Protein AF-A0A5A9EAB2-F1 (afdb_monomer)

pLDDT: mean 81.34, std 17.51, range [22.44, 98.88]

Sequence (1280 aa):
MKGSLKRRLSVVIMFVLLISSFVTPAGAQFYQSKQEPVQFKGKDKDQLFSDLTAGEDNHPLYGQDSTTINPNEKVRLIVEVEVNEKAKSAPEQLVEQVKNTFMKKRGGDTKVLHTYSTGFYGFSMEMKREEAMNLKEAEGVKDIRLAKTYEHMDVKSNELVEAMNVWTKYNYSGDGMVVAIVDSGIDYRHEALKLSEKGKKKAKFNEENVQAELDDTEVNDVWYTDKVPTGYDWADKDNNVIPASDSHGTHVAGIVGAYEETQQKAVGVSPDVQLLAEKVFSDTRGFAYDDDIVAGIYHAVELGADVINLSLGSDAGMVDPNDPVQRAIEYATEQGVLVVAAAGNASYSTKQNLLERSLLPLAKNPDIGLVGDPGVTPSALQVASSENDMMRIDTIELNDGSLLGYQLQPSSKKLIDSLEADKEYELVFVGDTSKGALEGLDLQGKIAVAQYDQAYDIYSSAQFNVNREGAIALILIPANEHGPYATVRFSPYTIPAVTTDINKSVQVAERLQSGEKITAKLSTEVLWVQNPANEPMSNFSSYGSPTDLSFKPEITAPGGKISSTVLNNQYETWNGTSMATPHVAGGAALLLQKYYQELGLPKNEETVLKAKMALMNTSEILKDPNGENVPYSPRRQGSGLMKIEQAVETPYLLKQTGAQLEQAASVALKEVENNFKFSLTVDPLEGNVFSVFQDETANPDDSEITFQVSDKSMGNLNFETKFLEGSNIREHASLKILNSSSEDKNFTSSIEYSELSNDAEKNGVQFSVSNKVKVKAGKSKKTNVFLSVPKTAGEGIYEGYITFVNEEDDTEKYQVPFAVNVAKPTEYDVYVDVLKDGTVTKEFDFNEDGNVDESNEYLTLSSERVENASVKVNGKKISDQNGTTISMKDKDVELNVSVELPEEFRDNQFVEGFVRLVPKNEETPSLTMPYMGFYGNWDSIDNIDESPVNGDPYLGYTVLWNDMLQYPLGFDLYTNSFDQEKVGYSHKSLPTGMYPSFTAFRNLKEMSLKVEDEQGNEVAHITNFTEYTEDGSPFSFRKNIMSYGDYYYGFDGLFWSGKDDEGNNLPDGKYYYVYESTLNYEGAESQQTKIPFKIDSVSPDVENIKVTDQPDGTYKITWDVKEESDYLGSILWINDHDSIYDLMESGEKEYITSVKPETVMVLAVDNFYNTGFGYAGNEELLHAGPFIQWWHVSGTNVNENKPASITVFGYNRMDWHIEISDAEGHVVEYVDIENEHSLYGLEWNPSTEYPDGEYYVTVTGTDDKGFSLTSEPETITVKH

Radius of gyration: 42.3 Å; Cα contacts (8 Å, |Δi|>4): 3134; chains: 1; bounding box: 108×74×135 Å

Mean predicted aligned error: 16.04 Å

Structure (mmCIF, N/CA/C/O backbone):
data_AF-A0A5A9EAB2-F1
#
_entry.id   AF-A0A5A9EAB2-F1
#
loop_
_atom_site.group_PDB
_atom_site.id
_atom_site.type_symbol
_atom_site.label_atom_id
_atom_site.label_alt_id
_atom_site.label_comp_id
_atom_site.label_asym_id
_atom_site.label_entity_id
_atom_site.label_seq_id
_atom_site.pdbx_PDB_ins_code
_atom_site.Cartn_x
_atom_site.Cartn_y
_atom_site.Cartn_z
_atom_site.occupancy
_atom_site.B_iso_or_equiv
_atom_site.auth_seq_id
_atom_site.auth_comp_id
_atom_site.auth_asym_id
_atom_site.auth_atom_id
_atom_site.pdbx_PDB_model_num
ATOM 1 N N . MET A 1 1 ? 34.561 25.528 -41.834 1.00 31.67 1 MET A N 1
ATOM 2 C CA . MET A 1 1 ? 34.792 24.277 -41.079 1.00 31.67 1 MET A CA 1
ATOM 3 C C . MET A 1 1 ? 33.603 24.045 -40.155 1.00 31.67 1 MET A C 1
ATOM 5 O O . MET A 1 1 ? 33.533 24.698 -39.126 1.00 31.67 1 MET A O 1
ATOM 9 N N . LYS A 1 2 ? 32.638 23.208 -40.562 1.00 27.62 2 LYS A N 1
ATOM 10 C CA . LYS A 1 2 ? 31.491 22.791 -39.722 1.00 27.62 2 LYS A CA 1
ATOM 11 C C . LYS A 1 2 ? 30.910 21.404 -40.090 1.00 27.62 2 LYS A C 1
ATOM 13 O O . LYS A 1 2 ? 29.898 21.021 -39.527 1.00 27.62 2 LYS A O 1
ATOM 18 N N . GLY A 1 3 ? 31.532 20.666 -41.022 1.00 27.38 3 GLY A N 1
ATOM 19 C CA . GLY A 1 3 ? 30.950 19.464 -41.650 1.00 27.38 3 GLY A CA 1
ATOM 20 C C . GLY A 1 3 ? 31.742 18.160 -41.488 1.00 27.38 3 GLY A C 1
ATOM 21 O O . GLY A 1 3 ? 31.445 17.201 -42.178 1.00 27.38 3 GLY A O 1
ATOM 22 N N . SER A 1 4 ? 32.757 18.104 -40.617 1.00 30.62 4 SER A N 1
ATOM 23 C CA . SER A 1 4 ? 33.627 16.919 -40.454 1.00 30.62 4 SER A CA 1
ATOM 24 C C . SER A 1 4 ? 33.409 16.151 -39.142 1.00 30.62 4 SER A C 1
ATOM 26 O O . SER A 1 4 ? 34.296 15.410 -38.725 1.00 30.62 4 SER A O 1
ATOM 28 N N . LEU A 1 5 ? 32.275 16.372 -38.464 1.00 28.52 5 LEU A N 1
ATOM 29 C CA . LEU A 1 5 ? 31.884 15.623 -37.259 1.00 28.52 5 LEU A CA 1
ATOM 30 C C . LEU A 1 5 ? 30.736 14.637 -37.529 1.00 28.52 5 LEU A C 1
ATOM 32 O O . LEU A 1 5 ? 30.855 13.492 -37.113 1.00 28.52 5 LEU A O 1
ATOM 36 N N . LYS A 1 6 ? 29.687 15.031 -38.277 1.00 32.09 6 LYS A N 1
ATOM 37 C CA . LYS A 1 6 ? 28.559 14.134 -38.619 1.00 32.09 6 LYS A CA 1
ATOM 38 C C . LYS A 1 6 ? 29.028 12.841 -39.310 1.00 32.09 6 LYS A C 1
ATOM 40 O O . LYS A 1 6 ? 28.807 11.765 -38.766 1.00 32.09 6 LYS A O 1
ATOM 45 N N . ARG A 1 7 ? 29.809 12.954 -40.396 1.00 32.44 7 ARG A N 1
ATOM 46 C CA . ARG A 1 7 ? 30.409 11.824 -41.149 1.00 32.44 7 ARG A CA 1
ATOM 47 C C . ARG A 1 7 ? 31.315 10.864 -40.349 1.00 32.44 7 ARG A C 1
ATOM 49 O O . ARG A 1 7 ? 31.844 9.924 -40.922 1.00 32.44 7 ARG A O 1
ATOM 56 N N . ARG A 1 8 ? 31.552 11.093 -39.052 1.00 29.86 8 ARG A N 1
ATOM 57 C CA . ARG A 1 8 ? 32.339 10.193 -38.186 1.00 29.86 8 ARG A CA 1
ATOM 58 C C . ARG A 1 8 ? 31.531 9.497 -37.091 1.00 29.86 8 ARG A C 1
ATOM 60 O O . ARG A 1 8 ? 32.128 8.736 -36.341 1.00 29.86 8 ARG A O 1
ATOM 67 N N . LEU A 1 9 ? 30.221 9.743 -36.991 1.00 30.64 9 LEU A N 1
ATOM 68 C CA . LEU A 1 9 ? 29.356 9.065 -36.017 1.00 30.64 9 LEU A CA 1
ATOM 69 C C . LEU A 1 9 ? 28.504 7.958 -36.648 1.00 30.64 9 LEU A C 1
ATOM 71 O O . LEU A 1 9 ? 28.407 6.890 -36.059 1.00 30.64 9 LEU A O 1
ATOM 75 N N . SER A 1 10 ? 27.974 8.150 -37.860 1.00 34.03 10 SER A N 1
ATOM 76 C CA . SER A 1 10 ? 27.176 7.122 -38.557 1.00 34.03 10 SER A CA 1
ATOM 77 C C . SER A 1 10 ? 27.958 5.815 -38.766 1.00 34.03 10 SER A C 1
ATOM 79 O O . SER A 1 10 ? 27.426 4.730 -38.566 1.00 34.03 10 SER A O 1
ATOM 81 N N . VAL A 1 11 ? 29.262 5.928 -39.054 1.00 33.59 11 VAL A N 1
ATOM 82 C CA . VAL A 1 11 ? 30.204 4.800 -39.206 1.00 33.59 11 VAL A CA 1
ATOM 83 C C . VAL A 1 11 ? 30.389 3.995 -37.908 1.00 33.59 11 VAL A C 1
ATOM 85 O O . VAL A 1 11 ? 30.797 2.841 -37.955 1.00 33.59 11 VAL A O 1
ATOM 88 N N . VAL A 1 12 ? 30.090 4.577 -36.741 1.00 33.69 12 VAL A N 1
ATOM 89 C CA . VAL A 1 12 ? 30.239 3.902 -35.441 1.00 33.69 12 VAL A CA 1
ATOM 90 C C . VAL A 1 12 ? 29.021 3.037 -35.114 1.00 33.69 12 VAL A C 1
ATOM 92 O O . VAL A 1 12 ? 29.192 1.988 -34.506 1.00 33.69 12 VAL A O 1
ATOM 95 N N . ILE A 1 13 ? 27.812 3.426 -35.535 1.00 37.69 13 ILE A N 1
ATOM 96 C CA . ILE A 1 13 ? 26.572 2.717 -35.168 1.00 37.69 13 ILE A CA 1
ATOM 97 C C . ILE A 1 13 ? 26.579 1.291 -35.736 1.00 37.69 13 ILE A C 1
ATOM 99 O O . ILE A 1 13 ? 26.472 0.335 -34.975 1.00 37.69 13 ILE A O 1
ATOM 103 N N . MET A 1 14 ? 26.836 1.132 -37.038 1.00 39.47 14 MET A N 1
ATOM 104 C CA . MET A 1 14 ? 26.893 -0.188 -37.690 1.00 39.47 14 MET A CA 1
ATOM 105 C C . MET A 1 14 ? 28.048 -1.080 -37.178 1.00 39.47 14 MET A C 1
ATOM 107 O O . MET A 1 14 ? 27.991 -2.294 -37.328 1.00 39.47 14 MET A O 1
ATOM 111 N N . PHE A 1 15 ? 29.075 -0.501 -36.542 1.00 37.94 15 PHE A N 1
ATOM 112 C CA . PHE A 1 15 ? 30.234 -1.231 -36.001 1.00 37.94 15 PHE A CA 1
ATOM 113 C C . PHE A 1 15 ? 30.130 -1.553 -34.497 1.00 37.94 15 PHE A C 1
ATOM 115 O O . PHE A 1 15 ? 30.851 -2.417 -34.007 1.00 37.94 15 PHE A O 1
ATOM 122 N N . VAL A 1 16 ? 29.263 -0.861 -33.746 1.00 38.69 16 VAL A N 1
ATOM 123 C CA . VAL A 1 16 ? 29.063 -1.081 -32.298 1.00 38.69 16 VAL A CA 1
ATOM 124 C C . VAL A 1 16 ? 28.058 -2.200 -32.014 1.00 38.69 16 VAL A C 1
ATOM 126 O O . VAL A 1 16 ? 28.177 -2.870 -30.992 1.00 38.69 16 VAL A O 1
ATOM 129 N N . LEU A 1 17 ? 27.119 -2.456 -32.929 1.00 40.06 17 LEU A N 1
ATOM 130 C CA . LEU A 1 17 ? 26.097 -3.504 -32.780 1.00 40.06 17 LEU A CA 1
ATOM 131 C C . LEU A 1 17 ? 26.675 -4.937 -32.783 1.00 40.06 17 LEU A C 1
ATOM 133 O O . LEU A 1 17 ? 26.032 -5.853 -32.285 1.00 40.06 17 LEU A O 1
ATOM 137 N N . LEU A 1 18 ? 27.899 -5.126 -33.291 1.00 41.06 18 LEU A N 1
ATOM 138 C CA . LEU A 1 18 ? 28.528 -6.438 -33.512 1.00 41.06 18 LEU A CA 1
ATOM 139 C C . LEU A 1 18 ? 29.636 -6.797 -32.497 1.00 41.06 18 LEU A C 1
ATOM 141 O O . LEU A 1 18 ? 30.332 -7.795 -32.666 1.00 41.06 18 LEU A O 1
ATOM 145 N N . ILE A 1 19 ? 29.810 -6.008 -31.428 1.00 34.38 19 ILE A N 1
ATOM 146 C CA . ILE A 1 19 ? 30.727 -6.321 -30.311 1.00 34.38 19 ILE A CA 1
ATOM 147 C C . ILE A 1 19 ? 29.971 -6.168 -28.980 1.00 34.38 19 ILE A C 1
ATOM 149 O O . ILE A 1 19 ? 30.274 -5.311 -28.151 1.00 34.38 19 ILE A O 1
ATOM 153 N N . SER A 1 20 ? 28.935 -6.989 -28.809 1.00 27.95 20 SER A N 1
ATOM 154 C CA . SER A 1 20 ? 27.885 -6.854 -27.788 1.00 27.95 20 SER A CA 1
ATOM 155 C C . SER A 1 20 ? 27.862 -7.985 -26.745 1.00 27.95 20 SER A C 1
ATOM 157 O O . SER A 1 20 ? 26.872 -8.161 -26.041 1.00 27.95 20 SER A O 1
ATOM 159 N N . SER A 1 21 ? 28.966 -8.722 -26.563 1.00 26.48 21 SER A N 1
ATOM 160 C CA . SER A 1 21 ? 29.083 -9.816 -25.577 1.00 26.48 21 SER A CA 1
ATOM 161 C C . SER A 1 21 ? 29.225 -9.347 -24.110 1.00 26.48 21 SER A C 1
ATOM 163 O O . SER A 1 21 ? 30.034 -9.897 -23.365 1.00 26.48 21 SER A O 1
ATOM 165 N N . PHE A 1 22 ? 28.470 -8.319 -23.714 1.00 28.17 22 PHE A N 1
ATOM 166 C CA . PHE A 1 22 ? 28.184 -7.903 -22.335 1.00 28.17 22 PHE A CA 1
ATOM 167 C C . PHE A 1 22 ? 26.895 -7.069 -22.343 1.00 28.17 22 PHE A C 1
ATOM 169 O O . PHE A 1 22 ? 26.914 -5.897 -22.716 1.00 28.17 22 PHE A O 1
ATOM 176 N N . VAL A 1 23 ? 25.777 -7.673 -21.936 1.00 26.91 23 VAL A N 1
ATOM 177 C CA . VAL A 1 23 ? 24.475 -6.995 -21.862 1.00 26.91 23 VAL A CA 1
ATOM 178 C C . VAL A 1 23 ? 24.272 -6.405 -20.468 1.00 26.91 23 VAL A C 1
ATOM 180 O O . VAL A 1 23 ? 24.299 -7.121 -19.470 1.00 26.91 23 VAL A O 1
ATOM 183 N N . THR A 1 24 ? 24.000 -5.103 -20.412 1.00 27.08 24 THR A N 1
ATOM 184 C CA . THR A 1 24 ? 23.243 -4.468 -19.326 1.00 27.08 24 THR A CA 1
ATOM 185 C C . THR A 1 24 ? 22.099 -3.668 -19.962 1.00 27.08 24 THR A C 1
ATOM 187 O O . THR A 1 24 ? 22.333 -2.981 -20.961 1.00 27.08 24 THR A O 1
ATOM 190 N N . PRO A 1 25 ? 20.853 -3.757 -19.459 1.00 31.19 25 PRO A N 1
ATOM 191 C CA . PRO A 1 25 ? 19.694 -3.165 -20.127 1.00 31.19 25 PRO A CA 1
ATOM 192 C C . PRO A 1 25 ? 19.680 -1.634 -19.994 1.00 31.19 25 PRO A C 1
ATOM 194 O O . PRO A 1 25 ? 19.126 -1.063 -19.056 1.00 31.19 25 PRO A O 1
ATOM 197 N N . ALA A 1 26 ? 20.268 -0.943 -20.971 1.00 28.09 26 ALA A N 1
ATOM 198 C CA . ALA A 1 26 ? 20.342 0.519 -21.044 1.00 28.09 26 ALA A CA 1
ATOM 199 C C . ALA A 1 26 ? 19.020 1.187 -21.502 1.00 28.09 26 ALA A C 1
ATOM 201 O O . ALA A 1 26 ? 19.033 2.164 -22.248 1.00 28.09 26 ALA A O 1
ATOM 202 N N . GLY A 1 27 ? 17.865 0.679 -21.057 1.00 35.38 27 GLY A N 1
ATOM 203 C CA . GLY A 1 27 ? 16.535 1.064 -21.558 1.00 35.38 27 GLY A CA 1
ATOM 204 C C . GLY A 1 27 ? 16.046 2.475 -21.196 1.00 35.38 27 GLY A C 1
ATOM 205 O O . GLY A 1 27 ? 14.933 2.842 -21.547 1.00 35.38 27 GLY A O 1
ATOM 206 N N . ALA A 1 28 ? 16.845 3.280 -20.493 1.00 31.62 28 ALA A N 1
ATOM 207 C CA . ALA A 1 28 ? 16.403 4.516 -19.843 1.00 31.62 28 ALA A CA 1
ATOM 208 C C . ALA A 1 28 ? 16.394 5.783 -20.732 1.00 31.62 28 ALA A C 1
ATOM 210 O O . ALA A 1 28 ? 16.219 6.878 -20.199 1.00 31.62 28 ALA A O 1
ATOM 211 N N . GLN A 1 29 ? 16.641 5.686 -22.049 1.00 37.34 29 GLN A N 1
ATOM 212 C CA . GLN A 1 29 ? 17.045 6.860 -22.848 1.00 37.34 29 GLN A CA 1
ATOM 213 C C . GLN A 1 29 ? 16.230 7.205 -24.108 1.00 37.34 29 GLN A C 1
ATOM 215 O O . GLN A 1 29 ? 16.477 8.262 -24.682 1.00 37.34 29 GLN A O 1
ATOM 220 N N . PHE A 1 30 ? 15.230 6.415 -24.517 1.00 42.50 30 PHE A N 1
ATOM 221 C CA . PHE A 1 30 ? 14.541 6.610 -25.813 1.00 42.50 30 PHE A CA 1
ATOM 222 C C . PHE A 1 30 ? 13.633 7.860 -25.914 1.00 42.50 30 PHE A C 1
ATOM 224 O O . PHE A 1 30 ? 13.249 8.252 -27.015 1.00 42.50 30 PHE A O 1
ATOM 231 N N . TYR A 1 31 ? 13.333 8.522 -24.790 1.00 35.78 31 TYR A N 1
ATOM 232 C CA . TYR A 1 31 ? 12.607 9.805 -24.745 1.00 35.78 31 TYR A CA 1
ATOM 233 C C . TYR A 1 31 ? 13.356 10.932 -23.991 1.00 35.78 31 TYR A C 1
ATOM 235 O O . TYR A 1 31 ? 12.854 12.050 -23.899 1.00 35.78 31 TYR A O 1
ATOM 243 N N . GLN A 1 32 ? 14.571 10.694 -23.470 1.00 33.97 32 GLN A N 1
ATOM 244 C CA . GLN A 1 32 ? 15.349 11.699 -22.720 1.00 33.97 32 GLN A CA 1
ATOM 245 C C . GLN A 1 32 ? 16.535 12.275 -23.522 1.00 33.97 32 GLN A C 1
ATOM 247 O O . GLN A 1 32 ? 17.693 12.150 -23.117 1.00 33.97 32 GLN A O 1
ATOM 252 N N . SER A 1 33 ? 16.277 12.978 -24.636 1.00 30.92 33 SER A N 1
ATOM 253 C CA . SER A 1 33 ? 17.337 13.765 -25.300 1.00 30.92 33 SER A CA 1
ATOM 254 C C . SER A 1 33 ? 16.886 15.022 -26.066 1.00 30.92 33 SER A C 1
ATOM 256 O O . SER A 1 33 ? 16.959 15.078 -27.293 1.00 30.92 33 SER A O 1
ATOM 258 N N . LYS A 1 34 ? 16.563 16.100 -25.333 1.00 31.84 34 LYS A N 1
ATOM 259 C CA . LYS A 1 34 ? 16.660 17.489 -25.845 1.00 31.84 34 LYS A CA 1
ATOM 260 C C . LYS A 1 34 ? 17.555 18.441 -25.034 1.00 31.84 34 LYS A C 1
ATOM 262 O O . LYS A 1 34 ? 17.686 19.605 -25.398 1.00 31.84 34 LYS A O 1
ATOM 267 N N . GLN A 1 35 ? 18.256 17.965 -24.003 1.00 28.14 35 GLN A N 1
ATOM 268 C CA . GLN A 1 35 ? 19.288 18.768 -23.328 1.00 28.14 35 GLN A CA 1
ATOM 269 C C . GLN A 1 35 ? 20.662 18.591 -24.000 1.00 28.14 35 GLN A C 1
ATOM 271 O O . GLN A 1 35 ? 21.093 17.467 -24.262 1.00 28.14 35 GLN A O 1
ATOM 276 N N . GLU A 1 36 ? 21.366 19.696 -24.288 1.00 24.30 36 GLU A N 1
ATOM 277 C CA . GLU A 1 36 ? 22.704 19.640 -24.898 1.00 24.30 36 GLU A CA 1
ATOM 278 C C . GLU A 1 36 ? 23.724 18.936 -23.972 1.00 24.30 36 GLU A C 1
ATOM 280 O O . GLU A 1 36 ? 23.781 19.227 -22.773 1.00 24.30 36 GLU A O 1
ATOM 285 N N . PRO A 1 37 ? 24.597 18.055 -24.500 1.00 26.36 37 PRO A N 1
ATOM 286 C CA . PRO A 1 37 ? 25.528 17.289 -23.677 1.00 26.36 37 PRO A CA 1
ATOM 287 C C . PRO A 1 37 ? 26.632 18.168 -23.070 1.00 26.36 37 PRO A C 1
ATOM 289 O O . PRO A 1 37 ? 27.528 18.665 -23.763 1.00 26.36 37 PRO A O 1
ATOM 292 N N . VAL A 1 38 ? 26.623 18.288 -21.739 1.00 25.44 38 VAL A N 1
ATOM 293 C CA . VAL A 1 38 ? 27.689 18.935 -20.960 1.00 25.44 38 VAL A CA 1
ATOM 294 C C . VAL A 1 38 ? 29.018 18.199 -21.186 1.00 25.44 38 VAL A C 1
ATOM 296 O O . VAL A 1 38 ? 29.187 17.045 -20.795 1.00 25.44 38 VAL A O 1
ATOM 299 N N . GLN A 1 39 ? 29.992 18.864 -21.818 1.00 22.44 39 GLN A N 1
ATOM 300 C CA . GLN A 1 39 ? 31.273 18.240 -22.175 1.00 22.44 39 GLN A CA 1
ATOM 301 C C . GLN A 1 39 ? 32.191 17.987 -20.968 1.00 22.44 39 GLN A C 1
ATOM 303 O O . GLN A 1 39 ? 33.091 18.780 -20.672 1.00 22.44 39 GLN A O 1
ATOM 308 N N . PHE A 1 40 ? 32.057 16.821 -20.339 1.00 24.50 40 PHE A N 1
ATOM 309 C CA . PHE A 1 40 ? 33.059 16.311 -19.405 1.00 24.50 40 PHE A CA 1
ATOM 310 C C . PHE A 1 40 ? 34.284 15.762 -20.149 1.00 24.50 40 PHE A C 1
ATOM 312 O O . PHE A 1 40 ? 34.199 14.843 -20.962 1.00 24.50 40 PHE A O 1
ATOM 319 N N . LYS A 1 41 ? 35.463 16.330 -19.866 1.00 28.16 41 LYS A N 1
ATOM 320 C CA . LYS A 1 41 ? 36.735 15.913 -20.475 1.00 28.16 41 LYS A CA 1
ATOM 321 C C . LYS A 1 41 ? 37.528 14.957 -19.589 1.00 28.16 41 LYS A C 1
ATOM 323 O O . LYS A 1 41 ? 38.439 15.377 -18.883 1.00 28.16 41 LYS A O 1
ATOM 328 N N . GLY A 1 42 ? 37.245 13.671 -19.778 1.00 30.45 42 GLY A N 1
ATOM 329 C CA . GLY A 1 42 ? 38.225 12.592 -19.672 1.00 30.45 42 GLY A CA 1
ATOM 330 C C . GLY A 1 42 ? 38.487 12.021 -18.280 1.00 30.45 42 GLY A C 1
ATOM 331 O O . GLY A 1 42 ? 39.226 12.604 -17.486 1.00 30.45 42 GLY A O 1
ATOM 332 N N . LYS A 1 43 ? 38.034 10.780 -18.093 1.00 30.39 43 LYS A N 1
ATOM 333 C CA . LYS A 1 43 ? 38.923 9.620 -17.909 1.00 30.39 43 LYS A CA 1
ATOM 334 C C . LYS A 1 43 ? 38.226 8.343 -18.402 1.00 30.39 43 LYS A C 1
ATOM 336 O O . LYS A 1 43 ? 37.186 8.461 -19.045 1.00 30.39 43 LYS A O 1
ATOM 341 N N . ASP A 1 44 ? 38.887 7.199 -18.260 1.00 36.22 44 ASP A N 1
ATOM 342 C CA . ASP A 1 44 ? 38.670 5.983 -19.053 1.00 36.22 44 ASP A CA 1
ATOM 343 C C . ASP A 1 44 ? 37.236 5.427 -19.042 1.00 36.22 44 ASP A C 1
ATOM 345 O O . ASP A 1 44 ? 36.574 5.384 -18.008 1.00 36.22 44 ASP A O 1
ATOM 349 N N . LYS A 1 45 ? 36.781 4.957 -20.215 1.00 32.44 45 LYS A N 1
ATOM 350 C CA . LYS A 1 45 ? 35.493 4.258 -20.383 1.00 32.44 45 LYS A CA 1
ATOM 351 C C . LYS A 1 45 ? 35.478 2.893 -19.696 1.00 32.44 45 LYS A C 1
ATOM 353 O O . LYS A 1 45 ? 34.440 2.474 -19.199 1.00 32.44 45 LYS A O 1
ATOM 358 N N . ASP A 1 46 ? 36.621 2.220 -19.660 1.00 33.09 46 ASP A N 1
ATOM 359 C CA . ASP A 1 46 ? 36.719 0.820 -19.236 1.00 33.09 46 ASP A CA 1
ATOM 360 C C . ASP A 1 46 ? 36.516 0.664 -17.718 1.00 33.09 46 ASP A C 1
ATOM 362 O O . ASP A 1 46 ? 36.151 -0.405 -17.242 1.00 33.09 46 ASP A O 1
ATOM 366 N N . GLN A 1 47 ? 36.679 1.758 -16.963 1.00 36.59 47 GLN A N 1
ATOM 367 C CA . GLN A 1 47 ? 36.353 1.839 -15.538 1.00 36.59 47 GLN A CA 1
ATOM 368 C C . GLN A 1 47 ? 34.876 2.191 -15.272 1.00 36.59 47 GLN A C 1
ATOM 370 O O . GLN A 1 47 ? 34.442 2.195 -14.128 1.00 36.59 47 GLN A O 1
ATOM 375 N N . LEU A 1 48 ? 34.098 2.510 -16.313 1.00 31.23 48 LEU A N 1
ATOM 376 C CA . LEU A 1 48 ? 32.676 2.846 -16.196 1.00 31.23 48 LEU A CA 1
ATOM 377 C C . LEU A 1 48 ? 31.778 1.600 -16.245 1.00 31.23 48 LEU A C 1
ATOM 379 O O . LEU A 1 48 ? 30.669 1.632 -15.726 1.00 31.23 48 LEU A O 1
ATOM 383 N N . PHE A 1 49 ? 32.255 0.509 -16.855 1.00 27.67 49 PHE A N 1
ATOM 384 C CA . PHE A 1 49 ? 31.525 -0.761 -16.939 1.00 27.67 49 PHE A CA 1
ATOM 385 C C . PHE A 1 49 ? 31.762 -1.674 -15.728 1.00 27.67 49 PHE A C 1
ATOM 387 O O . PHE A 1 49 ? 30.824 -2.341 -15.302 1.00 27.67 49 PHE A O 1
ATOM 394 N N . SER A 1 50 ? 32.956 -1.662 -15.115 1.00 30.62 50 SER A N 1
ATOM 395 C CA . SER A 1 50 ? 33.228 -2.434 -13.885 1.00 30.62 50 SER A CA 1
ATOM 396 C C . SER A 1 50 ? 32.313 -2.047 -12.724 1.00 30.62 50 SER A C 1
ATOM 398 O O . SER A 1 50 ? 31.921 -2.892 -11.926 1.00 30.62 50 SER A O 1
ATOM 400 N N . ASP A 1 51 ? 31.966 -0.765 -12.656 1.00 31.00 51 ASP A N 1
ATOM 401 C CA . ASP A 1 51 ? 31.225 -0.171 -11.546 1.00 31.00 51 ASP A CA 1
ATOM 402 C C . ASP A 1 51 ? 29.696 -0.257 -11.770 1.00 31.00 51 ASP A C 1
ATOM 404 O O . ASP A 1 51 ? 28.923 0.070 -10.873 1.00 31.00 51 ASP A O 1
ATOM 408 N N . LEU A 1 52 ? 29.258 -0.738 -12.947 1.00 27.30 52 LEU A N 1
ATOM 409 C CA . LEU A 1 52 ? 27.857 -1.033 -13.286 1.00 27.30 52 LEU A CA 1
ATOM 410 C C . LEU A 1 52 ? 27.476 -2.510 -13.082 1.00 27.30 52 LEU A C 1
ATOM 412 O O . LEU A 1 52 ? 26.294 -2.808 -12.957 1.00 27.30 52 LEU A O 1
ATOM 416 N N . THR A 1 53 ? 28.446 -3.431 -13.035 1.00 27.17 53 THR A N 1
ATOM 417 C CA . THR A 1 53 ? 28.208 -4.887 -12.909 1.00 27.17 53 THR A CA 1
ATOM 418 C C . THR A 1 53 ? 28.732 -5.471 -11.591 1.00 27.17 53 THR A C 1
ATOM 420 O O . THR A 1 53 ? 29.048 -6.655 -11.515 1.00 27.17 53 THR A O 1
ATOM 423 N N . ALA A 1 54 ? 28.875 -4.634 -10.562 1.00 28.31 54 ALA A N 1
ATOM 424 C CA . ALA A 1 54 ? 29.276 -5.019 -9.204 1.00 28.31 54 ALA A CA 1
ATOM 425 C C . ALA A 1 54 ? 28.208 -4.637 -8.156 1.00 28.31 54 ALA A C 1
ATOM 427 O O . ALA A 1 54 ? 28.519 -4.459 -6.978 1.00 28.31 54 ALA A O 1
ATOM 428 N N . GLY A 1 55 ? 26.962 -4.456 -8.604 1.00 32.78 55 GLY A N 1
ATOM 429 C CA . GLY A 1 55 ? 25.803 -4.128 -7.778 1.00 32.78 55 GLY A CA 1
ATOM 430 C C . GLY A 1 55 ? 24.953 -5.357 -7.470 1.00 32.78 55 GLY A C 1
ATOM 431 O O . GLY A 1 55 ? 23.876 -5.497 -8.033 1.00 32.78 55 GLY A O 1
ATOM 432 N N . GLU A 1 56 ? 25.426 -6.200 -6.557 1.00 29.84 56 GLU A N 1
ATOM 433 C CA . GLU A 1 56 ? 24.627 -7.222 -5.869 1.00 29.84 56 GLU A CA 1
ATOM 434 C C . GLU A 1 56 ? 24.860 -7.098 -4.355 1.00 29.84 56 GLU A C 1
ATOM 436 O O . GLU A 1 56 ? 25.872 -6.545 -3.919 1.00 29.84 56 GLU A O 1
ATOM 441 N N . ASP A 1 57 ? 23.891 -7.572 -3.571 1.00 29.08 57 ASP A N 1
ATOM 442 C CA . ASP A 1 57 ? 23.875 -7.623 -2.106 1.00 29.08 57 ASP A CA 1
ATOM 443 C C . ASP A 1 57 ? 24.142 -6.297 -1.358 1.00 29.08 57 ASP A C 1
ATOM 445 O O . ASP A 1 57 ? 25.272 -5.970 -0.989 1.00 29.08 57 ASP A O 1
ATOM 449 N N . ASN A 1 58 ? 23.069 -5.579 -0.995 1.00 27.75 58 ASN A N 1
ATOM 450 C CA . ASN A 1 58 ? 22.655 -5.429 0.418 1.00 27.75 58 ASN A CA 1
ATOM 451 C C . ASN A 1 58 ? 21.350 -4.610 0.564 1.00 27.75 58 ASN A C 1
ATOM 453 O O . ASN A 1 58 ? 21.221 -3.508 0.031 1.00 27.75 58 ASN A O 1
ATOM 457 N N . HIS A 1 59 ? 20.402 -5.143 1.340 1.00 28.44 59 HIS A N 1
ATOM 458 C CA . HIS A 1 59 ? 19.077 -4.564 1.607 1.00 28.44 59 HIS A CA 1
ATOM 459 C C . HIS A 1 59 ? 19.151 -3.443 2.685 1.00 28.44 59 HIS A C 1
ATOM 461 O O . HIS A 1 59 ? 19.997 -3.523 3.578 1.00 28.44 59 HIS A O 1
ATOM 467 N N . PRO A 1 60 ? 18.315 -2.382 2.653 1.00 26.45 60 PRO A N 1
ATOM 468 C CA . PRO A 1 60 ? 18.632 -1.100 3.314 1.00 26.45 60 PRO A CA 1
ATOM 469 C C . PRO A 1 60 ? 18.331 -0.974 4.830 1.00 26.45 60 PRO A C 1
ATOM 471 O O . PRO A 1 60 ? 18.245 0.145 5.328 1.00 26.45 60 PRO A O 1
ATOM 474 N N . LEU A 1 61 ? 18.143 -2.059 5.589 1.00 26.11 61 LEU A N 1
ATOM 475 C CA . LEU A 1 61 ? 17.256 -2.027 6.771 1.00 26.11 61 LEU A CA 1
ATOM 476 C C . LEU A 1 61 ? 17.878 -2.042 8.211 1.00 26.11 61 LEU A C 1
ATOM 478 O O . LEU A 1 61 ? 17.118 -2.169 9.175 1.00 26.11 61 LEU A O 1
ATOM 482 N N . TYR A 1 62 ? 19.211 -1.969 8.434 1.00 29.48 62 TYR A N 1
ATOM 483 C CA . TYR A 1 62 ? 19.791 -2.685 9.611 1.00 29.48 62 TYR A CA 1
ATOM 484 C C . TYR A 1 62 ? 21.262 -2.423 10.106 1.00 29.48 62 TYR A C 1
ATOM 486 O O . TYR A 1 62 ? 22.059 -1.800 9.406 1.00 29.48 62 TYR A O 1
ATOM 494 N N . GLY A 1 63 ? 21.647 -3.009 11.277 1.00 31.80 63 GLY A N 1
ATOM 495 C CA . GLY A 1 63 ? 23.037 -3.429 11.659 1.00 31.80 63 GLY A CA 1
ATOM 496 C C . GLY A 1 63 ? 23.768 -2.902 12.953 1.00 31.80 63 GLY A C 1
ATOM 497 O O . GLY A 1 63 ? 23.890 -1.696 13.130 1.00 31.80 63 GLY A O 1
ATOM 498 N N . GLN A 1 64 ? 24.431 -3.811 13.727 1.00 40.47 64 GLN A N 1
ATOM 499 C CA . GLN A 1 64 ? 25.614 -3.670 14.680 1.00 40.47 64 GLN A CA 1
ATOM 500 C C . GLN A 1 64 ? 25.447 -3.441 16.246 1.00 40.47 64 GLN A C 1
ATOM 502 O O . GLN A 1 64 ? 24.318 -3.389 16.709 1.00 40.47 64 GLN A O 1
ATOM 507 N N . ASP A 1 65 ? 26.542 -3.456 17.080 1.00 42.06 65 ASP A N 1
ATOM 508 C CA . ASP A 1 65 ? 26.627 -3.887 18.547 1.00 42.06 65 ASP A CA 1
ATOM 509 C C . ASP A 1 65 ? 27.534 -3.011 19.556 1.00 42.06 65 ASP A C 1
ATOM 511 O O . ASP A 1 65 ? 27.938 -1.913 19.182 1.00 42.06 65 ASP A O 1
ATOM 515 N N . SER A 1 66 ? 27.852 -3.405 20.838 1.00 52.66 66 SER A N 1
ATOM 516 C CA . SER A 1 66 ? 27.799 -2.565 22.117 1.00 52.66 66 SER A CA 1
ATOM 517 C C . SER A 1 66 ? 28.886 -2.626 23.309 1.00 52.66 66 SER A C 1
ATOM 519 O O . SER A 1 66 ? 29.820 -3.426 23.241 1.00 52.66 66 SER A O 1
ATOM 521 N N . THR A 1 67 ? 28.769 -1.806 24.435 1.00 46.78 67 THR A N 1
ATOM 522 C CA . THR A 1 67 ? 29.070 -2.027 25.956 1.00 46.78 67 THR A CA 1
ATOM 523 C C . THR A 1 67 ? 29.873 -1.021 26.948 1.00 46.78 67 THR A C 1
ATOM 525 O O . THR A 1 67 ? 30.929 -0.509 26.589 1.00 46.78 67 THR A O 1
ATOM 528 N N . THR A 1 68 ? 29.484 -0.887 28.282 1.00 42.69 68 THR A N 1
ATOM 529 C CA . THR A 1 68 ? 30.237 -0.548 29.617 1.00 42.69 68 THR A CA 1
ATOM 530 C C . THR A 1 68 ? 30.097 0.791 30.510 1.00 42.69 68 THR A C 1
ATOM 532 O O . THR A 1 68 ? 29.731 1.825 29.970 1.00 42.69 68 THR A O 1
ATOM 535 N N . ILE A 1 69 ? 30.339 0.802 31.891 1.00 46.06 69 ILE A N 1
ATOM 536 C CA . ILE A 1 69 ? 30.071 1.902 32.964 1.00 46.06 69 ILE A CA 1
ATOM 537 C C . ILE A 1 69 ? 31.017 1.966 34.281 1.00 46.06 69 ILE A C 1
ATOM 539 O O . ILE A 1 69 ? 31.763 1.022 34.527 1.00 46.06 69 ILE A O 1
ATOM 543 N N . ASN A 1 70 ? 30.998 3.029 35.170 1.00 51.09 70 ASN A N 1
ATOM 544 C CA . ASN A 1 70 ? 31.882 3.379 36.374 1.00 51.09 70 ASN A CA 1
ATOM 545 C C . ASN A 1 70 ? 31.177 3.727 37.770 1.00 51.09 70 ASN A C 1
ATOM 547 O O . ASN A 1 70 ? 30.076 4.273 37.737 1.00 51.09 70 ASN A O 1
ATOM 551 N N . PRO A 1 71 ? 31.762 3.513 39.002 1.00 46.84 71 PRO A N 1
ATOM 552 C CA . PRO A 1 71 ? 31.082 3.697 40.326 1.00 46.84 71 PRO A CA 1
ATOM 553 C C . PRO A 1 71 ? 31.277 4.967 41.226 1.00 46.84 71 PRO A C 1
ATOM 555 O O . PRO A 1 71 ? 30.515 5.113 42.185 1.00 46.84 71 PRO A O 1
ATOM 558 N N . ASN A 1 72 ? 32.282 5.846 41.061 1.00 61.94 72 ASN A N 1
ATOM 559 C CA . ASN A 1 72 ? 32.775 6.752 42.153 1.00 61.94 72 ASN A CA 1
ATOM 560 C C . ASN A 1 72 ? 31.964 8.055 42.459 1.00 61.94 72 ASN A C 1
ATOM 562 O O . ASN A 1 72 ? 32.476 9.010 43.047 1.00 61.94 72 ASN A O 1
ATOM 566 N N . GLU A 1 73 ? 30.707 8.124 42.035 1.00 54.03 73 GLU A N 1
ATOM 567 C CA . GLU A 1 73 ? 29.896 9.350 41.914 1.00 54.03 73 GLU A CA 1
ATOM 568 C C . GLU A 1 73 ? 29.420 9.982 43.251 1.00 54.03 73 GLU A C 1
ATOM 570 O O . GLU A 1 73 ? 29.276 9.299 44.273 1.00 54.03 73 GLU A O 1
ATOM 575 N N . LYS A 1 74 ? 29.079 11.283 43.242 1.00 56.19 74 LYS A N 1
ATOM 576 C CA . LYS A 1 74 ? 28.257 11.931 44.287 1.00 56.19 74 LYS A CA 1
ATOM 577 C C . LYS A 1 74 ? 26.772 11.862 43.932 1.00 56.19 74 LYS A C 1
ATOM 579 O O . LYS A 1 74 ? 26.393 12.147 42.809 1.00 56.19 74 LYS A O 1
ATOM 584 N N . VAL A 1 75 ? 25.936 11.534 44.915 1.00 53.06 75 VAL A N 1
ATOM 585 C CA . VAL A 1 75 ? 24.513 11.223 44.732 1.00 53.06 75 VAL A CA 1
ATOM 586 C C . VAL A 1 75 ? 23.642 11.927 45.772 1.00 53.06 75 VAL A C 1
ATOM 588 O O . VAL A 1 75 ? 23.976 11.988 46.960 1.00 53.06 75 VAL A O 1
ATOM 591 N N . ARG A 1 76 ? 22.484 12.425 45.334 1.00 56.66 76 ARG A N 1
ATOM 592 C CA . ARG A 1 76 ? 21.405 12.889 46.214 1.00 56.66 76 ARG A CA 1
ATOM 593 C C . ARG A 1 76 ? 20.438 11.738 46.472 1.00 56.66 76 ARG A C 1
ATOM 595 O O . ARG A 1 76 ? 20.161 10.959 45.568 1.00 56.66 76 ARG A O 1
ATOM 602 N N . LEU A 1 77 ? 19.944 11.615 47.699 1.00 62.84 77 LEU A N 1
ATOM 603 C CA . LEU A 1 77 ? 19.156 10.480 48.176 1.00 62.84 77 LEU A CA 1
ATOM 604 C C . LEU A 1 77 ? 17.849 10.933 48.838 1.00 62.84 77 LEU A C 1
ATOM 606 O O . LEU A 1 77 ? 17.813 11.950 49.532 1.00 62.84 77 LEU A O 1
ATOM 610 N N . ILE A 1 78 ? 16.797 10.136 48.690 1.00 57.88 78 ILE A N 1
ATOM 611 C CA . ILE A 1 78 ? 15.556 10.200 49.468 1.00 57.88 78 ILE A CA 1
ATOM 612 C C . ILE A 1 78 ? 15.513 8.942 50.334 1.00 57.88 78 ILE A C 1
ATOM 614 O O . ILE A 1 78 ? 15.584 7.837 49.805 1.00 57.88 78 ILE A O 1
ATOM 618 N N . VAL A 1 79 ? 15.435 9.116 51.652 1.00 71.31 79 VAL A N 1
ATOM 619 C CA . VAL A 1 79 ? 15.399 8.055 52.665 1.00 71.31 79 VAL A CA 1
ATOM 620 C C . VAL A 1 79 ? 13.975 7.931 53.191 1.00 71.31 79 VAL A C 1
ATOM 622 O O . VAL A 1 79 ? 13.483 8.824 53.883 1.00 71.31 79 VAL A O 1
ATOM 625 N N . GLU A 1 80 ? 13.311 6.825 52.876 1.00 71.19 80 GLU A N 1
ATOM 626 C CA . GLU A 1 80 ? 12.047 6.443 53.498 1.00 71.19 80 GLU A CA 1
ATOM 627 C C . GLU A 1 80 ? 12.321 5.726 54.829 1.00 71.19 80 GLU A C 1
ATOM 629 O O . GLU A 1 80 ? 13.253 4.929 54.953 1.00 71.19 80 GLU A O 1
ATOM 634 N N . VAL A 1 81 ? 11.515 6.031 55.842 1.00 75.25 81 VAL A N 1
ATOM 635 C CA . VAL A 1 81 ? 11.614 5.525 57.214 1.00 75.25 81 VAL A CA 1
ATOM 636 C C . VAL A 1 81 ? 10.515 4.496 57.451 1.00 75.25 81 VAL A C 1
ATOM 638 O O . VAL A 1 81 ? 9.362 4.703 57.074 1.00 75.25 81 VAL A O 1
ATOM 641 N N . GLU A 1 82 ? 10.863 3.386 58.095 1.00 72.88 82 GLU A N 1
ATOM 642 C CA . GLU A 1 82 ? 9.901 2.330 58.398 1.00 72.88 82 GLU A CA 1
ATOM 643 C C . GLU A 1 82 ? 8.974 2.740 59.556 1.00 72.88 82 GLU A C 1
ATOM 645 O O . GLU A 1 82 ? 9.422 3.166 60.624 1.00 72.88 82 GLU A O 1
ATOM 650 N N . VAL A 1 83 ? 7.662 2.601 59.350 1.00 65.31 83 VAL A N 1
ATOM 651 C CA . VAL A 1 83 ? 6.629 2.924 60.343 1.00 65.31 83 VAL A CA 1
ATOM 652 C C . VAL A 1 83 ? 5.672 1.741 60.462 1.00 65.31 83 VAL A C 1
ATOM 654 O O . VAL A 1 83 ? 4.962 1.401 59.522 1.00 65.31 83 VAL A O 1
ATOM 657 N N . ASN A 1 84 ? 5.652 1.105 61.634 1.00 64.06 84 ASN A N 1
ATOM 658 C CA . ASN A 1 84 ? 4.818 -0.065 61.901 1.00 64.06 84 ASN A CA 1
ATOM 659 C C . ASN A 1 84 ? 3.479 0.354 62.530 1.00 64.06 84 ASN A C 1
ATOM 661 O O . ASN A 1 84 ? 3.432 0.745 63.697 1.00 64.06 84 ASN A O 1
ATOM 665 N N . GLU A 1 85 ? 2.386 0.224 61.779 1.00 52.56 85 GLU A N 1
ATOM 666 C CA . GLU A 1 85 ? 1.041 0.692 62.160 1.00 52.56 85 GLU A CA 1
ATOM 667 C C . GLU A 1 85 ? 0.452 0.031 63.422 1.00 52.56 85 GLU A C 1
ATOM 669 O O . GLU A 1 85 ? -0.515 0.530 63.995 1.00 52.56 85 GLU A O 1
ATOM 674 N N . LYS A 1 86 ? 1.034 -1.076 63.907 1.00 53.00 86 LYS A N 1
ATOM 675 C CA . LYS A 1 86 ? 0.622 -1.727 65.167 1.00 53.00 86 LYS A CA 1
ATOM 676 C C . LYS A 1 86 ? 1.321 -1.143 66.408 1.00 53.00 86 LYS A C 1
ATOM 678 O O . LYS A 1 86 ? 1.016 -1.560 67.530 1.00 53.00 86 LYS A O 1
ATOM 683 N N . ALA A 1 87 ? 2.248 -0.195 66.246 1.00 56.44 87 ALA A N 1
ATOM 684 C CA . ALA A 1 87 ? 2.961 0.461 67.342 1.00 56.44 87 ALA A CA 1
ATOM 685 C C . ALA A 1 87 ? 2.200 1.680 67.905 1.00 56.44 87 ALA A C 1
ATOM 687 O O . ALA A 1 87 ? 1.513 2.402 67.194 1.00 56.44 87 ALA A O 1
ATOM 688 N N . LYS A 1 88 ? 2.356 1.960 69.208 1.00 51.53 88 LYS A N 1
ATOM 689 C CA . LYS A 1 88 ? 1.646 3.051 69.917 1.00 51.53 88 LYS A CA 1
ATOM 690 C C . LYS A 1 88 ? 2.284 4.449 69.766 1.00 51.53 88 LYS A C 1
ATOM 692 O O . LYS A 1 88 ? 2.063 5.305 70.621 1.00 51.53 88 LYS A O 1
ATOM 697 N N . SER A 1 89 ? 3.090 4.670 68.732 1.00 59.38 89 SER A N 1
ATOM 698 C CA . SER A 1 89 ? 3.900 5.885 68.550 1.00 59.38 89 SER A CA 1
ATOM 699 C C . SER A 1 89 ? 3.461 6.655 67.307 1.00 59.38 89 SER A C 1
ATOM 701 O O . SER A 1 89 ? 3.167 6.042 66.286 1.00 59.38 89 SER A O 1
ATOM 703 N N . ALA A 1 90 ? 3.441 7.988 67.375 1.00 63.19 90 ALA A N 1
ATOM 704 C CA . ALA A 1 90 ? 3.085 8.823 66.228 1.00 63.19 90 ALA A CA 1
ATOM 705 C C . ALA A 1 90 ? 4.189 8.774 65.141 1.00 63.19 90 ALA A C 1
ATOM 707 O O . ALA A 1 90 ? 5.367 8.916 65.497 1.00 63.19 90 ALA A O 1
ATOM 708 N N . PRO A 1 91 ? 3.853 8.587 63.846 1.00 62.41 91 PRO A N 1
ATOM 709 C CA . PRO A 1 91 ? 4.834 8.402 62.772 1.00 62.41 91 PRO A CA 1
ATOM 710 C C . PRO A 1 91 ? 5.911 9.489 62.667 1.00 62.41 91 PRO A C 1
ATOM 712 O O . PRO A 1 91 ? 7.077 9.181 62.420 1.00 62.41 91 PRO A O 1
ATOM 715 N N . GLU A 1 92 ? 5.569 10.758 62.912 1.00 66.00 92 GLU A N 1
ATOM 716 C CA . GLU A 1 92 ? 6.506 11.880 62.772 1.00 66.00 92 GLU A CA 1
ATOM 717 C C . GLU A 1 92 ? 7.668 11.791 63.776 1.00 66.00 92 GLU A C 1
ATOM 719 O O . GLU A 1 92 ? 8.776 12.258 63.502 1.00 66.00 92 GLU A O 1
ATOM 724 N N . GLN A 1 93 ? 7.446 11.143 64.926 1.00 72.38 93 GLN A N 1
ATOM 725 C CA . GLN A 1 93 ? 8.481 10.934 65.939 1.00 72.38 93 GLN A CA 1
ATOM 726 C C . GLN A 1 93 ? 9.513 9.882 65.509 1.00 72.38 93 GLN A C 1
ATOM 728 O O . GLN A 1 93 ? 10.692 10.039 65.834 1.00 72.38 93 GLN A O 1
ATOM 733 N N . LEU A 1 94 ? 9.115 8.857 64.741 1.00 68.94 94 LEU A N 1
ATOM 734 C CA . LEU A 1 94 ? 10.058 7.878 64.186 1.00 68.94 94 LEU A CA 1
ATOM 735 C C . LEU A 1 94 ? 10.957 8.516 63.121 1.00 68.94 94 LEU A C 1
ATOM 737 O O . LEU A 1 94 ? 12.176 8.347 63.182 1.00 68.94 94 LEU A O 1
ATOM 741 N N . VAL A 1 95 ? 10.387 9.311 62.207 1.00 70.25 95 VAL A N 1
ATOM 742 C CA . VAL A 1 95 ? 11.160 10.031 61.176 1.00 70.25 95 VAL A CA 1
ATOM 743 C C . VAL A 1 95 ? 12.227 10.920 61.813 1.00 70.25 95 VAL A C 1
ATOM 745 O O . VAL A 1 95 ? 13.390 10.895 61.403 1.00 70.25 95 VAL A O 1
ATOM 748 N N . GLU A 1 96 ? 11.868 11.669 62.857 1.00 74.56 96 GLU A N 1
ATOM 749 C CA . GLU A 1 96 ? 12.811 12.528 63.571 1.00 74.56 96 GLU A CA 1
ATOM 750 C C . GLU A 1 96 ? 13.896 11.714 64.303 1.00 74.56 96 GLU A C 1
ATOM 752 O O . GLU A 1 96 ? 15.071 12.090 64.286 1.00 74.56 96 GLU A O 1
ATOM 757 N N . GLN A 1 97 ? 13.552 10.567 64.896 1.00 75.00 97 GLN A N 1
ATOM 758 C CA . GLN A 1 97 ? 14.499 9.701 65.605 1.00 75.00 97 GLN A CA 1
ATOM 759 C C . GLN A 1 97 ? 15.515 9.028 64.660 1.00 75.00 97 GLN A C 1
ATOM 761 O O . GLN A 1 97 ? 16.715 8.998 64.961 1.00 75.00 97 GLN A O 1
ATOM 766 N N . VAL A 1 98 ? 15.068 8.552 63.494 1.00 72.62 98 VAL A N 1
ATOM 767 C CA . VAL A 1 98 ? 15.934 7.946 62.470 1.00 72.62 98 VAL A CA 1
ATOM 768 C C . VAL A 1 98 ? 16.826 9.012 61.817 1.00 72.62 98 VAL A C 1
ATOM 770 O O . VAL A 1 98 ? 18.051 8.861 61.798 1.00 72.62 98 VAL A O 1
ATOM 773 N N . LYS A 1 99 ? 16.265 10.162 61.414 1.00 72.81 99 LYS A N 1
ATOM 774 C CA . LYS A 1 99 ? 17.019 11.313 60.871 1.00 72.81 99 LYS A CA 1
ATOM 775 C C . LYS A 1 99 ? 18.144 11.781 61.805 1.00 72.81 99 LYS A C 1
ATOM 777 O O . LYS A 1 99 ? 19.288 11.942 61.372 1.00 72.81 99 LYS A O 1
ATOM 782 N N . ASN A 1 100 ? 17.861 11.948 63.101 1.00 72.44 100 ASN A N 1
ATOM 783 C CA . ASN A 1 100 ? 18.878 12.343 64.086 1.00 72.44 100 ASN A CA 1
ATOM 784 C C . ASN A 1 100 ? 19.967 11.276 64.296 1.00 72.44 100 ASN A C 1
ATOM 786 O O . ASN A 1 100 ? 21.087 11.613 64.689 1.00 72.44 100 ASN A O 1
ATOM 790 N N . THR A 1 101 ? 19.676 10.003 64.020 1.00 71.19 101 THR A N 1
ATOM 791 C CA . THR A 1 101 ? 20.649 8.906 64.130 1.00 71.19 101 THR A CA 1
ATOM 792 C C . THR A 1 101 ? 21.668 8.936 62.988 1.00 71.19 101 THR A C 1
ATOM 794 O O . THR A 1 101 ? 22.863 8.758 63.239 1.00 71.19 101 THR A O 1
ATOM 797 N N . PHE A 1 102 ? 21.245 9.264 61.763 1.00 66.94 102 PHE A N 1
ATOM 798 C CA . PHE A 1 102 ? 22.168 9.481 60.642 1.00 66.94 102 PHE A CA 1
ATOM 799 C C . PHE A 1 102 ? 23.032 10.731 60.829 1.00 66.94 102 PHE A C 1
ATOM 801 O O . PHE A 1 102 ? 24.256 10.650 60.706 1.00 66.94 102 PHE A O 1
ATOM 808 N N . MET A 1 103 ? 22.428 11.854 61.234 1.00 67.44 103 MET A N 1
ATOM 809 C CA . MET A 1 103 ? 23.150 13.115 61.463 1.00 67.44 103 MET A CA 1
ATOM 810 C C . MET A 1 103 ? 24.178 13.051 62.608 1.00 67.44 103 MET A C 1
ATOM 812 O O . MET A 1 103 ? 25.105 13.856 62.639 1.00 67.44 103 MET A O 1
ATOM 816 N N . LYS A 1 104 ? 24.063 12.094 63.541 1.00 61.59 104 LYS A N 1
ATOM 817 C CA . LYS A 1 104 ? 25.051 11.880 64.618 1.00 61.59 104 LYS A CA 1
ATOM 818 C C . LYS A 1 104 ? 26.256 11.020 64.229 1.00 61.59 104 LYS A C 1
ATOM 820 O O . LYS A 1 104 ? 27.248 11.041 64.956 1.00 61.59 104 LYS A O 1
ATOM 825 N N . LYS A 1 105 ? 26.164 10.220 63.160 1.00 56.75 105 LYS A N 1
ATOM 826 C CA . LYS A 1 105 ? 27.175 9.204 62.801 1.00 56.75 105 LYS A CA 1
ATOM 827 C C . LYS A 1 105 ? 28.215 9.676 61.778 1.00 56.75 105 LYS A C 1
ATOM 829 O O . LYS A 1 105 ? 29.226 8.995 61.621 1.00 56.75 105 LYS A O 1
ATOM 834 N N . ARG A 1 106 ? 27.983 10.783 61.063 1.00 59.25 106 ARG A N 1
ATOM 835 C CA . ARG A 1 106 ? 28.819 11.237 59.934 1.00 59.25 106 ARG A CA 1
ATOM 836 C C . ARG A 1 106 ? 29.243 12.704 60.079 1.00 59.25 106 ARG A C 1
ATOM 838 O O . ARG A 1 106 ? 28.607 13.478 60.786 1.00 59.25 106 ARG A O 1
ATOM 845 N N . GLY A 1 107 ? 30.372 13.048 59.454 1.00 50.88 107 GLY A N 1
ATOM 846 C CA . GLY A 1 107 ? 30.959 14.393 59.478 1.00 50.88 107 GLY A CA 1
ATOM 847 C C . GLY A 1 107 ? 30.230 15.405 58.584 1.00 50.88 107 GLY A C 1
ATOM 848 O O . GLY A 1 107 ? 29.276 15.068 57.887 1.00 50.88 107 GLY A O 1
ATOM 849 N N . GLY A 1 108 ? 30.711 16.652 58.596 1.00 52.94 108 GLY A N 1
ATOM 850 C CA . GLY A 1 108 ? 30.003 17.837 58.081 1.00 52.94 108 GLY A CA 1
ATOM 851 C C . GLY A 1 108 ? 29.678 17.910 56.580 1.00 52.94 108 GLY A C 1
ATOM 852 O O . GLY A 1 108 ? 29.048 18.882 56.180 1.00 52.94 108 GLY A O 1
ATOM 853 N N . ASP A 1 109 ? 30.055 16.917 55.771 1.00 54.28 109 ASP A N 1
ATOM 854 C CA . ASP A 1 109 ? 29.682 16.837 54.347 1.00 54.28 109 ASP A CA 1
ATOM 855 C C . ASP A 1 109 ? 28.249 16.314 54.130 1.00 54.28 109 ASP A C 1
ATOM 857 O O . ASP A 1 109 ? 27.697 16.453 53.041 1.00 54.28 109 ASP A O 1
ATOM 861 N N . THR A 1 110 ? 27.624 15.704 55.146 1.00 58.22 110 THR A N 1
ATOM 862 C CA . THR A 1 110 ? 26.252 15.177 55.046 1.00 58.22 110 THR A CA 1
ATOM 863 C C . THR A 1 110 ? 25.217 16.257 55.373 1.00 58.22 110 THR A C 1
ATOM 865 O O . THR A 1 110 ? 25.144 16.734 56.507 1.00 58.22 110 THR A O 1
ATOM 868 N N . LYS A 1 111 ? 24.366 16.608 54.402 1.00 59.38 111 LYS A N 1
ATOM 869 C CA . LYS A 1 111 ? 23.293 17.606 54.553 1.00 59.38 111 LYS A CA 1
ATOM 870 C C . LYS A 1 111 ? 21.920 16.979 54.308 1.00 59.38 111 LYS A C 1
ATOM 872 O O . LYS A 1 111 ? 21.694 16.418 53.243 1.00 59.38 111 LYS A O 1
ATOM 877 N N . VAL A 1 112 ? 20.995 17.130 55.260 1.00 65.25 112 VAL A N 1
ATOM 878 C CA . VAL A 1 112 ? 19.557 16.860 55.056 1.00 65.25 112 VAL A CA 1
ATOM 879 C C . VAL A 1 112 ? 18.904 18.060 54.363 1.00 65.25 112 VAL A C 1
ATOM 881 O O . VAL A 1 112 ? 19.238 19.210 54.656 1.00 65.25 112 VAL A O 1
ATOM 884 N N . LEU A 1 113 ? 17.996 17.782 53.430 1.00 55.94 113 LEU A N 1
ATOM 885 C CA . LEU A 1 113 ? 17.376 18.748 52.523 1.00 55.94 113 LEU A CA 1
ATOM 886 C C . LEU A 1 113 ? 15.902 18.984 52.884 1.00 55.94 113 LEU A C 1
ATOM 888 O O . LEU A 1 113 ? 15.523 20.116 53.174 1.00 55.94 113 LEU A O 1
ATOM 892 N N . HIS A 1 114 ? 15.095 17.919 52.948 1.00 53.66 114 HIS A N 1
ATOM 893 C CA . HIS A 1 114 ? 13.673 17.973 53.315 1.00 53.66 114 HIS A CA 1
ATOM 894 C C . HIS A 1 114 ? 13.297 16.842 54.287 1.00 53.66 114 HIS A C 1
ATOM 896 O O . HIS A 1 114 ? 14.065 15.905 54.494 1.00 53.66 114 HIS A O 1
ATOM 902 N N . THR A 1 115 ? 12.121 16.922 54.912 1.00 63.38 115 THR A N 1
ATOM 903 C CA . THR A 1 115 ? 11.530 15.865 55.755 1.00 63.38 115 THR A CA 1
ATOM 904 C C . THR A 1 115 ? 10.055 15.721 55.385 1.00 63.38 115 THR A C 1
ATOM 906 O O . THR A 1 115 ? 9.377 16.728 55.198 1.00 63.38 115 THR A O 1
ATOM 909 N N . TYR A 1 116 ? 9.586 14.481 55.275 1.00 56.81 116 TYR A N 1
ATOM 910 C CA . TYR A 1 116 ? 8.259 14.079 54.818 1.00 56.81 116 TYR A CA 1
ATOM 911 C C . TYR A 1 116 ? 7.552 13.330 55.956 1.00 56.81 116 TYR A C 1
ATOM 913 O O . TYR A 1 116 ? 8.152 12.468 56.604 1.00 56.81 116 TYR A O 1
ATOM 921 N N . SER A 1 117 ? 6.303 13.697 56.243 1.00 52.22 117 SER A N 1
ATOM 922 C CA . SER A 1 117 ? 5.550 13.211 57.410 1.00 52.22 117 SER A CA 1
ATOM 923 C C . SER A 1 117 ? 4.084 12.877 57.104 1.00 52.22 117 SER A C 1
ATOM 925 O O . SER A 1 117 ? 3.278 12.752 58.021 1.00 52.22 117 SER A O 1
ATOM 927 N N . THR A 1 118 ? 3.736 12.770 55.823 1.00 44.91 118 THR A N 1
ATOM 928 C CA . THR A 1 118 ? 2.393 12.473 55.303 1.00 44.91 118 THR A CA 1
ATOM 929 C C . THR A 1 118 ? 2.535 11.982 53.861 1.00 44.91 118 THR A C 1
ATOM 931 O O . THR A 1 118 ? 3.412 12.449 53.135 1.00 44.91 118 THR A O 1
ATOM 934 N N . GLY A 1 119 ? 1.700 11.029 53.439 1.00 50.00 119 GLY A N 1
ATOM 935 C CA . GLY A 1 119 ? 1.885 10.295 52.180 1.00 50.00 119 GLY A CA 1
ATOM 936 C C . GLY A 1 119 ? 2.935 9.193 52.340 1.00 50.00 119 GLY A C 1
ATOM 937 O O . GLY A 1 119 ? 2.580 8.023 52.405 1.00 50.00 119 GLY A O 1
ATOM 938 N N . PHE A 1 120 ? 4.202 9.574 52.522 1.00 53.94 120 PHE A N 1
ATOM 939 C CA . PHE A 1 120 ? 5.237 8.690 53.068 1.00 53.94 120 PHE A CA 1
ATOM 940 C C . PHE A 1 120 ? 6.027 9.388 54.183 1.00 53.94 120 PHE A C 1
ATOM 942 O O . PHE A 1 120 ? 6.013 10.615 54.326 1.00 53.94 120 PHE A O 1
ATOM 949 N N . TYR A 1 121 ? 6.709 8.587 54.997 1.00 68.25 121 TYR A N 1
ATOM 950 C CA . TYR A 1 121 ? 7.451 9.029 56.174 1.00 68.25 121 TYR A CA 1
ATOM 951 C C . TYR A 1 121 ? 8.951 8.953 55.868 1.00 68.25 121 TYR A C 1
ATOM 953 O O . TYR A 1 121 ? 9.449 7.880 55.549 1.00 68.25 121 TYR A O 1
ATOM 961 N N . GLY A 1 122 ? 9.695 10.064 55.908 1.00 70.06 122 GLY A N 1
ATOM 962 C CA . GLY A 1 122 ? 11.092 10.055 55.451 1.00 70.06 122 GLY A CA 1
ATOM 963 C C . GLY A 1 122 ? 11.805 11.407 55.437 1.00 70.06 122 GLY A C 1
ATOM 964 O O . GLY A 1 122 ? 11.305 12.403 55.952 1.00 70.06 122 GLY A O 1
ATOM 965 N N . PHE A 1 123 ? 12.994 11.467 54.840 1.00 73.44 123 PHE A N 1
ATOM 966 C CA . PHE A 1 123 ? 13.774 12.696 54.643 1.00 73.44 123 PHE A CA 1
ATOM 967 C C . PHE A 1 123 ? 14.770 12.550 53.481 1.00 73.44 123 PHE A C 1
ATOM 969 O O . PHE A 1 123 ? 15.161 11.444 53.134 1.00 73.44 123 PHE A O 1
ATOM 976 N N . SER A 1 124 ? 15.207 13.650 52.866 1.00 67.06 124 SER A N 1
ATOM 977 C CA . SER A 1 124 ? 16.184 13.632 51.758 1.00 67.06 124 SER A CA 1
ATOM 978 C C . SER A 1 124 ? 17.545 14.208 52.163 1.00 67.06 124 SER A C 1
ATOM 980 O O . SER A 1 124 ? 17.624 15.039 53.067 1.00 67.06 124 SER A O 1
ATOM 982 N N . MET A 1 125 ? 18.631 13.741 51.539 1.00 64.12 125 MET A N 1
ATOM 983 C CA . MET A 1 125 ? 20.029 14.035 51.899 1.00 64.12 125 MET A CA 1
ATOM 984 C C . MET A 1 125 ? 20.999 13.877 50.707 1.00 64.12 125 MET A C 1
ATOM 986 O O . MET A 1 125 ? 20.571 13.527 49.615 1.00 64.12 125 MET A O 1
ATOM 990 N N . GLU A 1 126 ? 22.302 14.123 50.883 1.00 66.31 126 GLU A N 1
ATOM 991 C CA . GLU A 1 126 ? 23.308 14.080 49.798 1.00 66.31 126 GLU A CA 1
ATOM 992 C C . GLU A 1 126 ? 24.661 13.507 50.274 1.00 66.31 126 GLU A C 1
ATOM 994 O O . GLU A 1 126 ? 25.078 13.808 51.396 1.00 66.31 126 GLU A O 1
ATOM 999 N N . MET A 1 127 ? 25.310 12.650 49.462 1.00 65.88 127 MET A N 1
ATOM 1000 C CA . MET A 1 127 ? 26.566 11.925 49.779 1.00 65.88 127 MET A CA 1
ATOM 1001 C C . MET A 1 127 ? 27.199 11.225 48.538 1.00 65.88 127 MET A C 1
ATOM 1003 O O . MET A 1 127 ? 27.126 11.781 47.447 1.00 65.88 127 MET A O 1
ATOM 1007 N N . LYS A 1 128 ? 27.878 10.064 48.665 1.00 72.38 128 LYS A N 1
ATOM 1008 C CA . LYS A 1 128 ? 28.516 9.302 47.553 1.00 72.38 128 LYS A CA 1
ATOM 1009 C C . LYS A 1 128 ? 27.794 7.992 47.213 1.00 72.38 128 LYS A C 1
ATOM 1011 O O . LYS A 1 128 ? 27.205 7.395 48.110 1.00 72.38 128 LYS A O 1
ATOM 1016 N N . ARG A 1 129 ? 27.900 7.508 45.965 1.00 60.91 129 ARG A N 1
ATOM 1017 C CA . ARG A 1 129 ? 27.214 6.297 45.459 1.00 60.91 129 ARG A CA 1
ATOM 1018 C C . ARG A 1 129 ? 27.613 5.022 46.218 1.00 60.91 129 ARG A C 1
ATOM 1020 O O . ARG A 1 129 ? 26.735 4.306 46.685 1.00 60.91 129 ARG A O 1
ATOM 1027 N N . GLU A 1 130 ? 28.907 4.789 46.441 1.00 64.69 130 GLU A N 1
ATOM 1028 C CA . GLU A 1 130 ? 29.413 3.673 47.269 1.00 64.69 130 GLU A CA 1
ATOM 1029 C C . GLU A 1 130 ? 28.856 3.718 48.709 1.00 64.69 130 GLU A C 1
ATOM 1031 O O . GLU A 1 130 ? 28.368 2.725 49.253 1.00 64.69 130 GLU A O 1
ATOM 1036 N N . GLU A 1 131 ? 28.863 4.900 49.328 1.00 61.81 131 GLU A N 1
ATOM 1037 C CA . GLU A 1 131 ? 28.352 5.098 50.689 1.00 61.81 131 GLU A CA 1
ATOM 1038 C C . GLU A 1 131 ? 26.809 5.015 50.767 1.00 61.81 131 GLU A C 1
ATOM 1040 O O . GLU A 1 131 ? 26.262 4.815 51.857 1.00 61.81 131 GLU A O 1
ATOM 1045 N N . ALA A 1 132 ? 26.116 5.174 49.631 1.00 60.84 132 ALA A N 1
ATOM 1046 C CA . ALA A 1 132 ? 24.665 5.067 49.483 1.00 60.84 132 ALA A CA 1
ATOM 1047 C C . ALA A 1 132 ? 24.186 3.615 49.328 1.00 60.84 132 ALA A C 1
ATOM 1049 O O . ALA A 1 132 ? 23.144 3.264 49.878 1.00 60.84 132 ALA A O 1
ATOM 1050 N N . MET A 1 133 ? 24.953 2.756 48.644 1.00 55.94 133 MET A N 1
ATOM 1051 C CA . MET A 1 133 ? 24.643 1.321 48.532 1.00 55.94 133 MET A CA 1
ATOM 1052 C C . MET A 1 133 ? 24.582 0.656 49.916 1.00 55.94 133 MET A C 1
ATOM 1054 O O . MET A 1 133 ? 23.614 -0.021 50.247 1.00 55.94 133 MET A O 1
ATOM 1058 N N . ASN A 1 134 ? 25.559 0.960 50.776 1.00 60.16 134 ASN A N 1
ATOM 1059 C CA . ASN A 1 134 ? 25.668 0.457 52.154 1.00 60.16 134 ASN A CA 1
ATOM 1060 C C . ASN A 1 134 ? 24.623 1.033 53.139 1.00 60.16 134 ASN A C 1
ATOM 1062 O O . ASN A 1 134 ? 24.739 0.854 54.352 1.00 60.16 134 ASN A O 1
ATOM 1066 N N . LEU A 1 135 ? 23.655 1.815 52.658 1.00 61.97 135 LEU A N 1
ATOM 1067 C CA . LEU A 1 135 ? 22.763 2.617 53.499 1.00 61.97 135 LEU A CA 1
ATOM 1068 C C . LEU A 1 135 ? 21.360 1.998 53.636 1.00 61.97 135 LEU A C 1
ATOM 1070 O O . LEU A 1 135 ? 20.660 2.292 54.604 1.00 61.97 135 LEU A O 1
ATOM 1074 N N . LYS A 1 136 ? 20.972 1.111 52.708 1.00 57.59 136 LYS A N 1
ATOM 1075 C CA . LYS A 1 136 ? 19.654 0.450 52.671 1.00 57.59 136 LYS A CA 1
ATOM 1076 C C . LYS A 1 136 ? 19.449 -0.592 53.785 1.00 57.59 136 LYS A C 1
ATOM 1078 O O . LYS A 1 136 ? 18.316 -0.908 54.111 1.00 57.59 136 LYS A O 1
ATOM 1083 N N . GLU A 1 137 ? 20.527 -1.070 54.411 1.00 61.38 137 GLU A N 1
ATOM 1084 C CA . GLU A 1 137 ? 20.497 -2.024 55.539 1.00 61.38 137 GLU A CA 1
ATOM 1085 C C . GLU A 1 137 ? 20.390 -1.356 56.930 1.00 61.38 137 GLU A C 1
ATOM 1087 O O . GLU A 1 137 ? 20.498 -2.018 57.964 1.00 61.38 137 GLU A O 1
ATOM 1092 N N . ALA A 1 138 ? 20.253 -0.030 57.000 1.00 64.81 138 ALA A N 1
ATOM 1093 C CA . ALA A 1 138 ? 20.329 0.694 58.265 1.00 64.81 138 ALA A CA 1
ATOM 1094 C C . ALA A 1 138 ? 19.001 0.670 59.053 1.00 64.81 138 ALA A C 1
ATOM 1096 O O . ALA A 1 138 ? 17.955 1.059 58.549 1.00 64.81 138 ALA A O 1
ATOM 1097 N N . GLU A 1 139 ? 19.061 0.275 60.329 1.00 66.25 139 GLU A N 1
ATOM 1098 C CA . GLU A 1 139 ? 17.898 0.117 61.220 1.00 66.25 139 GLU A CA 1
ATOM 1099 C C . GLU A 1 139 ? 16.939 1.332 61.212 1.00 66.25 139 GLU A C 1
ATOM 1101 O O . GLU A 1 139 ? 17.334 2.460 61.525 1.00 66.25 139 GLU A O 1
ATOM 1106 N N . GLY A 1 140 ? 15.670 1.086 60.862 1.00 65.31 140 GLY A N 1
ATOM 1107 C CA . GLY A 1 140 ? 14.616 2.102 60.738 1.00 65.31 140 GLY A CA 1
ATOM 1108 C C . GLY A 1 140 ? 14.486 2.753 59.353 1.00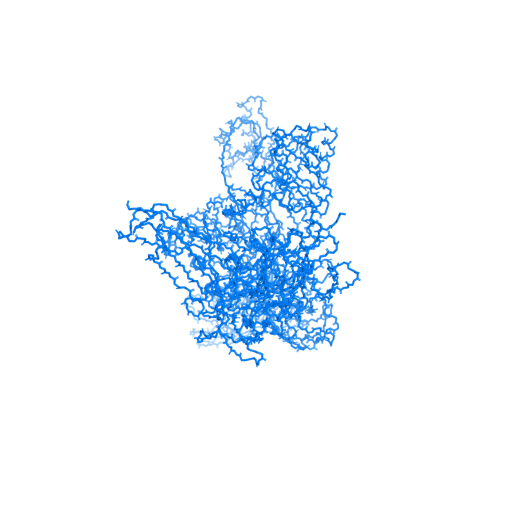 65.31 140 GLY A C 1
ATOM 1109 O O . GLY A 1 140 ? 13.604 3.589 59.164 1.00 65.31 140 GLY A O 1
ATOM 1110 N N . VAL A 1 141 ? 15.324 2.388 58.381 1.00 66.75 141 VAL A N 1
ATOM 1111 C CA . VAL A 1 141 ? 15.154 2.737 56.961 1.00 66.75 141 VAL A CA 1
ATOM 1112 C C . VAL A 1 141 ? 14.289 1.687 56.269 1.00 66.75 141 VAL A C 1
ATOM 1114 O O . VAL A 1 141 ? 14.515 0.493 56.437 1.00 66.75 141 VAL A O 1
ATOM 1117 N N . LYS A 1 142 ? 13.332 2.141 55.456 1.00 70.38 142 LYS A N 1
ATOM 1118 C CA . LYS A 1 142 ? 12.485 1.299 54.600 1.00 70.38 142 LYS A CA 1
ATOM 1119 C C . LYS A 1 142 ? 13.008 1.230 53.161 1.00 70.38 142 LYS A C 1
ATOM 1121 O O . LYS A 1 142 ? 13.036 0.156 52.571 1.00 70.38 142 LYS A O 1
ATOM 1126 N N . ASP A 1 143 ? 13.437 2.359 52.595 1.00 60.22 143 ASP A N 1
ATOM 1127 C CA . ASP A 1 143 ? 14.041 2.419 51.258 1.00 60.22 143 ASP A CA 1
ATOM 1128 C C . ASP A 1 143 ? 14.949 3.650 51.111 1.00 60.22 143 ASP A C 1
ATOM 1130 O O . ASP A 1 143 ? 14.787 4.641 51.826 1.00 60.22 143 ASP A O 1
ATOM 1134 N N . ILE A 1 144 ? 15.906 3.601 50.178 1.00 55.53 144 ILE A N 1
ATOM 1135 C CA . ILE A 1 144 ? 16.784 4.730 49.837 1.00 55.53 144 ILE A CA 1
ATOM 1136 C C . ILE A 1 144 ? 16.913 4.838 48.323 1.00 55.53 144 ILE A C 1
ATOM 1138 O O . ILE A 1 144 ? 17.440 3.940 47.668 1.00 55.53 144 ILE A O 1
ATOM 1142 N N . ARG A 1 145 ? 16.454 5.967 47.777 1.00 55.03 145 ARG A N 1
ATOM 1143 C CA . ARG A 1 145 ? 16.356 6.216 46.333 1.00 55.03 145 ARG A CA 1
ATOM 1144 C C . ARG A 1 145 ? 17.252 7.360 45.903 1.00 55.03 145 ARG A C 1
ATOM 1146 O O . ARG A 1 145 ? 17.271 8.404 46.546 1.00 55.03 145 ARG A O 1
ATOM 1153 N N . LEU A 1 146 ? 17.953 7.175 44.791 1.00 42.78 146 LEU A N 1
ATOM 1154 C CA . LEU A 1 146 ? 18.729 8.225 44.137 1.00 42.78 146 LEU A CA 1
ATOM 1155 C C . LEU A 1 146 ? 17.756 9.260 43.541 1.00 42.78 146 LEU A C 1
ATOM 1157 O O . LEU A 1 146 ? 16.867 8.901 42.773 1.00 42.78 146 LEU A O 1
ATOM 1161 N N . ALA A 1 147 ? 17.880 10.528 43.933 1.00 39.06 147 ALA A N 1
ATOM 1162 C CA . ALA A 1 147 ? 16.988 11.596 43.488 1.00 39.06 147 ALA A CA 1
ATOM 1163 C C . ALA A 1 147 ? 17.345 12.021 42.053 1.00 39.06 147 ALA A C 1
ATOM 1165 O O . ALA A 1 147 ? 18.310 12.759 41.855 1.00 39.06 147 ALA A O 1
ATOM 1166 N N . LYS A 1 148 ? 16.577 11.526 41.075 1.00 38.88 148 LYS A N 1
ATOM 1167 C CA . LYS A 1 148 ? 16.716 11.829 39.642 1.00 38.88 148 LYS A CA 1
ATOM 1168 C C . LYS A 1 148 ? 16.054 13.159 39.236 1.00 38.88 148 LYS A C 1
ATOM 1170 O O . LYS A 1 148 ? 15.196 13.686 39.945 1.00 38.88 148 LYS A O 1
ATOM 1175 N N . THR A 1 149 ? 16.445 13.638 38.059 1.00 29.81 149 THR A N 1
ATOM 1176 C CA . THR A 1 149 ? 15.764 14.632 37.207 1.00 29.81 149 THR A CA 1
ATOM 1177 C C . THR A 1 149 ? 15.342 13.959 35.881 1.00 29.81 149 THR A C 1
ATOM 1179 O O . THR A 1 149 ? 15.680 12.792 35.682 1.00 29.81 149 THR A O 1
ATOM 1182 N N . TYR A 1 150 ? 14.569 14.638 35.023 1.00 30.19 150 TYR A N 1
ATOM 1183 C CA . TYR A 1 150 ? 13.781 14.043 33.919 1.00 30.19 150 TYR A CA 1
ATOM 1184 C C . TYR A 1 150 ? 13.979 14.779 32.582 1.00 30.19 150 TYR A C 1
ATOM 1186 O O . TYR A 1 150 ? 14.278 15.964 32.660 1.00 30.19 150 TYR A O 1
ATOM 1194 N N . GLU A 1 151 ? 13.675 14.112 31.452 1.00 24.77 151 GLU A N 1
ATOM 1195 C CA . GLU A 1 151 ? 13.059 14.609 30.184 1.00 24.77 151 GLU A CA 1
ATOM 1196 C C . GLU A 1 151 ? 12.270 13.434 29.512 1.00 24.77 151 GLU A C 1
ATOM 1198 O O . GLU A 1 151 ? 12.272 12.346 30.088 1.00 24.77 151 GLU A O 1
ATOM 1203 N N . HIS A 1 152 ? 11.507 13.629 28.413 1.00 35.47 152 HIS A N 1
ATOM 1204 C CA . HIS A 1 152 ? 10.397 12.734 27.962 1.00 35.47 152 HIS A CA 1
ATOM 1205 C C . HIS A 1 152 ? 10.242 12.555 26.425 1.00 35.47 152 HIS A C 1
ATOM 1207 O O . HIS A 1 152 ? 10.604 13.462 25.682 1.00 35.47 152 HIS A O 1
ATOM 1213 N N . MET A 1 153 ? 9.590 11.468 25.958 1.00 35.84 153 MET A N 1
ATOM 1214 C CA . MET A 1 153 ? 8.225 11.385 25.339 1.00 35.84 153 MET A CA 1
ATOM 1215 C C . MET A 1 153 ? 7.989 10.021 24.630 1.00 35.84 153 MET A C 1
ATOM 1217 O O . MET A 1 153 ? 8.899 9.544 23.961 1.00 35.84 153 MET A O 1
ATOM 1221 N N . ASP A 1 154 ? 6.753 9.503 24.602 1.00 45.94 154 ASP A N 1
ATOM 1222 C CA . ASP A 1 154 ? 6.010 9.241 23.341 1.00 45.94 154 ASP A CA 1
ATOM 1223 C C . ASP A 1 154 ? 4.497 9.078 23.610 1.00 45.94 154 ASP A C 1
ATOM 1225 O O . ASP A 1 154 ? 4.113 8.405 24.567 1.00 45.94 154 ASP A O 1
ATOM 1229 N N . VAL A 1 155 ? 3.650 9.743 22.810 1.00 42.59 155 VAL A N 1
ATOM 1230 C CA . VAL A 1 155 ? 2.187 9.863 23.037 1.00 42.59 155 VAL A CA 1
ATOM 1231 C C . VAL A 1 155 ? 1.370 10.137 21.753 1.00 42.59 155 VAL A C 1
ATOM 1233 O O . VAL A 1 155 ? 0.182 9.841 21.721 1.00 42.59 155 VAL A O 1
ATOM 1236 N N . LYS A 1 156 ? 1.930 10.737 20.692 1.00 53.91 156 LYS A N 1
ATOM 1237 C CA . LYS A 1 156 ? 1.108 11.588 19.800 1.00 53.91 156 LYS A CA 1
ATOM 1238 C C . LYS A 1 156 ? 0.384 10.931 18.625 1.00 53.91 156 LYS A C 1
ATOM 1240 O O . LYS A 1 156 ? -0.707 11.388 18.295 1.00 53.91 156 LYS A O 1
ATOM 1245 N N . SER A 1 157 ? 0.884 9.850 18.031 1.00 52.16 157 SER A N 1
ATOM 1246 C CA . SER A 1 157 ? 0.060 9.106 17.062 1.00 52.16 157 SER A CA 1
ATOM 1247 C C . SER A 1 157 ? -1.148 8.452 17.755 1.00 52.16 157 SER A C 1
ATOM 1249 O O . SER A 1 157 ? -2.240 8.420 17.191 1.00 52.16 157 SER A O 1
ATOM 1251 N N . ASN A 1 158 ? -0.997 8.068 19.031 1.00 52.62 158 ASN A N 1
ATOM 1252 C CA . ASN A 1 158 ? -2.088 7.615 19.903 1.00 52.62 158 ASN A CA 1
ATOM 1253 C C . ASN A 1 158 ? -3.123 8.716 20.224 1.00 52.62 158 ASN A C 1
ATOM 1255 O O . ASN A 1 158 ? -4.253 8.382 20.579 1.00 52.62 158 ASN A O 1
ATOM 1259 N N . GLU A 1 159 ? -2.778 10.007 20.102 1.00 57.38 159 GLU A N 1
ATOM 1260 C CA . GLU A 1 159 ? -3.750 11.113 20.179 1.00 57.38 159 GLU A CA 1
ATOM 1261 C C . GLU A 1 159 ? -4.609 11.166 18.899 1.00 57.38 159 GLU A C 1
ATOM 1263 O O . GLU A 1 159 ? -5.830 11.276 18.994 1.00 57.38 159 GLU A O 1
ATOM 1268 N N . LEU A 1 160 ? -4.005 11.002 17.710 1.00 60.94 160 LEU A N 1
ATOM 1269 C CA . LEU A 1 160 ? -4.710 11.041 16.414 1.00 60.94 160 LEU A CA 1
ATOM 1270 C C . LEU A 1 160 ? -5.775 9.943 16.255 1.00 60.94 160 LEU A C 1
ATOM 1272 O O . LEU A 1 160 ? -6.810 10.196 15.631 1.00 60.94 160 LEU A O 1
ATOM 1276 N N . VAL A 1 161 ? -5.531 8.757 16.828 1.00 73.31 161 VAL A N 1
ATOM 1277 C CA . VAL A 1 161 ? -6.459 7.604 16.825 1.00 73.31 161 VAL A CA 1
ATOM 1278 C C . VAL A 1 161 ? -7.259 7.437 18.128 1.00 73.31 161 VAL A C 1
ATOM 1280 O O . VAL A 1 161 ? -7.958 6.441 18.295 1.00 73.31 161 VAL A O 1
ATOM 1283 N N . GLU A 1 162 ? -7.183 8.403 19.052 1.00 74.75 162 GLU A N 1
ATOM 1284 C CA . GLU A 1 162 ? -7.922 8.443 20.333 1.00 74.75 162 GLU A CA 1
ATOM 1285 C C . GLU A 1 162 ? -7.547 7.353 21.371 1.00 74.75 162 GLU A C 1
ATOM 1287 O O . GLU A 1 162 ? -8.186 7.246 22.421 1.00 74.75 162 GLU A O 1
ATOM 1292 N N . ALA A 1 163 ? -6.491 6.562 21.151 1.00 51.47 163 ALA A N 1
ATOM 1293 C CA . ALA A 1 163 ? -6.112 5.441 22.023 1.00 51.47 163 ALA A CA 1
ATOM 1294 C C . ALA A 1 163 ? -5.860 5.858 23.487 1.00 51.47 163 ALA A C 1
ATOM 1296 O O . ALA A 1 163 ? -6.282 5.165 24.414 1.00 51.47 163 ALA A O 1
ATOM 1297 N N . MET A 1 164 ? -5.262 7.033 23.719 1.00 62.16 164 MET A N 1
ATOM 1298 C CA . MET A 1 164 ? -5.053 7.567 25.075 1.00 62.16 164 MET A CA 1
ATOM 1299 C C . MET A 1 164 ? -6.378 7.837 25.816 1.00 62.16 164 MET A C 1
ATOM 1301 O O . MET A 1 164 ? -6.456 7.662 27.038 1.00 62.16 164 MET A O 1
ATOM 1305 N N . ASN A 1 165 ? -7.448 8.201 25.100 1.00 61.72 165 ASN A N 1
ATOM 1306 C CA . ASN A 1 165 ? -8.783 8.336 25.686 1.00 61.72 165 ASN A CA 1
ATOM 1307 C C . ASN A 1 165 ? -9.348 6.952 26.027 1.00 61.72 165 ASN A C 1
ATOM 1309 O O . ASN A 1 165 ? -9.857 6.761 27.131 1.00 61.72 165 ASN A O 1
ATOM 1313 N N . VAL A 1 166 ? -9.166 5.956 25.152 1.00 64.75 166 VAL A N 1
ATOM 1314 C CA . VAL A 1 166 ? -9.583 4.567 25.410 1.00 64.75 166 VAL A CA 1
ATOM 1315 C C . VAL A 1 166 ? -8.939 4.015 26.694 1.00 64.75 166 VAL A C 1
ATOM 1317 O O . VAL A 1 166 ? -9.644 3.520 27.582 1.00 64.75 166 VAL A O 1
ATOM 1320 N N . TRP A 1 167 ? -7.623 4.195 26.860 1.00 71.88 167 TRP A N 1
ATOM 1321 C CA . TRP A 1 167 ? -6.900 3.763 28.063 1.00 71.88 167 TRP A CA 1
ATOM 1322 C C . TRP A 1 167 ? -7.378 4.474 29.337 1.00 71.88 167 TRP A C 1
ATOM 1324 O O . TRP A 1 167 ? -7.504 3.845 30.388 1.00 71.88 167 TRP A O 1
ATOM 1334 N N . THR A 1 168 ? -7.632 5.785 29.276 1.00 64.12 168 THR A N 1
ATOM 1335 C CA . THR A 1 168 ? -7.884 6.609 30.475 1.00 64.12 168 THR A CA 1
ATOM 1336 C C . THR A 1 168 ? -9.356 6.703 30.885 1.00 64.12 168 THR A C 1
ATOM 1338 O O . THR A 1 168 ? -9.640 6.801 32.080 1.00 64.12 168 THR A O 1
ATOM 1341 N N . LYS A 1 169 ? -10.291 6.648 29.928 1.00 68.00 169 LYS A N 1
ATOM 1342 C CA . LYS A 1 169 ? -11.747 6.758 30.143 1.00 68.00 169 LYS A CA 1
ATOM 1343 C C . LYS A 1 169 ? -12.416 5.393 30.348 1.00 68.00 169 LYS A C 1
ATOM 1345 O O . LYS A 1 169 ? -13.329 5.303 31.164 1.00 68.00 169 LYS A O 1
ATOM 1350 N N . TYR A 1 170 ? -11.932 4.337 29.681 1.00 73.44 170 TYR A N 1
ATOM 1351 C CA . TYR A 1 170 ? -12.535 2.989 29.715 1.00 73.44 170 TYR A CA 1
ATOM 1352 C C . TYR A 1 170 ? -11.644 1.929 30.370 1.00 73.44 170 TYR A C 1
ATOM 1354 O O . TYR A 1 170 ? -12.139 0.866 30.734 1.00 73.44 170 TYR A O 1
ATOM 1362 N N . ASN A 1 171 ? -10.349 2.209 30.575 1.00 78.75 171 ASN A N 1
ATOM 1363 C CA . ASN A 1 171 ? -9.391 1.257 31.152 1.00 78.75 171 ASN A CA 1
ATOM 1364 C C . ASN A 1 171 ? -9.248 -0.042 30.321 1.00 78.75 171 ASN A C 1
ATOM 1366 O O . ASN A 1 171 ? -8.965 -1.109 30.869 1.00 78.75 171 ASN A O 1
ATOM 1370 N N . TYR A 1 172 ? -9.367 0.057 28.996 1.00 84.19 172 TYR A N 1
ATOM 1371 C CA . TYR A 1 172 ? -8.906 -0.969 28.055 1.00 84.19 172 TYR A CA 1
ATOM 1372 C C . TYR A 1 172 ? -7.473 -0.643 27.629 1.00 84.19 172 TYR A C 1
ATOM 1374 O O . TYR A 1 172 ? -7.190 0.499 27.281 1.00 84.19 172 TYR A O 1
ATOM 1382 N N . SER A 1 173 ? -6.555 -1.608 27.698 1.00 86.44 173 SER A N 1
ATOM 1383 C CA . SER A 1 173 ? -5.155 -1.430 27.263 1.00 86.44 173 SER A CA 1
ATOM 1384 C C . SER A 1 173 ? -4.608 -2.628 26.472 1.00 86.44 173 SER A C 1
ATOM 1386 O O . SER A 1 173 ? -3.400 -2.731 26.271 1.00 86.44 173 SER A O 1
ATOM 1388 N N . GLY A 1 174 ? -5.485 -3.536 26.029 1.00 91.94 174 GLY A N 1
ATOM 1389 C CA . GLY A 1 174 ? -5.135 -4.818 25.408 1.00 91.94 174 GLY A CA 1
ATOM 1390 C C . GLY A 1 174 ? -4.971 -5.954 26.425 1.00 91.94 174 GLY A C 1
ATOM 1391 O O . GLY A 1 174 ? -4.591 -7.061 26.059 1.00 91.94 174 GLY A O 1
ATOM 1392 N N . ASP A 1 175 ? -5.257 -5.706 27.708 1.00 91.44 175 ASP A N 1
ATOM 1393 C CA . ASP A 1 175 ? -5.001 -6.642 28.801 1.00 91.44 175 ASP A CA 1
ATOM 1394 C C . ASP A 1 175 ? -5.835 -7.934 28.694 1.00 91.44 175 ASP A C 1
ATOM 1396 O O . ASP A 1 175 ? -7.045 -7.963 28.954 1.00 91.44 175 ASP A O 1
ATOM 1400 N N . GLY A 1 176 ? -5.134 -9.019 28.348 1.00 92.88 176 GLY A N 1
ATOM 1401 C CA . GLY A 1 176 ? -5.684 -10.356 28.104 1.00 92.88 176 GLY A CA 1
ATOM 1402 C C . GLY A 1 176 ? -6.024 -10.660 26.642 1.00 92.88 176 GLY A C 1
ATOM 1403 O O . GLY A 1 176 ? -6.603 -11.712 26.381 1.00 92.88 176 GLY A O 1
ATOM 1404 N N . MET A 1 177 ? -5.681 -9.763 25.712 1.00 97.81 177 MET A N 1
ATOM 1405 C CA . MET A 1 177 ? -5.747 -9.993 24.266 1.00 97.81 177 MET A CA 1
ATOM 1406 C C . MET A 1 177 ? -4.361 -10.381 23.717 1.00 97.81 177 MET A C 1
ATOM 1408 O O . MET A 1 177 ? -3.332 -10.129 24.358 1.00 97.81 177 MET A O 1
ATOM 1412 N N . VAL A 1 178 ? -4.330 -10.974 22.524 1.00 98.56 178 VAL A N 1
ATOM 1413 C CA . VAL A 1 178 ? -3.103 -11.380 21.815 1.00 98.56 178 VAL A CA 1
ATOM 1414 C C . VAL A 1 178 ? -3.123 -10.851 20.377 1.00 98.56 178 VAL A C 1
ATOM 1416 O O . VAL A 1 178 ? -4.131 -10.983 19.690 1.00 98.56 178 VAL A O 1
ATOM 1419 N N . VAL A 1 179 ? -2.015 -10.284 19.898 1.00 98.81 179 VAL A N 1
ATOM 1420 C CA . VAL A 1 179 ? -1.831 -9.877 18.493 1.00 98.81 179 VAL A CA 1
ATOM 1421 C C . VAL A 1 179 ? -0.642 -10.636 17.916 1.00 98.81 179 VAL A C 1
ATOM 1423 O O . VAL A 1 179 ? 0.422 -10.637 18.527 1.00 98.81 179 VAL A O 1
ATOM 1426 N N . ALA A 1 180 ? -0.778 -11.260 16.751 1.00 98.81 180 ALA A N 1
ATOM 1427 C CA . ALA A 1 180 ? 0.373 -11.816 16.042 1.00 98.81 180 ALA A CA 1
ATOM 1428 C C . ALA A 1 180 ? 0.996 -10.781 15.104 1.00 98.81 180 ALA A C 1
ATOM 1430 O O . ALA A 1 180 ? 0.281 -10.047 14.418 1.00 98.81 180 ALA A O 1
ATOM 1431 N N . ILE A 1 181 ? 2.324 -10.737 15.071 1.00 98.62 181 ILE A N 1
ATOM 1432 C CA . ILE A 1 181 ? 3.115 -9.927 14.147 1.00 98.62 181 ILE A CA 1
ATOM 1433 C C . ILE A 1 181 ? 3.755 -10.902 13.156 1.00 98.62 181 ILE A C 1
ATOM 1435 O O . ILE A 1 181 ? 4.696 -11.602 13.525 1.00 98.62 181 ILE A O 1
ATOM 1439 N N . VAL A 1 182 ? 3.214 -10.975 11.936 1.00 97.75 182 VAL A N 1
ATOM 1440 C CA . VAL A 1 182 ? 3.745 -11.821 10.853 1.00 97.75 182 VAL A CA 1
ATOM 1441 C C . VAL A 1 182 ? 4.610 -10.930 9.966 1.00 97.75 182 VAL A C 1
ATOM 1443 O O . VAL A 1 182 ? 4.095 -10.120 9.192 1.00 97.75 182 VAL A O 1
ATOM 1446 N N . ASP A 1 183 ? 5.923 -10.977 10.187 1.00 95.12 183 ASP A N 1
ATOM 1447 C CA . ASP A 1 183 ? 6.858 -9.928 9.752 1.00 95.12 183 ASP A CA 1
ATOM 1448 C C . ASP A 1 183 ? 8.319 -10.447 9.749 1.00 95.12 183 ASP A C 1
ATOM 1450 O O . ASP A 1 183 ? 8.559 -11.655 9.774 1.00 95.12 183 ASP A O 1
ATOM 1454 N N . SER A 1 184 ? 9.325 -9.569 9.732 1.00 90.94 184 SER A N 1
ATOM 1455 C CA . SER A 1 184 ? 10.750 -9.935 9.789 1.00 90.94 184 SER A CA 1
ATOM 1456 C C . SER A 1 184 ? 11.264 -10.355 11.174 1.00 90.94 184 SER A C 1
ATOM 1458 O O . SER A 1 184 ? 12.426 -10.730 11.302 1.00 90.94 184 SER A O 1
ATOM 1460 N N . GLY A 1 185 ? 10.412 -10.360 12.204 1.00 94.25 185 GLY A N 1
ATOM 1461 C CA . GLY A 1 185 ? 10.733 -10.832 13.558 1.00 94.25 185 GLY A CA 1
ATOM 1462 C C . GLY A 1 185 ? 10.849 -9.726 14.616 1.00 94.25 185 GLY A C 1
ATOM 1463 O O . GLY A 1 185 ? 10.834 -8.529 14.322 1.00 94.25 185 GLY A O 1
ATOM 1464 N N . ILE A 1 186 ? 10.940 -10.128 15.887 1.00 97.50 186 ILE A N 1
ATOM 1465 C CA . ILE A 1 186 ? 10.867 -9.231 17.050 1.00 97.50 186 ILE A CA 1
ATOM 1466 C C . ILE A 1 186 ? 12.082 -9.427 17.964 1.00 97.50 186 ILE A C 1
ATOM 1468 O O . ILE A 1 186 ? 12.262 -10.494 18.552 1.00 97.50 186 ILE A O 1
ATOM 1472 N N . ASP A 1 187 ? 12.852 -8.361 18.213 1.00 97.19 187 ASP A N 1
ATOM 1473 C CA . ASP A 1 187 ? 13.781 -8.323 19.351 1.00 97.19 187 ASP A CA 1
ATOM 1474 C C . ASP A 1 187 ? 13.012 -8.188 20.674 1.00 97.19 187 ASP A C 1
ATOM 1476 O O . ASP A 1 187 ? 12.900 -7.113 21.268 1.00 97.19 187 ASP A O 1
ATOM 1480 N N . TYR A 1 188 ? 12.494 -9.314 21.165 1.00 96.44 188 TYR A N 1
ATOM 1481 C CA . TYR A 1 188 ? 11.751 -9.416 22.424 1.00 96.44 188 TYR A CA 1
ATOM 1482 C C . TYR A 1 188 ? 12.543 -8.965 23.667 1.00 96.44 188 TYR A C 1
ATOM 1484 O O . TYR A 1 188 ? 11.980 -8.868 24.757 1.00 96.44 188 TYR A O 1
ATOM 1492 N N . ARG A 1 189 ? 13.852 -8.703 23.541 1.00 95.94 189 ARG A N 1
ATOM 1493 C CA . ARG A 1 189 ? 14.722 -8.216 24.625 1.00 95.94 189 ARG A CA 1
ATOM 1494 C C . ARG A 1 189 ? 14.636 -6.692 24.790 1.00 95.94 189 ARG A C 1
ATOM 1496 O O . ARG A 1 189 ? 15.185 -6.157 25.755 1.00 95.94 189 ARG A O 1
ATOM 1503 N N . HIS A 1 190 ? 13.995 -5.995 23.850 1.00 93.94 190 HIS A N 1
ATOM 1504 C CA . HIS A 1 190 ? 13.842 -4.543 23.831 1.00 93.94 190 HIS A CA 1
ATOM 1505 C C . HIS A 1 190 ? 13.096 -4.030 25.082 1.00 93.94 190 HIS A C 1
ATOM 1507 O O . HIS A 1 190 ? 12.026 -4.526 25.424 1.00 93.94 190 HIS A O 1
ATOM 1513 N N . GLU A 1 191 ? 13.607 -3.000 25.770 1.00 91.38 191 GLU A N 1
ATOM 1514 C CA . GLU A 1 191 ? 13.167 -2.632 27.136 1.00 91.38 191 GLU A CA 1
ATOM 1515 C C . GLU A 1 191 ? 11.703 -2.163 27.242 1.00 91.38 191 GLU A C 1
ATOM 1517 O O . GLU A 1 191 ? 11.108 -2.196 28.323 1.00 91.38 191 GLU A O 1
ATOM 1522 N N . ALA A 1 192 ? 11.147 -1.699 26.120 1.00 89.44 192 ALA A N 1
ATOM 1523 C CA . ALA A 1 192 ? 9.754 -1.285 25.979 1.00 89.44 192 ALA A CA 1
ATOM 1524 C C . ALA A 1 192 ? 8.809 -2.439 25.590 1.00 89.44 192 ALA A C 1
ATOM 1526 O O . ALA A 1 192 ? 7.597 -2.299 25.731 1.00 89.44 192 ALA A O 1
ATOM 1527 N N . LEU A 1 193 ? 9.317 -3.595 25.147 1.00 94.75 193 LEU A N 1
ATOM 1528 C CA . LEU A 1 193 ? 8.502 -4.786 24.885 1.00 94.75 193 LEU A CA 1
ATOM 1529 C C . LEU A 1 193 ? 8.310 -5.574 26.190 1.00 94.75 193 LEU A C 1
ATOM 1531 O O . LEU A 1 193 ? 8.813 -6.674 26.392 1.00 94.75 193 LEU A O 1
ATOM 1535 N N . LYS A 1 194 ? 7.537 -4.972 27.096 1.00 93.25 194 LYS A N 1
ATOM 1536 C CA . LYS A 1 194 ? 7.144 -5.508 28.407 1.00 93.25 194 LYS A CA 1
ATOM 1537 C C . LYS A 1 194 ? 5.638 -5.321 28.633 1.00 93.25 194 LYS A C 1
ATOM 1539 O O . LYS A 1 194 ? 5.014 -4.492 27.983 1.00 93.25 194 LYS A O 1
ATOM 1544 N N . LEU A 1 195 ? 5.053 -6.065 29.570 1.00 92.50 195 LEU A N 1
ATOM 1545 C CA . LEU A 1 195 ? 3.692 -5.814 30.069 1.00 92.50 195 LEU A CA 1
ATOM 1546 C C . LEU A 1 195 ? 3.717 -4.943 31.328 1.00 92.50 195 LEU A C 1
ATOM 1548 O O . LEU A 1 195 ? 4.666 -5.015 32.120 1.00 92.50 195 LEU A O 1
ATOM 1552 N N . SER A 1 196 ? 2.645 -4.185 31.572 1.00 90.06 196 SER A N 1
ATOM 1553 C CA . SER A 1 196 ? 2.454 -3.538 32.870 1.00 90.06 196 SER A CA 1
ATOM 1554 C C . SER A 1 196 ? 2.027 -4.547 33.940 1.00 90.06 196 SER A C 1
ATOM 1556 O O . SER A 1 196 ? 1.622 -5.680 33.673 1.00 90.06 196 SER A O 1
ATOM 1558 N N . GLU A 1 197 ? 2.032 -4.103 35.194 1.00 88.56 197 GLU A N 1
ATOM 1559 C CA . GLU A 1 197 ? 1.484 -4.869 36.314 1.00 88.56 197 GLU A CA 1
ATOM 1560 C C . GLU A 1 197 ? -0.039 -5.105 36.219 1.00 88.56 197 GLU A C 1
ATOM 1562 O O . GLU A 1 197 ? -0.578 -5.874 37.017 1.00 88.56 197 GLU A O 1
ATOM 1567 N N . LYS A 1 198 ? -0.745 -4.479 35.270 1.00 87.62 198 LYS A N 1
ATOM 1568 C CA . LYS A 1 198 ? -2.118 -4.833 34.887 1.00 87.62 198 LYS A CA 1
ATOM 1569 C C . LYS A 1 198 ? -2.096 -5.977 33.867 1.00 87.62 198 LYS A C 1
ATOM 1571 O O . LYS A 1 198 ? -2.655 -7.033 34.161 1.00 87.62 198 LYS A O 1
ATOM 1576 N N . GLY A 1 199 ? -1.386 -5.800 32.748 1.00 91.06 199 GLY A N 1
ATOM 1577 C CA . GLY A 1 199 ? -1.252 -6.786 31.672 1.00 91.06 199 GLY A CA 1
ATOM 1578 C C . GLY A 1 199 ? -0.813 -8.159 32.169 1.00 91.06 199 GLY A C 1
ATOM 1579 O O . GLY A 1 199 ? -1.539 -9.127 31.974 1.00 91.06 199 GLY A O 1
ATOM 1580 N N . LYS A 1 200 ? 0.287 -8.252 32.931 1.00 92.69 200 LYS A N 1
ATOM 1581 C CA . LYS A 1 200 ? 0.799 -9.538 33.462 1.00 92.69 200 LYS A CA 1
ATOM 1582 C C . LYS A 1 200 ? -0.230 -10.352 34.251 1.00 92.69 200 LYS A C 1
ATOM 1584 O O . LYS A 1 200 ? -0.190 -11.573 34.239 1.00 92.69 200 LYS A O 1
ATOM 1589 N N . LYS A 1 201 ? -1.158 -9.691 34.956 1.00 91.94 201 LYS A N 1
ATOM 1590 C CA . LYS A 1 201 ? -2.192 -10.359 35.775 1.00 91.94 201 LYS A CA 1
ATOM 1591 C C . LYS A 1 201 ? -3.365 -10.900 34.951 1.00 91.94 201 LYS A C 1
ATOM 1593 O O . LYS A 1 201 ? -4.201 -11.613 35.500 1.00 91.94 201 LYS A O 1
ATOM 1598 N N . LYS A 1 202 ? -3.443 -10.520 33.675 1.00 92.50 202 LYS A N 1
ATOM 1599 C CA . LYS A 1 202 ? -4.448 -10.939 32.692 1.00 92.50 202 LYS A CA 1
ATOM 1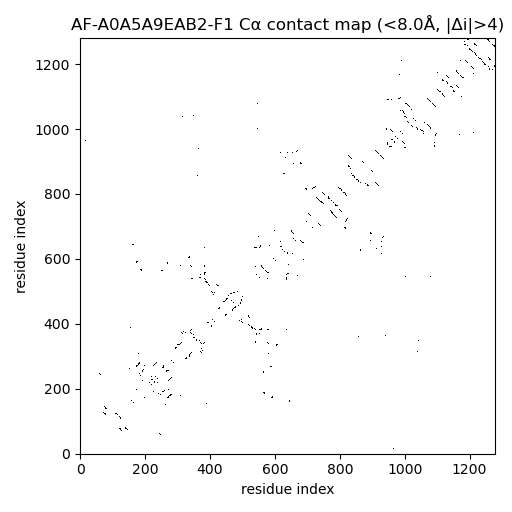600 C C . LYS A 1 202 ? -3.839 -11.631 31.467 1.00 92.50 202 LYS A C 1
ATOM 1602 O O . LYS A 1 202 ? -4.597 -12.049 30.601 1.00 92.50 202 LYS A O 1
ATOM 1607 N N . ALA A 1 203 ? -2.512 -11.735 31.386 1.00 94.50 203 ALA A N 1
ATOM 1608 C CA . ALA A 1 203 ? -1.800 -12.379 30.294 1.00 94.50 203 ALA A CA 1
ATOM 1609 C C . ALA A 1 203 ? -2.339 -13.801 30.068 1.00 94.50 203 ALA A C 1
ATOM 1611 O O . ALA A 1 203 ? -2.460 -14.581 31.016 1.00 94.50 203 ALA A O 1
ATOM 1612 N N . LYS A 1 204 ? -2.669 -14.118 28.811 1.00 94.50 204 LYS A N 1
ATOM 1613 C CA . LYS A 1 204 ? -3.111 -15.449 28.380 1.00 94.50 204 LYS A CA 1
ATOM 1614 C C . LYS A 1 204 ? -1.992 -16.467 28.612 1.00 94.50 204 LYS A C 1
ATOM 1616 O O . LYS A 1 204 ? -2.241 -17.545 29.147 1.00 94.50 204 LYS A O 1
ATOM 1621 N N . PHE A 1 205 ? -0.763 -16.078 28.281 1.00 95.25 205 PHE A N 1
ATOM 1622 C CA . PHE A 1 205 ? 0.443 -16.894 28.380 1.00 95.25 205 PHE A CA 1
ATOM 1623 C C . PHE A 1 205 ? 1.453 -16.298 29.370 1.00 95.25 205 PHE A C 1
ATOM 1625 O O . PHE A 1 205 ? 1.632 -15.083 29.433 1.00 95.25 205 PHE A O 1
ATOM 1632 N N . ASN A 1 206 ? 2.133 -17.149 30.130 1.00 93.19 206 ASN A N 1
ATOM 1633 C CA . ASN A 1 206 ? 3.223 -16.828 31.054 1.00 93.19 206 ASN A CA 1
ATOM 1634 C C . ASN A 1 206 ? 4.094 -18.082 31.282 1.00 93.19 206 ASN A C 1
ATOM 1636 O O . ASN A 1 206 ? 3.691 -19.185 30.915 1.00 93.19 206 ASN A O 1
ATOM 1640 N N . GLU A 1 207 ? 5.258 -17.926 31.923 1.00 91.81 207 GLU A N 1
ATOM 1641 C CA . GLU A 1 207 ? 6.232 -19.011 32.165 1.00 91.81 207 GLU A CA 1
ATOM 1642 C C . GLU A 1 207 ? 5.628 -20.262 32.854 1.00 91.81 207 GLU A C 1
ATOM 1644 O O . GLU A 1 207 ? 6.115 -21.370 32.637 1.00 91.81 207 GLU A O 1
ATOM 1649 N N . GLU A 1 208 ? 4.555 -20.131 33.652 1.00 89.56 208 GLU A N 1
ATOM 1650 C CA . GLU A 1 208 ? 3.931 -21.269 34.352 1.00 89.56 208 GLU A CA 1
ATOM 1651 C C . GLU A 1 208 ? 2.907 -22.052 33.509 1.00 89.56 208 GLU A C 1
ATOM 1653 O O . GLU A 1 208 ? 2.678 -23.227 33.807 1.00 89.56 208 GLU A O 1
ATOM 1658 N N . ASN A 1 209 ? 2.268 -21.442 32.497 1.00 91.06 209 ASN A N 1
ATOM 1659 C CA . ASN A 1 209 ? 1.204 -22.096 31.714 1.00 91.06 209 ASN A CA 1
ATOM 1660 C C . ASN A 1 209 ? 1.531 -22.329 30.232 1.00 91.06 209 ASN A C 1
ATOM 1662 O O . ASN A 1 209 ? 1.009 -23.282 29.662 1.00 91.06 209 ASN A O 1
ATOM 1666 N N . VAL A 1 210 ? 2.397 -21.513 29.625 1.00 91.81 210 VAL A N 1
ATOM 1667 C CA . VAL A 1 210 ? 2.637 -21.517 28.172 1.00 91.81 210 VAL A CA 1
ATOM 1668 C C . VAL A 1 210 ? 3.128 -22.871 27.652 1.00 91.81 210 VAL A C 1
ATOM 1670 O O . VAL A 1 210 ? 2.664 -23.322 26.615 1.00 91.81 210 VAL A O 1
ATOM 1673 N N . GLN A 1 211 ? 3.988 -23.572 28.403 1.00 89.00 211 GLN A N 1
ATOM 1674 C CA . GLN A 1 211 ? 4.588 -24.842 27.974 1.00 89.00 211 GLN A CA 1
ATOM 1675 C C . GLN A 1 211 ? 3.549 -25.924 27.644 1.00 89.00 211 GLN A C 1
ATOM 1677 O O . GLN A 1 211 ? 3.799 -26.741 26.771 1.00 89.00 211 GLN A O 1
ATOM 1682 N N . ALA A 1 212 ? 2.388 -25.928 28.307 1.00 86.50 212 ALA A N 1
ATOM 1683 C CA . ALA A 1 212 ? 1.334 -26.905 28.027 1.00 86.50 212 ALA A CA 1
ATOM 1684 C C . ALA A 1 212 ? 0.636 -26.671 26.676 1.00 86.50 212 ALA A C 1
ATOM 1686 O O . ALA A 1 212 ? 0.033 -27.594 26.149 1.00 86.50 212 ALA A O 1
ATOM 1687 N N . GLU A 1 213 ? 0.719 -25.450 26.147 1.00 88.81 213 GLU A N 1
ATOM 1688 C CA . GLU A 1 213 ? 0.190 -25.067 24.838 1.00 88.81 213 GLU A CA 1
ATOM 1689 C C . GLU A 1 213 ? 1.274 -25.312 23.766 1.00 88.81 213 GLU A C 1
ATOM 1691 O O . GLU A 1 213 ? 0.974 -25.846 22.706 1.00 88.81 213 GLU A O 1
ATOM 1696 N N . LEU A 1 214 ? 2.553 -25.024 24.073 1.00 89.50 214 LEU A N 1
ATOM 1697 C CA . LEU A 1 214 ? 3.688 -25.308 23.172 1.00 89.50 214 LEU A CA 1
ATOM 1698 C C . LEU A 1 214 ? 3.925 -26.816 22.969 1.00 89.50 214 LEU A C 1
ATOM 1700 O O . LEU A 1 214 ? 4.285 -27.231 21.872 1.00 89.50 214 LEU A O 1
ATOM 1704 N N . ASP A 1 215 ? 3.707 -27.637 24.005 1.00 86.38 215 ASP A N 1
ATOM 1705 C CA . ASP A 1 215 ? 3.861 -29.103 23.964 1.00 86.38 215 ASP A CA 1
ATOM 1706 C C . ASP A 1 215 ? 2.911 -29.796 22.953 1.00 86.38 215 ASP A C 1
ATOM 1708 O O . ASP A 1 215 ? 3.165 -30.951 22.599 1.00 86.38 215 ASP A O 1
ATOM 1712 N N . ASP A 1 216 ? 1.842 -29.120 22.504 1.00 85.06 216 ASP A N 1
ATOM 1713 C CA . ASP A 1 216 ? 0.855 -29.627 21.533 1.00 85.06 216 ASP A CA 1
ATOM 1714 C C . ASP A 1 216 ? 1.079 -29.104 20.083 1.00 85.06 216 ASP A C 1
ATOM 1716 O O . ASP A 1 216 ? 0.420 -29.599 19.167 1.00 85.06 216 ASP A O 1
ATOM 1720 N N . THR A 1 217 ? 2.014 -28.167 19.848 1.00 87.44 217 THR A N 1
ATOM 1721 C CA . THR A 1 217 ? 2.337 -27.604 18.508 1.00 87.44 217 THR A CA 1
ATOM 1722 C C . THR A 1 217 ? 3.154 -28.562 17.617 1.00 87.44 217 THR A C 1
ATOM 1724 O O . THR A 1 217 ? 3.780 -29.511 18.097 1.00 87.44 217 THR A O 1
ATOM 1727 N N . GLU A 1 218 ? 3.197 -28.321 16.295 1.00 86.88 218 GLU A N 1
ATOM 1728 C CA . GLU A 1 218 ? 4.027 -29.121 15.368 1.00 86.88 218 GLU A CA 1
ATOM 1729 C C . GLU A 1 218 ? 5.521 -28.716 15.327 1.00 86.88 218 GLU A C 1
ATOM 1731 O O . GLU A 1 218 ? 6.345 -29.477 14.802 1.00 86.88 218 GLU A O 1
ATOM 1736 N N . VAL A 1 219 ? 5.900 -27.553 15.874 1.00 89.25 219 VAL A N 1
ATOM 1737 C CA . VAL A 1 219 ? 7.278 -27.022 15.837 1.00 89.25 219 VAL A CA 1
ATOM 1738 C C . VAL A 1 219 ? 7.937 -27.007 17.228 1.00 89.25 219 VAL A C 1
ATOM 1740 O O . VAL A 1 219 ? 7.431 -27.584 18.183 1.00 89.25 219 VAL A O 1
ATOM 1743 N N . ASN A 1 220 ? 9.161 -26.474 17.345 1.00 86.75 220 ASN A N 1
ATOM 1744 C CA . ASN A 1 220 ? 9.910 -26.456 18.617 1.00 86.75 220 ASN A CA 1
ATOM 1745 C C . ASN A 1 220 ? 9.870 -25.057 19.247 1.00 86.75 220 ASN A C 1
ATOM 1747 O O . ASN A 1 220 ? 10.919 -24.436 19.471 1.00 86.75 220 ASN A O 1
ATOM 1751 N N . ASP A 1 221 ? 8.656 -24.569 19.496 1.00 86.75 221 ASP A N 1
ATOM 1752 C CA . ASP A 1 221 ? 8.425 -23.289 20.153 1.00 86.75 221 ASP A CA 1
ATOM 1753 C C . ASP A 1 221 ? 9.049 -23.219 21.544 1.00 86.75 221 ASP A C 1
ATOM 1755 O O . ASP A 1 221 ? 9.245 -24.212 22.252 1.00 86.75 221 ASP A O 1
ATOM 1759 N N . VAL A 1 222 ? 9.353 -21.991 21.952 1.00 93.25 222 VAL A N 1
ATOM 1760 C CA . VAL A 1 222 ? 9.892 -21.684 23.275 1.00 93.25 222 VAL A CA 1
ATOM 1761 C C . VAL A 1 222 ? 9.211 -20.455 23.857 1.00 93.25 222 VAL A C 1
ATOM 1763 O O . VAL A 1 222 ? 8.639 -19.630 23.141 1.00 93.25 222 VAL A O 1
ATOM 1766 N N . TRP A 1 223 ? 9.292 -20.323 25.179 1.00 96.00 223 TRP A N 1
ATOM 1767 C CA . TRP A 1 223 ? 8.884 -19.101 25.855 1.00 96.00 223 TRP A CA 1
ATOM 1768 C C . TRP A 1 223 ? 9.999 -18.051 25.830 1.00 96.00 223 TRP A C 1
ATOM 1770 O O . TRP A 1 223 ? 11.130 -18.351 26.224 1.00 96.00 223 TRP A O 1
ATOM 1780 N N . TYR A 1 224 ? 9.673 -16.814 25.439 1.00 96.25 224 TYR A N 1
ATOM 1781 C CA . TYR A 1 224 ? 10.627 -15.697 25.446 1.00 96.25 224 TYR A CA 1
ATOM 1782 C C . TYR A 1 224 ? 10.415 -14.729 26.625 1.00 96.25 224 TYR A C 1
ATOM 1784 O O . TYR A 1 224 ? 11.356 -14.468 27.378 1.00 96.25 224 TYR A O 1
ATOM 1792 N N . THR A 1 225 ? 9.213 -14.153 26.786 1.00 96.94 225 THR A N 1
ATOM 1793 C CA . THR A 1 225 ? 8.893 -13.133 27.815 1.00 96.94 225 THR A CA 1
ATOM 1794 C C . THR A 1 225 ? 7.394 -13.075 28.161 1.00 96.94 225 THR A C 1
ATOM 1796 O O . THR A 1 225 ? 6.562 -13.658 27.477 1.00 96.94 225 THR A O 1
ATOM 1799 N N . ASP A 1 226 ? 6.993 -12.294 29.173 1.00 96.38 226 ASP A N 1
ATOM 1800 C CA . ASP A 1 226 ? 5.569 -11.980 29.411 1.00 96.38 226 ASP A CA 1
ATOM 1801 C C . ASP A 1 226 ? 4.904 -11.244 28.224 1.00 96.38 226 ASP A C 1
ATOM 1803 O O . ASP A 1 226 ? 3.697 -11.364 28.019 1.00 96.38 226 ASP A O 1
ATOM 1807 N N . LYS A 1 227 ? 5.658 -10.428 27.469 1.00 97.00 227 LYS A N 1
ATOM 1808 C CA . LYS A 1 227 ? 5.112 -9.565 26.405 1.00 97.00 227 LYS A CA 1
ATOM 1809 C C . LYS A 1 227 ? 5.049 -10.272 25.064 1.00 97.00 227 LYS A C 1
ATOM 1811 O O . LYS A 1 227 ? 4.009 -10.249 24.416 1.00 97.00 227 LYS A O 1
ATOM 1816 N N . VAL A 1 228 ? 6.170 -10.865 24.680 1.00 98.06 228 VAL A N 1
ATOM 1817 C CA . VAL A 1 228 ? 6.315 -11.760 23.539 1.00 98.06 228 VAL A CA 1
ATOM 1818 C C . VAL A 1 228 ? 6.389 -13.174 24.118 1.00 98.06 228 VAL A C 1
ATOM 1820 O O . VAL A 1 228 ? 7.486 -13.598 24.489 1.00 98.06 228 VAL A O 1
ATOM 1823 N N . PRO A 1 229 ? 5.255 -13.868 24.342 1.00 97.38 229 PRO A N 1
ATOM 1824 C CA . PRO A 1 229 ? 5.273 -15.194 24.945 1.00 97.38 229 PRO A CA 1
ATOM 1825 C C . PRO A 1 229 ? 5.968 -16.222 24.064 1.00 97.38 229 PRO A C 1
ATOM 1827 O O . PRO A 1 229 ? 6.787 -16.961 24.593 1.00 97.38 229 PRO A O 1
ATOM 1830 N N . THR A 1 230 ? 5.679 -16.265 22.763 1.00 97.56 230 THR A N 1
ATOM 1831 C CA . THR A 1 230 ? 6.209 -17.284 21.845 1.00 97.56 230 THR A CA 1
ATOM 1832 C C . THR A 1 230 ? 6.096 -16.835 20.374 1.00 97.56 230 THR A C 1
ATOM 1834 O O . THR A 1 230 ? 5.781 -15.668 20.116 1.00 97.56 230 THR A O 1
ATOM 1837 N N . GLY A 1 231 ? 6.397 -17.733 19.436 1.00 96.19 231 GLY A N 1
ATOM 1838 C CA . GLY A 1 231 ? 6.446 -17.515 17.989 1.00 96.19 231 GLY A CA 1
ATOM 1839 C C . GLY A 1 231 ? 7.666 -18.202 17.368 1.00 96.19 231 GLY A C 1
ATOM 1840 O O . GLY A 1 231 ? 8.655 -18.461 18.069 1.00 96.19 231 GLY A O 1
ATOM 1841 N N . TYR A 1 232 ? 7.610 -18.459 16.062 1.00 97.62 232 TYR A N 1
ATOM 1842 C CA . TYR A 1 232 ? 8.573 -19.294 15.339 1.00 97.62 232 TYR A CA 1
ATOM 1843 C C . TYR A 1 232 ? 9.237 -18.557 14.158 1.00 97.62 232 TYR A C 1
ATOM 1845 O O . TYR A 1 232 ? 8.663 -17.620 13.595 1.00 97.62 232 TYR A O 1
ATOM 1853 N N . ASP A 1 233 ? 10.455 -18.965 13.775 1.00 96.69 233 ASP A N 1
ATOM 1854 C CA . ASP A 1 233 ? 11.097 -18.533 12.526 1.00 96.69 233 ASP A CA 1
ATOM 1855 C C . ASP A 1 233 ? 10.756 -19.526 11.418 1.00 96.69 233 ASP A C 1
ATOM 1857 O O . ASP A 1 233 ? 11.424 -20.543 11.225 1.00 96.69 233 ASP A O 1
ATOM 1861 N N . TRP A 1 234 ? 9.686 -19.221 10.689 1.00 95.00 234 TRP A N 1
ATOM 1862 C CA . TRP A 1 234 ? 9.231 -20.013 9.557 1.00 95.00 234 TRP A CA 1
ATOM 1863 C C . TRP A 1 234 ? 10.213 -19.948 8.398 1.00 95.00 234 TRP A C 1
ATOM 1865 O O . TRP A 1 234 ? 10.418 -20.958 7.746 1.00 95.00 234 TRP A O 1
ATOM 1875 N N . ALA A 1 235 ? 10.871 -18.817 8.158 1.00 86.50 235 ALA A N 1
ATOM 1876 C CA . ALA A 1 235 ? 11.715 -18.657 6.980 1.00 86.50 235 ALA A CA 1
ATOM 1877 C C . ALA A 1 235 ? 13.000 -19.495 7.054 1.00 86.50 235 ALA A C 1
ATOM 1879 O O . ALA A 1 235 ? 13.354 -20.181 6.087 1.00 86.50 235 ALA A O 1
ATOM 1880 N N . ASP A 1 236 ? 13.698 -19.454 8.192 1.00 92.44 236 ASP A N 1
ATOM 1881 C CA . ASP A 1 236 ? 14.974 -20.154 8.407 1.00 92.44 236 ASP A CA 1
ATOM 1882 C C . ASP A 1 236 ? 14.842 -21.427 9.280 1.00 92.44 236 ASP A C 1
ATOM 1884 O O . ASP A 1 236 ? 15.785 -22.220 9.372 1.00 92.44 236 ASP A O 1
ATOM 1888 N N . LYS A 1 237 ? 13.627 -21.706 9.778 1.00 93.50 237 LYS A N 1
ATOM 1889 C CA . LYS A 1 237 ? 13.149 -22.985 10.353 1.00 93.50 237 LYS A CA 1
ATOM 1890 C C . LYS A 1 237 ? 13.828 -23.352 11.680 1.00 93.50 237 LYS A C 1
ATOM 1892 O O . LYS A 1 237 ? 14.192 -24.507 11.931 1.00 93.50 237 LYS A O 1
ATOM 1897 N N . ASP A 1 238 ? 13.943 -22.350 12.557 1.00 94.38 238 ASP A N 1
ATOM 1898 C CA . ASP A 1 238 ? 14.341 -22.476 13.965 1.00 94.38 238 ASP A CA 1
ATOM 1899 C C . ASP A 1 238 ? 13.522 -21.555 14.910 1.00 94.38 238 ASP A C 1
ATOM 1901 O O . ASP A 1 238 ? 12.424 -21.124 14.572 1.00 94.38 238 ASP A O 1
ATOM 1905 N N . ASN A 1 239 ? 13.988 -21.332 16.144 1.00 93.25 239 ASN A N 1
ATOM 1906 C CA . ASN A 1 239 ? 13.309 -20.508 17.155 1.00 93.25 239 ASN A CA 1
ATOM 1907 C C . ASN A 1 239 ? 14.027 -19.175 17.455 1.00 93.25 239 ASN A C 1
ATOM 1909 O O . ASN A 1 239 ? 13.894 -18.607 18.542 1.00 93.25 239 ASN A O 1
ATOM 1913 N N . ASN A 1 240 ? 14.796 -18.652 16.498 1.00 95.19 240 ASN A N 1
ATOM 1914 C CA . ASN A 1 240 ? 15.445 -17.350 16.577 1.00 95.19 240 ASN A CA 1
ATOM 1915 C C . ASN A 1 240 ? 14.591 -16.245 15.926 1.00 95.19 240 ASN A C 1
ATOM 1917 O O . ASN A 1 240 ? 14.975 -15.600 14.949 1.00 95.19 240 ASN A O 1
ATOM 1921 N N . VAL A 1 241 ? 13.447 -15.948 16.547 1.00 95.69 241 VAL A N 1
ATOM 1922 C CA . VAL A 1 241 ? 12.566 -14.830 16.146 1.00 95.69 241 VAL A CA 1
ATOM 1923 C C . VAL A 1 241 ? 13.209 -13.441 16.284 1.00 95.69 241 VAL A C 1
ATOM 1925 O O . VAL A 1 241 ? 12.611 -12.456 15.856 1.00 95.69 241 VAL A O 1
ATOM 1928 N N . ILE A 1 242 ? 14.412 -13.340 16.872 1.00 96.38 242 ILE A N 1
ATOM 1929 C CA . ILE A 1 242 ? 15.243 -12.130 16.830 1.00 96.38 242 ILE A CA 1
ATOM 1930 C C . ILE A 1 242 ? 16.086 -12.177 15.555 1.00 96.38 242 ILE A C 1
ATOM 1932 O O . ILE A 1 242 ? 17.031 -12.965 15.479 1.00 96.38 242 ILE A O 1
ATOM 1936 N N . PRO A 1 243 ? 15.817 -11.325 14.567 1.00 89.19 243 PRO A N 1
ATOM 1937 C CA . PRO A 1 243 ? 16.424 -11.508 13.266 1.00 89.19 243 PRO A CA 1
ATOM 1938 C C . PRO A 1 243 ? 17.827 -10.885 13.181 1.00 89.19 243 PRO A C 1
ATOM 1940 O O . PRO A 1 243 ? 18.173 -9.954 13.916 1.00 89.19 243 PRO A O 1
ATOM 1943 N N . ALA A 1 244 ? 18.674 -11.455 12.324 1.00 87.00 244 ALA A N 1
ATOM 1944 C CA . ALA A 1 244 ? 20.128 -11.407 12.493 1.00 87.00 244 ALA A CA 1
ATOM 1945 C C . ALA A 1 244 ? 20.783 -10.057 12.187 1.00 87.00 244 ALA A C 1
ATOM 1947 O O . ALA A 1 244 ? 21.807 -9.724 12.790 1.00 87.00 244 ALA A O 1
ATOM 1948 N N . SER A 1 245 ? 20.252 -9.313 11.216 1.00 80.50 245 SER A N 1
ATOM 1949 C CA . SER A 1 245 ? 20.845 -8.047 10.777 1.00 80.50 245 SER A CA 1
ATOM 1950 C C . SER A 1 245 ? 19.880 -6.888 10.917 1.00 80.50 245 SER A C 1
ATOM 1952 O O . SER A 1 245 ? 20.273 -5.952 11.633 1.00 80.50 245 SER A O 1
ATOM 1954 N N . ASP A 1 246 ? 18.703 -7.013 10.219 1.00 82.12 246 ASP A N 1
ATOM 1955 C CA . ASP A 1 246 ? 16.240 -5.642 9.598 1.00 82.12 246 ASP A CA 1
ATOM 1956 C C . ASP A 1 246 ? 15.083 -5.262 10.677 1.00 82.12 246 ASP A C 1
ATOM 1958 O O . ASP A 1 246 ? 14.342 -6.119 11.177 1.00 82.12 246 ASP A O 1
ATOM 1962 N N . SER A 1 247 ? 14.963 -3.995 11.086 1.00 90.19 247 SER A N 1
ATOM 1963 C CA . SER A 1 247 ? 14.176 -3.656 12.283 1.00 90.19 247 SER A CA 1
ATOM 1964 C C . SER A 1 247 ? 12.648 -3.608 12.115 1.00 90.19 247 SER A C 1
ATOM 1966 O O . SER A 1 247 ? 11.969 -3.291 13.093 1.00 90.19 247 SER A O 1
ATOM 1968 N N . HIS A 1 248 ? 12.094 -3.915 10.940 1.00 87.94 248 HIS A N 1
ATOM 1969 C CA . HIS A 1 248 ? 10.678 -3.741 10.607 1.00 87.94 248 HIS A CA 1
ATOM 1970 C C . HIS A 1 248 ? 9.707 -4.458 11.552 1.00 87.94 248 HIS A C 1
ATOM 1972 O O . HIS A 1 248 ? 8.919 -3.777 12.212 1.00 87.94 248 HIS A O 1
ATOM 1978 N N . GLY A 1 249 ? 9.810 -5.777 11.741 1.00 92.25 249 GLY A N 1
ATOM 1979 C CA . GLY A 1 249 ? 8.921 -6.503 12.660 1.00 92.25 249 GLY A CA 1
ATOM 1980 C C . GLY A 1 249 ? 9.008 -6.014 14.112 1.00 92.25 249 GLY A C 1
ATOM 1981 O O . GLY A 1 249 ? 8.011 -5.992 14.836 1.00 92.25 249 GLY A O 1
ATOM 1982 N N . THR A 1 250 ? 10.172 -5.501 14.524 1.00 96.00 250 THR A N 1
ATOM 1983 C CA . THR A 1 250 ? 10.372 -4.876 15.843 1.00 96.00 250 THR A CA 1
ATOM 1984 C C . THR A 1 250 ? 9.759 -3.468 15.916 1.00 96.00 250 THR A C 1
ATOM 1986 O O . THR A 1 250 ? 9.221 -3.092 16.959 1.00 96.00 250 THR A O 1
ATOM 1989 N N . HIS A 1 251 ? 9.765 -2.707 14.816 1.00 93.31 251 HIS A N 1
ATOM 1990 C CA . HIS A 1 251 ? 9.120 -1.390 14.685 1.00 93.31 251 HIS A CA 1
ATOM 1991 C C . HIS A 1 251 ? 7.597 -1.520 14.748 1.00 93.31 251 HIS A C 1
ATOM 1993 O O . HIS A 1 251 ? 6.940 -0.858 15.557 1.00 93.31 251 HIS A O 1
ATOM 1999 N N . VAL A 1 252 ? 7.058 -2.472 13.988 1.00 95.06 252 VAL A N 1
ATOM 2000 C CA . VAL A 1 252 ? 5.645 -2.863 13.957 1.00 95.06 252 VAL A CA 1
ATOM 2001 C C . VAL A 1 252 ? 5.173 -3.338 15.338 1.00 95.06 252 VAL A C 1
ATOM 2003 O O . VAL A 1 252 ? 4.196 -2.804 15.869 1.00 95.06 252 VAL A O 1
ATOM 2006 N N . ALA A 1 253 ? 5.908 -4.252 15.984 1.00 97.62 253 ALA A N 1
ATOM 2007 C CA . ALA A 1 253 ? 5.622 -4.723 17.344 1.00 97.62 253 ALA A CA 1
ATOM 2008 C C . ALA A 1 253 ? 5.572 -3.585 18.384 1.00 97.62 253 ALA A C 1
ATOM 2010 O O . ALA A 1 253 ? 4.714 -3.584 19.275 1.00 97.62 253 ALA A O 1
ATOM 2011 N N . GLY A 1 254 ? 6.455 -2.589 18.259 1.00 95.00 254 GLY A N 1
ATOM 2012 C CA . GLY A 1 254 ? 6.452 -1.401 19.111 1.00 95.00 254 GLY A CA 1
ATOM 2013 C C . GLY A 1 254 ? 5.200 -0.535 18.946 1.00 95.00 254 GLY A C 1
ATOM 2014 O O . GLY A 1 254 ? 4.634 -0.104 19.952 1.00 95.00 254 GLY A O 1
ATOM 2015 N N . ILE A 1 255 ? 4.708 -0.351 17.715 1.00 94.94 255 ILE A N 1
ATOM 2016 C CA . ILE A 1 255 ? 3.487 0.428 17.433 1.00 94.94 255 ILE A CA 1
ATOM 2017 C C . ILE A 1 255 ? 2.242 -0.287 17.972 1.00 94.94 255 ILE A C 1
ATOM 2019 O O . ILE A 1 255 ? 1.356 0.362 18.531 1.00 94.94 255 ILE A O 1
ATOM 2023 N N . VAL A 1 256 ? 2.174 -1.620 17.871 1.00 97.00 256 VAL A N 1
ATOM 2024 C CA . VAL A 1 256 ? 1.075 -2.381 18.488 1.00 97.00 256 VAL A CA 1
ATOM 2025 C C . VAL A 1 256 ? 1.136 -2.276 20.012 1.00 97.00 256 VAL A C 1
ATOM 2027 O O . VAL A 1 256 ? 0.108 -2.044 20.648 1.00 97.00 256 VAL A O 1
ATOM 2030 N N . GLY A 1 257 ? 2.318 -2.463 20.616 1.00 94.75 257 GLY A N 1
ATOM 2031 C CA . GLY A 1 257 ? 2.386 -2.875 22.017 1.00 94.75 257 GLY A CA 1
ATOM 2032 C C . GLY A 1 257 ? 3.526 -2.358 22.893 1.00 94.75 257 GLY A C 1
ATOM 2033 O O . GLY A 1 257 ? 3.647 -2.879 23.998 1.00 94.75 257 GLY A O 1
ATOM 2034 N N . ALA A 1 258 ? 4.352 -1.384 22.509 1.00 92.19 258 ALA A N 1
ATOM 2035 C CA . ALA A 1 258 ? 5.364 -0.856 23.435 1.00 92.19 258 ALA A CA 1
ATOM 2036 C C . ALA A 1 258 ? 4.726 -0.347 24.750 1.00 92.19 258 ALA A C 1
ATOM 2038 O O . ALA A 1 258 ? 3.707 0.341 24.732 1.00 92.19 258 ALA A O 1
ATOM 2039 N N . TYR A 1 259 ? 5.332 -0.658 25.897 1.00 84.56 259 TYR A N 1
ATOM 2040 C CA . TYR A 1 259 ? 4.931 -0.143 27.205 1.00 84.56 259 TYR A CA 1
ATOM 2041 C C . TYR A 1 259 ? 6.114 0.487 27.938 1.00 84.56 259 TYR A C 1
ATOM 2043 O O . TYR A 1 259 ? 7.110 -0.164 28.264 1.00 84.56 259 TYR A O 1
ATOM 2051 N N . GLU A 1 260 ? 5.953 1.758 28.289 1.00 68.81 260 GLU A N 1
ATOM 2052 C CA . GLU A 1 260 ? 6.882 2.514 29.115 1.00 68.81 260 GLU A CA 1
ATOM 2053 C C . GLU A 1 260 ? 6.095 3.136 30.287 1.00 68.81 260 GLU A C 1
ATOM 2055 O O . GLU A 1 260 ? 5.057 3.765 30.090 1.00 68.81 260 GLU A O 1
ATOM 2060 N N . GLU A 1 261 ? 6.571 2.946 31.521 1.00 55.44 261 GLU A N 1
ATOM 2061 C CA . GLU A 1 261 ? 5.862 3.319 32.759 1.00 55.44 261 GLU A CA 1
ATOM 2062 C C . GLU A 1 261 ? 5.712 4.833 32.931 1.00 55.44 261 GLU A C 1
ATOM 2064 O O . GLU A 1 261 ? 4.786 5.292 33.601 1.00 55.44 261 GLU A O 1
ATOM 2069 N N . THR A 1 262 ? 6.625 5.610 32.347 1.00 49.06 262 THR A N 1
ATOM 2070 C CA . THR A 1 262 ? 6.585 7.077 32.341 1.00 49.06 262 THR A CA 1
ATOM 2071 C C . THR A 1 262 ? 6.125 7.673 31.006 1.00 49.06 262 THR A C 1
ATOM 2073 O O . THR A 1 262 ? 6.057 8.898 30.893 1.00 49.06 262 THR A O 1
ATOM 2076 N N . GLN A 1 263 ? 5.769 6.826 30.030 1.00 51.34 263 GLN A N 1
ATOM 2077 C CA . GLN A 1 263 ? 5.370 7.196 28.666 1.00 51.34 263 GLN A CA 1
ATOM 2078 C C . GLN A 1 263 ? 6.427 8.100 27.986 1.00 51.34 263 GLN A C 1
ATOM 2080 O O . GLN A 1 263 ? 6.129 9.161 27.434 1.00 51.34 263 GLN A O 1
ATOM 2085 N N . GLN A 1 264 ? 7.707 7.706 28.110 1.00 44.38 264 GLN A N 1
ATOM 2086 C CA . GLN A 1 264 ? 8.880 8.519 27.748 1.00 44.38 264 GLN A CA 1
ATOM 2087 C C . GLN A 1 264 ? 9.688 8.077 26.514 1.00 44.38 264 GLN A C 1
ATOM 2089 O O . GLN A 1 264 ? 10.682 8.752 26.239 1.00 44.38 264 GLN A O 1
ATOM 2094 N N . LYS A 1 265 ? 9.336 6.999 25.791 1.00 54.44 265 LYS A N 1
ATOM 2095 C CA . LYS A 1 265 ? 10.147 6.537 24.636 1.00 54.44 265 LYS A CA 1
ATOM 2096 C C . LYS A 1 265 ? 9.367 5.970 23.445 1.00 54.44 265 LYS A C 1
ATOM 2098 O O . LYS A 1 265 ? 9.598 6.383 22.316 1.00 54.44 265 LYS A O 1
ATOM 2103 N N . ALA A 1 266 ? 8.493 5.005 23.716 1.00 62.50 266 ALA A N 1
ATOM 2104 C CA . ALA A 1 266 ? 7.464 4.508 22.811 1.00 62.50 266 ALA A CA 1
ATOM 2105 C C . ALA A 1 266 ? 6.304 3.997 23.668 1.00 62.50 266 ALA A C 1
ATOM 2107 O O . ALA A 1 266 ? 6.541 3.401 24.727 1.00 62.50 266 ALA A O 1
ATOM 2108 N N . VAL A 1 267 ? 5.070 4.213 23.218 1.00 73.50 267 VAL A N 1
ATOM 2109 C CA . VAL A 1 267 ? 3.886 3.547 23.775 1.00 73.50 267 VAL A CA 1
ATOM 2110 C C . VAL A 1 267 ? 3.017 3.104 22.607 1.00 73.50 267 VAL A C 1
ATOM 2112 O O . VAL A 1 267 ? 2.530 3.943 21.856 1.00 73.50 267 VAL A O 1
ATOM 2115 N N . GLY A 1 268 ? 2.841 1.796 22.439 1.00 86.62 268 GLY A N 1
ATOM 2116 C CA . GLY A 1 268 ? 1.994 1.243 21.388 1.00 86.62 268 GLY A CA 1
ATOM 2117 C C . GLY A 1 268 ? 0.510 1.399 21.710 1.00 86.62 268 GLY A C 1
ATOM 2118 O O . GLY A 1 268 ? 0.144 1.615 22.866 1.00 86.62 268 GLY A O 1
ATOM 2119 N N . VAL A 1 269 ? -0.351 1.250 20.701 1.00 91.44 269 VAL A N 1
ATOM 2120 C CA . VAL A 1 269 ? -1.808 1.462 20.814 1.00 91.44 269 VAL A CA 1
ATOM 2121 C C . VAL A 1 269 ? -2.460 0.544 21.864 1.00 91.44 269 VAL A C 1
ATOM 2123 O O . VAL A 1 269 ? -3.401 0.958 22.539 1.00 91.44 269 VAL A O 1
ATOM 2126 N N . SER A 1 270 ? -1.944 -0.673 22.061 1.00 94.19 270 SER A N 1
ATOM 2127 C CA . SER A 1 270 ? -2.383 -1.633 23.084 1.00 94.19 270 SER A CA 1
ATOM 2128 C C . SER A 1 270 ? -1.209 -2.083 23.980 1.00 94.19 270 SER A C 1
ATOM 2130 O O . SER A 1 270 ? -0.652 -3.172 23.802 1.00 94.19 270 SER A O 1
ATOM 2132 N N . PRO A 1 271 ? -0.791 -1.279 24.976 1.00 91.06 271 PRO A N 1
ATOM 2133 C CA . PRO A 1 271 ? 0.449 -1.524 25.720 1.00 91.06 271 PRO A CA 1
ATOM 2134 C C . PRO A 1 271 ? 0.438 -2.797 26.594 1.00 91.06 271 PRO A C 1
ATOM 2136 O O . PRO A 1 271 ? 1.497 -3.372 26.848 1.00 91.06 271 PRO A O 1
ATOM 2139 N N . ASP A 1 272 ? -0.729 -3.297 27.013 1.00 95.25 272 ASP A N 1
ATOM 2140 C CA . ASP A 1 272 ? -0.885 -4.524 27.817 1.00 95.25 272 ASP A CA 1
ATOM 2141 C C . ASP A 1 272 ? -1.241 -5.786 27.000 1.00 95.25 272 ASP A C 1
ATOM 2143 O O . ASP A 1 272 ? -1.509 -6.835 27.591 1.00 95.25 272 ASP A O 1
ATOM 2147 N N . VAL A 1 273 ? -1.232 -5.717 25.665 1.00 97.69 273 VAL A N 1
ATOM 2148 C CA . VAL A 1 273 ? -1.459 -6.888 24.792 1.00 97.69 273 VAL A CA 1
ATOM 2149 C C . VAL A 1 273 ? -0.257 -7.826 24.762 1.00 97.69 273 VAL A C 1
ATOM 2151 O O . VAL A 1 273 ? 0.870 -7.361 24.924 1.00 97.69 273 VAL A O 1
ATOM 2154 N N . GLN A 1 274 ? -0.449 -9.119 24.509 1.00 98.62 274 GLN A N 1
ATOM 2155 C CA . GLN A 1 274 ? 0.672 -10.013 24.179 1.00 98.62 274 GLN A CA 1
ATOM 2156 C C . GLN A 1 274 ? 0.916 -10.057 22.667 1.00 98.62 274 GLN A C 1
ATOM 2158 O O . GLN A 1 274 ? -0.013 -9.851 21.889 1.00 98.62 274 GLN A O 1
ATOM 2163 N N . LEU A 1 275 ? 2.163 -10.300 22.264 1.00 98.69 275 LEU A N 1
ATOM 2164 C CA . LEU A 1 275 ? 2.616 -10.275 20.872 1.00 98.69 275 LEU A CA 1
ATOM 2165 C C . LEU A 1 275 ? 3.180 -11.643 20.464 1.00 98.69 275 LEU A C 1
ATOM 2167 O O . LEU A 1 275 ? 4.130 -12.099 21.091 1.00 98.69 275 LEU A O 1
ATOM 2171 N N . LEU A 1 276 ? 2.639 -12.288 19.432 1.00 98.62 276 LEU A N 1
ATOM 2172 C CA . LEU A 1 276 ? 3.278 -13.470 18.830 1.00 98.62 276 LEU A CA 1
ATOM 2173 C C . LEU A 1 276 ? 4.287 -13.021 17.769 1.00 98.62 276 LEU A C 1
ATOM 2175 O O . LEU A 1 276 ? 4.016 -12.072 17.029 1.00 98.62 276 LEU A O 1
ATOM 2179 N N . ALA A 1 277 ? 5.449 -13.668 17.735 1.00 98.19 277 ALA A N 1
ATOM 2180 C CA . ALA A 1 277 ? 6.567 -13.316 16.863 1.00 98.19 277 ALA A CA 1
ATOM 2181 C C . ALA A 1 277 ? 6.693 -14.314 15.702 1.00 98.19 277 ALA A C 1
ATOM 2183 O O . ALA A 1 277 ? 7.574 -15.168 15.716 1.00 98.19 277 ALA A O 1
ATOM 2184 N N . GLU A 1 278 ? 5.817 -14.211 14.705 1.00 98.19 278 GLU A N 1
ATOM 2185 C CA . GLU A 1 278 ? 5.841 -15.091 13.533 1.00 98.19 278 GLU A CA 1
ATOM 2186 C C . GLU A 1 278 ? 6.807 -14.510 12.490 1.00 98.19 278 GLU A C 1
ATOM 2188 O O . GLU A 1 278 ? 6.460 -13.617 11.711 1.00 98.19 278 GLU A O 1
ATOM 2193 N N . LYS A 1 279 ? 8.060 -14.970 12.505 1.00 96.56 279 LYS A N 1
ATOM 2194 C CA . LYS A 1 279 ? 9.093 -14.483 11.585 1.00 96.56 279 LYS A CA 1
ATOM 2195 C C . LYS A 1 279 ? 9.002 -15.241 10.261 1.00 96.56 279 LYS A C 1
ATOM 2197 O O . LYS A 1 279 ? 9.171 -16.456 10.223 1.00 96.56 279 LYS A O 1
ATOM 2202 N N . VAL A 1 280 ? 8.751 -14.507 9.177 1.00 93.12 280 VAL A N 1
ATOM 2203 C CA . VAL A 1 280 ? 8.521 -15.062 7.825 1.00 93.12 280 VAL A CA 1
ATOM 2204 C C . VAL A 1 280 ? 9.470 -14.504 6.760 1.00 93.12 280 VAL A C 1
ATOM 2206 O O . VAL A 1 280 ? 9.470 -14.980 5.630 1.00 93.12 280 VAL A O 1
ATOM 2209 N N . PHE A 1 281 ? 10.325 -13.539 7.114 1.00 84.31 281 PHE A N 1
ATOM 2210 C CA . PHE A 1 281 ? 11.438 -13.091 6.270 1.00 84.31 281 PHE A CA 1
ATOM 2211 C C . PHE A 1 281 ? 12.744 -13.719 6.760 1.00 84.31 281 PHE A C 1
ATOM 2213 O O . PHE A 1 281 ? 13.076 -13.638 7.942 1.00 84.31 281 PHE A O 1
ATOM 2220 N N . SER A 1 282 ? 13.501 -14.306 5.835 1.00 82.69 282 SER A N 1
ATOM 2221 C CA . SER A 1 282 ? 14.790 -14.938 6.134 1.00 82.69 282 SER A CA 1
ATOM 2222 C C . SER A 1 282 ? 15.897 -13.912 6.361 1.00 82.69 282 SER A C 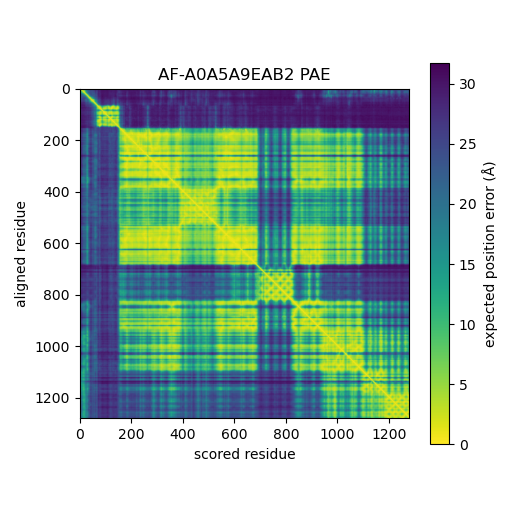1
ATOM 2224 O O . SER A 1 282 ? 16.032 -12.957 5.587 1.00 82.69 282 SER A O 1
ATOM 2226 N N . ASP A 1 283 ? 16.778 -14.204 7.321 1.00 82.69 283 ASP A N 1
ATOM 2227 C CA . ASP A 1 283 ? 17.981 -13.432 7.668 1.00 82.69 283 ASP A CA 1
ATOM 2228 C C . ASP A 1 283 ? 18.956 -13.241 6.491 1.00 82.69 283 ASP A C 1
ATOM 2230 O O . ASP A 1 283 ? 19.877 -12.425 6.571 1.00 82.69 283 ASP A O 1
ATOM 2234 N N . THR A 1 284 ? 18.782 -14.009 5.407 1.00 76.12 284 THR A N 1
ATOM 2235 C CA . THR A 1 284 ? 19.687 -14.042 4.247 1.00 76.12 284 THR A CA 1
ATOM 2236 C C . THR A 1 284 ? 19.042 -13.690 2.908 1.00 76.12 284 THR A C 1
ATOM 2238 O O . THR A 1 284 ? 19.773 -13.359 1.978 1.00 76.12 284 THR A O 1
ATOM 2241 N N . ARG A 1 285 ? 17.708 -13.759 2.778 1.00 63.47 285 ARG A N 1
ATOM 2242 C CA . ARG A 1 285 ? 17.016 -13.599 1.480 1.00 63.47 285 ARG A CA 1
ATOM 2243 C C . ARG A 1 285 ? 16.349 -12.234 1.298 1.00 63.47 285 ARG A C 1
ATOM 2245 O O . ARG A 1 285 ? 16.228 -11.778 0.170 1.00 63.47 285 ARG A O 1
ATOM 2252 N N . GLY A 1 286 ? 15.945 -11.559 2.379 1.00 65.31 286 GLY A N 1
ATOM 2253 C CA . GLY A 1 286 ? 15.325 -10.224 2.310 1.00 65.31 286 GLY A CA 1
ATOM 2254 C C . GLY A 1 286 ? 13.876 -10.196 1.796 1.00 65.31 286 GLY A C 1
ATOM 2255 O O . GLY A 1 286 ? 13.290 -9.122 1.702 1.00 65.31 286 GLY A O 1
ATOM 2256 N N . PHE A 1 287 ? 13.292 -11.361 1.514 1.00 70.75 287 PHE A N 1
ATOM 2257 C CA . PHE A 1 287 ? 11.885 -11.566 1.173 1.00 70.75 287 PHE A CA 1
ATOM 2258 C C . PHE A 1 287 ? 11.318 -12.766 1.951 1.00 70.75 287 PHE A C 1
ATOM 2260 O O . PHE A 1 287 ? 12.073 -13.541 2.550 1.00 70.75 287 PHE A O 1
ATOM 2267 N N . ALA A 1 288 ? 9.992 -12.886 1.948 1.00 74.94 288 ALA A N 1
ATOM 2268 C CA . ALA A 1 288 ? 9.229 -13.995 2.517 1.00 74.94 288 ALA A CA 1
ATOM 2269 C C . ALA A 1 288 ? 8.689 -14.911 1.403 1.00 74.94 288 ALA A C 1
ATOM 2271 O O . ALA A 1 288 ? 8.606 -14.485 0.250 1.00 74.94 288 ALA A O 1
ATOM 2272 N N . TYR A 1 289 ? 8.314 -16.144 1.749 1.00 79.06 289 TYR A N 1
ATOM 2273 C CA . TYR A 1 289 ? 7.570 -17.057 0.871 1.00 79.06 289 TYR A CA 1
ATOM 2274 C C . TYR A 1 289 ? 6.137 -17.241 1.376 1.00 79.06 289 TYR A C 1
ATOM 2276 O O . TYR A 1 289 ? 5.881 -17.171 2.579 1.00 79.06 289 TYR A O 1
ATOM 2284 N N . ASP A 1 290 ? 5.210 -17.529 0.463 1.00 80.25 290 ASP A N 1
ATOM 2285 C CA . ASP A 1 290 ? 3.791 -17.687 0.791 1.00 80.25 290 ASP A CA 1
ATOM 2286 C C . ASP A 1 290 ? 3.524 -18.875 1.727 1.00 80.25 290 ASP A C 1
ATOM 2288 O O . ASP A 1 290 ? 2.634 -18.788 2.568 1.00 80.25 290 ASP A O 1
ATOM 2292 N N . ASP A 1 291 ? 4.302 -19.965 1.649 1.00 82.00 291 ASP A N 1
ATOM 2293 C CA . ASP A 1 291 ? 4.164 -21.104 2.567 1.00 82.00 291 ASP A CA 1
ATOM 2294 C C . ASP A 1 291 ? 4.623 -20.763 3.992 1.00 82.00 291 ASP A C 1
ATOM 2296 O O . ASP A 1 291 ? 3.947 -21.136 4.953 1.00 82.00 291 ASP A O 1
ATOM 2300 N N . ASP A 1 292 ? 5.700 -19.985 4.134 1.00 88.19 292 ASP A N 1
ATOM 2301 C CA . ASP A 1 292 ? 6.165 -19.474 5.427 1.00 88.19 292 ASP A CA 1
ATOM 2302 C C . ASP A 1 292 ? 5.160 -18.453 6.023 1.00 88.19 292 ASP A C 1
ATOM 2304 O O . ASP A 1 292 ? 4.864 -18.500 7.220 1.00 88.19 292 ASP A O 1
ATOM 2308 N N . ILE A 1 293 ? 4.553 -17.583 5.196 1.00 90.50 293 ILE A N 1
ATOM 2309 C CA . ILE A 1 293 ? 3.485 -16.645 5.612 1.00 90.50 293 ILE A CA 1
ATOM 2310 C C . ILE A 1 293 ? 2.227 -17.400 6.066 1.00 90.50 293 ILE A C 1
ATOM 2312 O O . ILE A 1 293 ? 1.669 -17.106 7.126 1.00 90.50 293 ILE A O 1
ATOM 2316 N N . VAL A 1 294 ? 1.774 -18.379 5.281 1.00 93.56 294 VAL A N 1
ATOM 2317 C CA . VAL A 1 294 ? 0.591 -19.201 5.579 1.00 93.56 294 VAL A CA 1
ATOM 2318 C C . VAL A 1 294 ? 0.776 -20.001 6.865 1.00 93.56 294 VAL A C 1
ATOM 2320 O O . VAL A 1 294 ? -0.152 -20.073 7.673 1.00 93.56 294 VAL A O 1
ATOM 2323 N N . ALA A 1 295 ? 1.968 -20.557 7.091 1.00 93.69 295 ALA A N 1
ATOM 2324 C CA . ALA A 1 295 ? 2.284 -21.267 8.322 1.00 93.69 295 ALA A CA 1
ATOM 2325 C C . ALA A 1 295 ? 2.223 -20.339 9.549 1.00 93.69 295 ALA A C 1
ATOM 2327 O O . ALA A 1 295 ? 1.535 -20.667 10.516 1.00 93.69 295 ALA A O 1
ATOM 2328 N N . GLY A 1 296 ? 2.822 -19.142 9.476 1.00 96.69 296 GLY A N 1
ATOM 2329 C CA . GLY A 1 296 ? 2.722 -18.130 10.535 1.00 96.69 296 GLY A CA 1
ATOM 2330 C C . GLY A 1 296 ? 1.284 -17.675 10.821 1.00 96.69 296 GLY A C 1
ATOM 2331 O O . GLY A 1 296 ? 0.909 -17.499 11.980 1.00 96.69 296 GLY A O 1
ATOM 2332 N N . ILE A 1 297 ? 0.435 -17.548 9.793 1.00 98.12 297 ILE A N 1
ATOM 2333 C CA . ILE A 1 297 ? -0.994 -17.234 9.972 1.00 98.12 297 ILE A CA 1
ATOM 2334 C C . ILE A 1 297 ? -1.727 -18.378 10.687 1.00 98.12 297 ILE A C 1
ATOM 2336 O O . ILE A 1 297 ? -2.444 -18.120 11.654 1.00 98.12 297 ILE A O 1
ATOM 2340 N N . TYR A 1 298 ? -1.551 -19.635 10.265 1.00 98.00 298 TYR A N 1
ATOM 2341 C CA . TYR A 1 298 ? -2.200 -20.769 10.935 1.00 98.00 298 TYR A CA 1
ATOM 2342 C C . TYR A 1 298 ? -1.710 -20.951 12.376 1.00 98.00 298 TYR A C 1
ATOM 2344 O O . TYR A 1 298 ? -2.532 -21.180 13.263 1.00 98.00 298 TYR A O 1
ATOM 2352 N N . HIS A 1 299 ? -0.414 -20.771 12.631 1.00 97.62 299 HIS A N 1
ATOM 2353 C CA . HIS A 1 299 ? 0.169 -20.855 13.968 1.00 97.62 299 HIS A CA 1
ATOM 2354 C C . HIS A 1 299 ? -0.358 -19.757 14.905 1.00 97.62 299 HIS A C 1
ATOM 2356 O O . HIS A 1 299 ? -0.757 -20.034 16.036 1.00 97.62 299 HIS A O 1
ATOM 2362 N N . ALA A 1 300 ? -0.490 -18.521 14.412 1.00 98.25 300 ALA A N 1
ATOM 2363 C CA . ALA A 1 300 ? -1.133 -17.435 15.149 1.00 98.25 300 ALA A CA 1
ATOM 2364 C C . ALA A 1 300 ? -2.600 -17.741 15.523 1.00 98.25 300 ALA A C 1
ATOM 2366 O O . ALA A 1 300 ? -3.067 -17.327 16.589 1.00 98.25 300 ALA A O 1
ATOM 2367 N N . VAL A 1 301 ? -3.331 -18.467 14.669 1.00 97.88 301 VAL A N 1
ATOM 2368 C CA . VAL A 1 301 ? -4.710 -18.915 14.936 1.00 97.88 301 VAL A CA 1
ATOM 2369 C C . VAL A 1 301 ? -4.743 -20.081 15.931 1.00 97.88 301 VAL A C 1
ATOM 2371 O O . VAL A 1 301 ? -5.589 -20.083 16.823 1.00 97.88 301 VAL A O 1
ATOM 2374 N N . GLU A 1 302 ? -3.812 -21.034 15.840 1.00 95.56 302 GLU A N 1
ATOM 2375 C CA . GLU A 1 302 ? -3.661 -22.158 16.779 1.00 95.56 302 GLU A CA 1
ATOM 2376 C C . GLU A 1 302 ? -3.321 -21.672 18.196 1.00 95.56 302 GLU A C 1
ATOM 2378 O O . GLU A 1 302 ? -4.034 -21.974 19.156 1.00 95.56 302 GLU A O 1
ATOM 2383 N N . LEU A 1 303 ? -2.337 -20.776 18.311 1.00 95.62 303 LEU A N 1
ATOM 2384 C CA . LEU A 1 303 ? -2.028 -20.029 19.532 1.00 95.62 303 LEU A CA 1
ATOM 2385 C C . LEU A 1 303 ? -3.123 -19.016 19.916 1.00 95.62 303 LEU A C 1
ATOM 2387 O O . LEU A 1 303 ? -2.996 -18.310 20.922 1.00 95.62 303 LEU A O 1
ATOM 2391 N N . GLY A 1 304 ? -4.226 -18.947 19.166 1.00 95.00 304 GLY A N 1
ATOM 2392 C CA . GLY A 1 304 ? -5.438 -18.191 19.461 1.00 95.00 304 GLY A CA 1
ATOM 2393 C C . GLY A 1 304 ? -5.191 -16.705 19.689 1.00 95.00 304 GLY A C 1
ATOM 2394 O O . GLY A 1 304 ? -5.543 -16.194 20.765 1.00 95.00 304 GLY A O 1
ATOM 2395 N N . ALA A 1 305 ? -4.568 -16.051 18.708 1.00 98.44 305 ALA A N 1
ATOM 2396 C CA . ALA A 1 305 ? -4.544 -14.601 18.569 1.00 98.44 305 ALA A CA 1
ATOM 2397 C C . ALA A 1 305 ? -5.970 -14.016 18.484 1.00 98.44 305 ALA A C 1
ATOM 2399 O O . ALA A 1 305 ? -6.924 -14.698 18.121 1.00 98.44 305 ALA A O 1
ATOM 2400 N N . ASP A 1 306 ? -6.121 -12.737 18.822 1.00 98.69 306 ASP A N 1
ATOM 2401 C CA . ASP A 1 306 ? -7.342 -11.950 18.601 1.00 98.69 306 ASP A CA 1
ATOM 2402 C C . ASP A 1 306 ? -7.266 -11.139 17.297 1.00 98.69 306 ASP A C 1
ATOM 2404 O O . ASP A 1 306 ? -8.285 -10.867 16.659 1.00 98.69 306 ASP A O 1
ATOM 2408 N N . VAL A 1 307 ? -6.047 -10.753 16.906 1.00 98.88 307 VAL A N 1
ATOM 2409 C CA . VAL A 1 307 ? -5.744 -9.965 15.705 1.00 98.88 307 VAL A CA 1
ATOM 2410 C C . VAL A 1 307 ? -4.428 -10.458 15.092 1.00 98.88 307 VAL A C 1
ATOM 2412 O O . VAL A 1 307 ? -3.500 -10.804 15.824 1.00 98.88 307 VAL A O 1
ATOM 2415 N N . ILE A 1 308 ? -4.308 -10.442 13.765 1.00 98.88 308 ILE A N 1
ATOM 2416 C CA . ILE A 1 308 ? -3.047 -10.660 13.039 1.00 98.88 308 ILE A CA 1
ATOM 2417 C C . ILE A 1 308 ? -2.683 -9.371 12.297 1.00 98.88 308 ILE A C 1
ATOM 2419 O O . ILE A 1 308 ? -3.511 -8.813 11.580 1.00 98.88 308 ILE A O 1
ATOM 2423 N N . ASN A 1 309 ? -1.445 -8.908 12.457 1.00 98.62 309 ASN A N 1
ATOM 2424 C CA . ASN A 1 309 ? -0.879 -7.790 11.712 1.00 98.62 309 ASN A CA 1
ATOM 2425 C C . ASN A 1 309 ? -0.000 -8.310 10.563 1.00 98.62 309 ASN A C 1
ATOM 2427 O O . ASN A 1 309 ? 1.071 -8.863 10.818 1.00 98.62 309 ASN A O 1
ATOM 2431 N N . LEU A 1 310 ? -0.407 -8.038 9.321 1.00 95.12 310 LEU A N 1
ATOM 2432 C CA . LEU A 1 310 ? 0.365 -8.283 8.101 1.00 95.12 310 LEU A CA 1
ATOM 2433 C C . LEU A 1 310 ? 0.904 -6.952 7.551 1.00 95.12 310 LEU A C 1
ATOM 2435 O O . LEU A 1 310 ? 0.284 -6.311 6.702 1.00 95.12 310 LEU A O 1
ATOM 2439 N N . SER A 1 311 ? 2.077 -6.522 8.020 1.00 92.56 311 SER A N 1
ATOM 2440 C CA . SER A 1 311 ? 2.755 -5.312 7.513 1.00 92.56 311 SER A CA 1
ATOM 2441 C C . SER A 1 311 ? 3.611 -5.581 6.257 1.00 92.56 311 SER A C 1
ATOM 2443 O O . SER A 1 311 ? 4.479 -4.778 5.907 1.00 92.56 311 SER A O 1
ATOM 2445 N N . LEU A 1 312 ? 3.331 -6.694 5.574 1.00 82.44 312 LEU A N 1
ATOM 2446 C CA . LEU A 1 312 ? 3.968 -7.202 4.358 1.00 82.44 312 LEU A CA 1
ATOM 2447 C C . LEU A 1 312 ? 3.007 -7.141 3.158 1.00 82.44 312 LEU A C 1
ATOM 2449 O O . LEU A 1 312 ? 1.800 -6.982 3.345 1.00 82.44 312 LEU A O 1
ATOM 2453 N N . GLY A 1 313 ? 3.535 -7.285 1.940 1.00 81.75 313 GLY A N 1
ATOM 2454 C CA . GLY A 1 313 ? 2.713 -7.407 0.736 1.00 81.75 313 GLY A CA 1
ATOM 2455 C C . GLY A 1 313 ? 3.404 -7.036 -0.576 1.00 81.75 313 GLY A C 1
ATOM 2456 O O . GLY A 1 313 ? 4.568 -6.633 -0.592 1.00 81.75 313 GLY A O 1
ATOM 2457 N N . SER A 1 314 ? 2.653 -7.139 -1.671 1.00 78.56 314 SER A N 1
ATOM 2458 C CA . SER A 1 314 ? 3.054 -6.803 -3.044 1.00 78.56 314 SER A CA 1
ATOM 2459 C C . SER A 1 314 ? 2.042 -5.838 -3.674 1.00 78.56 314 SER A C 1
ATOM 2461 O O . SER A 1 314 ? 0.860 -6.149 -3.777 1.00 78.56 314 SER A O 1
ATOM 2463 N N . ASP A 1 315 ? 2.487 -4.644 -4.086 1.00 85.88 315 ASP A N 1
ATOM 2464 C CA . ASP A 1 315 ? 1.627 -3.646 -4.747 1.00 85.88 315 ASP A CA 1
ATOM 2465 C C . ASP A 1 315 ? 1.016 -4.176 -6.070 1.00 85.88 315 ASP A C 1
ATOM 2467 O O . ASP A 1 315 ? 1.603 -5.022 -6.748 1.00 85.88 315 ASP A O 1
ATOM 2471 N N . ALA A 1 316 ? -0.133 -3.606 -6.460 1.00 86.06 316 ALA A N 1
ATOM 2472 C CA . ALA A 1 316 ? -0.993 -4.028 -7.579 1.00 86.06 316 ALA A CA 1
ATOM 2473 C C . ALA A 1 316 ? -1.617 -5.429 -7.413 1.00 86.06 316 ALA A C 1
ATOM 2475 O O . ALA A 1 316 ? -1.603 -6.233 -8.348 1.00 86.06 316 ALA A O 1
ATOM 2476 N N . GLY A 1 317 ? -2.189 -5.693 -6.238 1.00 85.38 317 GLY A N 1
ATOM 2477 C CA . GLY A 1 317 ? -2.724 -6.998 -5.858 1.00 85.38 317 GLY A CA 1
ATOM 2478 C C . GLY A 1 317 ? -3.976 -7.459 -6.613 1.00 85.38 317 GLY A C 1
ATOM 2479 O O . GLY A 1 317 ? -4.628 -6.693 -7.334 1.00 85.38 317 GLY A O 1
ATOM 2480 N N . MET A 1 318 ? -4.311 -8.738 -6.451 1.00 84.75 318 MET A N 1
ATOM 2481 C CA . MET A 1 318 ? -5.372 -9.445 -7.170 1.00 84.75 318 MET A CA 1
ATOM 2482 C C . MET A 1 318 ? -6.228 -10.273 -6.203 1.00 84.75 318 MET A C 1
ATOM 2484 O O . MET A 1 318 ? -5.725 -11.138 -5.496 1.00 84.75 318 MET A O 1
ATOM 2488 N N . VAL A 1 319 ? -7.547 -10.054 -6.195 1.00 88.00 319 VAL A N 1
ATOM 2489 C CA . VAL A 1 319 ? -8.468 -10.874 -5.389 1.00 88.00 319 VAL A CA 1
ATOM 2490 C C . VAL A 1 319 ? -8.621 -12.249 -6.050 1.00 88.00 319 VAL A C 1
ATOM 2492 O O . VAL A 1 319 ? -9.381 -12.387 -7.009 1.00 88.00 319 VAL A O 1
ATOM 2495 N N . ASP A 1 320 ? -7.917 -13.262 -5.540 1.00 83.12 320 ASP A N 1
ATOM 2496 C CA . ASP A 1 320 ? -8.027 -14.652 -5.998 1.00 83.12 320 ASP A CA 1
ATOM 2497 C C . ASP A 1 320 ? -8.433 -15.575 -4.830 1.00 83.12 320 ASP A C 1
ATOM 2499 O O . ASP A 1 320 ? -7.651 -15.767 -3.899 1.00 83.12 320 ASP A O 1
ATOM 2503 N N . PRO A 1 321 ? -9.628 -16.201 -4.861 1.00 80.12 321 PRO A N 1
ATOM 2504 C CA . PRO A 1 321 ? -10.062 -17.145 -3.829 1.00 80.12 321 PRO A CA 1
ATOM 2505 C C . PRO A 1 321 ? -9.283 -18.473 -3.825 1.00 80.12 321 PRO A C 1
ATOM 2507 O O . PRO A 1 321 ? -9.588 -19.348 -3.016 1.00 80.12 321 PRO A O 1
ATOM 2510 N N . ASN A 1 322 ? -8.313 -18.666 -4.725 1.00 79.00 322 ASN A N 1
ATOM 2511 C CA . ASN A 1 322 ? -7.397 -19.808 -4.728 1.00 79.00 322 ASN A CA 1
ATOM 2512 C C . ASN A 1 322 ? -6.060 -19.499 -4.036 1.00 79.00 322 ASN A C 1
ATOM 2514 O O . ASN A 1 322 ? -5.399 -20.447 -3.600 1.00 79.00 322 ASN A O 1
ATOM 2518 N N . ASP A 1 323 ? -5.692 -18.218 -3.900 1.00 84.25 323 ASP A N 1
ATOM 2519 C CA . ASP A 1 323 ? -4.420 -17.779 -3.320 1.00 84.25 323 ASP A CA 1
ATOM 2520 C C . ASP A 1 323 ? -4.238 -18.331 -1.891 1.00 84.25 323 ASP A C 1
ATOM 2522 O O . ASP A 1 323 ? -5.148 -18.230 -1.056 1.00 84.25 323 ASP A O 1
ATOM 2526 N N . PRO A 1 324 ? -3.088 -18.954 -1.576 1.00 83.94 324 PRO A N 1
ATOM 2527 C CA . PRO A 1 324 ? -2.920 -19.660 -0.314 1.00 83.94 324 PRO A CA 1
ATOM 2528 C C . PRO A 1 324 ? -2.893 -18.707 0.891 1.00 83.94 324 PRO A C 1
ATOM 2530 O O . PRO A 1 324 ? -3.384 -19.083 1.958 1.00 83.94 324 PRO A O 1
ATOM 2533 N N . VAL A 1 325 ? -2.397 -17.474 0.729 1.00 89.81 325 VAL A N 1
ATOM 2534 C CA . VAL A 1 325 ? -2.325 -16.466 1.795 1.00 89.81 325 VAL A CA 1
ATOM 2535 C C . VAL A 1 325 ? -3.707 -15.869 2.054 1.00 89.81 325 VAL A C 1
ATOM 2537 O O . VAL A 1 325 ? -4.159 -15.845 3.199 1.00 89.81 325 VAL A O 1
ATOM 2540 N N . GLN A 1 326 ? -4.434 -15.460 1.012 1.00 94.75 326 GLN A N 1
ATOM 2541 C CA . GLN A 1 326 ? -5.796 -14.922 1.120 1.00 94.75 326 GLN A CA 1
ATOM 2542 C C . GLN A 1 326 ? -6.758 -15.943 1.744 1.00 94.75 326 GLN A C 1
ATOM 2544 O O . GLN A 1 326 ? -7.611 -15.562 2.547 1.00 94.75 326 GLN A O 1
ATOM 2549 N N . ARG A 1 327 ? -6.573 -17.239 1.468 1.00 94.81 327 ARG A N 1
ATOM 2550 C CA . ARG A 1 327 ? -7.333 -18.328 2.104 1.00 94.81 327 ARG A CA 1
ATOM 2551 C C . ARG A 1 327 ? -6.932 -18.599 3.556 1.00 94.81 327 ARG A C 1
ATOM 2553 O O . ARG A 1 327 ? -7.794 -18.928 4.368 1.00 94.81 327 ARG A O 1
ATOM 2560 N N . ALA A 1 328 ? -5.660 -18.435 3.922 1.00 96.75 328 ALA A N 1
ATOM 2561 C CA . ALA A 1 328 ? -5.244 -18.492 5.327 1.00 96.75 328 ALA A CA 1
ATOM 2562 C C . ALA A 1 328 ? -5.825 -17.313 6.133 1.00 96.75 328 ALA A C 1
ATOM 2564 O O . ALA A 1 328 ? -6.238 -17.484 7.281 1.00 96.75 328 ALA A O 1
ATOM 2565 N N . ILE A 1 329 ? -5.932 -16.133 5.512 1.00 98.25 329 ILE A N 1
ATOM 2566 C CA . ILE A 1 329 ? -6.600 -14.948 6.071 1.00 98.25 329 ILE A CA 1
ATOM 2567 C C . ILE A 1 329 ? -8.111 -15.173 6.234 1.00 98.25 329 ILE A C 1
ATOM 2569 O O . ILE A 1 329 ? -8.677 -14.820 7.272 1.00 98.25 329 ILE A O 1
ATOM 2573 N N . GLU A 1 330 ? -8.764 -15.772 5.236 1.00 97.69 330 GLU A N 1
ATOM 2574 C CA . GLU A 1 330 ? -10.173 -16.177 5.301 1.00 97.69 330 GLU A CA 1
ATOM 2575 C C . GLU A 1 330 ? -10.405 -17.128 6.484 1.00 97.69 330 GLU A C 1
ATOM 2577 O O . GLU A 1 330 ? -11.197 -16.810 7.368 1.00 97.69 330 GLU A O 1
ATOM 2582 N N . TYR A 1 331 ? -9.624 -18.209 6.585 1.00 98.06 331 TYR A N 1
ATOM 2583 C CA . TYR A 1 331 ? -9.680 -19.155 7.704 1.00 98.06 331 TYR A CA 1
ATOM 2584 C C . TYR A 1 331 ? -9.442 -18.496 9.073 1.00 98.06 331 TYR A C 1
ATOM 2586 O O . TYR A 1 331 ? -10.177 -18.766 10.024 1.00 98.06 331 TYR A O 1
ATOM 2594 N N . ALA A 1 332 ? -8.444 -17.613 9.197 1.00 98.50 332 ALA A N 1
ATOM 2595 C CA . ALA A 1 332 ? -8.200 -16.873 10.437 1.00 98.50 332 ALA A CA 1
ATOM 2596 C C . ALA A 1 332 ? -9.428 -16.041 10.847 1.00 98.50 332 ALA A C 1
ATOM 2598 O O . ALA A 1 332 ? -9.815 -16.021 12.019 1.00 98.50 332 ALA A O 1
ATOM 2599 N N . THR A 1 333 ? -10.092 -15.434 9.863 1.00 98.12 333 THR A N 1
ATOM 2600 C CA . THR A 1 333 ? -11.321 -14.664 10.064 1.00 98.12 333 THR A CA 1
ATOM 2601 C C . THR A 1 333 ? -12.488 -15.571 10.470 1.00 98.12 333 THR A C 1
ATOM 2603 O O . THR A 1 333 ? -13.165 -15.256 11.448 1.00 98.12 333 THR A O 1
ATOM 2606 N N . GLU A 1 334 ? -12.672 -16.738 9.832 1.00 97.06 334 GLU A N 1
ATOM 2607 C CA . GLU A 1 334 ? -13.650 -17.763 10.248 1.00 97.06 334 GLU A CA 1
ATOM 2608 C C . GLU A 1 334 ? -13.457 -18.181 11.721 1.00 97.06 334 GLU A C 1
ATOM 2610 O O . GLU A 1 334 ? -14.424 -18.282 12.482 1.00 97.06 334 GLU A O 1
ATOM 2615 N N . GLN A 1 335 ? -12.203 -18.375 12.157 1.00 97.81 335 GLN A N 1
ATOM 2616 C CA . GLN A 1 335 ? -11.876 -18.739 13.545 1.00 97.81 335 GLN A CA 1
ATOM 2617 C C . GLN A 1 335 ? -12.039 -17.577 14.548 1.00 97.81 335 GLN A C 1
ATOM 2619 O O . GLN A 1 335 ? -11.871 -17.773 15.753 1.00 97.81 335 GLN A O 1
ATOM 2624 N N . GLY A 1 336 ? -12.418 -16.377 14.095 1.00 97.62 336 GLY A N 1
ATOM 2625 C CA . GLY A 1 336 ? -12.638 -15.213 14.954 1.00 97.62 336 GLY A CA 1
ATOM 2626 C C . GLY A 1 336 ? -11.373 -14.434 15.300 1.00 97.62 336 GLY A C 1
ATOM 2627 O O . GLY A 1 336 ? -11.287 -13.879 16.398 1.00 97.62 336 GLY A O 1
ATOM 2628 N N . VAL A 1 337 ? -10.418 -14.378 14.370 1.00 98.75 337 VAL A N 1
ATOM 2629 C CA . VAL A 1 337 ? -9.189 -13.578 14.454 1.00 98.75 337 VAL A CA 1
ATOM 2630 C C . VAL A 1 337 ? -9.236 -12.491 13.378 1.00 98.75 337 VAL A C 1
ATOM 2632 O O . VAL A 1 337 ? -9.350 -12.799 12.195 1.00 98.75 337 VAL A O 1
ATOM 2635 N N . LEU A 1 338 ? -9.165 -11.207 13.750 1.00 98.69 338 LEU A N 1
ATOM 2636 C CA . LEU A 1 338 ? -9.205 -10.133 12.748 1.00 98.69 338 LEU A CA 1
ATOM 2637 C C . LEU A 1 338 ? -7.843 -9.985 12.063 1.00 98.69 338 LEU A C 1
ATOM 2639 O O . LEU A 1 338 ? -6.860 -9.656 12.723 1.00 98.69 338 LEU A O 1
ATOM 2643 N N . VAL A 1 339 ? -7.774 -10.142 10.743 1.00 98.75 339 VAL A N 1
ATOM 2644 C CA . VAL A 1 339 ? -6.543 -9.852 9.993 1.00 98.75 339 VAL A CA 1
ATOM 2645 C C . VAL A 1 339 ? -6.534 -8.402 9.513 1.00 98.75 339 VAL A C 1
ATOM 2647 O O . VAL A 1 339 ? -7.485 -7.926 8.892 1.00 98.75 339 VAL A O 1
ATOM 2650 N N . VAL A 1 340 ? -5.437 -7.700 9.783 1.00 98.75 340 VAL A N 1
ATOM 2651 C CA . VAL A 1 340 ? -5.207 -6.301 9.411 1.00 98.75 340 VAL A CA 1
ATOM 2652 C C . VAL A 1 340 ? -3.953 -6.235 8.542 1.00 98.75 340 VAL A C 1
ATOM 2654 O O . VAL A 1 340 ? -2.903 -6.727 8.954 1.00 98.75 340 VAL A O 1
ATOM 2657 N N . ALA A 1 341 ? -4.057 -5.656 7.345 1.00 97.19 341 ALA A N 1
ATOM 2658 C CA . ALA A 1 341 ? -3.016 -5.725 6.317 1.00 97.19 341 ALA A CA 1
ATOM 2659 C C . ALA A 1 341 ? -2.657 -4.355 5.720 1.00 97.19 341 ALA A C 1
ATOM 2661 O O . ALA A 1 341 ? -3.499 -3.458 5.621 1.00 97.19 341 ALA A O 1
ATOM 2662 N N . ALA A 1 342 ? -1.412 -4.201 5.276 1.00 93.12 342 ALA A N 1
ATOM 2663 C CA . ALA A 1 342 ? -0.939 -2.989 4.614 1.00 93.12 342 ALA A CA 1
ATOM 2664 C C . ALA A 1 342 ? -1.615 -2.753 3.245 1.00 93.12 342 ALA A C 1
ATOM 2666 O O . ALA A 1 342 ? -1.901 -3.690 2.500 1.00 93.12 342 ALA A O 1
ATOM 2667 N N . ALA A 1 343 ? -1.849 -1.483 2.887 1.00 93.62 343 ALA A N 1
ATOM 2668 C CA . ALA A 1 343 ? -2.322 -1.115 1.548 1.00 93.62 343 ALA A CA 1
ATOM 2669 C C . ALA A 1 343 ? -1.215 -1.086 0.478 1.00 93.62 343 ALA A C 1
ATOM 2671 O O . ALA A 1 343 ? -1.524 -1.294 -0.689 1.00 93.62 343 ALA A O 1
ATOM 2672 N N . GLY A 1 344 ? 0.046 -0.847 0.849 1.00 85.19 344 GLY A N 1
ATOM 2673 C CA . GLY A 1 344 ? 1.166 -0.704 -0.088 1.00 85.19 344 GLY A CA 1
ATOM 2674 C C . GLY A 1 344 ? 1.701 0.730 -0.166 1.00 85.19 344 GLY A C 1
ATOM 2675 O O . GLY A 1 344 ? 1.061 1.681 0.295 1.00 85.19 344 GLY A O 1
ATOM 2676 N N . ASN A 1 345 ? 2.903 0.884 -0.727 1.00 85.81 345 ASN A N 1
ATOM 2677 C CA . ASN A 1 345 ? 3.679 2.135 -0.689 1.00 85.81 345 ASN A CA 1
ATOM 2678 C C . ASN A 1 345 ? 4.058 2.681 -2.085 1.00 85.81 345 ASN A C 1
ATOM 2680 O O . ASN A 1 345 ? 4.798 3.665 -2.187 1.00 85.81 345 ASN A O 1
ATOM 2684 N N . ALA A 1 346 ? 3.556 2.075 -3.164 1.00 83.62 346 ALA A N 1
ATOM 2685 C CA . ALA A 1 346 ? 3.836 2.487 -4.539 1.00 83.62 346 ALA A CA 1
ATOM 2686 C C . ALA A 1 346 ? 3.007 3.694 -5.030 1.00 83.62 346 ALA A C 1
ATOM 2688 O O . ALA A 1 346 ? 3.351 4.308 -6.046 1.00 83.62 346 ALA A O 1
ATOM 2689 N N . SER A 1 347 ? 1.963 4.089 -4.291 1.00 90.50 347 SER A N 1
ATOM 2690 C CA . SER A 1 347 ? 1.071 5.225 -4.566 1.00 90.50 347 SER A CA 1
ATOM 2691 C C . SER A 1 347 ? 0.110 5.017 -5.745 1.00 90.50 347 SER A C 1
ATOM 2693 O O . SER A 1 347 ? -1.039 4.661 -5.507 1.00 90.50 347 SER A O 1
ATOM 2695 N N . TYR A 1 348 ? 0.526 5.229 -6.995 1.00 92.00 348 TYR A N 1
ATOM 2696 C CA . TYR A 1 348 ? -0.329 5.023 -8.173 1.00 92.00 348 TYR A CA 1
ATOM 2697 C C . TYR A 1 348 ? 0.499 4.573 -9.384 1.00 92.00 348 TYR A C 1
ATOM 2699 O O . TYR A 1 348 ? 1.666 4.950 -9.502 1.00 92.00 348 TYR A O 1
ATOM 2707 N N . SER A 1 349 ? -0.087 3.753 -10.265 1.00 88.81 349 SER A N 1
ATOM 2708 C CA . SER A 1 349 ? 0.650 2.956 -11.269 1.00 88.81 349 SER A CA 1
ATOM 2709 C C . SER A 1 349 ? 1.589 3.781 -12.142 1.00 88.81 349 SER A C 1
ATOM 2711 O O . SER A 1 349 ? 2.742 3.407 -12.345 1.00 88.81 349 SER A O 1
ATOM 2713 N N . THR A 1 350 ? 1.128 4.947 -12.592 1.00 86.69 350 THR A N 1
ATOM 2714 C CA . THR A 1 350 ? 1.859 5.787 -13.542 1.00 86.69 350 THR A CA 1
ATOM 2715 C C . THR A 1 350 ? 2.864 6.769 -12.925 1.00 86.69 350 THR A C 1
ATOM 2717 O O . THR A 1 350 ? 3.404 7.610 -13.644 1.00 86.69 350 THR A O 1
ATOM 2720 N N . LYS A 1 351 ? 3.120 6.702 -11.611 1.00 85.62 351 LYS A N 1
ATOM 2721 C CA . LYS A 1 351 ? 3.930 7.679 -10.863 1.00 85.62 351 LYS A CA 1
ATOM 2722 C C . LYS A 1 351 ? 5.425 7.586 -11.190 1.00 85.62 351 LYS A C 1
ATOM 2724 O O . LYS A 1 351 ? 6.155 6.845 -10.536 1.00 85.62 351 LYS A O 1
ATOM 2729 N N . GLN A 1 352 ? 5.908 8.384 -12.141 1.00 76.31 352 GLN A N 1
ATOM 2730 C CA . GLN A 1 352 ? 7.340 8.494 -12.448 1.00 76.31 352 GLN A CA 1
ATOM 2731 C C . GLN A 1 352 ? 7.778 9.920 -12.817 1.00 76.31 352 GLN A C 1
ATOM 2733 O O . GLN A 1 352 ? 6.963 10.770 -13.163 1.00 76.31 352 GLN A O 1
ATOM 2738 N N . ASN A 1 353 ? 9.091 10.163 -12.720 1.00 65.25 353 ASN A N 1
ATOM 2739 C CA . ASN A 1 353 ? 9.738 11.458 -12.970 1.00 65.25 353 ASN A CA 1
ATOM 2740 C C . ASN A 1 353 ? 10.656 11.427 -14.218 1.00 65.25 353 ASN A C 1
ATOM 2742 O O . ASN A 1 353 ? 11.631 12.175 -14.285 1.00 65.25 353 ASN A O 1
ATOM 2746 N N . LEU A 1 354 ? 10.405 10.530 -15.179 1.00 63.56 354 LEU A N 1
ATOM 2747 C CA . LEU A 1 354 ? 11.182 10.433 -16.420 1.00 63.56 354 LEU A CA 1
ATOM 2748 C C . LEU A 1 354 ? 10.747 11.468 -17.462 1.00 63.56 354 LEU A C 1
ATOM 2750 O O . LEU A 1 354 ? 11.613 12.109 -18.058 1.00 63.56 354 LEU A O 1
ATOM 2754 N N . LEU A 1 355 ? 9.437 11.610 -17.698 1.00 66.50 355 LEU A N 1
ATOM 2755 C CA . LEU A 1 355 ? 8.860 12.496 -18.720 1.00 66.50 355 LEU A CA 1
ATOM 2756 C C . LEU A 1 355 ? 7.860 13.469 -18.084 1.00 66.50 355 LEU A C 1
ATOM 2758 O O . LEU A 1 355 ? 7.155 13.117 -17.141 1.00 66.50 355 LEU A O 1
ATOM 2762 N N . GLU A 1 356 ? 7.746 14.684 -18.624 1.00 67.56 356 GLU A N 1
ATOM 2763 C CA . GLU A 1 356 ? 6.844 15.703 -18.062 1.00 67.56 356 GLU A CA 1
ATOM 2764 C C . GLU A 1 356 ? 5.358 15.321 -18.204 1.00 67.56 356 GLU A C 1
ATOM 2766 O O . GLU A 1 356 ? 4.554 15.547 -17.293 1.00 67.56 356 GLU A O 1
ATOM 2771 N N . ARG A 1 357 ? 5.013 14.651 -19.313 1.00 71.38 357 ARG A N 1
ATOM 2772 C CA . ARG A 1 357 ? 3.665 14.127 -19.574 1.00 71.38 357 ARG A CA 1
ATOM 2773 C C . ARG A 1 357 ? 3.236 13.000 -18.640 1.00 71.38 357 ARG A C 1
ATOM 2775 O O . ARG A 1 357 ? 2.046 12.769 -18.491 1.00 71.38 357 ARG A O 1
ATOM 2782 N N . SER A 1 358 ? 4.180 12.332 -17.978 1.00 70.31 358 SER A N 1
ATOM 2783 C CA . SER A 1 358 ? 3.905 11.214 -17.069 1.00 70.31 358 SER A CA 1
ATOM 2784 C C . SER A 1 358 ? 3.982 11.576 -15.581 1.00 70.31 358 SER A C 1
ATOM 2786 O O . SER A 1 358 ? 3.857 10.702 -14.728 1.00 70.31 358 SER A O 1
ATOM 2788 N N . LEU A 1 359 ? 4.120 12.868 -15.257 1.00 72.25 359 LEU A N 1
ATOM 2789 C CA . LEU A 1 359 ? 4.045 13.385 -13.881 1.00 72.25 359 LEU A CA 1
ATOM 2790 C C . LEU A 1 359 ? 2.631 13.302 -13.266 1.00 72.25 359 LEU A C 1
ATOM 2792 O O . LEU A 1 359 ? 2.466 13.593 -12.083 1.00 72.25 359 LEU A O 1
ATOM 2796 N N . LEU A 1 360 ? 1.609 12.975 -14.065 1.00 84.81 360 LEU A N 1
ATOM 2797 C CA . LEU A 1 360 ? 0.229 12.700 -13.649 1.00 84.81 360 LEU A CA 1
ATOM 2798 C C . LEU A 1 360 ? -0.357 11.583 -14.536 1.00 84.81 360 LEU A C 1
ATOM 2800 O O . LEU A 1 360 ? 0.048 11.476 -15.693 1.00 84.81 360 LEU A O 1
ATOM 2804 N N . PRO A 1 361 ? -1.343 10.797 -14.066 1.00 90.31 361 PRO A N 1
ATOM 2805 C CA . PRO A 1 361 ? -2.053 9.839 -14.913 1.00 90.31 361 PRO A CA 1
ATOM 2806 C C . PRO A 1 361 ? -2.951 10.528 -15.947 1.00 90.31 361 PRO A C 1
ATOM 2808 O O . PRO A 1 361 ? -3.578 11.547 -15.649 1.00 90.31 361 PRO A O 1
ATOM 2811 N N . LEU A 1 362 ? -3.087 9.929 -17.133 1.00 89.69 362 LEU A N 1
ATOM 2812 C CA . LEU A 1 362 ? -4.081 10.338 -18.129 1.00 89.69 362 LEU A CA 1
ATOM 2813 C C . LEU A 1 362 ? -5.505 10.076 -17.619 1.00 89.69 362 LEU A C 1
ATOM 2815 O O . LEU A 1 362 ? -5.822 8.976 -17.171 1.00 89.69 362 LEU A O 1
ATOM 2819 N N . ALA A 1 363 ? -6.405 11.046 -17.774 1.00 92.69 363 ALA A N 1
ATOM 2820 C CA . ALA A 1 363 ? -7.800 10.937 -17.344 1.00 92.69 363 ALA A CA 1
ATOM 2821 C C . ALA A 1 363 ? -8.628 9.930 -18.164 1.00 92.69 363 ALA A C 1
ATOM 2823 O O . ALA A 1 363 ? -9.732 9.569 -17.744 1.00 92.69 363 ALA A O 1
ATOM 2824 N N . LYS A 1 364 ? -8.109 9.459 -19.310 1.00 90.25 364 LYS A N 1
ATOM 2825 C CA . LYS A 1 364 ? -8.660 8.316 -20.058 1.00 90.25 364 LYS A CA 1
ATOM 2826 C C . LYS A 1 364 ? -8.332 6.949 -19.433 1.00 90.25 364 LYS A C 1
ATOM 2828 O O . LYS A 1 364 ? -9.070 6.003 -19.679 1.00 90.25 364 LYS A O 1
ATOM 2833 N N . ASN A 1 365 ? -7.305 6.868 -18.576 1.00 91.00 365 ASN A N 1
ATOM 2834 C CA . ASN A 1 365 ? -6.825 5.628 -17.954 1.00 91.00 365 ASN A CA 1
ATOM 2835 C C . ASN A 1 365 ? -6.958 5.703 -16.412 1.00 91.00 365 ASN A C 1
ATOM 2837 O O . ASN A 1 365 ? -5.949 5.764 -15.709 1.00 91.00 365 ASN A O 1
ATOM 2841 N N . PRO A 1 366 ? -8.187 5.726 -15.852 1.00 93.38 366 PRO A N 1
ATOM 2842 C CA . PRO A 1 366 ? -8.417 5.935 -14.419 1.00 93.38 366 PRO A CA 1
ATOM 2843 C C . PRO A 1 366 ? -8.071 4.735 -13.515 1.00 93.38 366 PRO A C 1
ATOM 2845 O O . PRO A 1 366 ? -8.110 4.884 -12.293 1.00 93.38 366 PRO A O 1
ATOM 2848 N N . ASP A 1 367 ? -7.719 3.566 -14.066 1.00 94.44 367 ASP A N 1
ATOM 2849 C CA . ASP A 1 367 ? -7.299 2.360 -13.322 1.00 94.44 367 ASP A CA 1
ATOM 2850 C C . ASP A 1 367 ? -5.866 2.495 -12.748 1.00 94.44 367 ASP A C 1
ATOM 2852 O O . ASP A 1 367 ? -4.955 1.709 -13.017 1.00 94.44 367 ASP A O 1
ATOM 2856 N N . ILE A 1 368 ? -5.650 3.539 -11.946 1.00 94.00 368 ILE A N 1
ATOM 2857 C CA . ILE A 1 368 ? -4.341 3.906 -11.383 1.00 94.00 368 ILE A CA 1
ATOM 2858 C C . ILE A 1 368 ? -3.993 3.146 -10.092 1.00 94.00 368 ILE A C 1
ATOM 2860 O O . ILE A 1 368 ? -2.917 3.357 -9.527 1.00 94.00 368 ILE A O 1
ATOM 2864 N N . GLY A 1 369 ? -4.910 2.303 -9.605 1.00 94.88 369 GLY A N 1
ATOM 2865 C CA . GLY A 1 369 ? -4.831 1.650 -8.299 1.00 94.88 369 GLY A CA 1
ATOM 2866 C C . GLY A 1 369 ? -3.671 0.660 -8.179 1.00 94.88 369 GLY A C 1
ATOM 2867 O O . GLY A 1 369 ? -3.380 -0.067 -9.128 1.00 94.88 369 GLY A O 1
ATOM 2868 N N . LEU A 1 370 ? -3.032 0.644 -7.007 1.00 93.56 370 LEU A N 1
ATOM 2869 C CA . LEU A 1 370 ? -1.873 -0.181 -6.641 1.00 93.56 370 LEU A CA 1
ATOM 2870 C C . LEU A 1 370 ? -2.006 -0.874 -5.272 1.00 93.56 370 LEU A C 1
ATOM 2872 O O . LEU A 1 370 ? -1.022 -1.432 -4.792 1.00 93.56 370 LEU A O 1
ATOM 2876 N N . VAL A 1 371 ? -3.178 -0.844 -4.627 1.00 94.38 371 VAL A N 1
ATOM 2877 C CA . VAL A 1 371 ? -3.411 -1.586 -3.370 1.00 94.38 371 VAL A CA 1
ATOM 2878 C C . VAL A 1 371 ? -2.949 -3.044 -3.471 1.00 94.38 371 VAL A C 1
ATOM 2880 O O . VAL A 1 371 ? -3.216 -3.704 -4.472 1.00 94.38 371 VAL A O 1
ATOM 2883 N N . GLY A 1 372 ? -2.213 -3.515 -2.463 1.00 87.00 372 GLY A N 1
ATOM 2884 C CA . GLY A 1 372 ? -1.410 -4.735 -2.566 1.00 87.00 372 GLY A CA 1
ATOM 2885 C C . GLY A 1 372 ? -1.998 -6.011 -1.960 1.00 87.00 372 GLY A C 1
ATOM 2886 O O . GLY A 1 372 ? -2.817 -5.969 -1.037 1.00 87.00 372 GLY A O 1
ATOM 2887 N N . ASP A 1 373 ? -1.524 -7.152 -2.456 1.00 83.94 373 ASP A N 1
ATOM 2888 C CA . ASP A 1 373 ? -1.740 -8.467 -1.845 1.00 83.94 373 ASP A CA 1
ATOM 2889 C C . ASP A 1 373 ? -0.927 -8.599 -0.547 1.00 83.94 373 ASP A C 1
ATOM 2891 O O . ASP A 1 373 ? 0.093 -7.925 -0.401 1.00 83.94 373 ASP A O 1
ATOM 2895 N N . PRO A 1 374 ? -1.352 -9.430 0.422 1.00 89.75 374 PRO A N 1
ATOM 2896 C CA . PRO A 1 374 ? -2.605 -10.192 0.442 1.00 89.75 374 PRO A CA 1
ATOM 2897 C C . PRO A 1 374 ? -3.809 -9.351 0.918 1.00 89.75 374 PRO A C 1
ATOM 2899 O O . PRO A 1 374 ? -4.919 -9.861 1.057 1.00 89.75 374 PRO A O 1
ATOM 2902 N N . GLY A 1 375 ? -3.611 -8.057 1.200 1.00 91.12 375 GLY A N 1
ATOM 2903 C CA . GLY A 1 375 ? -4.599 -7.189 1.849 1.00 91.12 375 GLY A CA 1
ATOM 2904 C C . GLY A 1 375 ? -5.862 -6.886 1.035 1.00 91.12 375 GLY A C 1
ATOM 2905 O O . GLY A 1 375 ? -6.843 -6.409 1.611 1.00 91.12 375 GLY A O 1
ATOM 2906 N N . VAL A 1 376 ? -5.889 -7.176 -0.270 1.00 92.94 376 VAL A N 1
ATOM 2907 C CA . VAL A 1 376 ? -7.090 -7.012 -1.112 1.00 92.94 376 VAL A CA 1
ATOM 2908 C C . VAL A 1 376 ? -8.204 -8.019 -0.801 1.00 92.94 376 VAL A C 1
ATOM 2910 O O . VAL A 1 376 ? -9.354 -7.743 -1.139 1.00 92.94 376 VAL A O 1
ATOM 2913 N N . THR A 1 377 ? -7.920 -9.140 -0.124 1.00 94.50 377 THR A N 1
ATOM 2914 C CA . THR A 1 377 ? -8.960 -10.124 0.225 1.00 94.50 377 THR A CA 1
ATOM 2915 C C . THR A 1 377 ? -10.087 -9.490 1.063 1.00 94.50 377 THR A C 1
ATOM 2917 O O . THR A 1 377 ? -9.801 -8.679 1.956 1.00 94.50 377 THR A O 1
ATOM 2920 N N . PRO A 1 378 ? -11.374 -9.823 0.825 1.00 94.88 378 PRO A N 1
ATOM 2921 C CA . PRO A 1 378 ? -12.498 -9.291 1.601 1.00 94.88 378 PRO A CA 1
ATOM 2922 C C . PRO A 1 378 ? -12.377 -9.499 3.116 1.00 94.88 378 PRO A C 1
ATOM 2924 O O . PRO A 1 378 ? -12.810 -8.644 3.888 1.00 94.88 378 PRO A O 1
ATOM 2927 N N . SER A 1 379 ? -11.762 -10.601 3.548 1.00 96.06 379 SER A N 1
ATOM 2928 C CA . SER A 1 379 ? -11.659 -10.975 4.964 1.00 96.06 379 SER A CA 1
ATOM 2929 C C . SER A 1 379 ? -10.622 -10.143 5.737 1.00 96.06 379 SER A C 1
ATOM 2931 O O . SER A 1 379 ? -10.769 -9.938 6.941 1.00 96.06 379 SER A O 1
ATOM 2933 N N . ALA A 1 380 ? -9.624 -9.571 5.052 1.00 96.62 380 ALA A N 1
ATOM 2934 C CA . ALA A 1 380 ? -8.683 -8.617 5.642 1.00 96.62 380 ALA A CA 1
ATOM 2935 C C . ALA A 1 380 ? -9.311 -7.223 5.813 1.00 96.62 380 ALA A C 1
ATOM 2937 O O . ALA A 1 380 ? -10.173 -6.816 5.033 1.00 96.62 380 ALA A O 1
ATOM 2938 N N . LEU A 1 381 ? -8.812 -6.458 6.787 1.00 98.44 381 LEU A N 1
ATOM 2939 C CA . LEU A 1 381 ? -8.982 -5.007 6.893 1.00 98.44 381 LEU A CA 1
ATOM 2940 C C . LEU A 1 381 ? -7.723 -4.304 6.362 1.00 98.44 381 LEU A C 1
ATOM 2942 O O . LEU A 1 381 ? -6.678 -4.345 7.014 1.00 98.44 381 LEU A O 1
ATOM 2946 N N . GLN A 1 382 ? -7.807 -3.666 5.191 1.00 98.06 382 GLN A N 1
ATOM 2947 C CA . GLN A 1 382 ? -6.647 -3.049 4.537 1.00 98.06 382 GLN A CA 1
ATOM 2948 C C . GLN A 1 382 ? -6.447 -1.572 4.910 1.00 98.06 382 GLN A C 1
ATOM 2950 O O . GLN A 1 382 ? -7.387 -0.773 4.857 1.00 98.06 382 GLN A O 1
ATOM 2955 N N . VAL A 1 383 ? -5.203 -1.205 5.239 1.00 98.50 383 VAL A N 1
ATOM 2956 C CA . VAL A 1 383 ? -4.859 0.056 5.911 1.00 98.50 383 VAL A CA 1
ATOM 2957 C C . VAL A 1 383 ? -3.981 0.984 5.062 1.00 98.50 383 VAL A C 1
ATOM 2959 O O . VAL A 1 383 ? -2.829 0.674 4.746 1.00 98.50 383 VAL A O 1
ATOM 2962 N N . ALA A 1 384 ? -4.518 2.166 4.759 1.00 98.44 384 ALA A N 1
ATOM 2963 C CA . ALA A 1 384 ? -3.829 3.302 4.149 1.00 98.44 384 ALA A CA 1
ATOM 2964 C C . ALA A 1 384 ? -3.093 4.176 5.186 1.00 98.44 384 ALA A C 1
ATOM 2966 O O . ALA A 1 384 ? -3.382 4.134 6.384 1.00 98.44 384 ALA A O 1
ATOM 2967 N N . SER A 1 385 ? -2.154 5.005 4.720 1.00 96.00 385 SER A N 1
ATOM 2968 C CA . SER A 1 385 ? -1.305 5.853 5.570 1.00 96.00 385 SER A CA 1
ATOM 2969 C C . SER A 1 385 ? -1.735 7.323 5.570 1.00 96.00 385 SER A C 1
ATOM 2971 O O . SER A 1 385 ? -1.769 7.970 4.520 1.00 96.00 385 SER A O 1
ATOM 2973 N N . SER A 1 386 ? -1.965 7.881 6.761 1.00 94.38 386 SER A N 1
ATOM 2974 C CA . SER A 1 386 ? -1.941 9.328 7.004 1.00 94.38 386 SER A CA 1
ATOM 2975 C C . SER A 1 386 ? -0.577 9.776 7.530 1.00 94.38 386 SER A C 1
ATOM 2977 O O . SER A 1 386 ? 0.167 9.002 8.140 1.00 94.38 386 SER A O 1
ATOM 2979 N N . GLU A 1 387 ? -0.270 11.055 7.358 1.00 86.56 387 GLU A N 1
ATOM 2980 C CA . GLU A 1 387 ? 0.836 11.700 8.056 1.00 86.56 387 GLU A CA 1
ATOM 2981 C C . GLU A 1 387 ? 0.538 11.832 9.558 1.00 86.56 387 GLU A C 1
ATOM 2983 O O . GLU A 1 387 ? -0.612 11.961 9.983 1.00 86.56 387 GLU A O 1
ATOM 2988 N N . ASN A 1 388 ? 1.593 11.799 10.371 1.00 82.06 388 ASN A N 1
ATOM 2989 C CA . ASN A 1 388 ? 1.556 12.149 11.789 1.00 82.06 388 ASN A CA 1
ATOM 2990 C C . ASN A 1 388 ? 1.822 13.656 11.964 1.00 82.06 388 ASN A C 1
ATOM 2992 O O . ASN A 1 388 ? 2.700 14.205 11.297 1.00 82.06 388 ASN A O 1
ATOM 2996 N N . ASP A 1 389 ? 1.124 14.316 12.891 1.00 68.88 389 ASP A N 1
ATOM 2997 C CA . ASP A 1 389 ? 1.269 15.754 13.171 1.00 68.88 389 ASP A CA 1
ATOM 2998 C C . ASP A 1 389 ? 2.676 16.138 13.657 1.00 68.88 389 ASP A C 1
ATOM 3000 O O . ASP A 1 389 ? 3.133 17.263 13.446 1.00 68.88 389 ASP A O 1
ATOM 3004 N N . MET A 1 390 ? 3.363 15.232 14.359 1.00 69.12 390 MET A N 1
ATOM 3005 C CA . MET A 1 390 ? 4.577 15.542 15.118 1.00 69.12 390 MET A CA 1
ATOM 3006 C C . MET A 1 390 ? 5.673 14.501 14.893 1.00 69.12 390 MET A C 1
ATOM 3008 O O . MET A 1 390 ? 5.461 13.310 15.096 1.00 69.12 390 MET A O 1
ATOM 3012 N N . MET A 1 391 ? 6.876 14.962 14.552 1.00 73.94 391 MET A N 1
ATOM 3013 C CA . MET A 1 391 ? 8.041 14.111 14.301 1.00 73.94 391 MET A CA 1
ATOM 3014 C C . MET A 1 391 ? 8.971 14.055 15.519 1.00 73.94 391 MET A C 1
ATOM 3016 O O . MET A 1 391 ? 9.225 15.080 16.165 1.00 73.94 391 MET A O 1
ATOM 3020 N N . ARG A 1 392 ? 9.548 12.874 15.775 1.00 77.19 392 ARG A N 1
ATOM 3021 C CA . ARG A 1 392 ? 10.693 12.697 16.677 1.00 77.19 392 ARG A CA 1
ATOM 3022 C C . ARG A 1 392 ? 11.986 13.017 15.926 1.00 77.19 392 ARG A C 1
ATOM 3024 O O . ARG A 1 392 ? 12.277 12.412 14.900 1.00 77.19 392 ARG A O 1
ATOM 3031 N N . ILE A 1 393 ? 12.768 13.953 16.458 1.00 75.88 393 ILE A N 1
ATOM 3032 C CA . ILE A 1 393 ? 14.053 14.387 15.900 1.00 75.88 393 ILE A CA 1
ATOM 3033 C C . ILE A 1 393 ? 15.162 14.141 16.929 1.00 75.88 393 ILE A C 1
ATOM 3035 O O . ILE A 1 393 ? 15.107 14.668 18.043 1.00 75.88 393 ILE A O 1
ATOM 3039 N N . ASP A 1 394 ? 16.179 13.363 16.558 1.00 82.69 394 ASP A N 1
ATOM 3040 C CA . ASP A 1 394 ? 17.394 13.170 17.359 1.00 82.69 394 ASP A CA 1
ATOM 3041 C C . ASP A 1 394 ? 18.225 14.459 17.425 1.00 82.69 394 ASP A C 1
ATOM 3043 O O . ASP A 1 394 ? 18.098 15.336 16.569 1.00 82.69 394 ASP A O 1
ATOM 3047 N N . THR A 1 395 ? 19.065 14.621 18.453 1.00 84.56 395 THR A N 1
ATOM 3048 C CA . THR A 1 395 ? 19.797 15.883 18.657 1.00 84.56 395 THR A CA 1
ATOM 3049 C C . THR A 1 395 ? 21.281 15.708 18.951 1.00 84.56 395 THR A C 1
ATOM 3051 O O . THR A 1 395 ? 21.743 14.680 19.451 1.00 84.56 395 THR A O 1
ATOM 3054 N N . ILE A 1 396 ? 22.039 16.754 18.629 1.00 90.38 396 ILE A N 1
ATOM 3055 C CA . ILE A 1 396 ? 23.372 17.000 19.172 1.00 90.38 396 ILE A CA 1
ATOM 3056 C C . ILE A 1 396 ? 23.310 18.211 20.106 1.00 90.38 396 ILE A C 1
ATOM 3058 O O . ILE A 1 396 ? 22.650 19.211 19.809 1.00 90.38 396 ILE A O 1
ATOM 3062 N N . GLU A 1 397 ? 23.998 18.119 21.240 1.00 92.19 397 GLU A N 1
ATOM 3063 C CA . GLU A 1 397 ? 24.140 19.226 22.189 1.00 92.19 397 GLU A CA 1
ATOM 3064 C C . GLU A 1 397 ? 25.339 20.078 21.757 1.00 92.19 397 GLU A C 1
ATOM 3066 O O . GLU A 1 397 ? 26.453 19.564 21.597 1.00 92.19 397 GLU A O 1
ATOM 3071 N N . LEU A 1 398 ? 25.109 21.374 21.546 1.00 92.06 398 LEU A N 1
ATOM 3072 C CA . LEU A 1 398 ? 26.156 22.355 21.264 1.00 92.06 398 LEU A CA 1
ATOM 3073 C C . LEU A 1 398 ? 26.818 22.830 22.566 1.00 92.06 398 LEU A C 1
ATOM 3075 O O . LEU A 1 398 ? 26.229 22.778 23.642 1.00 92.06 398 LEU A O 1
ATOM 3079 N N . ASN A 1 399 ? 28.031 23.371 22.471 1.00 92.50 399 ASN A N 1
ATOM 3080 C CA . ASN A 1 399 ? 28.828 23.816 23.623 1.00 92.50 399 ASN A CA 1
ATOM 3081 C C . ASN A 1 399 ? 28.275 25.012 24.433 1.00 92.50 399 ASN A C 1
ATOM 3083 O O . ASN A 1 399 ? 28.855 25.385 25.455 1.00 92.50 399 ASN A O 1
ATOM 3087 N N . ASP A 1 400 ? 27.151 25.594 24.015 1.00 85.19 400 ASP A N 1
ATOM 3088 C CA . ASP A 1 400 ? 26.356 26.558 24.785 1.00 85.19 400 ASP A CA 1
ATOM 3089 C C . ASP A 1 400 ? 25.160 25.920 25.529 1.00 85.19 400 ASP A C 1
ATOM 3091 O O . ASP A 1 400 ? 24.431 26.622 26.235 1.00 85.19 400 ASP A O 1
ATOM 3095 N N . GLY A 1 401 ? 24.982 24.600 25.411 1.00 82.69 401 GLY A N 1
ATOM 3096 C CA . GLY A 1 401 ? 23.877 23.829 25.980 1.00 82.69 401 GLY A CA 1
ATOM 3097 C C . GLY A 1 401 ? 22.595 23.849 25.141 1.00 82.69 401 GLY A C 1
ATOM 3098 O O . GLY A 1 401 ? 21.545 23.456 25.644 1.00 82.69 401 GLY A O 1
ATOM 3099 N N . SER A 1 402 ? 22.631 24.335 23.894 1.00 83.94 402 SER A N 1
ATOM 3100 C CA . SER A 1 402 ? 21.473 24.289 22.993 1.00 83.94 402 SER A CA 1
ATOM 3101 C C . SER A 1 402 ? 21.432 23.010 22.149 1.00 83.94 402 SER A C 1
ATOM 3103 O O . SER A 1 402 ? 22.457 22.515 21.683 1.00 83.94 402 SER A O 1
ATOM 3105 N N . LEU A 1 403 ? 20.224 22.477 21.932 1.00 85.25 403 LEU A N 1
ATOM 3106 C CA . LEU A 1 403 ? 20.004 21.300 21.088 1.00 85.25 403 LEU A CA 1
ATOM 3107 C C . LEU A 1 403 ? 19.812 21.688 19.619 1.00 85.25 403 LEU A C 1
ATOM 3109 O O . LEU A 1 403 ? 18.846 22.390 19.263 1.00 85.25 403 LEU A O 1
ATOM 3113 N N . LEU A 1 404 ? 20.683 21.154 18.762 1.00 84.69 404 LEU A N 1
ATOM 3114 C CA . LEU A 1 404 ? 20.505 21.140 17.316 1.00 84.69 404 LEU A CA 1
ATOM 3115 C C . LEU A 1 404 ? 19.920 19.784 16.906 1.00 84.69 404 LEU A C 1
ATOM 3117 O O . LEU A 1 404 ? 20.557 18.746 17.073 1.00 84.69 404 LEU A O 1
ATOM 3121 N N . GLY A 1 405 ? 18.687 19.795 16.400 1.00 85.50 405 GLY A N 1
ATOM 3122 C CA . GLY A 1 405 ? 18.030 18.588 15.906 1.00 85.50 405 GLY A CA 1
ATOM 3123 C C . GLY A 1 405 ? 18.577 18.163 14.547 1.00 85.50 405 GLY A C 1
ATOM 3124 O O . GLY A 1 405 ? 18.964 19.019 13.748 1.00 85.50 405 GLY A O 1
ATOM 3125 N N . TYR A 1 406 ? 18.560 16.868 14.256 1.00 88.50 406 TYR A N 1
ATOM 3126 C CA . TYR A 1 406 ? 18.920 16.317 12.956 1.00 88.50 406 TYR A CA 1
ATOM 3127 C C . TYR A 1 406 ? 18.009 15.144 12.564 1.00 88.50 406 TYR A C 1
ATOM 3129 O O . TYR A 1 406 ? 17.555 14.391 13.421 1.00 88.50 406 TYR A O 1
ATOM 3137 N N . GLN A 1 407 ? 17.749 14.971 11.265 1.00 85.62 407 GLN A N 1
ATOM 3138 C CA . GLN A 1 407 ? 17.040 13.795 10.749 1.00 85.62 407 GLN A CA 1
ATOM 3139 C C . GLN A 1 407 ? 18.052 12.794 10.185 1.00 85.62 407 GLN A C 1
ATOM 3141 O O . GLN A 1 407 ? 18.831 13.129 9.282 1.00 85.62 407 GLN A O 1
ATOM 3146 N N . LEU A 1 408 ? 18.006 11.560 10.697 1.00 85.12 408 LEU A N 1
ATOM 3147 C CA . LEU A 1 408 ? 18.647 10.393 10.086 1.00 85.12 408 LEU A CA 1
ATOM 3148 C C . LEU A 1 408 ? 18.137 10.200 8.646 1.00 85.12 408 LEU A C 1
ATOM 3150 O O . LEU A 1 408 ? 17.023 10.603 8.307 1.00 85.12 408 LEU A O 1
ATOM 3154 N N . GLN A 1 409 ? 18.978 9.638 7.780 1.00 85.44 409 GLN A N 1
ATOM 3155 C CA . GLN A 1 409 ? 18.721 9.566 6.339 1.00 85.44 409 GLN A CA 1
ATOM 3156 C C . GLN A 1 409 ? 18.782 8.103 5.874 1.00 85.44 409 GLN A C 1
ATOM 3158 O O . GLN A 1 409 ? 19.782 7.457 6.194 1.00 85.44 409 GLN A O 1
ATOM 3163 N N . PRO A 1 410 ? 17.793 7.581 5.111 1.00 67.00 410 PRO A N 1
ATOM 3164 C CA . PRO A 1 410 ? 17.587 6.133 4.905 1.00 67.00 410 PRO A CA 1
ATOM 3165 C C . PRO A 1 410 ? 18.739 5.324 4.288 1.00 67.00 410 PRO A C 1
ATOM 3167 O O . PRO A 1 410 ? 18.670 4.104 4.230 1.00 67.00 410 PRO A O 1
ATOM 3170 N N . SER A 1 411 ? 19.780 5.976 3.772 1.00 71.56 411 SER A N 1
ATOM 3171 C CA . SER A 1 411 ? 20.954 5.313 3.180 1.00 71.56 411 SER A CA 1
ATOM 3172 C C . SER A 1 411 ? 22.278 5.913 3.663 1.00 71.56 411 SER A C 1
ATOM 3174 O O . SER A 1 411 ? 23.312 5.750 3.024 1.00 71.56 411 SER A O 1
ATOM 3176 N N . SER A 1 412 ? 22.262 6.641 4.781 1.00 83.31 412 SER A N 1
ATOM 3177 C CA . SER A 1 412 ? 23.459 7.183 5.427 1.00 83.31 412 SER A CA 1
ATOM 3178 C C . SER A 1 412 ? 23.806 6.360 6.661 1.00 83.31 412 SER A C 1
ATOM 3180 O O . SER A 1 412 ? 22.916 5.872 7.353 1.00 83.31 412 SER A O 1
ATOM 3182 N N . LYS A 1 413 ? 25.095 6.267 7.006 1.00 87.19 413 LYS A N 1
ATOM 3183 C CA . LYS A 1 413 ? 25.487 5.781 8.337 1.00 87.19 413 LYS A CA 1
ATOM 3184 C C . LYS A 1 413 ? 24.867 6.683 9.402 1.00 87.19 413 LYS A C 1
ATOM 3186 O O . LYS A 1 413 ? 24.937 7.910 9.280 1.00 87.19 413 LYS A O 1
ATOM 3191 N N . LYS A 1 414 ? 24.297 6.094 10.456 1.00 86.19 414 LYS A N 1
ATOM 3192 C CA . LYS A 1 414 ? 23.701 6.873 11.545 1.00 86.19 414 LYS A CA 1
ATOM 3193 C C . LYS A 1 414 ? 24.787 7.671 12.265 1.00 86.19 414 LYS A C 1
ATOM 3195 O O . LYS A 1 414 ? 25.909 7.197 12.463 1.00 86.19 414 LYS A O 1
ATOM 3200 N N . LEU A 1 415 ? 24.448 8.890 12.681 1.00 87.19 415 LEU A N 1
ATOM 3201 C CA . LEU A 1 415 ? 25.381 9.760 13.400 1.00 87.19 415 LEU A CA 1
ATOM 3202 C C . LEU A 1 415 ? 25.731 9.188 14.786 1.00 87.19 415 LEU A C 1
ATOM 3204 O O . LEU A 1 415 ? 26.880 9.280 15.211 1.00 87.19 415 LEU A O 1
ATOM 3208 N N . ILE A 1 416 ? 24.751 8.558 15.444 1.00 84.25 416 ILE A N 1
ATOM 3209 C CA . ILE A 1 416 ? 24.879 7.966 16.781 1.00 84.25 416 ILE A CA 1
ATOM 3210 C C . ILE A 1 416 ? 25.840 6.767 16.822 1.00 84.25 416 ILE A C 1
ATOM 3212 O O . ILE A 1 416 ? 26.650 6.682 17.738 1.00 84.25 416 ILE A O 1
ATOM 3216 N N . ASP A 1 417 ? 25.837 5.913 15.795 1.00 84.12 417 ASP A N 1
ATOM 3217 C CA . ASP A 1 417 ? 26.734 4.748 15.703 1.00 84.12 417 ASP A CA 1
ATOM 3218 C C . ASP A 1 417 ? 28.159 5.136 15.241 1.00 84.12 417 ASP A C 1
ATOM 3220 O O . ASP A 1 417 ? 29.094 4.340 15.315 1.00 84.12 417 ASP A O 1
ATOM 3224 N N . SER A 1 418 ? 28.335 6.368 14.743 1.00 86.19 418 SER A N 1
ATOM 3225 C CA . SER A 1 418 ? 29.579 6.845 14.115 1.00 86.19 418 SER A CA 1
ATOM 3226 C C . SER A 1 418 ? 30.413 7.799 14.981 1.00 86.19 418 SER A C 1
ATOM 3228 O O . SER A 1 418 ? 31.556 8.094 14.623 1.00 86.19 418 SER A O 1
ATOM 3230 N N . LEU A 1 419 ? 29.863 8.319 16.085 1.00 89.50 419 LEU A N 1
ATOM 3231 C CA . LEU A 1 419 ? 30.521 9.282 16.977 1.00 89.50 419 LEU A CA 1
ATOM 3232 C C . LEU A 1 419 ? 30.628 8.742 18.414 1.00 89.50 419 LEU A C 1
ATOM 3234 O O . LEU A 1 419 ? 29.795 7.978 18.887 1.00 89.50 419 LEU A O 1
ATOM 3238 N N . GLU A 1 420 ? 31.656 9.170 19.145 1.00 89.25 420 GLU A N 1
ATOM 3239 C CA . GLU A 1 420 ? 31.842 8.832 20.561 1.00 89.25 420 GLU A CA 1
ATOM 3240 C C . GLU A 1 420 ? 30.892 9.687 21.425 1.00 89.25 420 GLU A C 1
ATOM 3242 O O . GLU A 1 420 ? 30.982 10.913 21.403 1.00 89.25 420 GLU A O 1
ATOM 3247 N N . ALA A 1 421 ? 30.010 9.052 22.209 1.00 80.00 421 ALA A N 1
ATOM 3248 C CA . ALA A 1 421 ? 28.891 9.707 22.908 1.00 80.00 421 ALA A CA 1
ATOM 3249 C C . ALA A 1 421 ? 29.248 10.991 23.692 1.00 80.00 421 ALA A C 1
ATOM 3251 O O . ALA A 1 421 ? 28.609 12.023 23.508 1.00 80.00 421 ALA A O 1
ATOM 3252 N N . ASP A 1 422 ? 30.294 10.949 24.523 1.00 84.81 422 ASP A N 1
ATOM 3253 C CA . ASP A 1 422 ? 30.725 12.078 25.368 1.00 84.81 422 ASP A CA 1
ATOM 3254 C C . ASP A 1 422 ? 31.693 13.060 24.669 1.00 84.81 422 ASP A C 1
ATOM 3256 O O . ASP A 1 422 ? 32.239 13.963 25.312 1.00 84.81 422 ASP A O 1
ATOM 3260 N N . LYS A 1 423 ? 31.993 12.877 23.377 1.00 92.94 423 LYS A N 1
ATOM 3261 C CA . LYS A 1 423 ? 33.069 13.610 22.699 1.00 92.94 423 LYS A CA 1
ATOM 3262 C C . LYS A 1 423 ? 32.566 14.859 21.990 1.00 92.94 423 LYS A C 1
ATOM 3264 O O . LYS A 1 423 ? 31.735 14.798 21.093 1.00 92.94 423 LYS A O 1
ATOM 3269 N N . GLU A 1 424 ? 33.164 15.989 22.348 1.00 94.75 424 GLU A N 1
ATOM 3270 C CA . GLU A 1 424 ? 33.029 17.234 21.599 1.00 94.75 424 GLU A CA 1
ATOM 3271 C C . GLU A 1 424 ? 33.856 17.199 20.305 1.00 94.75 424 GLU A C 1
ATOM 3273 O O . GLU A 1 424 ? 35.077 17.015 20.327 1.00 94.75 424 GLU A O 1
ATOM 3278 N N . TYR A 1 425 ? 33.190 17.455 19.181 1.00 96.88 425 TYR A N 1
ATOM 3279 C CA . TYR A 1 425 ? 33.782 17.639 17.860 1.00 96.88 425 TYR A CA 1
ATOM 3280 C C . TYR A 1 425 ? 33.565 19.083 17.395 1.00 96.88 425 TYR A C 1
ATOM 3282 O O . TYR A 1 425 ? 32.480 19.638 17.555 1.00 96.88 425 TYR A O 1
ATOM 3290 N N . GLU A 1 426 ? 34.595 19.717 16.828 1.00 97.31 426 GLU A N 1
ATOM 3291 C CA . GLU A 1 426 ? 34.491 21.085 16.298 1.00 97.31 426 GLU A CA 1
ATOM 3292 C C . GLU A 1 426 ? 33.623 21.098 15.029 1.00 97.31 426 GLU A C 1
ATOM 3294 O O . GLU A 1 426 ? 33.807 20.261 14.140 1.00 97.31 426 GLU A O 1
ATOM 3299 N N . LEU A 1 427 ? 32.681 22.042 14.951 1.00 96.62 427 LEU A N 1
ATOM 3300 C CA . LEU A 1 427 ? 31.892 22.304 13.750 1.00 96.62 427 LEU A CA 1
ATOM 3301 C C . LEU A 1 427 ? 32.653 23.278 12.841 1.00 96.62 427 LEU A C 1
ATOM 3303 O O . LEU A 1 427 ? 33.213 24.268 13.313 1.00 96.62 427 LEU A O 1
ATOM 3307 N N . VAL A 1 428 ? 32.643 23.036 11.530 1.00 95.94 428 VAL A N 1
ATOM 3308 C CA . VAL A 1 428 ? 33.246 23.934 10.533 1.00 95.94 428 VAL A CA 1
ATOM 3309 C C . VAL A 1 428 ? 32.250 24.197 9.413 1.00 95.94 428 VAL A C 1
ATOM 3311 O O . VAL A 1 428 ? 31.869 23.279 8.691 1.00 95.94 428 VAL A O 1
ATOM 3314 N N . PHE A 1 429 ? 31.846 25.457 9.246 1.00 94.25 429 PHE A N 1
ATOM 3315 C CA . PHE A 1 429 ? 31.011 25.857 8.117 1.00 94.25 429 PHE A CA 1
ATOM 3316 C C . PHE A 1 429 ? 31.837 25.881 6.826 1.00 94.25 429 PHE A C 1
ATOM 3318 O O . PHE A 1 429 ? 32.888 26.522 6.785 1.00 94.25 429 PHE A O 1
ATOM 3325 N N . VAL A 1 430 ? 31.353 25.199 5.785 1.00 91.19 430 VAL A N 1
ATOM 3326 C CA . VAL A 1 430 ? 32.030 25.110 4.477 1.00 91.19 430 VAL A CA 1
ATOM 3327 C C . VAL A 1 430 ? 31.344 25.926 3.377 1.00 91.19 430 VAL A C 1
ATOM 3329 O O . VAL A 1 430 ? 31.993 26.282 2.400 1.00 91.19 430 VAL A O 1
ATOM 3332 N N . GLY A 1 431 ? 30.060 26.268 3.540 1.00 82.81 431 GLY A N 1
ATOM 3333 C CA . GLY A 1 431 ? 29.232 26.766 2.439 1.00 82.81 431 GLY A CA 1
ATOM 3334 C C . GLY A 1 431 ? 28.851 25.614 1.514 1.00 82.81 431 GLY A C 1
ATOM 3335 O O . GLY A 1 431 ? 28.277 24.627 1.979 1.00 82.81 431 GLY A O 1
ATOM 3336 N N . ASP A 1 432 ? 29.209 25.718 0.234 1.00 81.81 432 ASP A N 1
ATOM 3337 C CA . ASP A 1 432 ? 29.185 24.581 -0.686 1.00 81.81 432 ASP A CA 1
ATOM 3338 C C . ASP A 1 432 ? 30.390 23.642 -0.461 1.00 81.81 432 ASP A C 1
ATOM 3340 O O . ASP A 1 432 ? 31.369 23.988 0.199 1.00 81.81 432 ASP A O 1
ATOM 3344 N N . THR A 1 433 ? 30.341 22.424 -1.007 1.00 85.31 433 THR A N 1
ATOM 3345 C CA . THR A 1 433 ? 31.439 21.444 -0.880 1.00 85.31 433 THR A CA 1
ATOM 3346 C C . THR A 1 433 ? 32.288 21.313 -2.148 1.00 85.31 433 THR A C 1
ATOM 3348 O O . THR A 1 433 ? 32.876 20.255 -2.401 1.00 85.31 433 THR A O 1
ATOM 3351 N N . SER A 1 434 ? 32.315 22.326 -3.014 1.00 84.44 434 SER A N 1
ATOM 3352 C CA . SER A 1 434 ? 33.198 22.326 -4.178 1.00 84.44 434 SER A CA 1
ATOM 3353 C C . SER A 1 434 ? 34.659 22.360 -3.735 1.00 84.44 434 SER A C 1
ATOM 3355 O O . SER A 1 434 ? 35.017 22.862 -2.669 1.00 84.44 434 SER A O 1
ATOM 3357 N N . LYS A 1 435 ? 35.552 21.875 -4.601 1.00 78.50 435 LYS A N 1
ATOM 3358 C CA . LYS A 1 435 ? 36.992 21.887 -4.316 1.00 78.50 435 LYS A CA 1
ATOM 3359 C C . LYS A 1 435 ? 37.547 23.300 -4.042 1.00 78.50 435 LYS A C 1
ATOM 3361 O O . LYS A 1 435 ? 38.568 23.414 -3.377 1.00 78.50 435 LYS A O 1
ATOM 3366 N N . GLY A 1 436 ? 36.896 24.350 -4.553 1.00 82.69 436 GLY A N 1
ATOM 3367 C CA . GLY A 1 436 ? 37.288 25.739 -4.304 1.00 82.69 436 GLY A CA 1
ATOM 3368 C C . GLY A 1 436 ? 36.854 26.255 -2.930 1.00 82.69 436 GLY A C 1
ATOM 3369 O O . GLY A 1 436 ? 37.648 26.903 -2.259 1.00 82.69 436 GLY A O 1
ATOM 3370 N N . ALA A 1 437 ? 35.632 25.937 -2.489 1.00 83.38 437 ALA A N 1
ATOM 3371 C CA . ALA A 1 437 ? 35.122 26.346 -1.176 1.00 83.38 437 ALA A CA 1
ATOM 3372 C C . ALA A 1 437 ? 35.881 25.681 -0.013 1.00 83.38 437 ALA A C 1
ATOM 3374 O O . ALA A 1 437 ? 36.123 26.306 1.017 1.00 83.38 437 ALA A O 1
ATOM 3375 N N . LEU A 1 438 ? 36.328 24.435 -0.207 1.00 90.62 438 LEU A N 1
ATOM 3376 C CA . LEU A 1 438 ? 37.096 23.685 0.792 1.00 90.62 438 LEU A CA 1
ATOM 3377 C C . LEU A 1 438 ? 38.591 24.073 0.863 1.00 90.62 438 LEU A C 1
ATOM 3379 O O . LEU A 1 438 ? 39.292 23.625 1.774 1.00 90.62 438 LEU A O 1
ATOM 3383 N N . GLU A 1 439 ? 39.117 24.881 -0.069 1.00 86.25 439 GLU A N 1
ATOM 3384 C CA . GLU A 1 439 ? 40.560 25.152 -0.153 1.00 86.25 439 GLU A CA 1
ATOM 3385 C C . GLU A 1 439 ? 41.068 25.996 1.032 1.00 86.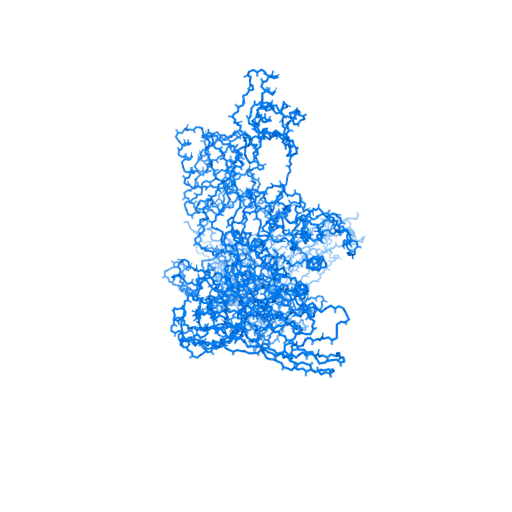25 439 GLU A C 1
ATOM 3387 O O . GLU A 1 439 ? 40.837 27.200 1.131 1.00 86.25 439 GLU A O 1
ATOM 3392 N N . GLY A 1 440 ? 41.829 25.354 1.924 1.00 82.19 440 GLY A N 1
ATOM 3393 C CA . GLY A 1 440 ? 42.435 25.988 3.100 1.00 82.19 440 GLY A CA 1
ATOM 3394 C C . GLY A 1 440 ? 41.627 25.861 4.395 1.00 82.19 440 GLY A C 1
ATOM 3395 O O . GLY A 1 440 ? 42.055 26.408 5.414 1.00 82.19 440 GLY A O 1
ATOM 3396 N N . LEU A 1 441 ? 40.506 25.131 4.387 1.00 89.56 441 LEU A N 1
ATOM 3397 C CA . LEU A 1 441 ? 39.776 24.771 5.605 1.00 89.56 441 LEU A CA 1
ATOM 3398 C C . LEU A 1 441 ? 40.447 23.587 6.322 1.00 89.56 441 LEU A C 1
ATOM 3400 O O . LEU A 1 441 ? 40.915 22.640 5.697 1.00 89.56 441 LEU A O 1
ATOM 3404 N N . ASP A 1 442 ? 40.477 23.633 7.654 1.00 92.19 442 ASP A N 1
ATOM 3405 C CA . ASP A 1 442 ? 40.960 22.538 8.504 1.00 92.19 442 ASP A CA 1
ATOM 3406 C C . ASP A 1 442 ? 39.768 21.708 8.994 1.00 92.19 442 ASP A C 1
ATOM 3408 O O . ASP A 1 442 ? 39.123 22.073 9.982 1.00 92.19 442 ASP A O 1
ATOM 3412 N N . LEU A 1 443 ? 39.472 20.619 8.277 1.00 95.81 443 LEU A N 1
ATOM 3413 C CA . LEU A 1 443 ? 38.359 19.698 8.545 1.00 95.81 443 LEU A CA 1
ATOM 3414 C C . LEU A 1 443 ? 38.780 18.406 9.267 1.00 95.81 443 LEU A C 1
ATOM 3416 O O . LEU A 1 443 ? 37.922 17.598 9.618 1.00 95.81 443 LEU A O 1
ATOM 3420 N N . GLN A 1 444 ? 40.076 18.196 9.520 1.00 96.88 444 GLN A N 1
ATOM 3421 C CA . GLN A 1 444 ? 40.599 16.912 9.992 1.00 96.88 444 GLN A CA 1
ATOM 3422 C C . GLN A 1 444 ? 40.036 16.516 11.369 1.00 96.88 444 GLN A C 1
ATOM 3424 O O . GLN A 1 444 ? 40.417 17.074 12.397 1.00 96.88 444 GLN A O 1
ATOM 3429 N N . GLY A 1 445 ? 39.179 15.489 11.397 1.00 95.06 445 GLY A N 1
ATOM 3430 C CA . GLY A 1 445 ? 38.555 14.989 12.629 1.00 95.06 445 GLY A CA 1
ATOM 3431 C C . GLY A 1 445 ? 37.335 15.794 13.096 1.00 95.06 445 GLY A C 1
ATOM 3432 O O . GLY A 1 445 ? 36.976 15.709 14.270 1.00 95.06 445 GLY A O 1
ATOM 3433 N N . LYS A 1 446 ? 36.732 16.595 12.209 1.00 97.31 446 LYS A N 1
ATOM 3434 C CA . LYS A 1 446 ? 35.677 17.572 12.522 1.00 97.31 446 LYS A CA 1
ATOM 3435 C C . LYS A 1 446 ? 34.377 17.298 11.775 1.00 97.31 446 LYS A C 1
ATOM 3437 O O . LYS A 1 446 ? 34.350 16.513 10.826 1.00 97.31 446 LYS A O 1
ATOM 3442 N N . ILE A 1 447 ? 33.309 17.971 12.187 1.00 97.38 447 ILE A N 1
ATOM 3443 C CA . ILE A 1 447 ? 32.003 17.898 11.528 1.00 97.38 447 ILE A CA 1
ATOM 3444 C C . ILE A 1 447 ? 31.882 19.080 10.562 1.00 97.38 447 ILE A C 1
ATOM 3446 O O . ILE A 1 447 ? 31.998 20.239 10.967 1.00 97.38 447 ILE A O 1
ATOM 3450 N N . ALA A 1 448 ? 31.654 18.795 9.282 1.00 96.69 448 ALA A N 1
ATOM 3451 C CA . ALA A 1 448 ? 31.384 19.823 8.285 1.00 96.69 448 ALA A CA 1
ATOM 3452 C C . ALA A 1 448 ? 29.914 20.263 8.365 1.00 96.69 448 ALA A C 1
ATOM 3454 O O . ALA A 1 448 ? 29.022 19.423 8.469 1.00 96.69 448 ALA A O 1
ATOM 3455 N N . VAL A 1 449 ? 29.661 21.569 8.279 1.00 95.19 449 VAL A N 1
ATOM 3456 C CA . VAL A 1 449 ? 28.319 22.158 8.161 1.00 95.19 449 VAL A CA 1
ATOM 3457 C C . VAL A 1 449 ? 28.213 22.810 6.784 1.00 95.19 449 VAL A C 1
ATOM 3459 O O . VAL A 1 449 ? 28.859 23.829 6.530 1.00 95.19 449 VAL A O 1
ATOM 3462 N N . ALA A 1 450 ? 27.440 22.205 5.885 1.00 93.44 450 ALA A N 1
ATOM 3463 C CA . ALA A 1 450 ? 27.239 22.686 4.518 1.00 93.44 450 ALA A CA 1
ATOM 3464 C C . ALA A 1 450 ? 25.849 23.308 4.347 1.00 93.44 450 ALA A C 1
ATOM 3466 O O . ALA A 1 450 ? 24.900 22.917 5.026 1.00 93.44 450 ALA A O 1
ATOM 3467 N N . GLN A 1 451 ? 25.725 24.248 3.415 1.00 89.44 451 GLN A N 1
ATOM 3468 C CA . GLN A 1 451 ? 24.471 24.910 3.066 1.00 89.44 451 GLN A CA 1
ATOM 3469 C C . GLN A 1 451 ? 24.403 25.091 1.551 1.00 89.44 451 GLN A C 1
ATOM 3471 O O . GLN A 1 451 ? 25.372 25.535 0.938 1.00 89.44 451 GLN A O 1
ATOM 3476 N N . TYR A 1 452 ? 23.257 24.754 0.961 1.00 81.75 452 TYR A N 1
ATOM 3477 C CA . TYR A 1 452 ? 23.017 24.858 -0.477 1.00 81.75 452 TYR A CA 1
ATOM 3478 C C . TYR A 1 452 ? 21.844 25.798 -0.758 1.00 81.75 452 TYR A C 1
ATOM 3480 O O . TYR A 1 452 ? 20.788 25.677 -0.141 1.00 81.75 452 TYR A O 1
ATOM 3488 N N . ASP A 1 453 ? 22.020 26.701 -1.724 1.00 78.94 453 ASP A N 1
ATOM 3489 C CA . ASP A 1 453 ? 20.973 27.637 -2.160 1.00 78.94 453 ASP A CA 1
ATOM 3490 C C . ASP A 1 453 ? 19.903 26.978 -3.055 1.00 78.94 453 ASP A C 1
ATOM 3492 O O . ASP A 1 453 ? 18.842 27.559 -3.259 1.00 78.94 453 ASP A O 1
ATOM 3496 N N . GLN A 1 454 ? 20.178 25.781 -3.589 1.00 80.25 454 GLN A N 1
ATOM 3497 C CA . GLN A 1 454 ? 19.298 25.022 -4.488 1.00 80.25 454 GLN A CA 1
ATOM 3498 C C . GLN A 1 454 ? 19.063 23.603 -3.961 1.00 80.25 454 GLN A C 1
ATOM 3500 O O . GLN A 1 454 ? 19.975 22.990 -3.387 1.00 80.25 454 GLN A O 1
ATOM 3505 N N . ALA A 1 455 ? 17.858 23.076 -4.181 1.00 80.94 455 ALA A N 1
ATOM 3506 C CA . ALA A 1 455 ? 17.542 21.676 -3.935 1.00 80.94 455 ALA A CA 1
ATOM 3507 C C . ALA A 1 455 ? 18.295 20.730 -4.892 1.00 80.94 455 ALA A C 1
ATOM 3509 O O . ALA A 1 455 ? 18.468 21.011 -6.076 1.00 80.94 455 ALA A O 1
ATOM 3510 N N . TYR A 1 456 ? 18.717 19.585 -4.356 1.00 80.25 456 TYR A N 1
ATOM 3511 C CA . TYR A 1 456 ? 19.209 18.420 -5.095 1.00 80.25 456 TYR A CA 1
ATOM 3512 C C . TYR A 1 456 ? 18.626 17.161 -4.438 1.00 80.25 456 TYR A C 1
ATOM 3514 O O . TYR A 1 456 ? 18.392 17.157 -3.228 1.00 80.25 456 TYR A O 1
ATOM 3522 N N . ASP A 1 457 ? 18.427 16.080 -5.191 1.00 66.31 457 ASP A N 1
ATOM 3523 C CA . ASP A 1 457 ? 17.945 14.811 -4.617 1.00 66.31 457 ASP A CA 1
ATOM 3524 C C . ASP A 1 457 ? 19.074 13.970 -4.004 1.00 66.31 457 ASP A C 1
ATOM 3526 O O . ASP A 1 457 ? 18.845 13.185 -3.083 1.00 66.31 457 ASP A O 1
ATOM 3530 N N . ILE A 1 458 ? 20.303 14.133 -4.514 1.00 82.62 458 ILE A N 1
ATOM 3531 C CA . ILE A 1 458 ? 21.480 13.333 -4.159 1.00 82.62 458 ILE A CA 1
ATOM 3532 C C . ILE A 1 458 ? 22.633 14.250 -3.732 1.00 82.62 458 ILE A C 1
ATOM 3534 O O . ILE A 1 458 ? 23.218 14.957 -4.552 1.00 82.62 458 ILE A O 1
ATOM 3538 N N . TYR A 1 459 ? 23.029 14.167 -2.460 1.00 88.38 459 TYR A N 1
ATOM 3539 C CA . TYR A 1 459 ? 24.148 14.922 -1.876 1.00 88.38 459 TYR A CA 1
ATOM 3540 C C . TYR A 1 459 ? 25.380 14.045 -1.568 1.00 88.38 459 TYR A C 1
ATOM 3542 O O . TYR A 1 459 ? 26.310 14.481 -0.891 1.00 88.38 459 TYR A O 1
ATOM 3550 N N . SER A 1 460 ? 25.449 12.817 -2.096 1.00 89.38 460 SER A N 1
ATOM 3551 C CA . SER A 1 460 ? 26.593 11.900 -1.929 1.00 89.38 460 SER A CA 1
ATOM 3552 C C . SER A 1 460 ? 27.947 12.533 -2.284 1.00 89.38 460 SER A C 1
ATOM 3554 O O . SER A 1 460 ? 28.946 12.338 -1.590 1.00 89.38 460 SER A O 1
ATOM 3556 N N . SER A 1 461 ? 27.984 13.354 -3.338 1.00 88.94 461 SER A N 1
ATOM 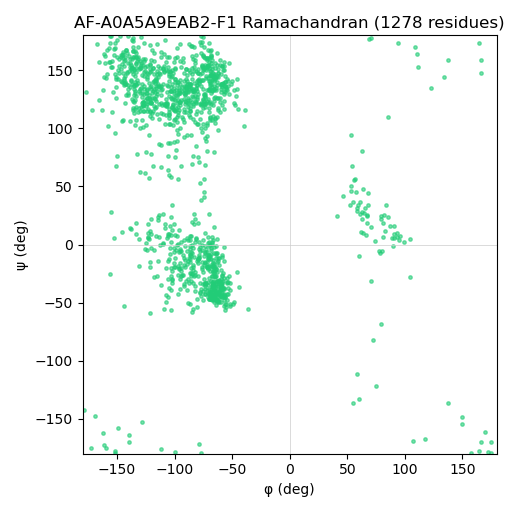3557 C CA . SER A 1 461 ? 29.178 14.106 -3.748 1.00 88.94 461 SER A CA 1
ATOM 3558 C C . SER A 1 461 ? 29.664 15.082 -2.668 1.00 88.94 461 SER A C 1
ATOM 3560 O O . SER A 1 461 ? 30.871 15.299 -2.542 1.00 88.94 461 SER A O 1
ATOM 3562 N N . ALA A 1 462 ? 28.759 15.629 -1.850 1.00 91.12 462 ALA A N 1
ATOM 3563 C CA . ALA A 1 462 ? 29.092 16.529 -0.754 1.00 91.12 462 ALA A CA 1
ATOM 3564 C C . ALA A 1 462 ? 29.823 15.797 0.376 1.00 91.12 462 ALA A C 1
ATOM 3566 O O . ALA A 1 462 ? 30.900 16.233 0.794 1.00 91.12 462 ALA A O 1
ATOM 3567 N N . GLN A 1 463 ? 29.312 14.628 0.785 1.00 92.38 463 GLN A N 1
ATOM 3568 C CA . GLN A 1 463 ? 29.977 13.755 1.759 1.00 92.38 463 GLN A CA 1
ATOM 3569 C C . GLN A 1 463 ? 31.392 13.378 1.309 1.00 92.38 463 GLN A C 1
ATOM 3571 O O . GLN A 1 463 ? 32.343 13.544 2.068 1.00 92.38 463 GLN A O 1
ATOM 3576 N N . PHE A 1 464 ? 31.551 12.882 0.074 1.00 93.25 464 PHE A N 1
ATOM 3577 C CA . PHE A 1 464 ? 32.861 12.466 -0.439 1.00 93.25 464 PHE A CA 1
ATOM 3578 C C . PHE A 1 464 ? 33.858 13.627 -0.522 1.00 93.25 464 PHE A C 1
ATOM 3580 O O . PHE A 1 464 ? 35.044 13.430 -0.254 1.00 93.25 464 PHE A O 1
ATOM 3587 N N . ASN A 1 465 ? 33.400 14.838 -0.857 1.00 93.75 465 ASN A N 1
ATOM 3588 C CA . ASN A 1 465 ? 34.273 16.006 -0.906 1.00 93.75 465 ASN A CA 1
ATOM 3589 C C . ASN A 1 465 ? 34.773 16.423 0.484 1.00 93.75 465 ASN A C 1
ATOM 3591 O O . ASN A 1 465 ? 35.978 16.601 0.629 1.00 93.75 465 ASN A O 1
ATOM 3595 N N . VAL A 1 466 ? 33.912 16.522 1.505 1.00 95.50 466 VAL A N 1
ATOM 3596 C CA . VAL A 1 466 ? 34.367 16.920 2.856 1.00 95.50 466 VAL A CA 1
ATOM 3597 C C . VAL A 1 466 ? 35.138 15.803 3.575 1.00 95.50 466 VAL A C 1
ATOM 3599 O O . VAL A 1 466 ? 36.101 16.093 4.283 1.00 95.50 466 VAL A O 1
ATOM 3602 N N . ASN A 1 467 ? 34.790 14.531 3.338 1.00 95.19 467 ASN A N 1
ATOM 3603 C CA . ASN A 1 467 ? 35.527 13.359 3.834 1.00 95.19 467 ASN A CA 1
ATOM 3604 C C . ASN A 1 467 ? 36.978 13.348 3.316 1.00 95.19 467 ASN A C 1
ATOM 3606 O O . ASN A 1 467 ? 37.916 13.171 4.090 1.00 95.19 467 ASN A O 1
ATOM 3610 N N . ARG A 1 468 ? 37.191 13.636 2.021 1.00 93.31 468 ARG A N 1
ATOM 3611 C CA . ARG A 1 468 ? 38.538 13.696 1.419 1.00 93.31 468 ARG A CA 1
ATOM 3612 C C . ARG A 1 468 ? 39.455 14.726 2.088 1.00 93.31 468 ARG A C 1
ATOM 3614 O O . ARG A 1 468 ? 40.654 14.479 2.185 1.00 93.31 468 ARG A O 1
ATOM 3621 N N . GLU A 1 469 ? 38.904 15.842 2.562 1.00 94.50 469 GLU A N 1
ATOM 3622 C CA . GLU A 1 469 ? 39.657 16.871 3.296 1.00 94.50 469 GLU A CA 1
ATOM 3623 C C . GLU A 1 469 ? 39.698 16.612 4.827 1.00 94.50 469 GLU A C 1
ATOM 3625 O O . GLU A 1 469 ? 40.231 17.418 5.591 1.00 94.50 469 GLU A O 1
ATOM 3630 N N . GLY A 1 470 ? 39.176 15.466 5.287 1.00 94.62 470 GLY A N 1
ATOM 3631 C CA . GLY A 1 470 ? 39.350 14.932 6.641 1.00 94.62 470 GLY A CA 1
ATOM 3632 C C . GLY A 1 470 ? 38.156 15.060 7.594 1.00 94.62 470 GLY A C 1
ATOM 3633 O O . GLY A 1 470 ? 38.310 14.698 8.767 1.00 94.62 470 GLY A O 1
ATOM 3634 N N . ALA A 1 471 ? 36.997 15.552 7.137 1.00 97.12 471 ALA A N 1
ATOM 3635 C CA . ALA A 1 471 ? 35.779 15.598 7.952 1.00 97.12 471 ALA A CA 1
ATOM 3636 C C . ALA A 1 471 ? 35.277 14.184 8.288 1.00 97.12 471 ALA A C 1
ATOM 3638 O O . ALA A 1 471 ? 35.395 13.271 7.475 1.00 97.12 471 ALA A O 1
ATOM 3639 N N . ILE A 1 472 ? 34.683 14.014 9.472 1.00 96.62 472 ILE A N 1
ATOM 3640 C CA . ILE A 1 472 ? 34.176 12.720 9.971 1.00 96.62 472 ILE A CA 1
ATOM 3641 C C . ILE A 1 472 ? 32.649 12.595 9.930 1.00 96.62 472 ILE A C 1
ATOM 3643 O O . ILE A 1 472 ? 32.129 11.494 10.071 1.00 96.62 472 ILE A O 1
ATOM 3647 N N . ALA A 1 473 ? 31.936 13.709 9.752 1.00 96.88 473 ALA A N 1
ATOM 3648 C CA . ALA A 1 473 ? 30.489 13.760 9.576 1.00 96.88 473 ALA A CA 1
ATOM 3649 C C . ALA A 1 473 ? 30.094 15.024 8.796 1.00 96.88 473 ALA A C 1
ATOM 3651 O O . ALA A 1 473 ? 30.844 16.008 8.781 1.00 96.88 473 ALA A O 1
ATOM 3652 N N . LEU A 1 474 ? 28.914 15.001 8.175 1.00 96.06 474 LEU A N 1
ATOM 3653 C CA . LEU A 1 474 ? 28.324 16.131 7.454 1.00 96.06 474 LEU A CA 1
ATOM 3654 C C . LEU A 1 474 ? 26.936 16.473 8.016 1.00 96.06 474 LEU A C 1
ATOM 3656 O O . LEU A 1 474 ? 26.027 15.648 7.995 1.00 96.06 474 LEU A O 1
ATOM 3660 N N . ILE A 1 475 ? 26.754 17.715 8.454 1.00 95.00 475 ILE A N 1
ATOM 3661 C CA . ILE A 1 475 ? 25.438 18.304 8.709 1.00 95.00 475 ILE A CA 1
ATOM 3662 C C . ILE A 1 475 ? 25.091 19.164 7.494 1.00 95.00 475 ILE A C 1
ATOM 3664 O O . ILE A 1 475 ? 25.782 20.141 7.197 1.00 95.00 475 ILE A O 1
ATOM 3668 N N . LEU A 1 476 ? 24.034 18.790 6.779 1.00 93.25 476 LEU A N 1
ATOM 3669 C CA . LEU A 1 476 ? 23.518 19.533 5.636 1.00 93.25 476 LEU A CA 1
ATOM 3670 C C . LEU A 1 476 ? 22.333 20.396 6.072 1.00 93.25 476 LEU A C 1
ATOM 3672 O O . LEU A 1 476 ? 21.292 19.877 6.474 1.00 93.25 476 LEU A O 1
ATOM 3676 N N . ILE A 1 477 ? 22.473 21.712 5.942 1.00 91.31 477 ILE A N 1
ATOM 3677 C CA . ILE A 1 477 ? 21.348 22.646 5.993 1.00 91.31 477 ILE A CA 1
ATOM 3678 C C . ILE A 1 477 ? 20.606 22.525 4.651 1.00 91.31 477 ILE A C 1
ATOM 3680 O O . ILE A 1 477 ? 21.224 22.805 3.617 1.00 91.31 477 ILE A O 1
ATOM 3684 N N . PRO A 1 478 ? 19.329 22.091 4.628 1.00 86.12 478 PRO A N 1
ATOM 3685 C CA . PRO A 1 478 ? 18.579 21.961 3.382 1.00 86.12 478 PRO A CA 1
ATOM 3686 C C . PRO A 1 478 ? 18.388 23.304 2.673 1.00 86.12 478 PRO A C 1
ATOM 3688 O O . PRO A 1 478 ? 18.349 24.359 3.311 1.00 86.12 478 PRO A O 1
ATOM 3691 N N . ALA A 1 479 ? 18.202 23.253 1.354 1.00 84.06 479 ALA A N 1
ATOM 3692 C CA . ALA A 1 479 ? 17.685 24.392 0.605 1.00 84.06 479 ALA A CA 1
ATOM 3693 C C . ALA A 1 479 ? 16.243 24.709 1.040 1.00 84.06 479 ALA A C 1
ATOM 3695 O O . ALA A 1 479 ? 15.495 23.812 1.434 1.00 84.06 479 ALA A O 1
ATOM 3696 N N . ASN A 1 480 ? 15.830 25.976 0.929 1.00 78.25 480 ASN A N 1
ATOM 3697 C CA . ASN A 1 480 ? 14.507 26.433 1.387 1.00 78.25 480 ASN A CA 1
ATOM 3698 C C . ASN A 1 480 ? 13.332 25.675 0.740 1.00 78.25 480 ASN A C 1
ATOM 3700 O O . ASN A 1 480 ? 12.283 25.541 1.361 1.00 78.25 480 ASN A O 1
ATOM 3704 N N . GLU A 1 481 ? 13.523 25.178 -0.483 1.00 76.75 481 GLU A N 1
ATOM 3705 C CA . GLU A 1 481 ? 12.550 24.403 -1.266 1.00 76.75 481 GLU A CA 1
ATOM 3706 C C . GLU A 1 481 ? 12.249 23.027 -0.643 1.00 76.75 481 GLU A C 1
ATOM 3708 O O . GLU A 1 481 ? 11.117 22.561 -0.708 1.00 76.75 481 GLU A O 1
ATOM 3713 N N . HIS A 1 482 ? 13.239 22.411 0.015 1.00 75.94 482 HIS A N 1
ATOM 3714 C CA . HIS A 1 482 ? 13.132 21.092 0.660 1.00 75.94 482 HIS A CA 1
ATOM 3715 C C . HIS A 1 482 ? 12.592 21.148 2.104 1.00 75.94 482 HIS A C 1
ATOM 3717 O O . HIS A 1 482 ? 12.268 20.111 2.684 1.00 75.94 482 HIS A O 1
ATOM 3723 N N . GLY A 1 483 ? 12.518 22.338 2.709 1.00 74.50 483 GLY A N 1
ATOM 3724 C CA . GLY A 1 483 ? 12.057 22.527 4.088 1.00 74.50 483 GLY A CA 1
ATOM 3725 C C . GLY A 1 483 ? 13.017 22.016 5.185 1.00 74.50 483 GLY A C 1
ATOM 3726 O O . GLY A 1 483 ? 14.104 21.498 4.910 1.00 74.50 483 GLY A O 1
ATOM 3727 N N . PRO A 1 484 ? 12.660 22.202 6.471 1.00 77.69 484 PRO A N 1
ATOM 3728 C CA . PRO A 1 484 ? 13.458 21.718 7.597 1.00 77.69 484 PRO A CA 1
ATOM 3729 C C . PRO A 1 484 ? 13.415 20.187 7.681 1.00 77.69 484 PRO A C 1
ATOM 3731 O O . PRO A 1 484 ? 12.376 19.583 7.434 1.00 77.69 484 PRO A O 1
ATOM 3734 N N . TYR A 1 485 ? 14.526 19.561 8.089 1.00 80.44 485 TYR A N 1
ATOM 3735 C CA . TYR A 1 485 ? 14.631 18.098 8.236 1.00 80.44 485 TYR A CA 1
ATOM 3736 C C . TYR A 1 485 ? 14.356 17.307 6.944 1.00 80.44 485 TYR A C 1
ATOM 3738 O O . TYR A 1 485 ? 13.879 16.175 6.986 1.00 80.44 485 TYR A O 1
ATOM 3746 N N . ALA A 1 486 ? 14.684 17.894 5.789 1.00 82.81 486 ALA A N 1
ATOM 3747 C CA . ALA A 1 486 ? 14.531 17.279 4.474 1.00 82.81 486 ALA A CA 1
ATOM 3748 C C . ALA A 1 486 ? 15.033 15.824 4.417 1.00 82.81 486 ALA A C 1
ATOM 3750 O O . ALA A 1 486 ? 16.063 15.481 5.004 1.00 82.81 486 ALA A O 1
ATOM 3751 N N . THR A 1 487 ? 14.331 14.974 3.669 1.00 83.81 487 THR A N 1
ATOM 3752 C CA . THR A 1 487 ? 14.774 13.598 3.400 1.00 83.81 487 THR A CA 1
ATOM 3753 C C . THR A 1 487 ? 15.488 13.584 2.052 1.00 83.81 487 THR A C 1
ATOM 3755 O O . THR A 1 487 ? 14.877 13.909 1.041 1.00 83.81 487 THR A O 1
ATOM 3758 N N . VAL A 1 488 ? 16.786 13.272 2.038 1.00 85.31 488 VAL A N 1
ATOM 3759 C CA . VAL A 1 488 ? 17.666 13.411 0.864 1.00 85.31 488 VAL A CA 1
ATOM 3760 C C . VAL A 1 488 ? 18.580 12.195 0.716 1.00 85.31 488 VAL A C 1
ATOM 3762 O O . VAL A 1 488 ? 18.936 11.547 1.703 1.00 85.31 488 VAL A O 1
ATOM 3765 N N . ARG A 1 489 ? 19.003 11.871 -0.511 1.00 83.62 489 ARG A N 1
ATOM 3766 C CA . ARG A 1 489 ? 19.861 10.702 -0.749 1.00 83.62 489 ARG A CA 1
ATOM 3767 C C . ARG A 1 489 ? 21.325 11.026 -0.446 1.00 83.62 489 ARG A C 1
ATOM 3769 O O . ARG A 1 489 ? 21.941 11.907 -1.050 1.00 83.62 489 ARG A O 1
ATOM 3776 N N . PHE A 1 490 ? 21.886 10.250 0.473 1.00 89.12 490 PHE A N 1
ATOM 3777 C CA . PHE A 1 490 ? 23.304 10.201 0.818 1.00 89.12 490 PHE A CA 1
ATOM 3778 C C . PHE A 1 490 ? 23.861 8.801 0.525 1.00 89.12 490 PHE A C 1
ATOM 3780 O O . PHE A 1 490 ? 23.108 7.850 0.326 1.00 89.12 490 PHE A O 1
ATOM 3787 N N . SER A 1 491 ? 25.186 8.672 0.492 1.00 87.12 491 SER A N 1
ATOM 3788 C CA . SER A 1 491 ? 25.878 7.401 0.285 1.00 87.12 491 SER A CA 1
ATOM 3789 C C . SER A 1 491 ? 26.133 6.673 1.615 1.00 87.12 491 SER A C 1
ATOM 3791 O O . SER A 1 491 ? 26.618 7.311 2.559 1.00 87.12 491 SER A O 1
ATOM 3793 N N . PRO A 1 492 ? 25.935 5.341 1.680 1.00 84.69 492 PRO A N 1
ATOM 3794 C CA . PRO A 1 492 ? 26.290 4.542 2.856 1.00 84.69 492 PRO A CA 1
ATOM 3795 C C . PRO A 1 492 ? 27.806 4.299 2.954 1.00 84.69 492 PRO A C 1
ATOM 3797 O O . PRO A 1 492 ? 28.343 4.041 4.030 1.00 84.69 492 PRO A O 1
ATOM 3800 N N . TYR A 1 493 ? 28.541 4.426 1.845 1.00 88.69 493 TYR A N 1
ATOM 3801 C CA . TYR A 1 493 ? 29.950 4.024 1.735 1.00 88.69 493 TYR A CA 1
ATOM 3802 C C . TYR A 1 493 ? 30.958 5.051 2.288 1.00 88.69 493 TYR A C 1
ATOM 3804 O O . TYR A 1 493 ? 32.168 4.861 2.184 1.00 88.69 493 TYR A O 1
ATOM 3812 N N . THR A 1 494 ? 30.489 6.147 2.889 1.00 92.06 494 THR A N 1
ATOM 3813 C CA . THR A 1 494 ? 31.312 7.302 3.293 1.00 92.06 494 THR A CA 1
ATOM 3814 C C . THR A 1 494 ? 31.072 7.667 4.767 1.00 92.06 494 THR A C 1
ATOM 3816 O O . THR A 1 494 ? 30.785 6.780 5.573 1.00 92.06 494 THR A O 1
ATOM 3819 N N . ILE A 1 495 ? 31.270 8.926 5.158 1.00 94.44 495 ILE A N 1
ATOM 3820 C CA . ILE A 1 495 ? 30.967 9.446 6.502 1.00 94.44 495 ILE A CA 1
ATOM 3821 C C . ILE A 1 495 ? 29.452 9.573 6.751 1.00 94.44 495 ILE A C 1
ATOM 3823 O O . ILE A 1 495 ? 28.711 9.814 5.792 1.00 94.44 495 ILE A O 1
ATOM 3827 N N . PRO A 1 496 ? 28.983 9.476 8.013 1.00 94.94 496 PRO A N 1
ATOM 3828 C CA . PRO A 1 496 ? 27.606 9.812 8.373 1.00 94.94 496 PRO A CA 1
ATOM 3829 C C . PRO A 1 496 ? 27.234 11.223 7.906 1.00 94.94 496 PRO A C 1
ATOM 3831 O O . PRO A 1 496 ? 28.026 12.169 7.991 1.00 94.94 496 PRO A O 1
ATOM 3834 N N . ALA A 1 497 ? 26.003 11.359 7.431 1.00 94.56 497 ALA A N 1
ATOM 3835 C CA . ALA A 1 497 ? 25.437 12.628 7.006 1.00 94.56 497 ALA A CA 1
ATOM 3836 C C . ALA A 1 497 ? 23.954 12.725 7.343 1.00 94.56 497 ALA A C 1
ATOM 3838 O O . ALA A 1 497 ? 23.214 11.753 7.182 1.00 94.56 497 ALA A O 1
ATOM 3839 N N . VAL A 1 498 ? 23.549 13.904 7.808 1.00 93.50 498 VAL A N 1
ATOM 3840 C CA . VAL A 1 498 ? 22.212 14.191 8.338 1.00 93.50 498 VAL A CA 1
ATOM 3841 C C . VAL A 1 498 ? 21.729 15.555 7.850 1.00 93.50 498 VAL A C 1
ATOM 3843 O O . VAL A 1 498 ? 22.540 16.450 7.595 1.00 93.50 498 VAL A O 1
ATOM 3846 N N . THR A 1 499 ? 20.414 15.731 7.744 1.00 91.00 499 THR A N 1
ATOM 3847 C CA . THR A 1 499 ? 19.798 17.053 7.537 1.00 91.00 499 THR A CA 1
ATOM 3848 C C . THR A 1 499 ? 19.312 17.633 8.862 1.00 91.00 499 THR A C 1
ATOM 3850 O O . THR A 1 499 ? 19.304 16.949 9.885 1.00 91.00 499 THR A O 1
ATOM 3853 N N . THR A 1 500 ? 18.931 18.908 8.880 1.00 88.31 500 THR A N 1
ATOM 3854 C CA . THR A 1 500 ? 18.593 19.641 10.111 1.00 88.31 500 THR A CA 1
ATOM 3855 C C . THR A 1 500 ? 17.542 20.735 9.850 1.00 88.31 500 THR A C 1
ATOM 3857 O O . THR A 1 500 ? 17.121 20.941 8.709 1.00 88.31 500 THR A O 1
ATOM 3860 N N . ASP A 1 501 ? 17.075 21.425 10.894 1.00 80.88 501 ASP A N 1
ATOM 3861 C CA . ASP A 1 501 ? 16.201 22.598 10.761 1.00 80.88 501 ASP A CA 1
ATOM 3862 C C . ASP A 1 501 ? 16.966 23.770 10.140 1.00 80.88 501 ASP A C 1
ATOM 3864 O O . ASP A 1 501 ? 18.033 24.157 10.623 1.00 80.88 501 ASP A O 1
ATOM 3868 N N . ILE A 1 502 ? 16.379 24.382 9.113 1.00 74.75 502 ILE A N 1
ATOM 3869 C CA . ILE A 1 502 ? 16.921 25.562 8.437 1.00 74.75 502 ILE A CA 1
ATOM 3870 C C . ILE A 1 502 ? 17.072 26.732 9.427 1.00 74.75 502 ILE A C 1
ATOM 3872 O O . ILE A 1 502 ? 18.110 27.393 9.457 1.00 74.75 502 ILE A O 1
ATOM 3876 N N . ASN A 1 503 ? 16.079 26.973 10.288 1.00 68.19 503 ASN A N 1
ATOM 3877 C CA . ASN A 1 503 ? 15.980 28.203 11.082 1.00 68.19 503 ASN A CA 1
ATOM 3878 C C . ASN A 1 503 ? 17.040 28.295 12.189 1.00 68.19 503 ASN A C 1
ATOM 3880 O O . ASN A 1 503 ? 17.661 29.346 12.370 1.00 68.19 503 ASN A O 1
ATOM 3884 N N . LYS A 1 504 ? 17.265 27.206 12.933 1.00 72.31 504 LYS A N 1
ATOM 3885 C CA . LYS A 1 504 ? 18.361 27.083 13.906 1.00 72.31 504 LYS A CA 1
ATOM 3886 C C . LYS A 1 504 ? 19.717 26.990 13.214 1.00 72.31 504 LYS A C 1
ATOM 3888 O O . LYS A 1 504 ? 20.670 27.626 13.660 1.00 72.31 504 LYS A O 1
ATOM 3893 N N . SER A 1 505 ? 19.828 26.217 12.137 1.00 77.88 505 SER A N 1
ATOM 3894 C CA . SER A 1 505 ? 21.140 25.909 11.556 1.00 77.88 505 SER A CA 1
ATOM 3895 C C . SER A 1 505 ? 21.745 27.070 10.786 1.00 77.88 505 SER A C 1
ATOM 3897 O O . SER A 1 505 ? 22.962 27.227 10.818 1.00 77.88 505 SER A O 1
ATOM 3899 N N . VAL A 1 506 ? 20.930 27.945 10.188 1.00 80.31 506 VAL A N 1
ATOM 3900 C CA . VAL A 1 506 ? 21.415 29.225 9.648 1.00 80.31 506 VAL A CA 1
ATOM 3901 C C . VAL A 1 506 ? 22.054 30.075 10.754 1.00 80.31 506 VAL A C 1
ATOM 3903 O O . VAL A 1 506 ? 23.121 30.636 10.536 1.00 80.31 506 VAL A O 1
ATOM 3906 N N . GLN A 1 507 ? 21.508 30.093 11.977 1.00 82.44 507 GLN A N 1
ATOM 3907 C CA . GLN A 1 507 ? 22.130 30.811 13.104 1.00 82.44 507 GLN A CA 1
ATOM 3908 C C . GLN A 1 507 ? 23.457 30.165 13.545 1.00 82.44 507 GLN A C 1
ATOM 3910 O O . GLN A 1 507 ? 24.402 30.868 13.902 1.00 82.44 507 GLN A O 1
ATOM 3915 N N . VAL A 1 508 ? 23.568 28.831 13.491 1.00 86.88 508 VAL A N 1
ATOM 3916 C CA . VAL A 1 508 ? 24.837 28.111 13.727 1.00 86.88 508 VAL A CA 1
ATOM 3917 C C . VAL A 1 508 ? 25.857 28.435 12.626 1.00 86.88 508 VAL A C 1
ATOM 3919 O O . VAL A 1 508 ? 27.018 28.711 12.929 1.00 86.88 508 VAL A O 1
ATOM 3922 N N . ALA A 1 509 ? 25.429 28.483 11.362 1.00 89.19 509 ALA A N 1
ATOM 3923 C CA . ALA A 1 509 ? 26.259 28.868 10.224 1.00 89.19 509 ALA A CA 1
ATOM 3924 C C . ALA A 1 509 ? 26.755 30.320 10.326 1.00 89.19 509 ALA A C 1
ATOM 3926 O O . ALA A 1 509 ? 27.955 30.552 10.202 1.00 89.19 509 ALA A O 1
ATOM 3927 N N . GLU A 1 510 ? 25.882 31.289 10.623 1.00 89.50 510 GLU A N 1
ATOM 3928 C CA . GLU A 1 510 ? 26.247 32.700 10.834 1.00 89.50 510 GLU A CA 1
ATOM 3929 C C . GLU A 1 510 ? 27.286 32.865 11.957 1.00 89.50 510 GLU A C 1
ATOM 3931 O O . GLU A 1 510 ? 28.267 33.603 11.809 1.00 89.50 510 GLU A O 1
ATOM 3936 N N . ARG A 1 511 ? 27.121 32.137 13.070 1.00 92.44 511 ARG A N 1
ATOM 3937 C CA . ARG A 1 511 ? 28.084 32.117 14.184 1.00 92.44 511 ARG A CA 1
ATOM 3938 C C . ARG A 1 511 ? 29.443 31.571 13.750 1.00 92.44 511 ARG A C 1
ATOM 3940 O O . ARG A 1 511 ? 30.459 32.234 13.977 1.00 92.44 511 ARG A O 1
ATOM 3947 N N . LEU A 1 512 ? 29.473 30.430 13.059 1.00 92.62 512 LEU A N 1
ATOM 3948 C CA . LEU A 1 512 ? 30.703 29.843 12.510 1.00 92.62 512 LEU A CA 1
ATOM 3949 C C . LEU A 1 512 ? 31.389 30.783 11.501 1.00 92.62 512 LEU A C 1
ATOM 3951 O O . LEU A 1 512 ? 32.594 31.014 11.601 1.00 92.62 512 LEU A O 1
ATOM 3955 N N . GLN A 1 513 ? 30.630 31.404 10.592 1.00 89.50 513 GLN A N 1
ATOM 3956 C CA . GLN A 1 513 ? 31.131 32.409 9.642 1.00 89.50 513 GLN A CA 1
ATOM 3957 C C . GLN A 1 513 ? 31.714 33.650 10.341 1.00 89.50 513 GLN A C 1
ATOM 3959 O O . GLN A 1 513 ? 32.670 34.246 9.843 1.00 89.50 513 GLN A O 1
ATOM 3964 N N . SER A 1 514 ? 31.187 34.032 11.511 1.00 91.62 514 SER A N 1
ATOM 3965 C CA . SER A 1 514 ? 31.734 35.133 12.322 1.00 91.62 514 SER A CA 1
ATOM 3966 C C . SER A 1 514 ? 33.082 34.808 12.992 1.00 91.62 514 SER A C 1
ATOM 3968 O O . SER A 1 514 ? 33.742 35.707 13.521 1.00 91.62 514 SER A O 1
ATOM 3970 N N . GLY A 1 515 ? 33.511 33.540 12.953 1.00 87.69 515 GLY A N 1
ATOM 3971 C CA . GLY A 1 515 ? 34.716 33.038 13.614 1.00 87.69 515 GLY A CA 1
ATOM 3972 C C . GLY A 1 515 ? 34.484 32.517 15.036 1.00 87.69 515 GLY A C 1
ATOM 3973 O O . GLY A 1 515 ? 35.452 32.361 15.786 1.00 87.69 515 GLY A O 1
ATOM 3974 N N . GLU A 1 516 ? 33.233 32.256 15.431 1.00 93.62 516 GLU A N 1
ATOM 3975 C CA . GLU A 1 516 ? 32.928 31.559 16.683 1.00 93.62 516 GLU A CA 1
ATOM 3976 C C . GLU A 1 516 ? 33.335 30.078 16.589 1.00 93.62 516 GLU A C 1
ATOM 3978 O O . GLU A 1 516 ? 33.150 29.433 15.559 1.00 93.62 516 GLU A O 1
ATOM 3983 N N . LYS A 1 517 ? 33.890 29.523 17.673 1.00 93.94 517 LYS A N 1
ATOM 3984 C CA . LYS A 1 517 ? 34.211 28.093 17.774 1.00 93.94 517 LYS A CA 1
ATOM 3985 C C . LYS A 1 517 ? 33.076 27.349 18.469 1.00 93.94 517 LYS A C 1
ATOM 3987 O O . LYS A 1 517 ? 32.990 27.359 19.697 1.00 93.94 517 LYS A O 1
ATOM 3992 N N . ILE A 1 518 ? 32.238 26.691 17.675 1.00 96.19 518 ILE A N 1
ATOM 3993 C CA . ILE A 1 518 ? 31.184 25.803 18.166 1.00 96.19 518 ILE A CA 1
ATOM 3994 C C . ILE A 1 518 ? 31.704 24.363 18.133 1.00 96.19 518 ILE A C 1
ATOM 3996 O O . ILE A 1 518 ? 32.250 23.907 17.128 1.00 96.19 518 ILE A O 1
ATOM 4000 N N . THR A 1 519 ? 31.529 23.653 19.239 1.00 96.38 519 THR A N 1
ATOM 4001 C CA . THR A 1 519 ? 31.696 22.202 19.347 1.00 96.38 519 THR A CA 1
ATOM 4002 C C . THR A 1 519 ? 30.339 21.556 19.617 1.00 96.38 519 THR A C 1
ATOM 4004 O O . THR A 1 519 ? 29.451 22.193 20.188 1.00 96.38 519 THR A O 1
ATOM 4007 N N . ALA A 1 520 ? 30.176 20.304 19.191 1.00 94.38 520 ALA A N 1
ATOM 4008 C CA . ALA A 1 520 ? 28.972 19.509 19.410 1.00 94.38 520 ALA A CA 1
ATOM 4009 C C . ALA A 1 520 ? 29.317 18.070 19.816 1.00 94.38 520 ALA A C 1
ATOM 4011 O O . ALA A 1 520 ? 30.360 17.546 19.419 1.00 94.38 520 ALA A O 1
ATOM 4012 N N . LYS A 1 521 ? 28.426 17.432 20.573 1.00 93.38 521 LYS A N 1
ATOM 4013 C CA . LYS A 1 521 ? 28.481 16.015 20.983 1.00 93.38 521 LYS A CA 1
ATOM 4014 C C . LYS A 1 521 ? 27.115 15.355 20.762 1.00 93.38 521 LYS A C 1
ATOM 4016 O O . LYS A 1 521 ? 26.115 16.057 20.598 1.00 93.38 521 LYS A O 1
ATOM 4021 N N . LEU A 1 522 ? 27.053 14.024 20.783 1.00 89.12 522 LEU A N 1
ATOM 4022 C CA . LEU A 1 522 ? 25.770 13.313 20.762 1.00 89.12 522 LEU A CA 1
ATOM 4023 C C . LEU A 1 522 ? 24.939 13.664 22.010 1.00 89.12 522 LEU A C 1
ATOM 4025 O O . LEU A 1 522 ? 25.492 13.898 23.086 1.00 89.12 522 LEU A O 1
ATOM 4029 N N . SER A 1 523 ? 23.614 13.691 21.866 1.00 82.31 523 SER A N 1
ATOM 4030 C CA . SER A 1 523 ? 22.676 13.852 22.979 1.00 82.31 523 SER A CA 1
ATOM 4031 C C . SER A 1 523 ? 21.721 12.662 23.061 1.00 82.31 523 SER A C 1
ATOM 4033 O O . SER A 1 523 ? 21.451 11.995 22.064 1.00 82.31 523 SER A O 1
ATOM 4035 N N . THR A 1 524 ? 21.197 12.408 24.260 1.00 73.31 524 THR A N 1
ATOM 4036 C CA . THR A 1 524 ? 20.067 11.491 24.490 1.00 73.31 524 THR A CA 1
ATOM 4037 C C . THR A 1 524 ? 18.719 12.218 24.540 1.00 73.31 524 THR A C 1
ATOM 4039 O O . THR A 1 524 ? 17.686 11.576 24.709 1.00 73.31 524 THR A O 1
ATOM 4042 N N . GLU A 1 525 ? 18.723 13.549 24.449 1.00 72.75 525 GLU A N 1
ATOM 4043 C CA . GLU A 1 525 ? 17.522 14.384 24.386 1.00 72.75 525 GLU A CA 1
ATOM 4044 C C . GLU A 1 525 ? 17.015 14.475 22.936 1.00 72.75 525 GLU A C 1
ATOM 4046 O O . GLU A 1 525 ? 17.797 14.466 21.980 1.00 72.75 525 GLU A O 1
ATOM 4051 N N . VAL A 1 526 ? 15.695 14.563 22.764 1.00 72.88 526 VAL A N 1
ATOM 4052 C CA . VAL A 1 526 ? 15.016 14.569 21.457 1.00 72.88 526 VAL A CA 1
ATOM 4053 C C . VAL A 1 526 ? 14.156 15.819 21.297 1.00 72.88 526 VAL A C 1
ATOM 4055 O O . VAL A 1 526 ? 13.574 16.316 22.260 1.00 72.88 526 VAL A O 1
ATOM 4058 N N . LEU A 1 527 ? 14.047 16.332 20.073 1.00 70.81 527 LEU A N 1
ATOM 4059 C CA . LEU A 1 527 ? 13.183 17.464 19.750 1.00 70.81 527 LEU A CA 1
ATOM 4060 C C . LEU A 1 527 ? 11.886 17.001 19.102 1.00 70.81 527 LEU A C 1
ATOM 4062 O O . LEU A 1 527 ? 11.884 16.199 18.171 1.00 70.81 527 LEU A O 1
ATOM 4066 N N . TRP A 1 528 ? 10.787 17.571 19.582 1.00 71.31 528 TRP A N 1
ATOM 4067 C CA . TRP A 1 528 ? 9.454 17.374 19.032 1.00 71.31 528 TRP A CA 1
ATOM 4068 C C . TRP A 1 528 ? 9.086 18.572 18.177 1.00 71.31 528 TRP A C 1
ATOM 4070 O O . TRP A 1 528 ? 9.017 19.704 18.660 1.00 71.31 528 TRP A O 1
ATOM 4080 N N . VAL A 1 529 ? 8.894 18.311 16.888 1.00 67.06 529 VAL A N 1
ATOM 4081 C CA . VAL A 1 529 ? 8.626 19.329 15.870 1.00 67.06 529 VAL A CA 1
ATOM 4082 C C . VAL A 1 529 ? 7.363 18.967 15.103 1.00 67.06 529 VAL A C 1
ATOM 4084 O O . VAL A 1 529 ? 7.070 17.787 14.926 1.00 67.06 529 VAL A O 1
ATOM 4087 N N . GLN A 1 530 ? 6.629 19.976 14.636 1.00 68.50 530 GLN A N 1
ATOM 4088 C CA . GLN A 1 530 ? 5.528 19.764 13.698 1.00 68.50 530 GLN A CA 1
ATOM 4089 C C . GLN A 1 530 ? 6.074 19.095 12.426 1.00 68.50 530 GLN A C 1
ATOM 4091 O O . GLN A 1 530 ? 7.138 19.486 11.935 1.00 68.50 530 GLN A O 1
ATOM 4096 N N . ASN A 1 531 ? 5.357 18.110 11.891 1.00 74.00 531 ASN A N 1
ATOM 4097 C CA . ASN A 1 531 ? 5.617 17.581 10.557 1.00 74.00 531 ASN A CA 1
ATOM 4098 C C . ASN A 1 531 ? 5.399 18.705 9.521 1.00 74.00 531 ASN A C 1
ATOM 4100 O O . ASN A 1 531 ? 4.342 19.336 9.543 1.00 74.00 531 ASN A O 1
ATOM 4104 N N . PRO A 1 532 ? 6.372 19.015 8.641 1.00 67.00 532 PRO A N 1
ATOM 4105 C CA . PRO A 1 532 ? 6.206 20.037 7.608 1.00 67.00 532 PRO A CA 1
ATOM 4106 C C . PRO A 1 532 ? 5.274 19.606 6.461 1.00 67.00 532 PRO A C 1
ATOM 4108 O O . PRO A 1 532 ? 5.023 20.420 5.573 1.00 67.00 532 PRO A O 1
ATOM 4111 N N . ALA A 1 533 ? 4.777 18.363 6.457 1.00 68.88 533 ALA A N 1
ATOM 4112 C CA . ALA A 1 533 ? 3.774 17.902 5.504 1.00 68.88 533 ALA A CA 1
ATOM 4113 C C . ALA A 1 533 ? 2.515 18.790 5.518 1.00 68.88 533 ALA A C 1
ATOM 4115 O O . ALA A 1 533 ? 1.982 19.148 6.568 1.00 68.88 533 ALA A O 1
ATOM 4116 N N . ASN A 1 534 ? 2.041 19.146 4.325 1.00 67.94 534 ASN A N 1
ATOM 4117 C CA . ASN A 1 534 ? 0.888 20.018 4.100 1.00 67.94 534 ASN A CA 1
ATOM 4118 C C . ASN A 1 534 ? -0.409 19.256 3.775 1.00 67.94 534 ASN A C 1
ATOM 4120 O O . ASN A 1 534 ? -1.472 19.869 3.771 1.00 67.94 534 ASN A O 1
ATOM 4124 N N . GLU A 1 535 ? -0.331 17.952 3.501 1.00 81.25 535 GLU A N 1
ATOM 4125 C CA . GLU A 1 535 ? -1.471 17.063 3.256 1.00 81.25 535 GLU A CA 1
ATOM 4126 C C . GLU A 1 535 ? -1.611 16.029 4.388 1.00 81.25 535 GLU A C 1
ATOM 4128 O O . GLU A 1 535 ? -0.612 15.405 4.747 1.00 81.25 535 GLU A O 1
ATOM 4133 N N . PRO A 1 536 ? -2.828 15.771 4.914 1.00 85.75 536 PRO A N 1
ATOM 4134 C CA . PRO A 1 536 ? -3.051 14.712 5.901 1.00 85.75 536 PRO A CA 1
ATOM 4135 C C . PRO A 1 536 ? -2.803 13.286 5.385 1.00 85.75 536 PRO A C 1
ATOM 4137 O O . PRO A 1 536 ? -2.485 12.406 6.176 1.00 85.75 536 PRO A O 1
ATOM 4140 N N . MET A 1 537 ? -2.968 13.026 4.083 1.00 92.88 537 MET A N 1
ATOM 4141 C CA . MET A 1 537 ? -2.802 11.688 3.495 1.00 92.88 537 MET A CA 1
ATOM 4142 C C . MET A 1 537 ? -1.397 11.498 2.922 1.00 92.88 537 MET A C 1
ATOM 4144 O O . MET A 1 537 ? -1.017 12.215 1.993 1.00 92.88 537 MET A O 1
ATOM 4148 N N . SER A 1 538 ? -0.663 10.484 3.388 1.00 90.62 538 SER A N 1
ATOM 4149 C CA . SER A 1 538 ? 0.712 10.214 2.956 1.00 90.62 538 SER A CA 1
ATOM 4150 C C . SER A 1 538 ? 0.823 10.011 1.444 1.00 90.62 538 SER A C 1
ATOM 4152 O O . SER A 1 538 ? 0.088 9.223 0.847 1.00 90.62 538 SER A O 1
ATOM 4154 N N . ASN A 1 539 ? 1.791 10.679 0.813 1.00 88.06 539 ASN A N 1
ATOM 4155 C CA . ASN A 1 539 ? 1.947 10.697 -0.648 1.00 88.06 539 ASN A CA 1
ATOM 4156 C C . ASN A 1 539 ? 2.455 9.374 -1.263 1.00 88.06 539 ASN A C 1
ATOM 4158 O O . ASN A 1 539 ? 2.542 9.265 -2.488 1.00 88.06 539 ASN A O 1
ATOM 4162 N N . PHE A 1 540 ? 2.822 8.394 -0.435 1.00 87.69 540 PHE A N 1
ATOM 4163 C CA . PHE A 1 540 ? 3.249 7.053 -0.836 1.00 87.69 540 PHE A CA 1
ATOM 4164 C C . PHE A 1 540 ? 2.133 6.005 -0.714 1.00 87.69 540 PHE A C 1
ATOM 4166 O O . PHE A 1 540 ? 2.226 4.977 -1.369 1.00 87.69 540 PHE A O 1
ATOM 4173 N N . SER A 1 541 ? 1.076 6.254 0.071 1.00 94.50 541 SER A N 1
ATOM 4174 C CA . SER A 1 541 ? 0.014 5.265 0.309 1.00 94.50 541 SER A CA 1
ATOM 4175 C C . SER A 1 541 ? -0.616 4.823 -1.014 1.00 94.50 541 SER A C 1
ATOM 4177 O O . SER A 1 541 ? -1.082 5.674 -1.777 1.00 94.50 541 SER A O 1
ATOM 4179 N N . SER A 1 542 ? -0.616 3.517 -1.289 1.00 93.94 542 SER A N 1
ATOM 4180 C CA . SER A 1 542 ? -1.167 2.961 -2.528 1.00 93.94 542 SER A CA 1
ATOM 4181 C C . SER A 1 542 ? -2.675 3.200 -2.637 1.00 93.94 542 SER A C 1
ATOM 4183 O O . SER A 1 542 ? -3.426 3.002 -1.682 1.00 93.94 542 SER A O 1
ATOM 4185 N N . TYR A 1 543 ? -3.103 3.674 -3.808 1.00 95.50 543 TYR A N 1
ATOM 4186 C CA . TYR A 1 543 ? -4.494 3.988 -4.129 1.00 95.50 543 TYR A CA 1
ATOM 4187 C C . TYR A 1 543 ? -5.267 2.722 -4.515 1.00 95.50 543 TYR A C 1
ATOM 4189 O O . TYR A 1 543 ? -4.729 1.801 -5.130 1.00 95.50 543 TYR A O 1
ATOM 4197 N N . GLY A 1 544 ? -6.560 2.714 -4.215 1.00 94.75 544 GLY A N 1
ATOM 4198 C CA . GLY A 1 544 ? -7.556 1.822 -4.790 1.00 94.75 544 GLY A CA 1
ATOM 4199 C C . GLY A 1 544 ? -7.863 2.141 -6.257 1.00 94.75 544 GLY A C 1
ATOM 4200 O O . GLY A 1 544 ? -7.516 3.202 -6.772 1.00 94.75 544 GLY A O 1
ATOM 4201 N N . SER A 1 545 ? -8.549 1.265 -6.980 1.00 93.12 545 SER A N 1
ATOM 4202 C CA . SER A 1 545 ? -9.137 -0.022 -6.572 1.00 93.12 545 SER A CA 1
ATOM 4203 C C . SER A 1 545 ? -8.387 -1.182 -7.260 1.00 93.12 545 SER A C 1
ATOM 4205 O O . SER A 1 545 ? -7.684 -0.921 -8.240 1.00 93.12 545 SER A O 1
ATOM 4207 N N . PRO A 1 546 ? -8.484 -2.440 -6.782 1.00 92.25 546 PRO A N 1
ATOM 4208 C CA . PRO A 1 546 ? -8.048 -3.601 -7.553 1.00 92.25 546 PRO A CA 1
ATOM 4209 C C . PRO A 1 546 ? -8.843 -3.714 -8.863 1.00 92.25 546 PRO A C 1
ATOM 4211 O O . PRO A 1 546 ? -9.948 -3.182 -8.989 1.00 92.25 546 PRO A O 1
ATOM 4214 N N . THR A 1 547 ? -8.306 -4.430 -9.851 1.00 90.00 547 THR A N 1
ATOM 4215 C CA . THR A 1 547 ? -8.891 -4.487 -11.205 1.00 90.00 547 THR A CA 1
ATOM 4216 C C . THR A 1 547 ? -10.301 -5.112 -11.263 1.00 90.00 547 THR A C 1
ATOM 4218 O O . THR A 1 547 ? -11.018 -4.871 -12.230 1.00 90.00 547 THR A O 1
ATOM 4221 N N . ASP A 1 548 ? -10.768 -5.808 -10.220 1.00 91.50 548 ASP A N 1
ATOM 4222 C CA . ASP A 1 548 ? -12.159 -6.281 -10.110 1.00 91.50 548 ASP A CA 1
ATOM 4223 C C . ASP A 1 548 ? -13.172 -5.191 -9.689 1.00 91.50 548 ASP A C 1
ATOM 4225 O O . ASP A 1 548 ? -14.368 -5.473 -9.619 1.00 91.50 548 ASP A O 1
ATOM 4229 N N . LEU A 1 549 ? -12.730 -3.969 -9.356 1.00 94.62 549 LEU A N 1
ATOM 4230 C CA . LEU A 1 549 ? -13.514 -2.897 -8.717 1.00 94.62 549 LEU A CA 1
ATOM 4231 C C . LEU A 1 549 ? -13.987 -3.212 -7.276 1.00 94.62 549 LEU A C 1
ATOM 4233 O O . LEU A 1 549 ? -15.083 -2.811 -6.871 1.00 94.62 549 LEU A O 1
ATOM 4237 N N . SER A 1 550 ? -13.240 -3.984 -6.481 1.00 94.19 550 SER A N 1
ATOM 4238 C CA . SER A 1 550 ? -13.503 -4.156 -5.035 1.00 94.19 550 SER A CA 1
ATOM 4239 C C . SER A 1 550 ? -13.162 -2.898 -4.221 1.00 94.19 550 SER A C 1
ATOM 4241 O O . SER A 1 550 ? -12.335 -2.070 -4.612 1.00 94.19 550 SER A O 1
ATOM 4243 N N . PHE A 1 551 ? -13.819 -2.717 -3.070 1.00 96.12 551 PHE A N 1
ATOM 4244 C CA . PHE A 1 551 ? -13.564 -1.558 -2.214 1.00 96.12 551 PHE A CA 1
ATOM 4245 C C . PHE A 1 551 ? -12.296 -1.770 -1.375 1.00 96.12 551 PHE A C 1
ATOM 4247 O O . PHE A 1 551 ? -12.314 -2.492 -0.379 1.00 96.12 551 PHE A O 1
ATOM 4254 N N . LYS A 1 552 ? -11.205 -1.113 -1.773 1.00 97.19 552 LYS A N 1
ATOM 4255 C CA . LYS A 1 552 ? -9.923 -1.053 -1.057 1.00 97.19 552 LYS A CA 1
ATOM 4256 C C . LYS A 1 552 ? -9.246 0.304 -1.337 1.00 97.19 552 LYS A C 1
ATOM 4258 O O . LYS A 1 552 ? -9.492 0.863 -2.410 1.00 97.19 552 LYS A O 1
ATOM 4263 N N . PRO A 1 553 ? -8.389 0.833 -0.441 1.00 97.81 553 PRO A N 1
ATOM 4264 C CA . PRO A 1 553 ? -8.184 0.390 0.939 1.00 97.81 553 PRO A CA 1
ATOM 4265 C C . PRO A 1 553 ? -9.418 0.724 1.794 1.00 97.81 553 PRO A C 1
ATOM 4267 O O . PRO A 1 553 ? -10.293 1.471 1.367 1.00 97.81 553 PRO A O 1
ATOM 4270 N N . GLU A 1 554 ? -9.525 0.163 2.995 1.00 98.19 554 GLU A N 1
ATOM 4271 C CA . GLU A 1 554 ? -10.766 0.214 3.786 1.00 98.19 554 GLU A CA 1
ATOM 4272 C C . GLU A 1 554 ? -10.737 1.245 4.914 1.00 98.19 554 GLU A C 1
ATOM 4274 O O . GLU A 1 554 ? -11.770 1.827 5.248 1.00 98.19 554 GLU A O 1
ATOM 4279 N N . ILE A 1 555 ? -9.561 1.520 5.476 1.00 98.50 555 ILE A N 1
ATOM 4280 C CA . ILE A 1 555 ? -9.373 2.471 6.575 1.00 98.50 555 ILE A CA 1
ATOM 4281 C C . ILE A 1 555 ? -7.999 3.143 6.471 1.00 98.50 555 ILE A C 1
ATOM 4283 O O . ILE A 1 555 ? -7.091 2.615 5.833 1.00 98.50 555 ILE A O 1
ATOM 4287 N N . THR A 1 556 ? -7.824 4.296 7.110 1.00 98.56 556 THR A N 1
ATOM 4288 C CA . THR A 1 556 ? -6.540 5.003 7.229 1.00 98.56 556 THR A CA 1
ATOM 4289 C C . THR A 1 556 ? -6.067 5.045 8.681 1.00 98.56 556 THR A C 1
ATOM 4291 O O . THR A 1 556 ? -6.869 5.230 9.598 1.00 98.56 556 THR A O 1
ATOM 4294 N N . ALA A 1 557 ? -4.757 4.954 8.907 1.00 96.62 557 ALA A N 1
ATOM 4295 C CA . ALA A 1 557 ? -4.136 5.249 10.199 1.00 96.62 557 ALA A CA 1
ATOM 4296 C C . ALA A 1 557 ? -2.770 5.952 10.032 1.00 96.62 557 ALA A C 1
ATOM 4298 O O . ALA A 1 557 ? -2.236 5.979 8.919 1.00 96.62 557 ALA A O 1
ATOM 4299 N N . PRO A 1 558 ? -2.183 6.525 11.103 1.00 93.50 558 PRO A N 1
ATOM 4300 C CA . PRO A 1 558 ? -0.895 7.209 11.019 1.00 93.50 558 PRO A CA 1
ATOM 4301 C C . PRO A 1 558 ? 0.230 6.259 10.586 1.00 93.50 558 PRO A C 1
ATOM 4303 O O . PRO A 1 558 ? 0.577 5.326 11.306 1.00 93.50 558 PRO A O 1
ATOM 4306 N N . GLY A 1 559 ? 0.811 6.511 9.414 1.00 90.25 559 GLY A N 1
ATOM 4307 C CA . GLY A 1 559 ? 1.923 5.739 8.851 1.00 90.25 559 GLY A CA 1
ATOM 4308 C C . GLY A 1 559 ? 3.092 6.598 8.364 1.00 90.25 559 GLY A C 1
ATOM 4309 O O . GLY A 1 559 ? 4.207 6.091 8.264 1.00 90.25 559 GLY A O 1
ATOM 4310 N N . GLY A 1 560 ? 2.893 7.897 8.121 1.00 86.62 560 GLY A N 1
ATOM 4311 C CA . GLY A 1 560 ? 3.972 8.859 7.884 1.00 86.62 560 GLY A CA 1
ATOM 4312 C C . GLY A 1 560 ? 4.598 9.347 9.193 1.00 86.62 560 GLY A C 1
ATOM 4313 O O . GLY A 1 560 ? 3.883 9.695 10.131 1.00 86.62 560 GLY A O 1
ATOM 4314 N N . LYS A 1 561 ? 5.935 9.402 9.257 1.00 82.69 561 LYS A N 1
ATOM 4315 C CA . LYS A 1 561 ? 6.726 9.908 10.399 1.00 82.69 561 LYS A CA 1
ATOM 4316 C C . LYS A 1 561 ? 6.378 9.253 11.750 1.00 82.69 561 LYS A C 1
ATOM 4318 O O . LYS A 1 561 ? 6.178 9.937 12.759 1.00 82.69 561 LYS A O 1
ATOM 4323 N N . ILE A 1 562 ? 6.346 7.921 11.785 1.00 85.19 562 ILE A N 1
ATOM 4324 C CA . ILE A 1 562 ? 6.049 7.138 12.995 1.00 85.19 562 ILE A CA 1
ATOM 4325 C C . ILE A 1 562 ? 7.336 6.708 13.697 1.00 85.19 562 ILE A C 1
ATOM 4327 O O . ILE A 1 562 ? 8.158 5.993 13.126 1.00 85.19 562 ILE A O 1
ATOM 4331 N N . SER A 1 563 ? 7.496 7.140 14.949 1.00 85.12 563 SER A N 1
ATOM 4332 C CA . SER A 1 563 ? 8.566 6.695 15.842 1.00 85.12 563 SER A CA 1
ATOM 4333 C C . SER A 1 563 ? 8.210 5.350 16.472 1.00 85.12 563 SER A C 1
ATOM 4335 O O . SER A 1 563 ? 7.119 5.216 17.014 1.00 85.12 563 SER A O 1
ATOM 4337 N N . SER A 1 564 ? 9.127 4.382 16.460 1.00 88.81 564 SER A N 1
ATOM 4338 C CA . SER A 1 564 ? 8.965 3.117 17.190 1.00 88.81 564 SER A CA 1
ATOM 4339 C C . SER A 1 564 ? 10.313 2.460 17.513 1.00 88.81 564 SER A C 1
ATOM 4341 O O . SER A 1 564 ? 11.378 2.995 17.197 1.00 88.81 564 SER A O 1
ATOM 4343 N N . THR A 1 565 ? 10.250 1.315 18.187 1.00 90.56 565 THR A N 1
ATOM 4344 C CA . THR A 1 565 ? 11.365 0.480 18.644 1.00 90.56 565 THR A CA 1
ATOM 4345 C C . THR A 1 565 ? 12.094 -0.194 17.483 1.00 90.56 565 THR A C 1
ATOM 4347 O O . THR A 1 565 ? 11.455 -0.737 16.593 1.00 90.56 565 THR A O 1
ATOM 4350 N N . VAL A 1 566 ? 13.424 -0.224 17.500 1.00 88.88 566 VAL A N 1
ATOM 4351 C CA . VAL A 1 566 ? 14.242 -0.972 16.522 1.00 88.88 566 VAL A CA 1
ATOM 4352 C C . VAL A 1 566 ? 15.268 -1.856 17.245 1.00 88.88 566 VAL A C 1
ATOM 4354 O O . VAL A 1 566 ? 15.317 -1.862 18.479 1.00 88.88 566 VAL A O 1
ATOM 4357 N N . LEU A 1 567 ? 16.083 -2.627 16.512 1.00 86.94 567 LEU A N 1
ATOM 4358 C CA . LEU A 1 567 ? 17.105 -3.484 17.128 1.00 86.94 567 LEU A CA 1
ATOM 4359 C C . LEU A 1 567 ? 18.027 -2.717 18.099 1.00 86.94 567 LEU A C 1
ATOM 4361 O O . LEU A 1 567 ? 18.240 -1.507 17.992 1.00 86.94 567 LEU A O 1
ATOM 4365 N N . ASN A 1 568 ? 18.631 -3.455 19.036 1.00 84.19 568 ASN A N 1
ATOM 4366 C CA . ASN A 1 568 ? 19.632 -2.947 19.984 1.00 84.19 568 ASN A CA 1
ATOM 4367 C C . ASN A 1 568 ? 19.119 -1.862 20.950 1.00 84.19 568 ASN A C 1
ATOM 4369 O O . ASN A 1 568 ? 19.903 -1.050 21.448 1.00 84.19 568 ASN A O 1
ATOM 4373 N N . ASN A 1 569 ? 17.817 -1.868 21.259 1.00 84.94 569 ASN A N 1
ATOM 4374 C CA . ASN A 1 569 ? 17.187 -0.933 22.201 1.00 84.94 569 ASN A CA 1
ATOM 4375 C C . ASN A 1 569 ? 17.236 0.545 21.736 1.00 84.94 569 ASN A C 1
ATOM 4377 O O . ASN A 1 569 ? 17.259 1.466 22.561 1.00 84.94 569 ASN A O 1
ATOM 4381 N N . GLN A 1 570 ? 17.295 0.760 20.413 1.00 82.94 570 GLN A N 1
ATOM 4382 C CA . GLN A 1 570 ? 17.216 2.064 19.741 1.00 82.94 570 GLN A CA 1
ATOM 4383 C C . GLN A 1 570 ? 15.769 2.365 19.279 1.00 82.94 570 GLN A C 1
ATOM 4385 O O . GLN A 1 570 ? 14.883 1.516 19.356 1.00 82.94 570 GLN A O 1
ATOM 4390 N N . TYR A 1 571 ? 15.522 3.588 18.794 1.00 81.81 571 TYR A N 1
ATOM 4391 C CA . TYR A 1 571 ? 14.216 4.036 18.290 1.00 81.81 571 TYR A CA 1
ATOM 4392 C C . TYR A 1 571 ? 14.405 4.839 17.000 1.00 81.81 571 TYR A C 1
ATOM 4394 O O . TYR A 1 571 ? 15.298 5.685 16.944 1.00 81.81 571 TYR A O 1
ATOM 4402 N N . GLU A 1 572 ? 13.554 4.630 15.994 1.00 80.56 572 GLU A N 1
ATOM 4403 C CA . GLU A 1 572 ? 13.638 5.324 14.701 1.00 80.56 572 GLU A CA 1
ATOM 4404 C C . GLU A 1 572 ? 12.276 5.774 14.166 1.00 80.56 572 GLU A C 1
ATOM 4406 O O . GLU A 1 572 ? 11.233 5.211 14.494 1.00 80.56 572 GLU A O 1
ATOM 4411 N N . THR A 1 573 ? 12.292 6.820 13.331 1.00 81.44 573 THR A N 1
ATOM 4412 C CA . THR A 1 573 ? 11.098 7.429 12.722 1.00 81.44 573 THR A CA 1
ATOM 4413 C C . THR A 1 573 ? 10.984 7.041 11.252 1.00 81.44 573 THR A C 1
ATOM 4415 O O . THR A 1 573 ? 11.724 7.554 10.412 1.00 81.44 573 THR A O 1
ATOM 4418 N N . TRP A 1 574 ? 10.072 6.118 10.956 1.00 81.94 574 TRP A N 1
ATOM 4419 C CA . TRP A 1 574 ? 9.888 5.501 9.639 1.00 81.94 574 TRP A CA 1
ATOM 4420 C C . TRP A 1 574 ? 8.592 5.986 8.964 1.00 81.94 574 TRP A C 1
ATOM 4422 O O . TRP A 1 574 ? 7.851 6.798 9.525 1.00 81.94 574 TRP A O 1
ATOM 4432 N N . ASN A 1 575 ? 8.356 5.547 7.723 1.00 84.25 575 ASN A N 1
ATOM 4433 C CA . ASN A 1 575 ? 7.193 5.927 6.919 1.00 84.25 575 ASN A CA 1
ATOM 4434 C C . ASN A 1 575 ? 6.698 4.703 6.140 1.00 84.25 575 ASN A C 1
ATOM 4436 O O . ASN A 1 575 ? 7.506 4.072 5.460 1.00 84.25 575 ASN A O 1
ATOM 4440 N N . GLY A 1 576 ? 5.403 4.401 6.197 1.00 85.81 576 GLY A N 1
ATOM 4441 C CA . GLY A 1 576 ? 4.797 3.340 5.393 1.00 85.81 576 GLY A CA 1
ATOM 4442 C C . GLY A 1 576 ? 3.396 2.951 5.859 1.00 85.81 576 GLY A C 1
ATOM 4443 O O . GLY A 1 576 ? 3.047 3.119 7.029 1.00 85.81 576 GLY A O 1
ATOM 4444 N N . THR A 1 577 ? 2.601 2.338 4.979 1.00 89.44 577 THR A N 1
ATOM 4445 C CA . THR A 1 577 ? 1.362 1.644 5.387 1.00 89.44 577 THR A CA 1
ATOM 4446 C C . THR A 1 577 ? 1.649 0.530 6.396 1.00 89.44 577 THR A C 1
ATOM 4448 O O . THR A 1 577 ? 0.825 0.243 7.259 1.00 89.44 577 THR A O 1
ATOM 4451 N N . SER A 1 578 ? 2.859 -0.026 6.369 1.00 90.00 578 SER A N 1
ATOM 4452 C CA . SER A 1 578 ? 3.395 -0.960 7.361 1.00 90.00 578 SER A CA 1
ATOM 4453 C C . SER A 1 578 ? 3.470 -0.396 8.788 1.00 90.00 578 SER A C 1
ATOM 4455 O O . SER A 1 578 ? 3.450 -1.176 9.734 1.00 90.00 578 SER A O 1
ATOM 4457 N N . MET A 1 579 ? 3.500 0.933 8.964 1.00 93.19 579 MET A N 1
ATOM 4458 C CA . MET A 1 579 ? 3.395 1.609 10.268 1.00 93.19 579 MET A CA 1
ATOM 4459 C C . MET A 1 579 ? 1.949 2.025 10.600 1.00 93.19 579 MET A C 1
ATOM 4461 O O . MET A 1 579 ? 1.597 2.150 11.772 1.00 93.19 579 MET A O 1
ATOM 4465 N N . ALA A 1 580 ? 1.082 2.189 9.597 1.00 95.38 580 ALA A N 1
ATOM 4466 C CA . ALA A 1 580 ? -0.350 2.432 9.797 1.00 95.38 580 ALA A CA 1
ATOM 4467 C C . ALA A 1 580 ? -1.095 1.157 10.249 1.00 95.38 580 ALA A C 1
ATOM 4469 O O . ALA A 1 580 ? -1.896 1.193 11.183 1.00 95.38 580 ALA A O 1
ATOM 4470 N N . THR A 1 581 ? -0.776 0.018 9.631 1.00 97.56 581 THR A N 1
ATOM 4471 C CA . THR A 1 581 ? -1.332 -1.319 9.919 1.00 97.56 581 THR A CA 1
ATOM 4472 C C . THR A 1 581 ? -1.309 -1.673 11.420 1.00 97.56 581 THR A C 1
ATOM 4474 O O . THR A 1 581 ? -2.380 -1.948 11.967 1.00 97.56 581 THR A O 1
ATOM 4477 N N . PRO A 1 582 ? -0.178 -1.551 12.151 1.00 97.06 582 PRO A N 1
ATOM 4478 C CA . PRO A 1 582 ? -0.125 -1.863 13.580 1.00 97.06 582 PRO A CA 1
ATOM 4479 C C . PRO A 1 582 ? -0.889 -0.885 14.478 1.00 97.06 582 PRO A C 1
ATOM 4481 O O . PRO A 1 582 ? -1.314 -1.285 15.564 1.00 97.06 582 PRO A O 1
ATOM 4484 N N . HIS A 1 583 ? -1.144 0.358 14.044 1.00 97.12 583 HIS A N 1
ATOM 4485 C CA . HIS A 1 583 ? -2.076 1.222 14.774 1.00 97.12 583 HIS A CA 1
ATOM 4486 C C . HIS A 1 583 ? -3.494 0.636 14.727 1.00 97.12 583 HIS A C 1
ATOM 4488 O O . HIS A 1 583 ? -4.163 0.573 15.758 1.00 97.12 583 HIS A O 1
ATOM 4494 N N . VAL A 1 584 ? -3.938 0.160 13.557 1.00 98.50 584 VAL A N 1
ATOM 4495 C CA . VAL A 1 584 ? -5.257 -0.473 13.386 1.00 98.50 584 VAL A CA 1
ATOM 4496 C C . VAL A 1 584 ? -5.324 -1.825 14.094 1.00 98.50 584 VAL A C 1
ATOM 4498 O O . VAL A 1 584 ? -6.304 -2.080 14.788 1.00 98.50 584 VAL A O 1
ATOM 4501 N N . ALA A 1 585 ? -4.279 -2.655 14.021 1.00 98.50 585 ALA A N 1
ATOM 4502 C CA . ALA A 1 585 ? -4.233 -3.926 14.746 1.00 98.50 585 ALA A CA 1
ATOM 4503 C C . ALA A 1 585 ? -4.287 -3.723 16.274 1.00 98.50 585 ALA A C 1
ATOM 4505 O O . ALA A 1 585 ? -5.059 -4.381 16.976 1.00 98.50 585 ALA A O 1
ATOM 4506 N N . GLY A 1 586 ? -3.535 -2.747 16.795 1.00 97.25 586 GLY A N 1
ATOM 4507 C CA . GLY A 1 586 ? -3.597 -2.361 18.203 1.00 97.25 586 GLY A CA 1
ATOM 4508 C C . GLY A 1 586 ? -4.946 -1.755 18.608 1.00 97.25 586 GLY A C 1
ATOM 4509 O O . GLY A 1 586 ? -5.410 -2.014 19.718 1.00 97.25 586 GLY A O 1
ATOM 4510 N N . GLY A 1 587 ? -5.605 -0.994 17.727 1.00 97.19 587 GLY A N 1
ATOM 4511 C CA . GLY A 1 587 ? -6.936 -0.421 17.965 1.00 97.19 587 GLY A CA 1
ATOM 4512 C C . GLY A 1 587 ? -8.054 -1.466 17.941 1.00 97.19 587 GLY A C 1
ATOM 4513 O O . GLY A 1 587 ? -8.938 -1.449 18.800 1.00 97.19 587 GLY A O 1
ATOM 4514 N N . ALA A 1 588 ? -7.967 -2.434 17.029 1.00 98.50 588 ALA A N 1
ATOM 4515 C CA . ALA A 1 588 ? -8.833 -3.605 16.989 1.00 98.50 588 ALA A CA 1
ATOM 4516 C C . ALA A 1 588 ? -8.741 -4.425 18.281 1.00 98.50 588 ALA A C 1
ATOM 4518 O O . ALA A 1 588 ? -9.774 -4.803 18.826 1.00 98.50 588 ALA A O 1
ATOM 4519 N N . ALA A 1 589 ? -7.538 -4.626 18.832 1.00 98.19 589 ALA A N 1
ATOM 4520 C CA . ALA A 1 589 ? -7.371 -5.317 20.110 1.00 98.19 589 ALA A CA 1
ATOM 4521 C C . ALA A 1 589 ? -8.086 -4.598 21.277 1.00 98.19 589 ALA A C 1
ATOM 4523 O O . ALA A 1 589 ? -8.680 -5.268 22.121 1.00 98.19 589 ALA A O 1
ATOM 4524 N N . LEU A 1 590 ? -8.117 -3.256 21.310 1.00 95.62 590 LEU A N 1
ATOM 4525 C CA . LEU A 1 590 ? -8.897 -2.498 22.307 1.00 95.62 590 LEU A CA 1
ATOM 4526 C C . LEU A 1 590 ? -10.414 -2.666 22.117 1.00 95.62 590 LEU A C 1
ATOM 4528 O O . LEU A 1 590 ? -11.152 -2.813 23.094 1.00 95.62 590 LEU A O 1
ATOM 4532 N N . LEU A 1 591 ? -10.890 -2.655 20.870 1.00 96.69 591 LEU A N 1
ATOM 4533 C CA . LEU A 1 591 ? -12.312 -2.812 20.560 1.00 96.69 591 LEU A CA 1
ATOM 4534 C C . LEU A 1 591 ? -12.810 -4.236 20.856 1.00 96.69 591 LEU A C 1
ATOM 4536 O O . LEU A 1 591 ? -13.846 -4.412 21.498 1.00 96.69 591 LEU A O 1
ATOM 4540 N N . LEU A 1 592 ? -12.040 -5.250 20.458 1.00 97.19 592 LEU A N 1
ATOM 4541 C CA . LEU A 1 592 ? -12.310 -6.650 20.778 1.00 97.19 592 LEU A CA 1
ATOM 4542 C C . LEU A 1 592 ? -12.232 -6.902 22.289 1.00 97.19 592 LEU A C 1
ATOM 4544 O O . LEU A 1 592 ? -13.067 -7.632 22.823 1.00 97.19 592 LEU A O 1
ATOM 4548 N N . GLN A 1 593 ? -11.343 -6.209 23.016 1.00 94.88 593 GLN A N 1
ATOM 4549 C CA . GLN A 1 593 ? -11.339 -6.243 24.480 1.00 94.88 593 GLN A CA 1
ATOM 4550 C C . GLN A 1 593 ? -12.697 -5.822 25.061 1.00 94.88 593 GLN A C 1
ATOM 4552 O O . GLN A 1 593 ? -13.215 -6.516 25.939 1.00 94.88 593 GLN A O 1
ATOM 4557 N N . LYS A 1 594 ? -13.309 -4.743 24.554 1.00 91.31 594 LYS A N 1
ATOM 4558 C CA . LYS A 1 594 ? -14.672 -4.342 24.939 1.00 91.31 594 LYS A CA 1
ATOM 4559 C C . LYS A 1 594 ? -15.695 -5.424 24.576 1.00 91.31 594 LYS A C 1
ATOM 4561 O O . LYS A 1 594 ? -16.510 -5.817 25.411 1.00 91.31 594 LYS A O 1
ATOM 4566 N N . TYR A 1 595 ? -15.665 -5.912 23.337 1.00 92.38 595 TYR A N 1
ATOM 4567 C CA . TYR A 1 595 ? -16.662 -6.859 22.826 1.00 92.38 595 TYR A CA 1
ATOM 4568 C C . TYR A 1 595 ? -16.659 -8.172 23.626 1.00 92.38 595 TYR A C 1
ATOM 4570 O O . TYR A 1 595 ? -17.725 -8.667 23.994 1.00 92.38 595 TYR A O 1
ATOM 4578 N N . TYR A 1 596 ? -15.479 -8.681 23.987 1.00 91.38 596 TYR A N 1
ATOM 4579 C CA . TYR A 1 596 ? -15.327 -9.910 24.764 1.00 91.38 596 TYR A CA 1
ATOM 4580 C C . TYR A 1 596 ? -15.497 -9.708 26.284 1.00 91.38 596 TYR A C 1
ATOM 4582 O O . TYR A 1 596 ? -16.109 -10.552 26.937 1.00 91.38 596 TYR A O 1
ATOM 4590 N N . GLN A 1 597 ? -14.975 -8.620 26.877 1.00 86.50 597 GLN A N 1
ATOM 4591 C CA . GLN A 1 597 ? -14.961 -8.433 28.344 1.00 86.50 597 GLN A CA 1
ATOM 4592 C C . GLN A 1 597 ? -16.169 -7.650 28.900 1.00 86.50 597 GLN A C 1
ATOM 4594 O O . GLN A 1 597 ? -16.516 -7.851 30.063 1.00 86.50 597 GLN A O 1
ATOM 4599 N N . GLU A 1 598 ? -16.813 -6.779 28.110 1.00 82.44 598 GLU A N 1
ATOM 4600 C CA . GLU A 1 598 ? -17.972 -5.965 28.533 1.00 82.44 598 GLU A CA 1
ATOM 4601 C C . GLU A 1 598 ? -19.284 -6.447 27.902 1.00 82.44 598 GLU A C 1
ATOM 4603 O O . GLU A 1 598 ? -20.266 -6.652 28.614 1.00 82.44 598 GLU A O 1
ATOM 4608 N N . LEU A 1 599 ? -19.305 -6.655 26.579 1.00 82.56 599 LEU A N 1
ATOM 4609 C CA . LEU A 1 599 ? -20.521 -7.063 25.857 1.00 82.56 599 LEU A CA 1
ATOM 4610 C C . LEU A 1 599 ? -20.767 -8.582 25.888 1.00 82.56 599 LEU A C 1
ATOM 4612 O O . LEU A 1 599 ? -21.885 -9.024 25.627 1.00 82.56 599 LEU A O 1
ATOM 4616 N N . GLY A 1 600 ? -19.744 -9.379 26.218 1.00 83.19 600 GLY A N 1
ATOM 4617 C CA . GLY A 1 600 ? -19.830 -10.841 26.294 1.00 83.19 600 GLY A CA 1
ATOM 4618 C C . GLY A 1 600 ? -20.052 -11.529 24.943 1.00 83.19 600 GLY A C 1
ATOM 4619 O O . GLY A 1 600 ? -20.610 -12.627 24.907 1.00 83.19 600 GLY A O 1
ATOM 4620 N N . LEU A 1 601 ? -19.654 -10.885 23.841 1.00 86.38 601 LEU A N 1
ATOM 4621 C CA . LEU A 1 601 ? -19.745 -11.456 22.498 1.00 86.38 601 LEU A CA 1
ATOM 4622 C C . LEU A 1 601 ? -18.763 -12.639 22.347 1.00 86.38 601 LEU A C 1
ATOM 4624 O O . LEU A 1 601 ? -17.695 -12.632 22.965 1.00 86.38 601 LEU A O 1
ATOM 4628 N N . PRO A 1 602 ? -19.109 -13.680 21.568 1.00 89.56 602 PRO A N 1
ATOM 4629 C CA . PRO A 1 602 ? -18.233 -14.830 21.358 1.00 89.56 602 PRO A CA 1
ATOM 4630 C C . PRO A 1 602 ? -17.010 -14.464 20.505 1.00 89.56 602 PRO A C 1
ATOM 4632 O O . PRO A 1 602 ? -17.092 -13.608 19.630 1.00 89.56 602 PRO A O 1
ATOM 4635 N N . LYS A 1 603 ? -15.887 -15.168 20.693 1.00 93.25 603 LYS A N 1
ATOM 4636 C CA . LYS A 1 603 ? -14.799 -15.156 19.703 1.00 93.25 603 LYS A CA 1
ATOM 4637 C C . LYS A 1 603 ? -15.252 -15.958 18.480 1.00 93.25 603 LYS A C 1
ATOM 4639 O O . LYS A 1 603 ? -15.341 -17.182 18.558 1.00 93.25 603 LYS A O 1
ATOM 4644 N N . ASN A 1 604 ? -15.632 -15.265 17.410 1.00 94.81 604 ASN A N 1
ATOM 4645 C CA . ASN A 1 604 ? -16.025 -15.836 16.122 1.00 94.81 604 ASN A CA 1
ATOM 4646 C C . ASN A 1 604 ? -15.942 -14.780 15.006 1.00 94.81 604 ASN A C 1
ATOM 4648 O O . ASN A 1 604 ? -15.926 -13.578 15.282 1.00 94.81 604 ASN A O 1
ATOM 4652 N N . GLU A 1 605 ? -15.959 -15.254 13.759 1.00 96.44 605 GLU A N 1
ATOM 4653 C CA . GLU A 1 605 ? -16.085 -14.481 12.514 1.00 96.44 605 GLU A CA 1
ATOM 4654 C C . GLU A 1 605 ? -17.030 -13.271 12.633 1.00 96.44 605 GLU A C 1
ATOM 4656 O O . GLU A 1 605 ? -16.631 -12.124 12.441 1.00 96.44 605 GLU A O 1
ATOM 4661 N N . GLU A 1 606 ? -18.280 -13.506 13.044 1.00 94.75 606 GLU A N 1
ATOM 4662 C CA . GLU A 1 606 ? -19.303 -12.463 13.134 1.00 94.75 606 GLU A CA 1
ATOM 4663 C C . GLU A 1 606 ? -18.896 -11.309 14.069 1.00 94.75 606 GLU A C 1
ATOM 4665 O O . GLU A 1 606 ? -19.180 -10.145 13.783 1.00 94.75 606 GLU A O 1
ATOM 4670 N N . THR A 1 607 ? -18.208 -11.603 15.175 1.00 95.06 607 THR A N 1
ATOM 4671 C CA . THR A 1 607 ? -17.782 -10.589 16.149 1.00 95.06 607 THR A CA 1
ATOM 4672 C C . THR A 1 607 ? -16.562 -9.805 15.665 1.00 95.06 607 THR A C 1
ATOM 4674 O O . THR A 1 607 ? -16.530 -8.583 15.841 1.00 95.06 607 THR A O 1
ATOM 4677 N N . VAL A 1 608 ? -15.595 -10.448 14.996 1.00 97.75 608 VAL A N 1
ATOM 4678 C CA . VAL A 1 608 ? -14.449 -9.729 14.406 1.00 97.75 608 VAL A CA 1
ATOM 4679 C C . VAL A 1 608 ? -14.844 -8.896 13.190 1.00 97.75 608 VAL A C 1
ATOM 4681 O O . VAL A 1 608 ? -14.357 -7.776 13.039 1.00 97.75 608 VAL A O 1
ATOM 4684 N N . LEU A 1 609 ? -15.801 -9.354 12.381 1.00 97.50 609 LEU A N 1
ATOM 4685 C CA . LEU A 1 609 ? -16.329 -8.571 11.263 1.00 97.50 609 LEU A CA 1
ATOM 4686 C C . LEU A 1 609 ? -17.245 -7.425 11.729 1.00 97.50 609 LEU A C 1
ATOM 4688 O O . LEU A 1 609 ? -17.183 -6.332 11.164 1.00 97.50 609 LEU A O 1
ATOM 4692 N N . LYS A 1 610 ? -18.008 -7.592 12.824 1.00 95.50 610 LYS A N 1
ATOM 4693 C CA . LYS A 1 610 ? -18.668 -6.464 13.519 1.00 95.50 610 LYS A CA 1
ATOM 4694 C C . LYS A 1 610 ? -17.644 -5.435 14.027 1.00 95.50 610 LYS A C 1
ATOM 4696 O O . LYS A 1 610 ? -17.896 -4.237 13.917 1.00 95.50 610 LYS A O 1
ATOM 4701 N N . ALA A 1 611 ? -16.480 -5.870 14.520 1.00 96.94 611 ALA A N 1
ATOM 4702 C CA . ALA A 1 611 ? -15.406 -4.968 14.948 1.00 96.94 611 ALA A CA 1
ATOM 4703 C C . ALA A 1 611 ? -14.736 -4.237 13.764 1.00 96.94 611 ALA A C 1
ATOM 4705 O O . ALA A 1 611 ? -14.577 -3.017 13.824 1.00 96.94 611 ALA A O 1
ATOM 4706 N N . LYS A 1 612 ? -14.433 -4.942 12.660 1.00 98.00 612 LYS A N 1
ATOM 4707 C CA . LYS A 1 612 ? -13.987 -4.355 11.378 1.00 98.00 612 LYS A CA 1
ATOM 4708 C C . LYS A 1 612 ? -14.949 -3.250 10.923 1.00 98.00 612 LYS A C 1
ATOM 4710 O O . LYS A 1 612 ? -14.535 -2.120 10.664 1.00 98.00 612 LYS A O 1
ATOM 4715 N N . MET A 1 613 ? -16.244 -3.567 10.903 1.00 97.38 613 MET A N 1
ATOM 4716 C CA . MET A 1 613 ? -17.316 -2.653 10.513 1.00 97.38 613 MET A CA 1
ATOM 4717 C C . MET A 1 613 ? -17.415 -1.426 11.425 1.00 97.38 613 MET A C 1
ATOM 4719 O O . MET A 1 613 ? -17.541 -0.316 10.917 1.00 97.38 613 MET A O 1
ATOM 4723 N N . ALA A 1 614 ? -17.297 -1.589 12.745 1.00 97.00 614 ALA A N 1
ATOM 4724 C CA . ALA A 1 614 ? -17.308 -0.471 13.687 1.00 97.00 614 ALA A CA 1
ATOM 4725 C C . ALA A 1 614 ? -16.137 0.501 13.458 1.00 97.00 614 ALA A C 1
ATOM 4727 O O . ALA A 1 614 ? -16.374 1.700 13.324 1.00 97.00 614 ALA A O 1
ATOM 4728 N N . LEU A 1 615 ? -14.900 -0.009 13.349 1.00 98.31 615 LEU A N 1
ATOM 4729 C CA . LEU A 1 615 ? -13.699 0.803 13.086 1.00 98.31 615 LEU A CA 1
ATOM 4730 C C . LEU A 1 615 ? -13.838 1.613 11.788 1.00 98.31 615 LEU A C 1
ATOM 4732 O O . LEU A 1 615 ? -13.519 2.803 11.751 1.00 98.31 615 LEU A O 1
ATOM 4736 N N . MET A 1 616 ? -14.356 0.978 10.733 1.00 98.56 616 MET A N 1
ATOM 4737 C CA . MET A 1 616 ? -14.639 1.638 9.461 1.00 98.56 616 MET A CA 1
ATOM 4738 C C . MET A 1 616 ? -15.755 2.683 9.600 1.00 98.56 616 MET A C 1
ATOM 4740 O O . MET A 1 616 ? -15.561 3.824 9.190 1.00 98.56 616 MET A O 1
ATOM 4744 N N . ASN A 1 617 ? -16.898 2.342 10.205 1.00 97.75 617 ASN A N 1
ATOM 4745 C CA . ASN A 1 617 ? -18.037 3.256 10.311 1.00 97.75 617 ASN A CA 1
ATOM 4746 C C . ASN A 1 617 ? -17.741 4.512 11.137 1.00 97.75 617 ASN A C 1
ATOM 4748 O O . ASN A 1 617 ? -18.338 5.548 10.868 1.00 97.75 617 ASN A O 1
ATOM 4752 N N . THR A 1 618 ? -16.878 4.453 12.151 1.00 97.19 618 THR A N 1
ATOM 4753 C CA . THR A 1 618 ? -16.605 5.613 13.020 1.00 97.19 618 THR A CA 1
ATOM 4754 C C . THR A 1 618 ? -15.366 6.408 12.607 1.00 97.19 618 THR A C 1
ATOM 4756 O O . THR A 1 618 ? -14.894 7.245 13.371 1.00 97.19 618 THR A O 1
ATOM 4759 N N . SER A 1 619 ? -14.818 6.157 11.415 1.00 97.75 619 SER A N 1
ATOM 4760 C CA . SER A 1 619 ? -13.625 6.845 10.913 1.00 97.75 619 SER A CA 1
ATOM 4761 C C . SER A 1 619 ? -13.880 8.315 10.542 1.00 97.75 619 SER A C 1
ATOM 4763 O O . SER A 1 619 ? -14.924 8.680 9.994 1.00 97.75 619 SER A O 1
ATOM 4765 N N . GLU A 1 620 ? -12.893 9.176 10.804 1.00 95.56 620 GLU A N 1
ATOM 4766 C CA . GLU A 1 620 ? -12.905 10.591 10.425 1.00 95.56 620 GLU A CA 1
ATOM 4767 C C . GLU A 1 620 ? -12.514 10.760 8.952 1.00 95.56 620 GLU A C 1
ATOM 4769 O O . GLU A 1 620 ? -11.375 10.515 8.559 1.00 95.56 620 GLU A O 1
ATOM 4774 N N . ILE A 1 621 ? -13.456 11.235 8.136 1.00 96.56 621 ILE A N 1
ATOM 4775 C CA . ILE A 1 621 ? -13.225 11.527 6.717 1.00 96.56 621 ILE A CA 1
ATOM 4776 C C . ILE A 1 621 ? -12.259 12.715 6.582 1.00 96.56 621 ILE A C 1
ATOM 4778 O O . ILE A 1 621 ? -12.641 13.874 6.795 1.00 96.56 621 ILE A O 1
ATOM 4782 N N . LEU A 1 622 ? -11.026 12.417 6.171 1.00 93.88 622 LEU A N 1
ATOM 4783 C CA . LEU A 1 622 ? -9.987 13.386 5.844 1.00 93.88 622 LEU A CA 1
ATOM 4784 C C . LEU A 1 622 ? -10.315 14.116 4.534 1.00 93.88 622 LEU A C 1
ATOM 4786 O O . LEU A 1 622 ? -11.050 13.627 3.667 1.00 93.88 622 LEU A O 1
ATOM 4790 N N . LYS A 1 623 ? -9.776 15.328 4.404 1.00 90.69 623 LYS A N 1
ATOM 4791 C CA . LYS A 1 623 ? -10.131 16.294 3.359 1.00 90.69 623 LYS A CA 1
ATOM 4792 C C . LYS A 1 623 ? -8.885 16.943 2.784 1.00 90.69 623 LYS A C 1
ATOM 4794 O O . LYS A 1 623 ? -7.925 17.169 3.519 1.00 90.69 623 LYS A O 1
ATOM 4799 N N . ASP A 1 624 ? -8.937 17.268 1.499 1.00 83.69 624 ASP A N 1
ATOM 4800 C CA . ASP A 1 624 ? -7.875 17.996 0.815 1.00 83.69 624 ASP A CA 1
ATOM 4801 C C . ASP A 1 624 ? -7.848 19.457 1.318 1.00 83.69 624 ASP A C 1
ATOM 4803 O O . ASP A 1 624 ? -8.836 20.187 1.151 1.00 83.69 624 ASP A O 1
ATOM 4807 N N . PRO A 1 625 ? -6.748 19.914 1.950 1.00 72.94 625 PRO A N 1
ATOM 4808 C CA . PRO A 1 625 ? -6.627 21.291 2.420 1.00 72.94 625 PRO A CA 1
ATOM 4809 C C . PRO A 1 625 ? -6.449 22.303 1.276 1.00 72.94 625 PRO A C 1
ATOM 4811 O O . PRO A 1 625 ? -6.626 23.502 1.498 1.00 72.94 625 PRO A O 1
ATOM 4814 N N . ASN A 1 626 ? -6.120 21.845 0.064 1.00 69.50 626 ASN A N 1
ATOM 4815 C CA . ASN A 1 626 ? -5.936 22.676 -1.125 1.00 69.50 626 ASN A CA 1
ATOM 4816 C C . ASN A 1 626 ? -7.245 22.817 -1.930 1.00 69.50 626 ASN A C 1
ATOM 4818 O O . ASN A 1 626 ? -7.520 23.888 -2.474 1.00 69.50 626 ASN A O 1
ATOM 4822 N N . GLY A 1 627 ? -8.065 21.762 -1.985 1.00 60.84 627 GLY A N 1
ATOM 4823 C CA . GLY A 1 627 ? -9.317 21.697 -2.751 1.00 60.84 627 GLY A CA 1
ATOM 4824 C C . GLY A 1 627 ? -10.580 21.957 -1.922 1.00 60.84 627 GLY A C 1
ATOM 4825 O O . GLY A 1 627 ? -11.244 21.012 -1.513 1.00 60.84 627 GLY A O 1
ATOM 4826 N N . GLU A 1 628 ? -10.920 23.229 -1.666 1.00 67.56 628 GLU A N 1
ATOM 4827 C CA . GLU A 1 628 ? -12.162 23.723 -1.009 1.00 67.56 628 GLU A CA 1
ATOM 4828 C C . GLU A 1 628 ? -12.690 22.932 0.222 1.00 67.56 628 GLU A C 1
ATOM 4830 O O . GLU A 1 628 ? -13.873 23.014 0.562 1.00 67.56 628 GLU A O 1
ATOM 4835 N N . ASN A 1 629 ? -11.828 22.205 0.948 1.00 73.38 629 ASN A N 1
ATOM 4836 C CA . ASN A 1 629 ? -12.212 21.306 2.049 1.00 73.38 629 ASN A CA 1
ATOM 4837 C C . ASN A 1 629 ? -13.158 20.160 1.599 1.00 73.38 629 ASN A C 1
ATOM 4839 O O . ASN A 1 629 ? -14.090 19.768 2.316 1.00 73.38 629 ASN A O 1
ATOM 4843 N N . VAL A 1 630 ? -12.934 19.637 0.389 1.00 90.25 630 VAL A N 1
ATOM 4844 C CA . VAL A 1 630 ? -13.582 18.438 -0.169 1.00 90.25 630 VAL A CA 1
ATOM 4845 C C . VAL A 1 630 ? -12.926 17.174 0.423 1.00 90.25 630 VAL A C 1
ATOM 4847 O O . VAL A 1 630 ? -11.714 17.169 0.640 1.00 90.25 630 VAL A O 1
ATOM 4850 N N . PRO A 1 631 ? -13.681 16.096 0.727 1.00 94.44 631 PRO A N 1
ATOM 4851 C CA . PRO A 1 631 ? -13.097 14.812 1.122 1.00 94.44 631 PRO A CA 1
ATOM 4852 C C . PRO A 1 631 ? -12.085 14.283 0.105 1.00 94.44 631 PRO A C 1
ATOM 4854 O O . PRO A 1 631 ? -12.330 14.374 -1.096 1.00 94.44 631 PRO A O 1
ATOM 4857 N N . TYR A 1 632 ? -11.004 13.658 0.578 1.00 95.50 632 TYR A N 1
ATOM 4858 C CA . TYR A 1 632 ? -10.196 12.810 -0.300 1.00 95.50 632 TYR A CA 1
ATOM 4859 C C . TYR A 1 632 ? -11.037 11.635 -0.820 1.00 95.50 632 TYR A C 1
ATOM 4861 O O . TYR A 1 632 ? -11.930 11.145 -0.120 1.00 95.50 632 TYR A O 1
ATOM 4869 N N . SER A 1 633 ? -10.706 11.152 -2.017 1.00 96.38 633 SER A N 1
ATOM 4870 C CA . SER A 1 633 ? -11.282 9.944 -2.609 1.00 96.38 633 SER A CA 1
ATOM 4871 C C . SER A 1 633 ? -11.343 8.778 -1.605 1.00 96.38 633 SER A C 1
ATOM 4873 O O . SER A 1 633 ? -10.327 8.490 -0.960 1.00 96.38 633 SER A O 1
ATOM 4875 N N . PRO A 1 634 ? -12.474 8.052 -1.500 1.00 97.75 634 PRO A N 1
ATOM 4876 C CA . PRO A 1 634 ? -12.536 6.772 -0.801 1.00 97.75 634 PRO A CA 1
ATOM 4877 C C . PRO A 1 634 ? -11.467 5.771 -1.272 1.00 97.75 634 PRO A C 1
ATOM 4879 O O . PRO A 1 634 ? -10.907 5.066 -0.441 1.00 97.75 634 PRO A O 1
ATOM 4882 N N . ARG A 1 635 ? -11.071 5.780 -2.557 1.00 97.50 635 ARG A N 1
ATOM 4883 C CA . ARG A 1 635 ? -9.936 4.976 -3.060 1.00 97.50 635 ARG A CA 1
ATOM 4884 C C . ARG A 1 635 ? -8.577 5.398 -2.478 1.00 97.50 635 ARG A C 1
ATOM 4886 O O . ARG A 1 635 ? -7.632 4.628 -2.566 1.00 97.50 635 ARG A O 1
ATOM 4893 N N . ARG A 1 636 ? -8.428 6.588 -1.883 1.00 95.88 636 ARG A N 1
ATOM 4894 C CA . ARG A 1 636 ? -7.184 7.015 -1.201 1.00 95.88 636 ARG A CA 1
ATOM 4895 C C . ARG A 1 636 ? -7.221 6.747 0.308 1.00 95.88 636 ARG A C 1
ATOM 4897 O O . ARG A 1 636 ? -6.187 6.398 0.866 1.00 95.88 636 ARG A O 1
ATOM 4904 N N . GLN A 1 637 ? -8.373 6.934 0.965 1.00 96.88 637 GLN A N 1
ATOM 4905 C CA . GLN A 1 637 ? -8.484 6.928 2.440 1.00 96.88 637 GLN A CA 1
ATOM 4906 C C . GLN A 1 637 ? -9.379 5.830 3.054 1.00 96.88 637 GLN A C 1
ATOM 4908 O O . GLN A 1 637 ? -9.482 5.738 4.282 1.00 96.88 637 GLN A O 1
ATOM 4913 N N . GLY A 1 638 ? -10.068 5.032 2.238 1.00 98.00 638 GLY A N 1
ATOM 4914 C CA . GLY A 1 638 ? -11.135 4.140 2.691 1.00 98.00 638 GLY A CA 1
ATOM 4915 C C . GLY A 1 638 ? -12.283 4.911 3.346 1.00 98.00 638 GLY A C 1
ATOM 4916 O O . GLY A 1 638 ? -12.729 5.937 2.828 1.00 98.00 638 GLY A O 1
ATOM 4917 N N . SER A 1 639 ? -12.738 4.454 4.514 1.00 97.56 639 SER A N 1
ATOM 4918 C CA . SER A 1 639 ? -13.711 5.176 5.351 1.00 97.56 639 SER A CA 1
ATOM 4919 C C . SER A 1 639 ? -13.149 6.431 6.040 1.00 97.56 639 SER A C 1
ATOM 4921 O O . SER A 1 639 ? -13.926 7.224 6.575 1.00 97.56 639 SER A O 1
ATOM 4923 N N . GLY A 1 640 ? -11.825 6.627 6.029 1.00 97.69 640 GLY A N 1
ATOM 4924 C CA . GLY A 1 640 ? -11.123 7.738 6.678 1.00 97.69 640 GLY A CA 1
ATOM 4925 C C . GLY A 1 640 ? -10.155 7.299 7.780 1.00 97.69 640 GLY A C 1
ATOM 4926 O O . GLY A 1 640 ? -9.822 6.122 7.905 1.00 97.69 640 GLY A O 1
ATOM 4927 N N . LEU A 1 641 ? -9.689 8.261 8.578 1.00 97.19 641 LEU A N 1
ATOM 4928 C CA . LEU A 1 641 ? -8.771 8.054 9.700 1.00 97.19 641 LEU A CA 1
ATOM 4929 C C . LEU A 1 641 ? -9.473 7.342 10.866 1.00 97.19 641 LEU A C 1
ATOM 4931 O O . LEU A 1 641 ? -10.472 7.844 11.377 1.00 97.19 641 LEU A O 1
ATOM 4935 N N . MET A 1 642 ? -8.923 6.217 11.322 1.00 97.50 642 MET A N 1
ATOM 4936 C CA . MET A 1 642 ? -9.458 5.424 12.432 1.00 97.50 642 MET A CA 1
ATOM 4937 C C . MET A 1 642 ? -9.596 6.237 13.732 1.00 97.50 642 MET A C 1
ATOM 4939 O O . MET A 1 642 ? -8.672 6.942 14.142 1.00 97.50 642 MET A O 1
ATOM 4943 N N . LYS A 1 643 ? -10.732 6.063 14.421 1.00 95.00 643 LYS A N 1
ATOM 4944 C CA . LYS A 1 643 ? -11.077 6.705 15.701 1.00 95.00 643 LYS A CA 1
ATOM 4945 C C . LYS A 1 643 ? -11.553 5.658 16.706 1.00 95.00 643 LYS A C 1
ATOM 4947 O O . LYS A 1 643 ? -12.672 5.149 16.599 1.00 95.00 643 LYS A O 1
ATOM 4952 N N . ILE A 1 644 ? -10.666 5.255 17.620 1.00 92.56 644 ILE A N 1
ATOM 4953 C CA . ILE A 1 644 ? -10.885 4.075 18.470 1.00 92.56 644 ILE A CA 1
ATOM 4954 C C . ILE A 1 644 ? -11.849 4.390 19.622 1.00 92.56 644 ILE A C 1
ATOM 4956 O O . ILE A 1 644 ? -12.634 3.522 19.995 1.00 92.56 644 ILE A O 1
ATOM 4960 N N . GLU A 1 645 ? -11.863 5.614 20.164 1.00 87.56 645 GLU A N 1
ATOM 4961 C CA . GLU A 1 645 ? -12.861 6.003 21.171 1.00 87.56 645 GLU A CA 1
ATOM 4962 C C . GLU A 1 645 ? -14.254 6.014 20.541 1.00 87.56 645 GLU A C 1
ATOM 4964 O O . GLU A 1 645 ? -15.182 5.439 21.108 1.00 87.56 645 GLU A O 1
ATOM 4969 N N . GLN A 1 646 ? -14.393 6.552 19.328 1.00 92.25 646 GLN A N 1
ATOM 4970 C CA . GLN A 1 646 ? -15.668 6.531 18.610 1.00 92.25 646 GLN A CA 1
ATOM 4971 C C . GLN A 1 646 ? -16.128 5.096 18.276 1.00 92.25 646 GLN A C 1
ATOM 4973 O O . GLN A 1 646 ? -17.303 4.775 18.465 1.00 92.25 646 GLN A O 1
ATOM 4978 N N . ALA A 1 647 ? -15.219 4.194 17.888 1.00 94.12 647 ALA A N 1
ATOM 4979 C CA . ALA A 1 647 ? -15.538 2.775 17.680 1.00 94.12 647 ALA A CA 1
ATOM 4980 C C . ALA A 1 647 ? -15.936 2.057 18.987 1.00 94.12 6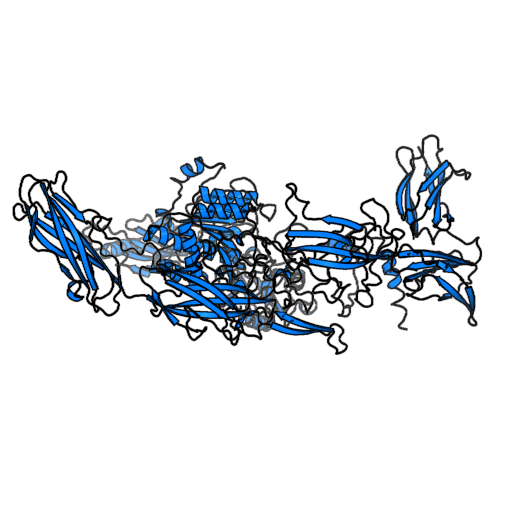47 ALA A C 1
ATOM 4982 O O . ALA A 1 647 ? -16.821 1.199 18.994 1.00 94.12 647 ALA A O 1
ATOM 4983 N N . VAL A 1 648 ? -15.318 2.430 20.113 1.00 89.50 648 VAL A N 1
ATOM 4984 C CA . VAL A 1 648 ? -15.656 1.939 21.459 1.00 89.50 648 VAL A CA 1
ATOM 4985 C C . VAL A 1 648 ? -16.996 2.504 21.949 1.00 89.50 648 VAL A C 1
ATOM 4987 O O . VAL A 1 648 ? -17.719 1.799 22.658 1.00 89.50 648 VAL A O 1
ATOM 4990 N N . GLU A 1 649 ? -17.379 3.725 21.572 1.00 88.19 649 GLU A N 1
ATOM 4991 C CA . GLU A 1 649 ? -18.658 4.335 21.961 1.00 88.19 649 GLU A CA 1
ATOM 4992 C C . GLU A 1 649 ? -19.854 3.917 21.101 1.00 88.19 649 GLU A C 1
ATOM 4994 O O . GLU A 1 649 ? -20.976 3.974 21.608 1.00 88.19 649 GLU A O 1
ATOM 4999 N N . THR A 1 650 ? -19.670 3.514 19.836 1.00 89.81 650 THR A N 1
ATOM 5000 C CA . THR A 1 650 ? -20.823 3.397 18.928 1.00 89.81 650 THR A CA 1
ATOM 5001 C C . THR A 1 650 ? -21.854 2.348 19.385 1.00 89.81 650 THR A C 1
ATOM 5003 O O . THR A 1 650 ? -21.516 1.180 19.598 1.00 89.81 650 THR A O 1
ATOM 5006 N N . PRO A 1 651 ? -23.142 2.729 19.523 1.00 84.88 651 PRO A N 1
ATOM 5007 C CA . PRO A 1 651 ? -24.224 1.796 19.818 1.00 84.88 651 PRO A CA 1
ATOM 5008 C C . PRO A 1 651 ? -24.896 1.227 18.555 1.00 84.88 651 PRO A C 1
ATOM 5010 O O . PRO A 1 651 ? -25.815 0.417 18.685 1.00 84.88 651 PRO A O 1
ATOM 5013 N N . TYR A 1 652 ? -24.462 1.633 17.355 1.00 90.50 652 TYR A N 1
ATOM 5014 C CA . TYR A 1 652 ? -25.018 1.195 16.070 1.00 90.50 652 TYR A CA 1
ATOM 5015 C C . TYR A 1 652 ? -23.917 0.883 15.044 1.00 90.50 652 TYR A C 1
ATOM 5017 O O . TYR A 1 652 ? -22.844 1.488 15.074 1.00 90.50 652 TYR A O 1
ATOM 5025 N N . LEU A 1 653 ? -24.219 -0.010 14.102 1.00 93.25 653 LEU A N 1
ATOM 5026 C CA . LEU A 1 653 ? -23.407 -0.307 12.918 1.00 93.25 653 LEU A CA 1
ATOM 5027 C C . LEU A 1 653 ? -24.171 0.088 11.649 1.00 93.25 653 LEU A C 1
ATOM 5029 O O . LEU A 1 653 ? -25.400 0.029 11.620 1.00 93.25 653 LEU A O 1
ATOM 5033 N N . LEU A 1 654 ? -23.457 0.480 10.597 1.00 95.12 654 LEU A N 1
ATOM 5034 C CA . LEU A 1 654 ? -24.004 0.901 9.307 1.00 95.12 654 LEU A CA 1
ATOM 5035 C C . LEU A 1 654 ? -23.437 -0.012 8.215 1.00 95.12 654 LEU A C 1
ATOM 5037 O O . LEU A 1 654 ? -22.237 0.018 7.953 1.00 95.12 654 LEU A O 1
ATOM 5041 N N . LYS A 1 655 ? -24.297 -0.808 7.569 1.00 95.81 655 LYS A N 1
ATOM 5042 C CA . LYS A 1 655 ? -23.883 -1.859 6.626 1.00 95.81 655 LYS A CA 1
ATOM 5043 C C . LYS A 1 655 ? -24.615 -1.802 5.288 1.00 95.81 655 LYS A C 1
ATOM 5045 O O . LYS A 1 655 ? -25.771 -1.384 5.238 1.00 95.81 655 LYS A O 1
ATOM 5050 N N . GLN A 1 656 ? -23.998 -2.277 4.209 1.00 97.19 656 GLN A N 1
ATOM 5051 C CA . GLN A 1 656 ? -24.680 -2.502 2.933 1.00 97.19 656 GLN A CA 1
ATOM 5052 C C . GLN A 1 656 ? -25.736 -3.611 3.077 1.00 97.19 656 GLN A C 1
ATOM 5054 O O . GLN A 1 656 ? -25.452 -4.726 3.519 1.00 97.19 656 GLN A O 1
ATOM 5059 N N . THR A 1 657 ? -26.981 -3.322 2.694 1.00 94.81 657 THR A N 1
ATOM 5060 C CA . THR A 1 657 ? -28.093 -4.273 2.797 1.00 94.81 657 THR A CA 1
ATOM 5061 C C . THR A 1 657 ? -27.914 -5.416 1.796 1.00 94.81 657 THR A C 1
ATOM 5063 O O . THR A 1 657 ? -28.090 -5.229 0.594 1.00 94.81 657 THR A O 1
ATOM 5066 N N . GLY A 1 658 ? -27.619 -6.618 2.298 1.00 91.38 658 GLY A N 1
ATOM 5067 C CA . GLY A 1 658 ? -27.505 -7.837 1.487 1.00 91.38 658 GLY A CA 1
ATOM 5068 C C . GLY A 1 658 ? -26.107 -8.139 0.938 1.00 91.38 658 GLY A C 1
ATOM 5069 O O . GLY A 1 658 ? -25.977 -9.101 0.188 1.00 91.38 658 GLY A O 1
ATOM 5070 N N . ALA A 1 659 ? -25.085 -7.364 1.314 1.00 94.06 659 ALA A N 1
ATOM 5071 C CA . ALA A 1 659 ? -23.689 -7.756 1.120 1.00 94.06 659 ALA A CA 1
ATOM 5072 C C . ALA A 1 659 ? -23.268 -8.839 2.134 1.00 94.06 659 ALA A C 1
ATOM 5074 O O . ALA A 1 659 ? -23.913 -9.005 3.176 1.00 94.06 659 ALA A O 1
ATOM 5075 N N . GLN A 1 660 ? -22.175 -9.546 1.839 1.00 94.00 660 GLN A N 1
ATOM 5076 C CA . GLN A 1 660 ? -21.498 -10.415 2.806 1.00 94.00 660 GLN A CA 1
ATOM 5077 C C . GLN A 1 660 ? -20.838 -9.557 3.903 1.00 94.00 660 GLN A C 1
ATOM 5079 O O . GLN A 1 660 ? -20.483 -8.402 3.655 1.00 94.00 660 GLN A O 1
ATOM 5084 N N . LEU A 1 661 ? -20.734 -10.070 5.132 1.00 92.31 661 LEU A N 1
ATOM 5085 C CA . LEU A 1 661 ? -20.454 -9.261 6.327 1.00 92.31 661 LEU A CA 1
ATOM 5086 C C . LEU A 1 661 ? -19.068 -8.592 6.282 1.00 92.31 661 LEU A C 1
ATOM 5088 O O . LEU A 1 661 ? -18.919 -7.442 6.693 1.00 92.31 661 LEU A O 1
ATOM 5092 N N . GLU A 1 662 ? -18.100 -9.297 5.712 1.00 94.88 662 GLU A N 1
ATOM 5093 C CA . GLU A 1 662 ? -16.712 -8.920 5.473 1.00 94.88 662 GLU A CA 1
ATOM 5094 C C . GLU A 1 662 ? -16.553 -7.771 4.465 1.00 94.88 662 GLU A C 1
ATOM 5096 O O . GLU A 1 662 ? -15.621 -6.975 4.589 1.00 94.88 662 GLU A O 1
ATOM 5101 N N . GLN A 1 663 ? -17.506 -7.617 3.537 1.00 95.12 663 GLN A N 1
ATOM 5102 C CA . GLN A 1 663 ? -17.575 -6.508 2.572 1.00 95.12 663 GLN A CA 1
ATOM 5103 C C . GLN A 1 663 ? -18.513 -5.373 3.020 1.00 95.12 663 GLN A C 1
ATOM 5105 O O . GLN A 1 663 ? -18.339 -4.220 2.617 1.00 95.12 663 GLN A O 1
ATOM 5110 N N . ALA A 1 664 ? -19.514 -5.678 3.855 1.00 94.69 664 ALA A N 1
ATOM 5111 C CA . ALA A 1 664 ? -20.677 -4.822 4.101 1.00 94.69 664 ALA A CA 1
ATOM 5112 C C . ALA A 1 664 ? -20.386 -3.482 4.802 1.00 94.69 664 ALA A C 1
ATOM 5114 O O . ALA A 1 664 ? -21.295 -2.664 4.917 1.00 94.69 664 ALA A O 1
ATOM 5115 N N . ALA A 1 665 ? -19.161 -3.239 5.269 1.00 96.38 665 ALA A N 1
ATOM 5116 C CA . ALA A 1 665 ? -18.722 -1.961 5.840 1.00 96.38 665 ALA A CA 1
ATOM 5117 C C . ALA A 1 665 ? -18.405 -0.873 4.783 1.00 96.38 665 ALA A C 1
ATOM 5119 O O . ALA A 1 665 ? -18.072 0.258 5.140 1.00 96.38 665 ALA A O 1
ATOM 5120 N N . SER A 1 666 ? -18.514 -1.211 3.495 1.00 97.50 666 SER A N 1
ATOM 5121 C CA . SER A 1 666 ? -18.336 -0.325 2.338 1.00 97.50 666 SER A CA 1
ATOM 5122 C C . SER A 1 666 ? -19.423 -0.591 1.284 1.00 97.50 666 SER A C 1
ATOM 5124 O O . SER A 1 666 ? -20.216 -1.521 1.442 1.00 97.50 666 SER A O 1
ATOM 5126 N N . VAL A 1 667 ? -19.465 0.193 0.198 1.00 98.12 667 VAL A N 1
ATOM 5127 C CA . VAL A 1 667 ? -20.271 -0.130 -0.995 1.00 98.12 667 VAL A CA 1
ATOM 5128 C C . VAL A 1 667 ? -19.421 -0.085 -2.268 1.00 98.12 667 VAL A C 1
ATOM 5130 O O . VAL A 1 667 ? -19.187 0.981 -2.843 1.00 98.12 667 VAL A O 1
ATOM 5133 N N . ALA A 1 668 ? -19.020 -1.260 -2.752 1.00 96.75 668 ALA A N 1
ATOM 5134 C CA . ALA A 1 668 ? -18.526 -1.440 -4.115 1.00 96.75 668 ALA A CA 1
ATOM 5135 C C . ALA A 1 668 ? -19.721 -1.582 -5.073 1.00 96.75 668 ALA A C 1
ATOM 5137 O O . ALA A 1 668 ? -20.388 -2.616 -5.101 1.00 96.75 668 ALA A O 1
ATOM 5138 N N . LEU A 1 669 ? -20.009 -0.543 -5.859 1.00 96.88 669 LEU A N 1
ATOM 5139 C CA . LEU A 1 669 ? -21.096 -0.551 -6.846 1.00 96.88 669 LEU A CA 1
ATOM 5140 C C . LEU A 1 669 ? -20.718 -1.271 -8.150 1.00 96.88 669 LEU A C 1
ATOM 5142 O O . LEU A 1 669 ? -21.611 -1.535 -8.949 1.00 96.88 669 LEU A O 1
ATOM 5146 N N . LYS A 1 670 ? -19.426 -1.577 -8.357 1.00 95.44 670 LYS A N 1
ATOM 5147 C CA . LYS A 1 670 ? -18.855 -2.008 -9.647 1.00 95.44 670 LYS A CA 1
ATOM 5148 C C . LYS A 1 670 ? -19.192 -0.970 -10.735 1.00 95.44 670 LYS A C 1
ATOM 5150 O O . LYS A 1 670 ? -19.049 0.228 -10.475 1.00 95.44 670 LYS A O 1
ATOM 5155 N N . GLU A 1 671 ? -19.600 -1.384 -11.928 1.00 96.06 671 GLU A N 1
ATOM 5156 C CA . GLU A 1 671 ? -20.053 -0.472 -12.985 1.00 96.06 671 GLU A CA 1
ATOM 5157 C C . GLU A 1 671 ? -21.439 0.127 -12.693 1.00 96.06 671 GLU A C 1
ATOM 5159 O O . GLU A 1 671 ? -22.318 -0.538 -12.140 1.00 96.06 671 GLU A O 1
ATOM 5164 N N . VAL A 1 672 ? -21.669 1.384 -13.089 1.00 96.56 672 VAL A N 1
ATOM 5165 C CA . VAL A 1 672 ? -22.938 2.092 -12.859 1.00 96.56 672 VAL A CA 1
ATOM 5166 C C . VAL A 1 672 ? -23.451 2.854 -14.082 1.00 96.56 672 VAL A C 1
ATOM 5168 O O . VAL A 1 672 ? -22.727 3.604 -14.731 1.00 96.56 672 VAL A O 1
ATOM 5171 N N . GLU A 1 673 ? -24.758 2.741 -14.338 1.00 94.25 673 GLU A N 1
ATOM 5172 C CA . GLU A 1 673 ? -25.495 3.667 -15.209 1.00 94.25 673 GLU A CA 1
ATOM 5173 C C . GLU A 1 673 ? -25.650 5.056 -14.548 1.00 94.25 673 GLU A C 1
ATOM 5175 O O . GLU A 1 673 ? -25.406 5.241 -13.353 1.00 94.25 673 GLU A O 1
ATOM 5180 N N . ASN A 1 674 ? -26.183 6.039 -15.286 1.00 93.38 674 ASN A N 1
ATOM 5181 C CA . ASN A 1 674 ? -26.402 7.402 -14.779 1.00 93.38 674 ASN A CA 1
ATOM 5182 C C . ASN A 1 674 ? -27.376 7.499 -13.574 1.00 93.38 674 ASN A C 1
ATOM 5184 O O . ASN A 1 674 ? -27.481 8.561 -12.954 1.00 93.38 674 ASN A O 1
ATOM 5188 N N . ASN A 1 675 ? -28.112 6.428 -13.245 1.00 95.50 675 ASN A N 1
ATOM 5189 C CA . ASN A 1 675 ? -29.075 6.366 -12.141 1.00 95.50 675 ASN A CA 1
ATOM 5190 C C . ASN A 1 675 ? -28.898 5.103 -11.277 1.00 95.50 675 ASN A C 1
ATOM 5192 O O . ASN A 1 675 ? -29.686 4.155 -11.357 1.00 95.50 675 ASN A O 1
ATOM 5196 N N . PHE A 1 676 ? -27.895 5.105 -10.403 1.00 97.25 676 PHE A N 1
ATOM 5197 C CA . PHE A 1 676 ? -27.610 3.985 -9.505 1.00 97.25 676 PHE A CA 1
ATOM 5198 C C . PHE A 1 676 ? -28.280 4.115 -8.128 1.00 97.25 676 PHE A C 1
ATOM 5200 O O . PHE A 1 676 ? -28.674 5.197 -7.675 1.00 97.25 676 PHE A O 1
ATOM 5207 N N . LYS A 1 677 ? -28.459 2.968 -7.463 1.00 97.31 677 LYS A N 1
ATOM 5208 C CA . LYS A 1 677 ? -29.127 2.852 -6.160 1.00 97.31 677 LYS A CA 1
ATOM 5209 C C . LYS A 1 677 ? -28.458 1.779 -5.321 1.00 97.31 677 LYS A C 1
ATOM 5211 O O . LYS A 1 677 ? -28.097 0.732 -5.846 1.00 97.31 677 LYS A O 1
ATOM 5216 N N . PHE A 1 678 ? -28.383 2.024 -4.024 1.00 97.62 678 PHE A N 1
ATOM 5217 C CA . PHE A 1 678 ? -27.939 1.052 -3.036 1.00 97.62 678 PHE A CA 1
ATOM 5218 C C . PHE A 1 678 ? -28.715 1.265 -1.738 1.00 97.62 678 PHE A C 1
ATOM 5220 O O . PHE A 1 678 ? -29.223 2.358 -1.471 1.00 97.62 678 PHE A O 1
ATOM 5227 N N . SER A 1 679 ? -28.825 0.210 -0.943 1.00 97.44 679 SER A N 1
ATOM 5228 C CA . SER A 1 679 ? -29.538 0.231 0.330 1.00 97.44 679 SER A CA 1
ATOM 5229 C C . SER A 1 679 ? -28.543 -0.032 1.447 1.00 97.44 679 SER A C 1
ATOM 5231 O O . SER A 1 679 ? -27.700 -0.921 1.324 1.00 97.44 679 SER A O 1
ATOM 5233 N N . LEU A 1 680 ? -28.632 0.757 2.513 1.00 97.56 680 LEU A N 1
ATOM 5234 C CA . LEU A 1 680 ? -27.889 0.537 3.750 1.00 97.56 680 LEU A CA 1
ATOM 5235 C C . LEU A 1 680 ? -28.865 0.163 4.864 1.00 97.56 680 LEU A C 1
ATOM 5237 O O . LEU A 1 680 ? -29.979 0.686 4.911 1.00 97.56 680 LEU A O 1
ATOM 5241 N N . THR A 1 681 ? -28.434 -0.679 5.792 1.00 95.12 681 THR A N 1
ATOM 5242 C CA . THR A 1 681 ? -29.149 -0.953 7.039 1.00 95.12 681 THR A CA 1
ATOM 5243 C C . THR A 1 681 ? -28.341 -0.388 8.200 1.00 95.12 681 THR A C 1
ATOM 5245 O O . THR A 1 681 ? -27.118 -0.528 8.226 1.00 95.12 681 THR A O 1
ATOM 5248 N N . VAL A 1 682 ? -29.016 0.267 9.145 1.00 92.25 682 VAL A N 1
ATOM 5249 C CA . VAL A 1 682 ? -28.416 0.663 10.424 1.00 92.25 682 VAL A CA 1
ATOM 5250 C C . VAL A 1 682 ? -28.932 -0.253 11.518 1.00 92.25 682 VAL A C 1
ATOM 5252 O O . VAL A 1 682 ? -30.123 -0.211 11.826 1.00 92.25 682 VAL A O 1
ATOM 5255 N N . ASP A 1 683 ? -28.040 -1.051 12.090 1.00 86.81 683 ASP A N 1
ATOM 5256 C CA . ASP A 1 683 ? -28.343 -2.073 13.090 1.00 86.81 683 ASP A CA 1
ATOM 5257 C C . ASP A 1 683 ? -27.942 -1.577 14.492 1.00 86.81 683 ASP A C 1
ATOM 5259 O O . ASP A 1 683 ? -26.913 -0.910 14.629 1.00 86.81 683 ASP A O 1
ATOM 5263 N N . PRO A 1 684 ? -28.680 -1.913 15.565 1.00 82.00 684 PRO A N 1
ATOM 5264 C CA . PRO A 1 684 ? -28.179 -1.761 16.930 1.00 82.00 684 PRO A CA 1
ATOM 5265 C C . PRO A 1 684 ? -27.065 -2.779 17.218 1.00 82.00 684 PRO A C 1
ATOM 5267 O O . PRO A 1 684 ? -27.221 -3.968 16.943 1.00 82.00 684 PRO A O 1
ATOM 5270 N N . LEU A 1 685 ? -25.960 -2.336 17.826 1.00 80.69 685 LEU A N 1
ATOM 5271 C CA . LEU A 1 685 ? -24.887 -3.235 18.254 1.00 80.69 685 LEU A CA 1
ATOM 5272 C C . LEU A 1 685 ? -25.388 -4.140 19.392 1.00 80.69 685 LEU A C 1
ATOM 5274 O O . LEU A 1 685 ? -25.801 -3.665 20.459 1.00 80.69 685 LEU A O 1
ATOM 5278 N N . GLU A 1 686 ? -25.352 -5.450 19.157 1.00 61.94 686 GLU A N 1
ATOM 5279 C CA . GLU A 1 686 ? -25.747 -6.464 20.135 1.00 61.94 686 GLU A CA 1
ATOM 5280 C C . GLU A 1 686 ? -24.850 -6.419 21.384 1.00 61.94 686 GLU A C 1
ATOM 5282 O O . GLU A 1 686 ? -23.681 -6.047 21.328 1.00 61.94 686 GLU A O 1
ATOM 5287 N N . GLY A 1 687 ? -25.425 -6.749 22.543 1.00 50.56 687 GLY A N 1
ATOM 5288 C CA . GLY A 1 687 ? -24.823 -6.490 23.859 1.00 50.56 687 GLY A CA 1
ATOM 5289 C C . GLY A 1 687 ? -25.468 -5.309 24.599 1.00 50.56 687 GLY A C 1
ATOM 5290 O O . GLY A 1 687 ? -25.632 -5.374 25.812 1.00 50.56 687 GLY A O 1
ATOM 5291 N N . ASN A 1 688 ? -26.023 -4.315 23.887 1.00 43.62 688 ASN A N 1
ATOM 5292 C CA . ASN A 1 688 ? -26.904 -3.280 24.474 1.00 43.62 688 ASN A CA 1
ATOM 5293 C C . ASN A 1 688 ? -28.273 -3.823 24.969 1.00 43.62 688 ASN A C 1
ATOM 5295 O O . ASN A 1 688 ? -29.164 -3.061 25.366 1.00 43.62 688 ASN A O 1
ATOM 5299 N N . VAL A 1 689 ? -28.474 -5.145 24.948 1.00 43.59 689 VAL A N 1
ATOM 5300 C CA . VAL A 1 689 ? -29.681 -5.814 25.442 1.00 43.59 689 VAL A CA 1
ATOM 5301 C C . VAL A 1 689 ? -29.647 -5.838 26.967 1.00 43.59 689 VAL A C 1
ATOM 5303 O O . VAL A 1 689 ? -29.042 -6.711 27.580 1.00 43.59 689 VAL A O 1
ATOM 5306 N N . PHE A 1 690 ? -30.334 -4.862 27.561 1.00 49.12 690 PHE A N 1
ATOM 5307 C CA . PHE A 1 690 ? -30.463 -4.650 29.001 1.00 49.12 690 PHE A CA 1
ATOM 5308 C C . PHE A 1 690 ? -30.638 -5.955 29.816 1.00 49.12 690 PHE A C 1
ATOM 5310 O O . PHE A 1 690 ? -31.731 -6.532 29.886 1.00 49.12 690 PHE A O 1
ATOM 5317 N N . SER A 1 691 ? -29.545 -6.386 30.450 1.00 44.84 691 SER A N 1
ATOM 5318 C CA . SER A 1 691 ? -29.428 -7.574 31.295 1.00 44.84 691 SER A CA 1
ATOM 5319 C C . SER A 1 691 ? -29.530 -7.192 32.778 1.00 44.84 691 SER A C 1
ATOM 5321 O O . SER A 1 691 ? -28.942 -6.216 33.240 1.00 44.84 691 SER A O 1
ATOM 5323 N N . VAL A 1 692 ? -30.339 -7.934 33.540 1.00 47.25 692 VAL A N 1
ATOM 5324 C CA . VAL A 1 692 ? -30.657 -7.602 34.941 1.00 47.25 692 VAL A CA 1
ATOM 5325 C C . VAL A 1 692 ? -29.695 -8.322 35.884 1.00 47.25 692 VAL A C 1
ATOM 5327 O O . VAL A 1 692 ? -29.536 -9.536 35.788 1.00 47.25 692 VAL A O 1
ATOM 5330 N N . PHE A 1 693 ? -29.121 -7.607 36.857 1.00 47.56 693 PHE A N 1
ATOM 5331 C CA . PHE A 1 693 ? -28.191 -8.146 37.864 1.00 47.56 693 PHE A CA 1
ATOM 5332 C C . PHE A 1 693 ? -28.865 -9.005 38.968 1.00 47.56 693 PHE A C 1
ATOM 5334 O O . PHE A 1 693 ? -28.565 -8.864 40.154 1.00 47.56 693 PHE A O 1
ATOM 5341 N N . GLN A 1 694 ? -29.769 -9.920 38.590 1.00 46.91 694 GLN A N 1
ATOM 5342 C CA . GLN A 1 694 ? -30.139 -11.123 39.357 1.00 46.91 694 GLN A CA 1
ATOM 5343 C C . GLN A 1 694 ? -31.056 -12.039 38.527 1.00 46.91 694 GLN A C 1
ATOM 5345 O O . GLN A 1 694 ? -32.183 -11.661 38.204 1.00 46.91 694 GLN A O 1
ATOM 5350 N N . ASP A 1 695 ? -30.586 -13.250 38.210 1.00 47.91 695 ASP A N 1
ATOM 5351 C CA . ASP A 1 695 ? -31.303 -14.190 37.328 1.00 47.91 695 ASP A CA 1
ATOM 5352 C C . ASP A 1 695 ? -32.186 -15.205 38.087 1.00 47.91 695 ASP A C 1
ATOM 5354 O O . ASP A 1 695 ? -33.153 -15.739 37.546 1.00 47.91 695 ASP A O 1
ATOM 5358 N N . GLU A 1 696 ? -31.929 -15.429 39.382 1.00 50.31 696 GLU A N 1
ATOM 5359 C CA . GLU A 1 696 ? -32.672 -16.405 40.187 1.00 50.31 696 GLU A CA 1
ATOM 5360 C C . GLU A 1 696 ? -33.640 -15.755 41.186 1.00 50.31 696 GLU A C 1
ATOM 5362 O O . GLU A 1 696 ? -33.254 -15.053 42.122 1.00 50.31 696 GLU A O 1
ATOM 5367 N N . THR A 1 697 ? -34.930 -16.090 41.062 1.00 49.94 697 THR A N 1
ATOM 5368 C CA . THR A 1 697 ? -35.842 -16.043 42.214 1.00 49.94 697 THR A CA 1
ATOM 5369 C C . THR A 1 697 ? -35.392 -17.125 43.190 1.00 49.94 697 THR A C 1
ATOM 5371 O O . THR A 1 697 ? -35.560 -18.307 42.892 1.00 49.94 697 THR A O 1
ATOM 5374 N N . ALA A 1 698 ? -34.842 -16.732 44.342 1.00 46.78 698 ALA A N 1
ATOM 5375 C CA . ALA A 1 698 ? -34.341 -17.646 45.369 1.00 46.78 698 ALA A CA 1
ATOM 5376 C C . ALA A 1 698 ? -35.469 -18.485 46.006 1.00 46.78 698 ALA A C 1
ATOM 5378 O O . ALA A 1 698 ? -35.963 -18.193 47.097 1.00 46.78 698 ALA A O 1
ATOM 5379 N N . ASN A 1 699 ? -35.888 -19.538 45.306 1.00 52.88 699 ASN A N 1
ATOM 5380 C CA . ASN A 1 699 ? -36.752 -20.583 45.830 1.00 52.88 699 ASN A CA 1
ATOM 5381 C C . ASN A 1 699 ? -35.921 -21.439 46.802 1.00 52.88 699 ASN A C 1
ATOM 5383 O O . ASN A 1 699 ? -34.922 -22.016 46.372 1.00 52.88 699 ASN A O 1
ATOM 5387 N N . PRO A 1 700 ? -36.305 -21.577 48.085 1.00 51.56 700 PRO A N 1
ATOM 5388 C CA . PRO A 1 700 ? -35.651 -22.544 48.955 1.00 51.56 700 PRO A CA 1
ATOM 5389 C C . PRO A 1 700 ? -35.898 -23.966 48.430 1.00 51.56 700 PRO A C 1
ATOM 5391 O O . PRO A 1 700 ? -36.983 -24.261 47.911 1.00 51.56 700 PRO A O 1
ATOM 5394 N N . ASP A 1 701 ? -34.899 -24.838 48.579 1.00 43.62 701 ASP A N 1
ATOM 5395 C CA . ASP A 1 701 ? -35.015 -26.261 48.253 1.00 43.62 701 ASP A CA 1
ATOM 5396 C C . ASP A 1 701 ? -36.269 -26.879 48.899 1.00 43.62 701 ASP A C 1
ATOM 5398 O O . ASP A 1 701 ? -36.618 -26.569 50.040 1.00 43.62 701 ASP A O 1
ATOM 5402 N N . ASP A 1 702 ? -36.936 -27.769 48.158 1.00 50.94 702 ASP A N 1
ATOM 5403 C CA . ASP A 1 702 ? -38.179 -28.463 48.550 1.00 50.94 702 ASP A CA 1
ATOM 5404 C C . ASP A 1 702 ? -39.443 -27.565 48.680 1.00 50.94 702 ASP A C 1
ATOM 5406 O O . ASP A 1 702 ? -40.448 -27.960 49.273 1.00 50.94 702 ASP A O 1
ATOM 5410 N N . SER A 1 703 ? -39.448 -26.357 48.094 1.00 58.44 703 SER A N 1
ATOM 5411 C CA . SER A 1 703 ? -40.616 -25.454 48.120 1.00 58.44 703 SER A CA 1
ATOM 5412 C C . SER A 1 703 ? -41.788 -25.879 47.210 1.00 58.44 703 SER A C 1
ATOM 5414 O O . SER A 1 703 ? -41.667 -26.019 45.994 1.00 58.44 703 SER A O 1
ATOM 5416 N N . GLU A 1 704 ? -42.996 -25.984 47.783 1.00 66.12 704 GLU A N 1
ATOM 5417 C CA . GLU A 1 704 ? -44.225 -26.374 47.061 1.00 66.12 704 GLU A CA 1
ATOM 5418 C C . GLU A 1 704 ? -44.823 -25.267 46.152 1.00 66.12 704 GLU A C 1
ATOM 5420 O O . GLU A 1 704 ? -45.891 -25.457 45.559 1.00 66.12 704 GLU A O 1
ATOM 5425 N N . ILE A 1 705 ? -44.173 -24.104 46.026 1.00 70.75 705 ILE A N 1
ATOM 5426 C CA . ILE A 1 705 ? -44.651 -22.934 45.269 1.00 70.75 705 ILE A CA 1
ATOM 5427 C C . ILE A 1 705 ? -43.638 -22.578 44.175 1.00 70.75 705 ILE A C 1
ATOM 5429 O O . ILE A 1 705 ? -42.439 -22.509 44.429 1.00 70.75 705 ILE A O 1
ATOM 5433 N N . THR A 1 706 ? -44.112 -22.301 42.958 1.00 70.00 706 THR A N 1
ATOM 5434 C CA . THR A 1 706 ? -43.254 -21.797 41.869 1.00 70.00 706 THR A CA 1
ATOM 5435 C C . THR A 1 706 ? -43.881 -20.605 41.156 1.00 70.00 706 THR A C 1
ATOM 5437 O O . THR A 1 706 ? -45.091 -20.551 40.915 1.00 70.00 706 THR A O 1
ATOM 5440 N N . PHE A 1 707 ? -43.039 -19.640 40.800 1.00 69.00 707 PHE A N 1
ATOM 5441 C CA . PHE A 1 707 ? -43.403 -18.464 40.020 1.00 69.00 707 PHE A CA 1
ATOM 5442 C C . PHE A 1 707 ? -42.925 -18.666 38.579 1.00 69.00 707 PHE A C 1
ATOM 5444 O O . PHE A 1 707 ? -41.806 -19.106 38.345 1.00 69.00 707 PHE A O 1
ATOM 5451 N N . GLN A 1 708 ? -43.795 -18.401 37.606 1.00 68.31 708 GLN A N 1
ATOM 5452 C CA . GLN A 1 708 ? -43.500 -18.552 36.181 1.00 68.31 708 GLN A CA 1
ATOM 5453 C C . GLN A 1 708 ? -43.981 -17.309 35.433 1.00 68.31 708 GLN A C 1
ATOM 5455 O O . GLN A 1 708 ? -45.181 -17.026 35.411 1.00 68.31 708 GLN A O 1
ATOM 5460 N N . VAL A 1 709 ? -43.077 -16.573 34.792 1.00 61.62 709 VAL A N 1
ATOM 5461 C CA . VAL A 1 709 ? -43.464 -15.541 33.821 1.00 61.62 709 VAL A CA 1
ATOM 5462 C C . VAL A 1 709 ? -43.969 -16.259 32.569 1.00 61.62 709 VAL A C 1
ATOM 5464 O O . VAL A 1 709 ? -43.291 -17.137 32.048 1.00 61.62 709 VAL A O 1
ATOM 5467 N N . SER A 1 710 ? -45.203 -15.985 32.130 1.00 51.44 710 SER A N 1
ATOM 5468 C CA . SER A 1 710 ? -45.836 -16.820 31.089 1.00 51.44 710 SER A CA 1
ATOM 5469 C C . SER A 1 710 ? -45.534 -16.397 29.653 1.00 51.44 710 SER A C 1
ATOM 5471 O O . SER A 1 710 ? -45.876 -17.142 28.739 1.00 51.44 710 SER A O 1
ATOM 5473 N N . ASP A 1 711 ? -44.944 -15.212 29.468 1.00 50.97 711 ASP A N 1
ATOM 5474 C CA . ASP A 1 711 ? -44.881 -14.525 28.173 1.00 50.97 711 ASP A CA 1
ATOM 5475 C C . ASP A 1 711 ? -43.447 -14.040 27.808 1.00 50.97 711 ASP A C 1
ATOM 5477 O O . ASP A 1 711 ? -43.291 -13.366 26.795 1.00 50.97 711 ASP A O 1
ATOM 5481 N N . LYS A 1 712 ? -42.406 -14.361 28.607 1.00 48.94 712 LYS A N 1
ATOM 5482 C CA . LYS A 1 712 ? -40.976 -14.032 28.362 1.00 48.94 712 LYS A CA 1
ATOM 5483 C C . LYS A 1 712 ? -40.040 -15.157 28.845 1.00 48.94 712 LYS A C 1
ATOM 5485 O O . LYS A 1 712 ? -40.439 -15.960 29.685 1.00 48.94 712 LYS A O 1
ATOM 5490 N N . SER A 1 713 ? -38.822 -15.226 28.301 1.00 38.72 713 SER A N 1
ATOM 5491 C CA . SER A 1 713 ? -37.918 -16.394 28.366 1.00 38.72 713 SER A CA 1
ATOM 5492 C C . SER A 1 713 ? -37.022 -16.512 29.608 1.00 38.72 713 SER A C 1
ATOM 5494 O O . SER A 1 713 ? -36.628 -17.627 29.934 1.00 38.72 713 SER A O 1
ATOM 5496 N N . MET A 1 714 ? -36.708 -15.415 30.306 1.00 39.81 714 MET A N 1
ATOM 5497 C CA . MET A 1 714 ? -35.622 -15.361 31.311 1.00 39.81 714 MET A CA 1
ATOM 5498 C C . MET A 1 714 ? -36.069 -15.457 32.785 1.00 39.81 714 MET A C 1
ATOM 5500 O O . MET A 1 714 ? -35.345 -15.039 33.675 1.00 39.81 714 MET A O 1
ATOM 5504 N N . GLY A 1 715 ? -37.284 -15.930 33.083 1.00 47.16 715 GLY A N 1
ATOM 5505 C CA . GLY A 1 715 ? -37.781 -16.107 34.466 1.00 47.16 715 GLY A CA 1
ATOM 5506 C C . GLY A 1 715 ? -38.084 -14.819 35.262 1.00 47.16 715 GLY A C 1
ATOM 5507 O O . GLY A 1 715 ? -39.025 -14.805 36.057 1.00 47.16 715 GLY A O 1
ATOM 5508 N N . ASN A 1 716 ? -37.351 -13.736 35.009 1.00 63.12 716 ASN A N 1
ATOM 5509 C CA . ASN A 1 716 ? -37.527 -12.395 35.557 1.00 63.12 716 ASN A CA 1
ATOM 5510 C C . ASN A 1 716 ? -38.597 -11.572 34.799 1.00 63.12 716 ASN A C 1
ATOM 5512 O O . ASN A 1 716 ? -39.101 -11.957 33.741 1.00 63.12 716 ASN A O 1
ATOM 5516 N N . LEU A 1 717 ? -38.967 -10.414 35.354 1.00 73.62 717 LEU A N 1
ATOM 5517 C CA . LEU A 1 717 ? -39.880 -9.447 34.733 1.00 73.62 717 LEU A CA 1
ATOM 5518 C C . LEU A 1 717 ? -39.100 -8.321 34.030 1.00 73.62 717 LEU A C 1
ATOM 5520 O O . LEU A 1 717 ? -39.295 -7.143 34.339 1.00 73.62 717 LEU A O 1
ATOM 5524 N N . ASN A 1 718 ? -38.212 -8.669 33.095 1.00 74.88 718 ASN A N 1
ATOM 5525 C CA . ASN A 1 718 ? -37.566 -7.691 32.217 1.00 74.88 718 ASN A CA 1
ATOM 5526 C C . ASN A 1 718 ? -38.585 -7.119 31.212 1.00 74.88 718 ASN A C 1
ATOM 5528 O O . ASN A 1 718 ? -39.206 -7.852 30.435 1.00 74.88 718 ASN A O 1
ATOM 5532 N N . PHE A 1 719 ? -38.779 -5.802 31.218 1.00 76.88 719 PHE A N 1
ATOM 5533 C CA . PHE A 1 719 ? -39.671 -5.118 30.285 1.00 76.88 719 PHE A CA 1
ATOM 5534 C C . PHE A 1 719 ? -38.998 -4.738 28.957 1.00 76.88 719 PHE A C 1
ATOM 5536 O O . PHE A 1 719 ? -39.745 -4.426 28.046 1.00 76.88 719 PHE A O 1
ATOM 5543 N N . GLU A 1 720 ? -37.675 -4.867 28.790 1.00 75.00 720 GLU A N 1
ATOM 5544 C CA . GLU A 1 720 ? -36.843 -4.280 27.709 1.00 75.00 720 GLU A CA 1
ATOM 5545 C C . GLU A 1 720 ? -36.712 -2.743 27.780 1.00 75.00 720 GLU A C 1
ATOM 5547 O O . GLU A 1 720 ? -37.311 -2.084 28.632 1.00 75.00 720 GLU A O 1
ATOM 5552 N N . THR A 1 721 ? -35.921 -2.160 26.872 1.00 78.06 721 THR A N 1
ATOM 5553 C CA . THR A 1 721 ? -35.783 -0.705 26.695 1.00 78.06 721 THR A CA 1
ATOM 5554 C C . THR A 1 721 ? -37.075 -0.078 26.154 1.00 78.06 721 THR A C 1
ATOM 5556 O O . THR A 1 721 ? -37.757 -0.658 25.309 1.00 78.06 721 THR A O 1
ATOM 5559 N N . LYS A 1 722 ? -37.432 1.123 26.631 1.00 82.50 722 LYS A N 1
ATOM 5560 C CA . LYS A 1 722 ? -38.637 1.863 26.218 1.00 82.50 722 LYS A CA 1
ATOM 5561 C C . LYS A 1 722 ? -38.300 3.305 25.831 1.00 82.50 722 LYS A C 1
ATOM 5563 O O . LYS A 1 722 ? -37.846 4.091 26.662 1.00 82.50 722 LYS A O 1
ATOM 5568 N N . PHE A 1 723 ? -38.565 3.650 24.570 1.00 79.94 723 PHE A N 1
ATOM 5569 C CA . PHE A 1 723 ? -38.208 4.939 23.974 1.00 79.94 723 PHE A CA 1
ATOM 5570 C C . PHE A 1 723 ? -39.286 6.022 24.174 1.00 79.94 723 PHE A C 1
ATOM 5572 O O . PHE A 1 723 ? -40.452 5.840 23.818 1.00 79.94 723 PHE A O 1
ATOM 5579 N N . LEU A 1 724 ? -38.905 7.175 24.734 1.00 80.75 724 LEU A N 1
ATOM 5580 C CA . LEU A 1 724 ? -39.815 8.262 25.125 1.00 80.75 724 LEU A CA 1
ATOM 5581 C C . LEU A 1 724 ? -40.267 9.155 23.953 1.00 80.75 724 LEU A C 1
ATOM 5583 O O . LEU A 1 724 ? -39.888 10.320 23.836 1.00 80.75 724 LEU A O 1
ATOM 5587 N N . GLU A 1 725 ? -41.178 8.649 23.124 1.00 72.19 725 GLU A N 1
ATOM 5588 C CA . GLU A 1 725 ? -41.762 9.361 21.971 1.00 72.19 725 GLU A CA 1
ATOM 5589 C C . GLU A 1 725 ? -42.860 10.376 22.370 1.00 72.19 725 GLU A C 1
ATOM 5591 O O . GLU A 1 725 ? -44.000 10.335 21.901 1.00 72.19 725 GLU A O 1
ATOM 5596 N N . GLY A 1 726 ? -42.557 11.282 23.309 1.00 71.31 726 GLY A N 1
ATOM 5597 C CA . GLY A 1 726 ? -43.430 12.405 23.694 1.00 71.31 726 GLY A CA 1
ATOM 5598 C C . GLY A 1 726 ? -44.791 12.029 24.310 1.00 71.31 726 GLY A C 1
ATOM 5599 O O . GLY A 1 726 ? -45.638 12.908 24.524 1.00 71.31 726 GLY A O 1
ATOM 5600 N N . SER A 1 727 ? -45.005 10.750 24.629 1.00 79.69 727 SER A N 1
ATOM 5601 C CA . SER A 1 727 ? -46.229 10.173 25.196 1.00 79.69 727 SER A CA 1
ATOM 5602 C C . SER A 1 727 ? -45.912 9.210 26.351 1.00 79.69 727 SER A C 1
ATOM 5604 O O . SER A 1 727 ? -44.769 8.797 26.527 1.00 79.69 727 SER A O 1
ATOM 5606 N N . ASN A 1 728 ? -46.900 8.916 27.203 1.00 87.62 728 ASN A N 1
ATOM 5607 C CA . ASN A 1 728 ? -46.694 8.039 28.361 1.00 87.62 728 ASN A CA 1
ATOM 5608 C C . ASN A 1 728 ? -46.823 6.571 27.940 1.00 87.62 728 ASN A C 1
ATOM 5610 O O . ASN A 1 728 ? -47.866 6.174 27.414 1.00 87.62 728 ASN A O 1
ATOM 5614 N N . ILE A 1 729 ? -45.812 5.768 28.253 1.00 87.38 729 ILE A N 1
ATOM 5615 C CA . ILE A 1 729 ? -45.745 4.344 27.923 1.00 87.38 729 ILE A CA 1
ATOM 5616 C C . ILE A 1 729 ? -46.448 3.549 29.025 1.00 87.38 729 ILE A C 1
ATOM 5618 O O . ILE A 1 729 ? -46.310 3.845 30.216 1.00 87.38 729 ILE A O 1
ATOM 5622 N N . ARG A 1 730 ? -47.232 2.541 28.635 1.00 90.44 730 ARG A N 1
ATOM 5623 C CA . ARG A 1 730 ? -47.900 1.614 29.555 1.00 90.44 730 ARG A CA 1
ATOM 5624 C C . ARG A 1 730 ? -47.854 0.205 29.004 1.00 90.44 730 ARG A C 1
ATOM 5626 O O . ARG A 1 730 ? -48.289 -0.030 27.881 1.00 90.44 730 ARG A O 1
ATOM 5633 N N . GLU A 1 731 ? -47.403 -0.720 29.832 1.00 87.75 731 GLU A N 1
ATOM 5634 C CA . GLU A 1 731 ? -47.163 -2.108 29.455 1.00 87.75 731 GLU A CA 1
ATOM 5635 C C . GLU A 1 731 ? -47.566 -3.033 30.607 1.00 87.75 731 GLU A C 1
ATOM 5637 O O . GLU A 1 731 ? -47.836 -2.573 31.721 1.00 87.75 731 GLU A O 1
ATOM 5642 N N . HIS A 1 732 ? -47.654 -4.338 30.361 1.00 87.56 732 HIS A N 1
ATOM 5643 C CA . HIS A 1 732 ? -47.834 -5.300 31.439 1.00 87.56 732 HIS A CA 1
ATOM 5644 C C . HIS A 1 732 ? -47.191 -6.645 31.128 1.00 87.56 732 HIS A C 1
ATOM 5646 O O . HIS A 1 732 ? -47.273 -7.139 30.008 1.00 87.56 732 HIS A O 1
ATOM 5652 N N . ALA A 1 733 ? -46.616 -7.245 32.163 1.00 83.69 733 ALA A N 1
ATOM 5653 C CA . ALA A 1 733 ? -46.064 -8.585 32.150 1.00 83.69 733 ALA A CA 1
ATOM 5654 C C . ALA A 1 733 ? -46.955 -9.546 32.951 1.00 83.69 733 ALA A C 1
ATOM 5656 O O . ALA A 1 733 ? -47.738 -9.162 33.830 1.00 83.69 733 ALA A O 1
ATOM 5657 N N . SER A 1 734 ? -46.833 -10.825 32.621 1.00 82.94 734 SER A N 1
ATOM 5658 C CA . SER A 1 734 ? -47.744 -11.885 33.032 1.00 82.94 734 SER A CA 1
ATOM 5659 C C . SER A 1 734 ? -47.087 -12.862 33.994 1.00 82.94 734 SER A C 1
ATOM 5661 O O . SER A 1 734 ? -46.236 -13.649 33.584 1.00 82.94 734 SER A O 1
ATOM 5663 N N . LEU A 1 735 ? -47.544 -12.893 35.245 1.00 84.06 735 LEU A N 1
ATOM 5664 C CA . LEU A 1 735 ? -46.989 -13.754 36.287 1.00 84.06 735 LEU A CA 1
ATOM 5665 C C . LEU A 1 735 ? -47.984 -14.861 36.667 1.00 84.06 735 LEU A C 1
ATOM 5667 O O . LEU A 1 735 ? -49.106 -14.606 37.110 1.00 84.06 735 LEU A O 1
ATOM 5671 N N . LYS A 1 736 ? -47.584 -16.117 36.485 1.00 83.81 736 LYS A N 1
ATOM 5672 C CA . LYS A 1 736 ? -48.340 -17.322 36.841 1.00 83.81 736 LYS A CA 1
ATOM 5673 C C . LYS A 1 736 ? -47.718 -17.928 38.099 1.00 83.81 736 LYS A C 1
ATOM 5675 O O . LYS A 1 736 ? -46.646 -18.515 38.042 1.00 83.81 736 LYS A O 1
ATOM 5680 N N . ILE A 1 737 ? -48.425 -17.824 39.219 1.00 85.06 737 ILE A N 1
ATOM 5681 C CA . ILE A 1 737 ? -48.036 -18.455 40.485 1.00 85.06 737 ILE A CA 1
ATOM 5682 C C . ILE A 1 737 ? -48.668 -19.848 40.527 1.00 85.06 737 ILE A C 1
ATOM 5684 O O . ILE A 1 737 ? -49.889 -19.961 40.396 1.00 85.06 737 ILE A O 1
ATOM 5688 N N . LEU A 1 738 ? -47.873 -20.903 40.679 1.00 82.38 738 LEU A N 1
ATOM 5689 C CA . LEU A 1 738 ? -48.320 -22.281 40.879 1.00 82.38 738 LEU A CA 1
ATOM 5690 C C . LEU A 1 738 ? -48.185 -22.649 42.358 1.00 82.38 738 LEU A C 1
ATOM 5692 O O . LEU A 1 738 ? -47.104 -22.550 42.926 1.00 82.38 738 LEU A O 1
ATOM 5696 N N . ASN A 1 739 ? -49.283 -23.109 42.954 1.00 86.12 739 ASN A N 1
ATOM 5697 C CA . ASN A 1 739 ? -49.301 -23.724 44.274 1.00 86.12 739 ASN A CA 1
ATOM 5698 C C . ASN A 1 739 ? -49.471 -25.240 44.099 1.00 86.12 739 ASN A C 1
ATOM 5700 O O . ASN A 1 739 ? -50.527 -25.694 43.646 1.00 86.12 739 ASN A O 1
ATOM 5704 N N . SER A 1 740 ? -48.434 -26.005 44.435 1.00 82.06 740 SER A N 1
ATOM 5705 C CA . SER A 1 740 ? -48.430 -27.474 44.408 1.00 82.06 740 SER A CA 1
ATOM 5706 C C . SER A 1 740 ? -48.849 -28.091 45.745 1.00 82.06 740 SER A C 1
ATOM 5708 O O . SER A 1 740 ? -49.176 -29.277 45.769 1.00 82.06 740 SER A O 1
ATOM 5710 N N . SER A 1 741 ? -48.897 -27.292 46.819 1.00 80.31 741 SER A N 1
ATOM 5711 C CA . SER A 1 741 ? -49.255 -27.743 48.165 1.00 80.31 741 SER A CA 1
ATOM 5712 C C . SER A 1 741 ? -50.686 -28.267 48.262 1.00 80.31 741 SER A C 1
ATOM 5714 O O . SER A 1 741 ? -51.554 -28.015 47.412 1.00 80.31 741 SER A O 1
ATOM 5716 N N . SER A 1 742 ? -50.946 -28.970 49.363 1.00 81.69 742 SER A N 1
ATOM 5717 C CA . SER A 1 742 ? -52.282 -29.456 49.718 1.00 81.69 742 SER A CA 1
ATOM 5718 C C . SER A 1 742 ? -53.234 -28.379 50.272 1.00 81.69 742 SER A C 1
ATOM 5720 O O . SER A 1 742 ? -54.419 -28.673 50.446 1.00 81.69 742 SER A O 1
ATOM 5722 N N . GLU A 1 743 ? -52.772 -27.138 50.485 1.00 85.06 743 GLU A N 1
ATOM 5723 C CA . GLU A 1 743 ? -53.553 -26.058 51.108 1.00 85.06 743 GLU A CA 1
ATOM 5724 C C . GLU A 1 743 ? -53.733 -24.814 50.210 1.00 85.06 743 GLU A C 1
ATOM 5726 O O . GLU A 1 743 ? -53.019 -24.585 49.234 1.00 85.06 743 GLU A O 1
ATOM 5731 N N . ASP A 1 744 ? -54.754 -24.005 50.506 1.00 87.69 744 ASP A N 1
ATOM 5732 C CA . ASP A 1 744 ? -55.046 -22.745 49.809 1.00 87.69 744 ASP A CA 1
ATOM 5733 C C . ASP A 1 744 ? -54.144 -21.622 50.370 1.00 87.69 744 ASP A C 1
ATOM 5735 O O . ASP A 1 744 ? -54.376 -21.179 51.491 1.00 87.69 744 ASP A O 1
ATOM 5739 N N . LYS A 1 745 ? -53.193 -21.104 49.582 1.00 87.12 745 LYS A N 1
ATOM 5740 C CA . LYS A 1 745 ? -52.231 -20.058 49.991 1.00 87.12 745 LYS A CA 1
ATOM 5741 C C . LYS A 1 745 ? -52.704 -18.652 49.600 1.00 87.12 745 LYS A C 1
ATOM 5743 O O . LYS A 1 745 ? -53.269 -18.465 48.513 1.00 87.12 745 LYS A O 1
ATOM 5748 N N . ASN A 1 746 ? -52.478 -17.653 50.451 1.00 90.19 746 ASN A N 1
ATOM 5749 C CA . ASN A 1 746 ? -52.851 -16.254 50.218 1.00 90.19 746 ASN A CA 1
ATOM 5750 C C . ASN A 1 746 ? -51.613 -15.355 50.274 1.00 90.19 746 ASN A C 1
ATOM 5752 O O . ASN A 1 746 ? -51.080 -15.125 51.346 1.00 90.19 746 ASN A O 1
ATOM 5756 N N . PHE A 1 747 ? -51.175 -14.795 49.147 1.00 88.94 747 PHE A N 1
ATOM 5757 C CA . PHE A 1 747 ? -50.014 -13.901 49.124 1.00 88.94 747 PHE A CA 1
ATOM 5758 C C . PHE A 1 747 ? -50.428 -12.430 49.179 1.00 88.94 747 PHE A C 1
ATOM 5760 O O . PHE A 1 747 ? -51.303 -12.013 48.416 1.00 88.94 747 PHE A O 1
ATOM 5767 N N . THR A 1 748 ? -49.762 -11.638 50.019 1.00 90.25 748 THR A N 1
ATOM 5768 C CA . THR A 1 748 ? -49.737 -10.168 49.947 1.00 90.25 748 THR A CA 1
ATOM 5769 C C . THR A 1 748 ? -48.463 -9.725 49.227 1.00 90.25 748 THR A C 1
ATOM 5771 O O . THR A 1 748 ? -47.408 -10.316 49.443 1.00 90.25 748 THR A O 1
ATOM 5774 N N . SER A 1 749 ? -48.548 -8.703 48.371 1.00 89.44 749 SER A N 1
ATOM 5775 C CA . SER A 1 749 ? -47.412 -8.233 47.560 1.00 89.44 749 SER A CA 1
ATOM 5776 C C . SER A 1 749 ? -46.953 -6.809 47.904 1.00 89.44 749 SER A C 1
ATOM 5778 O O . SER A 1 749 ? -47.785 -5.896 47.903 1.00 89.44 749 SER A O 1
ATOM 5780 N N . SER A 1 750 ? -45.647 -6.602 48.087 1.00 89.56 750 SER A N 1
ATOM 5781 C CA . SER A 1 750 ? -44.975 -5.290 48.081 1.00 89.56 750 SER A CA 1
ATOM 5782 C C . SER A 1 750 ? -44.097 -5.114 46.834 1.00 89.56 750 SER A C 1
ATOM 5784 O O . SER A 1 750 ? -43.810 -6.070 46.114 1.00 89.56 750 SER A O 1
ATOM 5786 N N . ILE A 1 751 ? -43.713 -3.867 46.557 1.00 89.31 751 ILE A N 1
ATOM 5787 C CA . ILE A 1 751 ? -42.770 -3.481 45.501 1.00 89.31 751 ILE A CA 1
ATOM 5788 C C . ILE A 1 751 ? -41.661 -2.681 46.181 1.00 89.31 751 ILE A C 1
ATOM 5790 O O . ILE A 1 751 ? -41.952 -1.718 46.890 1.00 89.31 751 ILE A O 1
ATOM 5794 N N . GLU A 1 752 ? -40.418 -3.093 45.968 1.00 87.75 752 GLU A N 1
ATOM 5795 C CA . GLU A 1 752 ? -39.209 -2.489 46.531 1.00 87.75 752 GLU A CA 1
ATOM 5796 C C . GLU A 1 752 ? -38.247 -2.189 45.368 1.00 87.75 752 GLU A C 1
ATOM 5798 O O . GLU A 1 752 ? -37.890 -3.101 44.624 1.00 87.75 752 GLU A O 1
ATOM 5803 N N . TYR A 1 753 ? -37.867 -0.922 45.172 1.00 85.69 753 TYR A N 1
ATOM 5804 C CA . TYR A 1 753 ? -36.902 -0.516 44.139 1.00 85.69 753 TYR A CA 1
ATOM 5805 C C . TYR A 1 753 ? -35.459 -0.695 44.636 1.00 85.69 753 TYR A C 1
ATOM 5807 O O . TYR A 1 753 ? -35.196 -0.574 45.833 1.00 85.69 753 TYR A O 1
ATOM 5815 N N . SER A 1 754 ? -34.533 -0.985 43.721 1.00 80.00 754 SER A N 1
ATOM 5816 C CA . SER A 1 754 ? -33.100 -1.132 44.017 1.00 80.00 754 SER A CA 1
ATOM 5817 C C . SER A 1 754 ? -32.461 0.204 44.417 1.00 80.00 754 SER A C 1
ATOM 5819 O O . SER A 1 754 ? -32.800 1.239 43.848 1.00 80.00 754 SER A O 1
ATOM 5821 N N . GLU A 1 755 ? -31.479 0.200 45.326 1.00 71.81 755 GLU A N 1
ATOM 5822 C CA . GLU A 1 755 ? -30.670 1.403 45.618 1.00 71.81 755 GLU A CA 1
ATOM 5823 C C . GLU A 1 755 ? -29.709 1.768 44.465 1.00 71.81 755 GLU A C 1
ATOM 5825 O O . GLU A 1 755 ? -29.174 2.875 44.443 1.00 71.81 755 GLU A O 1
ATOM 5830 N N . LEU A 1 756 ? -29.520 0.862 43.494 1.00 65.50 756 LEU A N 1
ATOM 5831 C CA . LEU A 1 756 ? -28.764 1.089 42.253 1.00 65.50 756 LEU A CA 1
ATOM 5832 C C . LEU A 1 756 ? -29.656 1.555 41.082 1.00 65.50 756 LEU A C 1
ATOM 5834 O O . LEU A 1 756 ? -29.146 1.954 40.038 1.00 65.50 756 LEU A O 1
ATOM 5838 N N . SER A 1 757 ? -30.982 1.528 41.253 1.00 73.94 757 SER A N 1
ATOM 5839 C CA . SER A 1 757 ? -31.960 2.015 40.273 1.00 73.94 757 SER A CA 1
ATOM 5840 C C . SER A 1 757 ? -31.941 3.542 40.176 1.00 73.94 757 SER A C 1
ATOM 5842 O O . SER A 1 757 ? -31.738 4.240 41.172 1.00 73.94 757 SER A O 1
ATOM 5844 N N . ASN A 1 758 ? -32.332 4.090 39.020 1.00 80.62 758 ASN A N 1
ATOM 5845 C CA . ASN A 1 758 ? -32.865 5.450 38.995 1.00 80.62 758 ASN A CA 1
ATOM 5846 C C . ASN A 1 758 ? -34.062 5.572 39.951 1.00 80.62 758 ASN A C 1
ATOM 5848 O O . ASN A 1 758 ? -34.890 4.665 40.068 1.00 80.62 758 ASN A O 1
ATOM 5852 N N . ASP A 1 759 ? -34.186 6.741 40.580 1.00 85.56 759 ASP A N 1
ATOM 5853 C CA . ASP A 1 759 ? -35.278 7.084 41.493 1.00 85.56 759 ASP A CA 1
ATOM 5854 C C . ASP A 1 759 ? -36.631 7.069 40.754 1.00 85.56 759 ASP A C 1
ATOM 5856 O O . ASP A 1 759 ? -37.003 8.014 40.047 1.00 85.56 759 ASP A O 1
ATOM 5860 N N . ALA A 1 760 ? -37.355 5.957 40.890 1.00 84.94 760 ALA A N 1
ATOM 5861 C CA . ALA A 1 760 ? -38.619 5.719 40.207 1.00 84.94 760 ALA A CA 1
ATOM 5862 C C . ALA A 1 760 ? -39.718 6.696 40.657 1.00 84.94 760 ALA A C 1
ATOM 5864 O O . ALA A 1 760 ? -40.487 7.176 39.822 1.00 84.94 760 ALA A O 1
ATOM 5865 N N . GLU A 1 761 ? -39.766 7.063 41.944 1.00 84.12 761 GLU A N 1
ATOM 5866 C CA . GLU A 1 761 ? -40.781 7.983 42.470 1.00 84.12 761 GLU A CA 1
ATOM 5867 C C . GLU A 1 761 ? -40.583 9.408 41.938 1.00 84.12 761 GLU A C 1
ATOM 5869 O O . GLU A 1 761 ? -41.535 10.018 41.440 1.00 84.12 761 GLU A O 1
ATOM 5874 N N . LYS A 1 762 ? -39.347 9.921 41.965 1.00 87.25 762 LYS A N 1
ATOM 5875 C CA . LYS A 1 762 ? -38.971 11.243 41.429 1.00 87.25 762 LYS A CA 1
ATOM 5876 C C . LYS A 1 762 ? -39.231 11.368 39.931 1.00 87.25 762 LYS A C 1
ATOM 5878 O O . LYS A 1 762 ? -39.655 12.428 39.473 1.00 87.25 762 LYS A O 1
ATOM 5883 N N . ASN A 1 763 ? -38.988 10.299 39.175 1.00 88.62 763 ASN A N 1
ATOM 5884 C CA . ASN A 1 763 ? -39.234 10.250 37.733 1.00 88.62 763 ASN A CA 1
ATOM 5885 C C . ASN A 1 763 ? -40.684 9.871 37.373 1.00 88.62 763 ASN A C 1
ATOM 5887 O O . ASN A 1 763 ? -41.073 9.949 36.209 1.00 88.62 763 ASN A O 1
ATOM 5891 N N . GLY A 1 764 ? -41.502 9.482 38.357 1.00 87.12 764 GLY A N 1
ATOM 5892 C CA . GLY A 1 764 ? -42.892 9.063 38.174 1.00 87.12 764 GLY A CA 1
ATOM 5893 C C . GLY A 1 764 ? -43.069 7.712 37.470 1.00 87.12 764 GLY A C 1
ATOM 5894 O O . GLY A 1 764 ? -44.177 7.417 37.018 1.00 87.12 764 GLY A O 1
ATOM 5895 N N . VAL A 1 765 ? -42.007 6.907 37.365 1.00 90.06 765 VAL A N 1
ATOM 5896 C CA . VAL A 1 765 ? -42.050 5.532 36.851 1.00 90.06 765 VAL A CA 1
ATOM 5897 C C . VAL A 1 765 ? -42.706 4.644 37.903 1.00 90.06 765 VAL A C 1
ATOM 5899 O O . VAL A 1 765 ? -42.351 4.690 39.078 1.00 90.06 765 VAL A O 1
ATOM 5902 N N . GLN A 1 766 ? -43.706 3.859 37.502 1.00 90.31 766 GLN A N 1
ATOM 5903 C CA . GLN A 1 766 ? -44.494 3.059 38.439 1.00 90.31 766 GLN A CA 1
ATOM 5904 C C . GLN A 1 766 ? -44.717 1.640 37.934 1.00 90.31 766 GLN A C 1
ATOM 5906 O O . GLN A 1 766 ? -45.335 1.429 36.888 1.00 90.31 766 GLN A O 1
ATOM 5911 N N . PHE A 1 767 ? -44.290 0.676 38.745 1.00 90.25 767 PHE A N 1
ATOM 5912 C CA . PHE A 1 767 ? -44.737 -0.709 38.679 1.00 90.25 767 PHE A CA 1
ATOM 5913 C C . PHE A 1 767 ? -45.934 -0.910 39.618 1.00 90.25 767 PHE A C 1
ATOM 5915 O O . PHE A 1 767 ? -46.044 -0.265 40.661 1.00 90.25 767 PHE A O 1
ATOM 5922 N N . SER A 1 768 ? -46.861 -1.797 39.258 1.00 89.31 768 SER A N 1
ATOM 5923 C CA . SER A 1 768 ? -48.012 -2.138 40.105 1.00 89.31 768 SER A CA 1
ATOM 5924 C C . SER A 1 768 ? -48.503 -3.565 39.868 1.00 89.31 768 SER A C 1
ATOM 5926 O O . SER A 1 768 ? -48.493 -4.067 38.747 1.00 89.31 768 SER A O 1
ATOM 5928 N N . VAL A 1 769 ? -48.950 -4.230 40.932 1.00 89.94 769 VAL A N 1
ATOM 5929 C CA . VAL A 1 769 ? -49.420 -5.624 40.928 1.00 89.94 769 VAL A CA 1
ATOM 5930 C C . VAL A 1 769 ? -50.630 -5.757 41.863 1.00 89.94 769 VAL A C 1
ATOM 5932 O O . VAL A 1 769 ? -50.919 -4.863 42.655 1.00 89.94 769 VAL A O 1
ATOM 5935 N N . SER A 1 770 ? -51.385 -6.852 41.767 1.00 86.81 770 SER A N 1
ATOM 5936 C CA . SER A 1 770 ? -52.541 -7.082 42.647 1.00 86.81 770 SER A CA 1
ATOM 5937 C C . SER A 1 770 ? -52.112 -7.363 44.093 1.00 86.81 770 SER A C 1
ATOM 5939 O O . SER A 1 770 ? -51.690 -8.480 44.374 1.00 86.81 770 SER A O 1
ATOM 5941 N N . ASN A 1 771 ? -52.325 -6.400 45.006 1.00 83.81 771 ASN A N 1
ATOM 5942 C CA . ASN A 1 771 ? -51.936 -6.438 46.432 1.00 83.81 771 ASN A CA 1
ATOM 5943 C C . ASN A 1 771 ? -52.248 -7.741 47.191 1.00 83.81 771 ASN A C 1
ATOM 5945 O O . ASN A 1 771 ? -51.628 -7.989 48.222 1.00 83.81 771 ASN A O 1
ATOM 5949 N N . LYS A 1 772 ? -53.229 -8.533 46.735 1.00 87.56 772 LYS A N 1
ATOM 5950 C CA . LYS A 1 772 ? -53.509 -9.880 47.241 1.00 87.56 772 LYS A CA 1
ATOM 5951 C C . LYS A 1 772 ? -53.724 -10.873 46.105 1.00 87.56 772 LYS A C 1
ATOM 5953 O O . LYS A 1 772 ? -54.566 -10.647 45.232 1.00 87.56 772 LYS A O 1
ATOM 5958 N N . VAL A 1 773 ? -53.041 -12.016 46.167 1.00 88.19 773 VAL A N 1
ATOM 5959 C CA . VAL A 1 773 ? -53.178 -13.123 45.211 1.00 88.19 773 VAL A CA 1
ATOM 5960 C C . VAL A 1 773 ? -53.430 -14.434 45.957 1.00 88.19 773 VAL A C 1
ATOM 5962 O O . VAL A 1 773 ? -52.526 -15.014 46.549 1.00 88.19 773 VAL A O 1
ATOM 5965 N N . LYS A 1 774 ? -54.670 -14.939 45.898 1.00 90.12 774 LYS A N 1
ATOM 5966 C CA . LYS A 1 774 ? -55.006 -16.280 46.403 1.00 90.12 774 LYS A CA 1
ATOM 5967 C C . LYS A 1 774 ? -54.733 -17.349 45.345 1.00 90.12 774 LYS A C 1
ATOM 5969 O O . LYS A 1 774 ? -55.264 -17.265 44.232 1.00 90.12 774 LYS A O 1
ATOM 5974 N N . VAL A 1 775 ? -53.981 -18.383 45.719 1.00 89.00 775 VAL A N 1
ATOM 5975 C CA . VAL A 1 775 ? -53.628 -19.525 44.865 1.00 89.00 775 VAL A CA 1
ATOM 5976 C C . VAL A 1 775 ? -54.086 -20.815 45.543 1.00 89.00 775 VAL A C 1
ATOM 5978 O O . VAL A 1 775 ? -53.641 -21.153 46.637 1.00 89.00 775 VAL A O 1
ATOM 5981 N N . LYS A 1 776 ? -55.012 -21.536 44.907 1.00 89.19 776 LYS A N 1
ATOM 5982 C CA . LYS A 1 776 ? -55.608 -22.741 45.500 1.00 89.19 776 LYS A CA 1
ATOM 5983 C C . LYS A 1 776 ? -54.663 -23.940 45.503 1.00 89.19 776 LYS A C 1
ATOM 5985 O O . LYS A 1 776 ? -53.839 -24.045 44.598 1.00 89.19 776 LYS A O 1
ATOM 5990 N N . ALA A 1 777 ? -54.882 -24.862 46.440 1.00 86.56 777 ALA A N 1
ATOM 5991 C CA . ALA A 1 777 ? -54.188 -26.149 46.512 1.00 86.56 777 ALA A CA 1
ATOM 5992 C C . ALA A 1 777 ? -54.139 -26.862 45.145 1.00 86.56 777 ALA A C 1
ATOM 5994 O O . ALA A 1 777 ? -55.171 -27.033 44.478 1.00 86.56 777 ALA A O 1
ATOM 5995 N N . GLY A 1 778 ? -52.944 -27.272 44.715 1.00 81.62 778 GLY A N 1
ATOM 5996 C CA . GLY A 1 778 ? -52.702 -27.932 43.428 1.00 81.62 778 GLY A CA 1
ATOM 5997 C C . GLY A 1 778 ? -53.203 -27.158 42.197 1.00 81.62 778 GLY A C 1
ATOM 5998 O O . GLY A 1 778 ? -53.754 -27.775 41.276 1.00 81.62 778 GLY A O 1
ATOM 5999 N N . LYS A 1 779 ? -53.126 -25.819 42.174 1.00 90.12 779 LYS A N 1
ATOM 6000 C CA . LYS A 1 779 ? -53.596 -24.954 41.067 1.00 90.12 779 LYS A CA 1
ATOM 6001 C C . LYS A 1 779 ? -52.642 -23.787 40.816 1.00 90.12 779 LYS A C 1
ATOM 6003 O O . LYS A 1 779 ? -51.947 -23.326 41.711 1.00 90.12 779 LYS A O 1
ATOM 6008 N N . SER A 1 780 ? -52.680 -23.246 39.597 1.00 86.75 780 SER A N 1
ATOM 6009 C CA . SER A 1 780 ? -52.003 -21.992 39.251 1.00 86.75 780 SER A CA 1
ATOM 6010 C C . SER A 1 780 ? -52.966 -20.814 39.113 1.00 86.75 780 SER A C 1
ATOM 6012 O O . SER A 1 780 ? -54.083 -20.971 38.611 1.00 86.75 780 SER A O 1
ATOM 6014 N N . LYS A 1 781 ? -52.504 -19.614 39.468 1.00 88.00 781 LYS A N 1
ATOM 6015 C CA . LYS A 1 781 ? -53.209 -18.336 39.334 1.00 88.00 781 LYS A CA 1
ATOM 6016 C C . LYS A 1 781 ? -52.360 -17.362 38.511 1.00 88.00 781 LYS A C 1
ATOM 6018 O O . LYS A 1 781 ? -51.221 -17.088 38.867 1.00 88.00 781 LYS A O 1
ATOM 6023 N N . LYS A 1 782 ? -52.935 -16.806 37.438 1.00 86.62 782 LYS A N 1
ATOM 6024 C CA . LYS A 1 782 ? -52.349 -15.670 36.707 1.00 86.62 782 LYS A CA 1
ATOM 6025 C C . LYS A 1 782 ? -52.674 -14.351 37.426 1.00 86.62 782 LYS A C 1
ATOM 6027 O O . LYS A 1 782 ? -53.827 -14.139 37.832 1.00 86.62 782 LYS A O 1
ATOM 6032 N N . THR A 1 783 ? -51.660 -13.507 37.575 1.00 87.38 783 THR A N 1
ATOM 6033 C CA . THR A 1 783 ? -51.704 -12.098 37.986 1.00 87.38 783 THR A CA 1
ATOM 6034 C C . THR A 1 783 ? -50.890 -11.274 36.981 1.00 87.38 783 THR A C 1
ATOM 6036 O O . THR A 1 783 ? -50.041 -11.823 36.278 1.00 87.38 783 THR A O 1
ATOM 6039 N N . ASN A 1 784 ? -51.154 -9.973 36.891 1.00 87.56 784 ASN A N 1
ATOM 6040 C CA . ASN A 1 784 ? -50.466 -9.079 35.961 1.00 87.56 784 ASN A CA 1
ATOM 6041 C C . ASN A 1 784 ? -49.678 -8.028 36.748 1.00 87.56 784 ASN A C 1
ATOM 6043 O O . ASN A 1 784 ? -50.170 -7.510 37.756 1.00 87.56 784 ASN A O 1
ATOM 6047 N N . VAL A 1 785 ? -48.491 -7.706 36.245 1.00 88.19 785 VAL A N 1
ATOM 6048 C CA . VAL A 1 785 ? -47.640 -6.605 36.702 1.00 88.19 785 VAL A CA 1
ATOM 6049 C C . VAL A 1 785 ? -47.697 -5.527 35.632 1.00 88.19 785 VAL A C 1
ATOM 6051 O O . VAL A 1 785 ? -47.364 -5.801 34.484 1.00 88.19 785 VAL A O 1
ATOM 6054 N N . PHE A 1 786 ? -48.144 -4.324 35.976 1.00 90.00 786 PHE A N 1
ATOM 6055 C CA . PHE A 1 786 ? -48.278 -3.202 35.050 1.00 90.00 786 PHE A CA 1
ATOM 6056 C C . PHE A 1 786 ? -47.142 -2.204 35.252 1.00 90.00 786 PHE A C 1
ATOM 6058 O O . PHE A 1 786 ? -46.905 -1.772 36.380 1.00 90.00 786 PHE A O 1
ATOM 6065 N N . LEU A 1 787 ? -46.518 -1.800 34.150 1.00 91.75 787 LEU A N 1
ATOM 6066 C CA . LEU A 1 787 ? -45.554 -0.710 34.063 1.00 91.75 787 LEU A CA 1
ATOM 6067 C C . LEU A 1 787 ? -46.251 0.556 33.539 1.00 91.75 787 LEU A C 1
ATOM 6069 O O . LEU A 1 787 ? -47.053 0.498 32.603 1.00 91.75 787 LEU A O 1
ATOM 6073 N N . SER A 1 788 ? -45.906 1.711 34.102 1.00 92.69 788 SER A N 1
ATOM 6074 C CA . SER A 1 788 ? -46.274 3.034 33.596 1.00 92.69 788 SER A CA 1
ATOM 6075 C C . SER A 1 788 ? -45.061 3.965 33.642 1.00 92.69 788 SER A C 1
ATOM 6077 O O . SER A 1 788 ? -44.627 4.349 34.726 1.00 92.69 788 SER A O 1
ATOM 6079 N N . VAL A 1 789 ? -44.559 4.373 32.473 1.00 90.75 789 VAL A N 1
ATOM 6080 C CA . VAL A 1 789 ? -43.471 5.355 32.321 1.00 90.75 789 VAL A CA 1
ATOM 6081 C C . VAL A 1 789 ? -44.069 6.671 31.801 1.00 90.75 789 VAL A C 1
ATOM 6083 O O . VAL A 1 789 ? -44.687 6.686 30.731 1.00 90.75 789 VAL A O 1
ATOM 6086 N N . PRO A 1 790 ? -43.956 7.795 32.527 1.00 89.06 790 PRO A N 1
ATOM 6087 C CA . PRO A 1 790 ? -44.394 9.089 32.024 1.00 89.06 790 PRO A CA 1
ATOM 6088 C C . PRO A 1 790 ? -43.403 9.628 30.987 1.00 89.06 790 PRO A C 1
ATOM 6090 O O . PRO A 1 790 ? -42.201 9.410 31.093 1.00 89.06 790 PRO A O 1
ATOM 6093 N N . LYS A 1 791 ? -43.880 10.449 30.045 1.00 86.62 791 LYS A N 1
ATOM 6094 C CA . LYS A 1 791 ? -43.042 11.120 29.029 1.00 86.62 791 LYS A CA 1
ATOM 6095 C C . LYS A 1 791 ? -41.999 12.121 29.562 1.00 86.62 791 LYS A C 1
ATOM 6097 O O . LYS A 1 791 ? -41.414 12.873 28.790 1.00 86.62 791 LYS A O 1
ATOM 6102 N N . THR A 1 792 ? -41.884 12.222 30.881 1.00 87.25 792 THR A N 1
ATOM 6103 C CA . THR A 1 792 ? -41.003 13.125 31.629 1.00 87.25 792 THR A CA 1
ATOM 6104 C C . THR A 1 792 ? -40.084 12.359 32.582 1.00 87.25 792 THR A C 1
ATOM 6106 O O . THR A 1 792 ? -39.475 12.985 33.444 1.00 87.25 792 THR A O 1
ATOM 6109 N N . ALA A 1 793 ? -40.034 11.027 32.488 1.00 87.12 793 ALA A N 1
ATOM 6110 C CA . ALA A 1 793 ? -39.031 10.239 33.189 1.00 87.12 793 ALA A CA 1
ATOM 6111 C C . ALA A 1 793 ? -37.634 10.573 32.642 1.00 87.12 793 ALA A C 1
ATOM 6113 O O . ALA A 1 793 ? -37.479 10.803 31.442 1.00 87.12 793 ALA A O 1
ATOM 6114 N N . GLY A 1 794 ? -36.632 10.600 33.519 1.00 83.25 794 GLY A N 1
ATOM 6115 C CA . GLY A 1 794 ? -35.230 10.583 33.119 1.00 83.25 794 GLY A CA 1
ATOM 6116 C C . GLY A 1 794 ? -34.840 9.235 32.514 1.00 83.25 794 GLY A C 1
ATOM 6117 O O . GLY A 1 794 ? -35.523 8.227 32.714 1.00 83.25 794 GLY A O 1
ATOM 6118 N N . GLU A 1 795 ? -33.739 9.227 31.776 1.00 81.06 795 GLU A N 1
ATOM 6119 C CA . GLU A 1 795 ? -33.226 8.033 31.106 1.00 81.06 795 GLU A CA 1
ATOM 6120 C C . GLU A 1 795 ? -32.377 7.163 32.036 1.00 81.06 795 GLU A C 1
ATOM 6122 O O . GLU A 1 795 ? -31.878 7.628 33.064 1.00 81.06 795 GLU A O 1
ATOM 6127 N N . GLY A 1 796 ? -32.235 5.892 31.667 1.00 76.88 796 GLY A N 1
ATOM 6128 C CA . GLY A 1 796 ? -31.550 4.850 32.422 1.00 76.88 796 GLY A CA 1
ATOM 6129 C C . GLY A 1 796 ? -32.501 3.830 33.053 1.00 76.88 796 GLY A C 1
ATOM 6130 O O . GLY A 1 796 ? -33.700 3.775 32.763 1.00 76.88 796 GLY A O 1
ATOM 6131 N N . ILE A 1 797 ? -31.934 3.003 33.929 1.00 83.19 797 ILE A N 1
ATOM 6132 C CA . ILE A 1 797 ? -32.534 1.755 34.412 1.00 83.19 797 ILE A CA 1
ATOM 6133 C C . ILE A 1 797 ? -33.429 1.994 35.635 1.00 83.19 797 ILE A C 1
ATOM 6135 O O . ILE A 1 797 ? -33.028 2.657 36.591 1.00 83.19 797 ILE A O 1
ATOM 6139 N N . TYR A 1 798 ? -34.624 1.402 35.619 1.00 86.94 798 TYR A N 1
ATOM 6140 C CA . TYR A 1 798 ? -35.560 1.356 36.741 1.00 86.94 798 TYR A CA 1
ATOM 6141 C C . TYR A 1 798 ? -35.830 -0.101 37.126 1.00 86.94 798 TYR A C 1
ATOM 6143 O O . TYR A 1 798 ? -36.514 -0.818 36.392 1.00 86.94 798 TYR A O 1
ATOM 6151 N N . GLU A 1 799 ? -35.307 -0.536 38.271 1.00 87.25 799 GLU A N 1
ATOM 6152 C CA . GLU A 1 799 ? -35.271 -1.947 38.683 1.00 87.25 799 GLU A CA 1
ATOM 6153 C C . GLU A 1 799 ? -35.662 -2.171 40.155 1.00 87.25 799 GLU A C 1
ATOM 6155 O O . GLU A 1 799 ? -35.645 -1.254 40.984 1.00 87.25 799 GLU A O 1
ATOM 6160 N N . GLY A 1 800 ? -36.026 -3.408 40.492 1.00 85.44 800 GLY A N 1
ATOM 6161 C CA . GLY A 1 800 ? -36.394 -3.796 41.849 1.00 85.44 800 GLY A CA 1
ATOM 6162 C C . GLY A 1 800 ? -37.006 -5.192 41.950 1.00 85.44 800 GLY A C 1
ATOM 6163 O O . GLY A 1 800 ? -36.886 -6.020 41.050 1.00 85.44 800 GLY A O 1
ATOM 6164 N N . TYR A 1 801 ? -37.700 -5.446 43.059 1.00 87.06 801 TYR A N 1
ATOM 6165 C CA . TYR A 1 801 ? -38.305 -6.737 43.384 1.00 87.06 801 TYR A CA 1
ATOM 6166 C C . TYR A 1 801 ? -39.783 -6.590 43.746 1.00 87.06 801 TYR A C 1
ATOM 6168 O O . TYR A 1 801 ? -40.176 -5.705 44.511 1.00 87.06 801 TYR A O 1
ATOM 6176 N N . ILE A 1 802 ? -40.608 -7.510 43.244 1.00 87.75 802 ILE A N 1
ATOM 6177 C CA . ILE A 1 802 ? -41.946 -7.755 43.782 1.00 87.75 802 ILE A CA 1
ATOM 6178 C C . ILE A 1 802 ? -41.824 -8.849 44.836 1.00 87.75 802 ILE A C 1
ATOM 6180 O O . ILE A 1 802 ? -41.664 -10.028 44.514 1.00 87.75 802 ILE A O 1
ATOM 6184 N N . THR A 1 803 ? -41.910 -8.450 46.099 1.00 87.69 803 THR A N 1
ATOM 6185 C CA . THR A 1 803 ? -41.954 -9.365 47.239 1.00 87.69 803 THR A CA 1
ATOM 6186 C C . THR A 1 803 ? -43.383 -9.888 47.400 1.00 87.69 803 THR A C 1
ATOM 6188 O O . THR A 1 803 ? -44.309 -9.106 47.602 1.00 87.69 803 THR A O 1
ATOM 6191 N N . PHE A 1 804 ? -43.574 -11.206 47.370 1.00 87.06 804 PHE A N 1
ATOM 6192 C CA . PHE A 1 804 ? -44.800 -11.892 47.780 1.00 87.06 804 PHE A CA 1
ATOM 6193 C C . PHE A 1 804 ? -44.564 -12.589 49.124 1.00 87.06 804 PHE A C 1
ATOM 6195 O O . PHE A 1 804 ? -43.704 -13.460 49.215 1.00 87.06 804 PHE A O 1
ATOM 6202 N N . VAL A 1 805 ? -45.342 -12.235 50.149 1.00 88.00 805 VAL A N 1
ATOM 6203 C CA . VAL A 1 805 ? -45.335 -12.889 51.471 1.00 88.00 805 VAL A CA 1
ATOM 6204 C C . VAL A 1 805 ? -46.655 -13.626 51.657 1.00 88.00 805 VAL A C 1
ATOM 6206 O O . VAL A 1 805 ? -47.715 -13.051 51.387 1.00 88.00 805 VAL A O 1
ATOM 6209 N N . ASN A 1 806 ? -46.622 -14.878 52.106 1.00 86.62 806 ASN A N 1
ATOM 6210 C CA . ASN A 1 806 ? -47.839 -15.598 52.471 1.00 86.62 806 ASN A CA 1
ATOM 6211 C C . ASN A 1 806 ? -48.464 -15.007 53.760 1.00 86.62 806 ASN A C 1
ATOM 6213 O O . ASN A 1 806 ? -47.781 -14.748 54.743 1.00 86.62 806 ASN A O 1
ATOM 6217 N N . GLU A 1 807 ? -49.780 -14.790 53.771 1.00 88.38 807 GLU A N 1
ATOM 6218 C CA . GLU A 1 807 ? -50.531 -14.347 54.956 1.00 88.38 807 GLU A CA 1
ATOM 6219 C C . GLU A 1 807 ? -50.672 -15.449 56.016 1.00 88.38 807 GLU A C 1
ATOM 6221 O O . GLU A 1 807 ? -50.982 -15.158 57.172 1.00 88.38 807 GLU A O 1
ATOM 6226 N N . GLU A 1 808 ? -50.480 -16.709 55.618 1.00 84.12 808 GLU A N 1
ATOM 6227 C CA . GLU A 1 808 ? -50.523 -17.874 56.499 1.00 84.12 808 GLU A CA 1
ATOM 6228 C C . GLU A 1 808 ? -49.146 -18.258 57.096 1.00 84.12 808 GLU A C 1
ATOM 6230 O O . GLU A 1 808 ? -49.125 -18.945 58.117 1.00 84.12 808 GLU A O 1
ATOM 6235 N N . ASP A 1 809 ? -48.025 -17.811 56.511 1.00 81.62 809 ASP A N 1
ATOM 6236 C CA . ASP A 1 809 ? -46.648 -18.084 56.971 1.00 81.62 809 ASP A CA 1
ATOM 6237 C C . ASP A 1 809 ? -45.693 -16.962 56.508 1.00 81.62 809 ASP A C 1
ATOM 6239 O O . ASP A 1 809 ? -45.469 -16.792 55.310 1.00 81.62 809 ASP A O 1
ATOM 6243 N N . ASP A 1 810 ? -45.119 -16.184 57.433 1.00 79.88 810 ASP A N 1
ATOM 6244 C CA . ASP A 1 810 ? -44.240 -15.054 57.091 1.00 79.88 810 ASP A CA 1
ATOM 6245 C C . ASP A 1 810 ? -42.806 -15.464 56.705 1.00 79.88 810 ASP A C 1
ATOM 6247 O O . ASP A 1 810 ? -42.024 -14.614 56.268 1.00 79.88 810 ASP A O 1
ATOM 6251 N N . THR A 1 811 ? -42.472 -16.758 56.780 1.00 76.00 811 THR A N 1
ATOM 6252 C CA . THR A 1 811 ? -41.222 -17.319 56.240 1.00 76.00 811 THR A CA 1
ATOM 6253 C C . THR A 1 811 ? -41.330 -17.690 54.756 1.00 76.00 811 THR A C 1
ATOM 6255 O O . THR A 1 811 ? -40.317 -17.712 54.057 1.00 76.00 811 THR A O 1
ATOM 6258 N N . GLU A 1 812 ? -42.545 -17.881 54.226 1.00 78.06 812 GLU A N 1
ATOM 6259 C CA . GLU A 1 812 ? -42.805 -18.071 52.791 1.00 78.06 812 GLU A CA 1
ATOM 6260 C C . GLU A 1 812 ? -42.786 -16.721 52.040 1.00 78.06 812 GLU A C 1
ATOM 6262 O O . GLU A 1 812 ? -43.818 -16.198 51.596 1.00 78.06 812 GLU A O 1
ATOM 6267 N N . LYS A 1 813 ? -41.579 -16.152 51.910 1.00 79.75 813 LYS A N 1
ATOM 6268 C CA . LYS A 1 813 ? -41.272 -14.941 51.132 1.00 79.75 813 LYS A CA 1
ATOM 6269 C C . LYS A 1 813 ? -40.648 -15.310 49.780 1.00 79.75 813 LYS A C 1
ATOM 6271 O O . LYS A 1 813 ? -39.601 -15.945 49.738 1.00 79.75 813 LYS A O 1
ATOM 6276 N N . TYR A 1 814 ? -41.230 -14.819 48.689 1.00 80.44 814 TYR A N 1
ATOM 6277 C CA . TYR A 1 814 ? -40.720 -14.973 47.321 1.00 80.44 814 TYR A CA 1
ATOM 6278 C C . TYR A 1 814 ? -40.450 -13.597 46.708 1.00 80.44 814 TYR A C 1
ATOM 6280 O O . TYR A 1 814 ? -41.275 -12.696 46.858 1.00 80.44 814 TYR A O 1
ATOM 6288 N N . GLN A 1 815 ? -39.326 -13.411 46.013 1.00 81.56 815 GLN A N 1
ATOM 6289 C CA . GLN A 1 815 ? -38.968 -12.134 45.380 1.00 81.56 815 GLN A CA 1
ATOM 6290 C C . GLN A 1 815 ? -38.817 -12.315 43.872 1.00 81.56 815 GLN A C 1
ATOM 6292 O O . GLN A 1 815 ? -37.903 -12.998 43.426 1.00 81.56 815 GLN A O 1
ATOM 6297 N N . VAL A 1 816 ? -39.710 -11.698 43.098 1.00 80.69 816 VAL A N 1
ATOM 6298 C CA . VAL A 1 816 ? -39.655 -11.718 41.630 1.00 80.69 816 VAL A CA 1
ATOM 6299 C C . VAL A 1 816 ? -38.982 -10.426 41.153 1.00 80.69 816 VAL A C 1
ATOM 6301 O O . VAL A 1 816 ? -39.589 -9.361 41.321 1.00 80.69 816 VAL A O 1
ATOM 6304 N N . PRO A 1 817 ? -37.760 -10.473 40.588 1.00 81.06 817 PRO A N 1
ATOM 6305 C CA . PRO A 1 817 ? -37.092 -9.283 40.070 1.00 81.06 817 PRO A CA 1
ATOM 6306 C C . PRO A 1 817 ? -37.831 -8.714 38.852 1.00 81.06 817 PRO A C 1
ATOM 6308 O O . PRO A 1 817 ? -38.376 -9.455 38.027 1.00 81.06 817 PRO A O 1
ATOM 6311 N N . PHE A 1 818 ? -37.841 -7.389 38.738 1.00 83.50 818 PHE A N 1
ATOM 6312 C CA . PHE A 1 818 ? -38.363 -6.638 37.599 1.00 83.50 818 PHE A CA 1
ATOM 6313 C C . PHE A 1 818 ? -37.393 -5.530 37.210 1.00 83.50 818 PHE A C 1
ATOM 6315 O O . PHE A 1 818 ? -36.729 -4.958 38.074 1.00 83.50 818 PHE A O 1
ATOM 6322 N N . ALA A 1 819 ? -37.382 -5.165 35.929 1.00 83.06 819 ALA A N 1
ATOM 6323 C CA . ALA A 1 819 ? -36.704 -3.954 35.492 1.00 83.06 819 ALA A CA 1
ATOM 6324 C C . ALA A 1 819 ? -37.185 -3.448 34.124 1.00 83.06 819 ALA A C 1
ATOM 6326 O O . ALA A 1 819 ? -37.793 -4.188 33.348 1.00 83.06 819 ALA A O 1
ATOM 6327 N N . VAL A 1 820 ? -36.899 -2.179 33.836 1.00 84.25 820 VAL A N 1
ATOM 6328 C CA . VAL A 1 820 ? -37.075 -1.519 32.534 1.00 84.25 820 VAL A CA 1
ATOM 6329 C C . VAL A 1 820 ? -35.929 -0.528 32.317 1.00 84.25 820 VAL A C 1
ATOM 6331 O O . VAL A 1 820 ? -35.547 0.172 33.253 1.00 84.25 820 VAL A O 1
ATOM 6334 N N . ASN A 1 821 ? -35.417 -0.414 31.092 1.00 83.12 821 ASN A N 1
ATOM 6335 C CA . ASN A 1 821 ? -34.547 0.700 30.707 1.00 83.12 821 ASN A CA 1
ATOM 6336 C C . ASN A 1 821 ? -35.375 1.772 29.977 1.00 83.12 821 ASN A C 1
ATOM 6338 O O . ASN A 1 821 ? -36.226 1.441 29.152 1.00 83.12 821 ASN A O 1
ATOM 6342 N N . VAL A 1 822 ? -35.162 3.054 30.265 1.00 83.31 822 VAL A N 1
ATOM 6343 C CA . VAL A 1 822 ? -35.875 4.164 29.611 1.00 83.31 822 VAL A CA 1
ATOM 6344 C C . VAL A 1 822 ? -34.874 5.015 28.838 1.00 83.31 822 VAL A C 1
ATOM 6346 O O . VAL A 1 822 ? -33.880 5.455 29.401 1.00 83.31 822 VAL A O 1
ATOM 6349 N N . ALA A 1 823 ? -35.146 5.264 27.559 1.00 78.88 823 ALA A N 1
ATOM 6350 C CA . ALA A 1 823 ? -34.243 5.966 26.644 1.00 78.88 823 ALA A CA 1
ATOM 6351 C C . ALA A 1 823 ? -35.001 6.992 25.779 1.00 78.88 823 ALA A C 1
ATOM 6353 O O . ALA A 1 823 ? -36.231 6.943 25.672 1.00 78.88 823 ALA A O 1
ATOM 6354 N N . LYS A 1 824 ? -34.289 7.897 25.105 1.00 78.31 824 LYS A N 1
ATOM 6355 C CA . LYS A 1 824 ? -34.782 8.609 23.912 1.00 78.31 824 LYS A CA 1
ATOM 6356 C C . LYS A 1 824 ? -34.233 7.949 22.634 1.00 78.31 824 LYS A C 1
ATOM 6358 O O . LYS A 1 824 ? -33.156 7.365 22.688 1.00 78.31 824 LYS A O 1
ATOM 6363 N N . PRO A 1 825 ? -34.952 8.008 21.495 1.00 78.69 825 PRO A N 1
ATOM 6364 C CA . PRO A 1 825 ? -34.396 7.605 20.202 1.00 78.69 825 PRO A CA 1
ATOM 6365 C C . PRO A 1 825 ? -33.156 8.439 19.857 1.00 78.69 825 PRO A C 1
ATOM 6367 O O . PRO A 1 825 ? -33.185 9.661 20.026 1.00 78.69 825 PRO A O 1
ATOM 6370 N N . THR A 1 826 ? -32.105 7.814 19.326 1.00 84.19 826 THR A N 1
ATOM 6371 C CA . THR A 1 826 ? -30.966 8.549 18.753 1.00 84.19 826 THR A CA 1
ATOM 6372 C C . THR A 1 826 ? -31.391 9.124 17.403 1.00 84.19 826 THR A C 1
ATOM 6374 O O . THR A 1 826 ? -31.785 8.372 16.513 1.00 84.19 826 THR A O 1
ATOM 6377 N N . GLU A 1 827 ? -31.339 10.444 17.225 1.00 90.06 827 GLU A N 1
ATOM 6378 C CA . GLU A 1 827 ? -31.582 11.066 15.917 1.00 90.06 827 GLU A CA 1
ATOM 6379 C C . GLU A 1 827 ? -30.266 11.342 15.188 1.00 90.06 827 GLU A C 1
ATOM 6381 O O . GLU A 1 827 ? -29.374 11.985 15.742 1.00 90.06 827 GLU A O 1
ATOM 6386 N N . TYR A 1 828 ? -30.198 10.911 13.929 1.00 93.06 828 TYR A N 1
ATOM 6387 C CA . TYR A 1 828 ? -29.123 11.218 12.987 1.00 93.06 828 TYR A CA 1
ATOM 6388 C C . TYR A 1 828 ? -29.687 12.017 11.811 1.00 93.06 828 TYR A C 1
ATOM 6390 O O . TYR A 1 828 ? -30.761 11.689 11.305 1.00 93.06 828 TYR A O 1
ATOM 6398 N N . ASP A 1 829 ? -28.960 13.027 11.343 1.00 95.12 829 ASP A N 1
ATOM 6399 C CA . ASP A 1 829 ? -29.195 13.662 10.048 1.00 95.12 829 ASP A CA 1
ATOM 6400 C C . ASP A 1 829 ? -28.274 13.030 8.992 1.00 95.12 829 ASP A C 1
ATOM 6402 O O . ASP A 1 829 ? -27.053 12.987 9.147 1.00 95.12 829 ASP A O 1
ATOM 6406 N N . VAL A 1 830 ? -28.884 12.495 7.929 1.00 96.56 830 VAL A N 1
ATOM 6407 C CA . VAL A 1 830 ? -28.201 11.783 6.837 1.00 96.56 830 VAL A CA 1
ATOM 6408 C C . VAL A 1 830 ? -27.828 12.747 5.721 1.00 96.56 830 VAL A C 1
ATOM 6410 O O . VAL A 1 830 ? -28.715 13.369 5.133 1.00 96.56 830 VAL A O 1
ATOM 6413 N N . TYR A 1 831 ? -26.548 12.796 5.378 1.00 95.88 831 TYR A N 1
ATOM 6414 C CA . TYR A 1 831 ? -25.977 13.530 4.251 1.00 95.88 831 TYR A CA 1
ATOM 6415 C C . TYR A 1 831 ? -25.325 12.545 3.276 1.00 95.88 831 TYR A C 1
ATOM 6417 O O . TYR A 1 831 ? -24.950 11.439 3.666 1.00 95.88 831 TYR A O 1
ATOM 6425 N N . VAL A 1 832 ? -25.167 12.948 2.015 1.00 96.69 832 VAL A N 1
ATOM 6426 C CA . VAL A 1 832 ? -24.425 12.171 1.012 1.00 96.69 832 VAL A CA 1
ATOM 6427 C C . VAL A 1 832 ? -23.551 13.110 0.196 1.00 96.69 832 VAL A C 1
ATOM 6429 O O . VAL A 1 832 ? -24.047 14.074 -0.389 1.00 96.69 832 VAL A O 1
ATOM 6432 N N . ASP A 1 833 ? -22.262 12.804 0.152 1.00 95.75 833 ASP A N 1
ATOM 6433 C CA . ASP A 1 833 ? -21.292 13.418 -0.745 1.00 95.75 833 ASP A CA 1
ATOM 6434 C C . ASP A 1 833 ? -21.223 12.604 -2.045 1.00 95.75 833 ASP A C 1
ATOM 6436 O O . ASP A 1 833 ? -21.184 11.373 -2.004 1.00 95.75 833 ASP A O 1
ATOM 6440 N N . VAL A 1 834 ? -21.223 13.290 -3.193 1.00 96.88 834 VAL A N 1
ATOM 6441 C CA . VAL A 1 834 ? -20.985 12.696 -4.520 1.00 96.88 834 VAL A CA 1
ATOM 6442 C C . VAL A 1 834 ? -19.763 13.375 -5.114 1.00 96.88 834 VAL A C 1
ATOM 6444 O O . VAL A 1 834 ? -19.734 14.605 -5.239 1.00 96.88 834 VAL A O 1
ATOM 6447 N N . LEU A 1 835 ? -18.761 12.571 -5.436 1.00 96.38 835 LEU A N 1
ATOM 6448 C CA . LEU A 1 835 ? -17.428 12.971 -5.854 1.00 96.38 835 LEU A CA 1
ATOM 6449 C C . LEU A 1 835 ? -17.060 12.306 -7.186 1.00 96.38 835 LEU A C 1
ATOM 6451 O O . LEU A 1 835 ? -17.602 11.258 -7.541 1.00 96.38 835 LEU A O 1
ATOM 6455 N N . LYS A 1 836 ? -16.113 12.925 -7.885 1.00 95.56 836 LYS A N 1
ATOM 6456 C CA . LYS A 1 836 ? -15.386 12.391 -9.042 1.00 95.56 836 LYS A CA 1
ATOM 6457 C C . LYS A 1 836 ? -13.898 12.720 -8.897 1.00 95.56 836 LYS A C 1
ATOM 6459 O O . LYS A 1 836 ? -13.529 13.556 -8.066 1.00 95.56 836 LYS A O 1
ATOM 6464 N N . ASP A 1 837 ? -13.061 12.146 -9.752 1.00 94.69 837 ASP A N 1
ATOM 6465 C CA . ASP A 1 837 ? -11.693 12.636 -9.930 1.00 94.69 837 ASP A CA 1
ATOM 6466 C C . ASP A 1 837 ? -11.691 14.082 -10.474 1.00 94.69 837 ASP A C 1
ATOM 6468 O O . ASP A 1 837 ? -12.502 14.456 -11.335 1.00 94.69 837 ASP A O 1
ATOM 6472 N N . GLY A 1 838 ? -10.785 14.914 -9.961 1.00 93.25 838 GLY A N 1
ATOM 6473 C CA . GLY A 1 838 ? -10.468 16.208 -10.560 1.00 93.25 838 GLY A CA 1
ATOM 6474 C C . GLY A 1 838 ? -9.600 16.043 -11.807 1.00 93.25 838 GLY A C 1
ATOM 6475 O O . GLY A 1 838 ? -8.801 15.104 -11.898 1.00 93.25 838 GLY A O 1
ATOM 6476 N N . THR A 1 839 ? -9.761 16.937 -12.785 1.00 93.69 839 THR A N 1
ATOM 6477 C CA . THR A 1 839 ? -9.032 16.853 -14.061 1.00 93.69 839 THR A CA 1
ATOM 6478 C C . THR A 1 839 ? -8.428 18.183 -14.502 1.00 93.69 839 THR A C 1
ATOM 6480 O O . THR A 1 839 ? -8.908 19.267 -14.171 1.00 93.69 839 THR A O 1
ATOM 6483 N N . VAL A 1 840 ? -7.327 18.105 -15.251 1.00 92.44 840 VAL A N 1
ATOM 6484 C CA . VAL A 1 840 ? -6.628 19.261 -15.819 1.00 92.44 840 VAL A CA 1
ATOM 6485 C C . VAL A 1 840 ? -6.109 18.934 -17.217 1.00 92.44 840 VAL A C 1
ATOM 6487 O O . VAL A 1 840 ? -5.422 17.935 -17.417 1.00 92.44 840 VAL A O 1
ATOM 6490 N N . THR A 1 841 ? -6.412 19.782 -18.198 1.00 92.44 841 THR A N 1
ATOM 6491 C CA . THR A 1 841 ? -5.771 19.706 -19.517 1.00 92.44 841 THR A CA 1
ATOM 6492 C C . THR A 1 841 ? -4.344 20.239 -19.419 1.00 92.44 841 THR A C 1
ATOM 6494 O O . THR A 1 841 ? -4.139 21.350 -18.922 1.00 92.44 841 THR A O 1
ATOM 6497 N N . LYS A 1 842 ? -3.364 19.474 -19.905 1.00 86.44 842 LYS A N 1
ATOM 6498 C CA . LYS A 1 842 ? -1.994 19.949 -20.132 1.00 86.44 842 LYS A CA 1
ATOM 6499 C C . LYS A 1 842 ? -1.681 19.921 -21.620 1.00 86.44 842 LYS A C 1
ATOM 6501 O O . LYS A 1 842 ? -2.159 19.050 -22.342 1.00 86.44 842 LYS A O 1
ATOM 6506 N N . GLU A 1 843 ? -0.863 20.876 -22.039 1.00 86.00 843 GLU A N 1
ATOM 6507 C CA . GLU A 1 843 ? -0.376 21.011 -23.408 1.00 86.00 843 GLU A CA 1
ATOM 6508 C C . GLU A 1 843 ? 1.151 20.975 -23.383 1.00 86.00 843 GLU A C 1
ATOM 6510 O O . GLU A 1 843 ? 1.766 21.714 -22.610 1.00 86.00 843 GLU A O 1
ATOM 6515 N N . PHE A 1 844 ? 1.749 20.121 -24.210 1.00 76.81 844 PHE A N 1
ATOM 6516 C CA . PHE A 1 844 ? 3.192 19.947 -24.312 1.00 76.81 844 PHE A CA 1
ATOM 6517 C C . PHE A 1 844 ? 3.684 20.304 -25.716 1.00 76.81 844 PHE A C 1
ATOM 6519 O O . PHE A 1 844 ? 3.116 19.881 -26.721 1.00 76.81 844 PHE A O 1
ATOM 6526 N N . ASP A 1 845 ? 4.760 21.083 -25.761 1.00 71.31 845 ASP A N 1
ATOM 6527 C CA . ASP A 1 845 ? 5.591 21.358 -26.934 1.00 71.31 845 ASP A CA 1
ATOM 6528 C C . ASP A 1 845 ? 6.955 20.723 -26.628 1.00 71.31 845 ASP A C 1
ATOM 6530 O O . ASP A 1 845 ? 7.833 21.346 -26.027 1.00 71.31 845 ASP A O 1
ATOM 6534 N N . PHE A 1 846 ? 7.099 19.431 -26.936 1.00 64.25 846 PHE A N 1
ATOM 6535 C CA . PHE A 1 846 ? 8.350 18.691 -26.729 1.00 64.25 846 PHE A CA 1
ATOM 6536 C C . PHE A 1 846 ? 9.428 19.148 -27.715 1.00 64.25 846 PHE A C 1
ATOM 6538 O O . PHE A 1 846 ? 10.626 18.897 -27.521 1.00 64.25 846 PHE A O 1
ATOM 6545 N N . ASN A 1 847 ? 9.008 19.766 -28.820 1.00 58.72 847 ASN A N 1
ATOM 6546 C CA . ASN A 1 847 ? 9.882 20.128 -29.912 1.00 58.72 847 ASN A CA 1
ATOM 6547 C C . ASN A 1 847 ? 10.464 21.568 -29.792 1.00 58.72 847 ASN A C 1
ATOM 6549 O O . ASN A 1 847 ? 11.537 21.818 -30.351 1.00 58.72 847 ASN A O 1
ATOM 6553 N N . GLU A 1 848 ? 9.875 22.431 -28.963 1.00 63.00 848 GLU A N 1
ATOM 6554 C CA . GLU A 1 848 ? 10.168 23.860 -28.735 1.00 63.00 848 GLU A CA 1
ATOM 6555 C C . GLU A 1 848 ? 10.007 24.776 -29.977 1.00 63.00 848 GLU A C 1
ATOM 6557 O O . GLU A 1 848 ? 10.648 25.833 -30.057 1.00 63.00 848 GLU A O 1
ATOM 6562 N N . ASP A 1 849 ? 9.170 24.426 -30.965 1.00 70.12 849 ASP A N 1
ATOM 6563 C CA . ASP A 1 849 ? 8.886 25.313 -32.114 1.00 70.12 849 ASP A CA 1
ATOM 6564 C C . ASP A 1 849 ? 7.742 26.319 -31.882 1.00 70.12 849 ASP A C 1
ATOM 6566 O O . ASP A 1 849 ? 7.578 27.260 -32.672 1.00 70.12 849 ASP A O 1
ATOM 6570 N N . GLY A 1 850 ? 7.013 26.190 -30.771 1.00 71.75 850 GLY A N 1
ATOM 6571 C CA . GLY A 1 850 ? 5.891 27.042 -30.388 1.00 71.75 850 GLY A CA 1
ATOM 6572 C C . GLY A 1 850 ? 4.518 26.528 -30.829 1.00 71.75 850 GLY A C 1
ATOM 6573 O O . GLY A 1 850 ? 3.544 27.282 -30.727 1.00 71.75 850 GLY A O 1
ATOM 6574 N N . ASN A 1 851 ? 4.424 25.290 -31.321 1.00 76.31 851 ASN A N 1
ATOM 6575 C CA . ASN A 1 851 ? 3.168 24.568 -31.525 1.00 76.31 851 ASN A CA 1
ATOM 6576 C C . ASN A 1 851 ? 3.004 23.486 -30.447 1.00 76.31 851 ASN A C 1
ATOM 6578 O O . ASN A 1 851 ? 3.976 22.921 -29.967 1.00 76.31 851 ASN A O 1
ATOM 6582 N N . VAL A 1 852 ? 1.762 23.177 -30.076 1.00 74.81 852 VAL A N 1
ATOM 6583 C CA . VAL A 1 852 ? 1.472 22.070 -29.155 1.00 74.81 852 VAL A CA 1
ATOM 6584 C C . VAL A 1 852 ? 1.586 20.747 -29.918 1.00 74.81 852 VAL A C 1
ATOM 6586 O O . VAL A 1 852 ? 0.852 20.547 -30.888 1.00 74.81 852 VAL A O 1
ATOM 6589 N N . ASP A 1 853 ? 2.485 19.867 -29.473 1.00 67.06 853 ASP A N 1
ATOM 6590 C CA . ASP A 1 853 ? 2.630 18.491 -29.963 1.00 67.06 853 ASP A CA 1
ATOM 6591 C C . ASP A 1 853 ? 1.519 17.592 -29.382 1.00 67.06 853 ASP A C 1
ATOM 6593 O O . ASP A 1 853 ? 0.893 16.822 -30.108 1.00 67.06 853 ASP A O 1
ATOM 6597 N N . GLU A 1 854 ? 1.243 17.724 -28.078 1.00 72.88 854 GLU A N 1
ATOM 6598 C CA . GLU A 1 854 ? 0.310 16.880 -27.318 1.00 72.88 854 GLU A CA 1
ATOM 6599 C C . GLU A 1 854 ? -0.609 17.738 -26.427 1.00 72.88 854 GLU A C 1
ATOM 6601 O O . GLU A 1 854 ? -0.134 18.616 -25.708 1.00 72.88 854 GLU A O 1
ATOM 6606 N N . SER A 1 855 ? -1.925 17.492 -26.445 1.00 85.44 855 SER A N 1
ATOM 6607 C CA . SER A 1 855 ? -2.918 18.181 -25.600 1.00 85.44 855 SER A CA 1
ATOM 6608 C C . SER A 1 855 ? -3.865 17.143 -24.995 1.00 85.44 855 SER A C 1
ATOM 6610 O O . SER A 1 855 ? -4.731 16.608 -25.689 1.00 85.44 855 SER A O 1
ATOM 6612 N N . ASN A 1 856 ? -3.658 16.816 -23.717 1.00 87.31 856 ASN A N 1
ATOM 6613 C CA . ASN A 1 856 ? -4.280 15.676 -23.035 1.00 87.31 856 ASN A CA 1
ATOM 6614 C C . ASN A 1 856 ? -4.913 16.084 -21.693 1.00 87.31 856 ASN A C 1
ATOM 6616 O O . ASN A 1 856 ? -4.477 17.030 -21.033 1.00 87.31 856 ASN A O 1
ATOM 6620 N N . GLU A 1 857 ? -5.958 15.363 -21.274 1.00 91.06 857 GLU A N 1
ATOM 6621 C CA . GLU A 1 857 ? -6.583 15.516 -19.953 1.00 91.06 857 GLU A CA 1
ATOM 6622 C C . GLU A 1 857 ? -5.917 14.572 -18.939 1.00 91.06 857 GLU A C 1
ATOM 6624 O O . GLU A 1 857 ? -5.774 13.376 -19.193 1.00 91.06 857 GLU A O 1
ATOM 6629 N N . TYR A 1 858 ? -5.537 15.106 -17.778 1.00 91.94 858 TYR A N 1
ATOM 6630 C CA . TYR A 1 858 ? -4.840 14.401 -16.699 1.00 91.94 858 TYR A CA 1
ATOM 6631 C C . TYR A 1 858 ? -5.639 14.433 -15.401 1.00 91.94 858 TYR A C 1
ATOM 6633 O O . TYR A 1 858 ? -6.330 15.413 -15.122 1.00 91.94 858 TYR A O 1
ATOM 6641 N N . LEU A 1 859 ? -5.502 13.394 -14.577 1.00 93.19 859 LEU A N 1
ATOM 6642 C CA . LEU A 1 859 ? -6.045 13.372 -13.219 1.00 93.19 859 LEU A CA 1
ATOM 6643 C C . LEU A 1 859 ? -5.232 14.305 -12.313 1.00 93.19 859 LEU A C 1
ATOM 6645 O O . LEU A 1 859 ? -4.004 14.235 -12.290 1.00 93.19 859 LEU A O 1
ATOM 6649 N N . THR A 1 860 ? -5.897 15.143 -11.516 1.00 91.19 860 THR A N 1
ATOM 6650 C CA . THR A 1 860 ? -5.230 16.024 -10.535 1.00 91.19 860 THR A CA 1
ATOM 6651 C C . THR A 1 860 ? -4.807 15.301 -9.256 1.00 91.19 860 THR A C 1
ATOM 6653 O O . THR A 1 860 ? -4.094 15.886 -8.445 1.00 91.19 860 THR A O 1
ATOM 6656 N N . LEU A 1 861 ? -5.268 14.057 -9.053 1.00 90.44 861 LEU A N 1
ATOM 6657 C CA . LEU A 1 861 ? -5.159 13.276 -7.806 1.00 90.44 861 LEU A CA 1
ATOM 6658 C C . LEU A 1 861 ? -5.881 13.910 -6.592 1.00 90.44 861 LEU A C 1
ATOM 6660 O O . LEU A 1 861 ? -5.746 13.439 -5.460 1.00 90.44 861 LEU A O 1
ATOM 6664 N N . SER A 1 862 ? -6.690 14.943 -6.840 1.00 90.81 862 SER A N 1
ATOM 6665 C CA . SER A 1 862 ? -7.666 15.512 -5.909 1.00 90.81 862 SER A CA 1
ATOM 6666 C C . SER A 1 862 ? -9.090 15.130 -6.328 1.00 90.81 862 SER A C 1
ATOM 6668 O O . SER A 1 862 ? -9.334 14.730 -7.468 1.00 90.81 862 SER A O 1
ATOM 6670 N N . SER A 1 863 ? -10.042 15.233 -5.400 1.00 93.38 863 SER A N 1
ATOM 6671 C CA . SER A 1 863 ? -11.451 14.914 -5.655 1.00 93.38 863 SER A CA 1
ATOM 6672 C C . SER A 1 863 ? -12.280 16.182 -5.838 1.00 93.38 863 SER A C 1
ATOM 6674 O O . SER A 1 863 ? -12.153 17.140 -5.077 1.00 93.38 863 SER A O 1
ATOM 6676 N N . GLU A 1 864 ? -13.185 16.166 -6.812 1.00 93.69 864 GLU A N 1
ATOM 6677 C CA . GLU A 1 864 ? -14.150 17.238 -7.063 1.00 93.69 864 GLU A CA 1
ATOM 6678 C C . GLU A 1 864 ? -15.566 16.793 -6.695 1.00 93.69 864 GLU A C 1
ATOM 6680 O O . GLU A 1 864 ? -15.922 15.622 -6.824 1.00 93.69 864 GLU A O 1
ATOM 6685 N N . ARG A 1 865 ? -16.413 17.736 -6.272 1.00 93.44 865 ARG A N 1
ATOM 6686 C CA . ARG A 1 865 ? -17.845 17.477 -6.061 1.00 93.44 865 ARG A CA 1
ATOM 6687 C C . ARG A 1 865 ? -18.572 17.432 -7.400 1.00 93.44 865 ARG A C 1
ATOM 6689 O O . ARG A 1 865 ? -18.375 18.306 -8.238 1.00 93.44 865 ARG A O 1
ATOM 6696 N N . VAL A 1 866 ? -19.467 16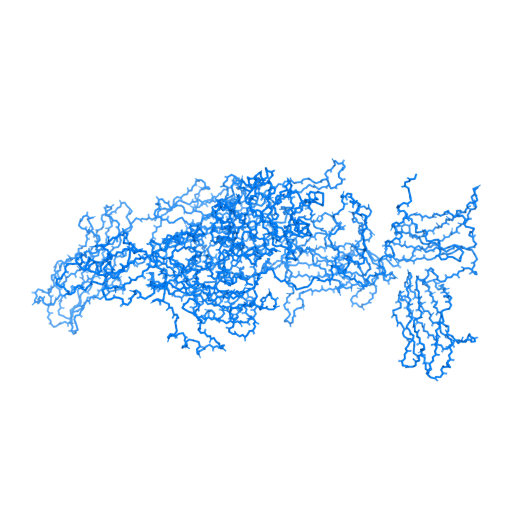.463 -7.580 1.00 94.56 866 VAL A N 1
ATOM 6697 C CA . VAL A 1 866 ? -20.292 16.389 -8.794 1.00 94.56 866 VAL A CA 1
ATOM 6698 C C . VAL A 1 866 ? -21.391 17.450 -8.727 1.00 94.56 866 VAL A C 1
ATOM 6700 O O . VAL A 1 866 ? -22.377 17.293 -8.000 1.00 94.56 866 VAL A O 1
ATOM 6703 N N . GLU A 1 867 ? -21.224 18.545 -9.475 1.00 90.88 867 GLU A N 1
ATOM 6704 C CA . GLU A 1 867 ? -22.257 19.576 -9.605 1.00 90.88 867 GLU A CA 1
ATOM 6705 C C . GLU A 1 867 ? -23.577 18.990 -10.141 1.00 90.88 867 GLU A C 1
ATOM 6707 O O . GLU A 1 867 ? -23.609 17.966 -10.820 1.00 90.88 867 GLU A O 1
ATOM 6712 N N . ASN A 1 868 ? -24.699 19.636 -9.808 1.00 90.69 868 ASN A N 1
ATOM 6713 C CA . ASN A 1 868 ? -26.062 19.301 -10.256 1.00 90.69 868 ASN A CA 1
ATOM 6714 C C . ASN A 1 868 ? -26.617 17.898 -9.892 1.00 90.69 868 ASN A C 1
ATOM 6716 O O . ASN A 1 868 ? -27.834 17.699 -10.002 1.00 90.69 868 ASN A O 1
ATOM 6720 N N . ALA A 1 869 ? -25.802 16.968 -9.378 1.00 94.00 869 ALA A N 1
ATOM 6721 C CA . ALA A 1 869 ? -26.197 15.605 -9.011 1.00 94.00 869 ALA A CA 1
ATOM 6722 C C . ALA A 1 869 ? -27.446 15.550 -8.098 1.00 94.00 869 ALA A C 1
ATOM 6724 O O . ALA A 1 869 ? -27.635 16.336 -7.162 1.00 94.00 869 ALA A O 1
ATOM 6725 N N . SER A 1 870 ? -28.349 14.603 -8.369 1.00 96.31 870 SER A N 1
ATOM 6726 C CA . SER A 1 870 ? -29.700 14.569 -7.789 1.00 96.31 870 SER A CA 1
ATOM 6727 C C . SER A 1 870 ? -29.919 13.401 -6.815 1.00 96.31 870 SER A C 1
ATOM 6729 O O . SER A 1 870 ? -30.743 12.503 -7.033 1.00 96.31 870 SER A O 1
ATOM 6731 N N . VAL A 1 871 ? -29.206 13.468 -5.685 1.00 97.12 871 VAL A N 1
ATOM 6732 C CA . VAL A 1 871 ? -29.263 12.473 -4.600 1.00 97.12 871 VAL A CA 1
ATOM 6733 C C . VAL A 1 871 ? -30.594 12.489 -3.850 1.00 97.12 871 VAL A C 1
ATOM 6735 O O . VAL A 1 871 ? -31.157 13.546 -3.549 1.00 97.12 871 VAL A O 1
ATOM 6738 N N . LYS A 1 872 ? -31.090 11.301 -3.497 1.00 97.00 872 LYS A N 1
ATOM 6739 C CA . LYS A 1 872 ? -32.272 11.109 -2.648 1.00 97.00 872 LYS A CA 1
ATOM 6740 C C . LYS A 1 872 ? -32.015 9.979 -1.646 1.00 97.00 872 LYS A C 1
ATOM 6742 O O . LYS A 1 872 ? -31.441 8.963 -2.021 1.00 97.00 872 LYS A O 1
ATOM 6747 N N . VAL A 1 873 ? -32.491 10.135 -0.409 1.00 95.94 873 VAL A N 1
ATOM 6748 C CA . VAL A 1 873 ? -32.498 9.085 0.629 1.00 95.94 873 VAL A CA 1
ATOM 6749 C C . VAL A 1 873 ? -33.931 8.858 1.095 1.00 95.94 873 VAL A C 1
ATOM 6751 O O . VAL A 1 873 ? -34.637 9.811 1.441 1.00 95.94 873 VAL A O 1
ATOM 6754 N N . ASN A 1 874 ? -34.390 7.604 1.053 1.00 93.69 874 ASN A N 1
ATOM 6755 C CA . ASN A 1 874 ? -35.778 7.206 1.328 1.00 93.69 874 ASN A CA 1
ATOM 6756 C C . ASN A 1 874 ? -36.804 8.107 0.597 1.00 93.69 874 ASN A C 1
ATOM 6758 O O . ASN A 1 874 ? -37.812 8.546 1.154 1.00 93.69 874 ASN A O 1
ATOM 6762 N N . GLY A 1 875 ? -36.502 8.431 -0.668 1.00 90.94 875 GLY A N 1
ATOM 6763 C CA . GLY A 1 875 ? -37.322 9.259 -1.562 1.00 90.94 875 GLY A CA 1
ATOM 6764 C C . GLY A 1 875 ? -37.252 10.780 -1.344 1.00 90.94 875 GLY A C 1
ATOM 6765 O O . GLY A 1 875 ? -37.785 11.526 -2.166 1.00 90.94 875 GLY A O 1
ATOM 6766 N N . LYS A 1 876 ? -36.591 11.272 -0.288 1.00 94.38 876 LYS A N 1
ATOM 6767 C CA . LYS A 1 876 ? -36.386 12.712 -0.044 1.00 94.38 876 LYS A CA 1
ATOM 6768 C C . LYS A 1 876 ? -35.108 13.182 -0.749 1.00 94.38 876 LYS A C 1
ATOM 6770 O O . LYS A 1 876 ? -34.071 12.558 -0.552 1.00 94.38 876 LYS A O 1
ATOM 6775 N N . LYS A 1 877 ? -35.142 14.282 -1.516 1.00 93.88 877 LYS A N 1
ATOM 6776 C CA . LYS A 1 877 ? -33.910 14.902 -2.054 1.00 93.88 877 LYS A CA 1
ATOM 6777 C C . LYS A 1 877 ? -33.078 15.503 -0.913 1.00 93.88 877 LYS A C 1
ATOM 6779 O O . LYS A 1 877 ? -33.646 16.165 -0.045 1.00 93.88 877 LYS A O 1
ATOM 6784 N N . ILE A 1 878 ? -31.767 15.271 -0.948 1.00 93.75 878 ILE A N 1
ATOM 6785 C CA . ILE A 1 878 ? -30.773 15.758 0.023 1.00 93.75 878 ILE A CA 1
ATOM 6786 C C . ILE A 1 878 ? -29.520 16.286 -0.700 1.00 93.75 878 ILE A C 1
ATOM 6788 O O . ILE A 1 878 ? -29.436 16.206 -1.926 1.00 93.75 878 ILE A O 1
ATOM 6792 N N . SER A 1 879 ? -28.546 16.799 0.054 1.00 88.44 879 SER A N 1
ATOM 6793 C CA . SER A 1 879 ? -27.158 16.984 -0.394 1.00 88.44 879 SER A CA 1
ATOM 6794 C C . SER A 1 879 ? -26.169 16.802 0.770 1.00 88.44 879 SER A C 1
ATOM 6796 O O . SER A 1 879 ? -26.571 16.604 1.917 1.00 88.44 879 SER A O 1
ATOM 6798 N N . ASP A 1 880 ? -24.882 16.931 0.469 1.00 82.62 880 ASP A N 1
ATOM 6799 C CA . ASP A 1 880 ? -23.752 17.112 1.387 1.00 82.62 880 ASP A CA 1
ATOM 6800 C C . ASP A 1 880 ? -23.982 18.126 2.535 1.00 82.62 880 ASP A C 1
ATOM 6802 O O . ASP A 1 880 ? -23.518 17.885 3.652 1.00 82.62 880 ASP A O 1
ATOM 6806 N N . GLN A 1 881 ? -24.713 19.220 2.270 1.00 86.56 881 GLN A N 1
ATOM 6807 C CA . GLN A 1 881 ? -25.082 20.289 3.214 1.00 86.56 881 GLN A CA 1
ATOM 6808 C C . GLN A 1 881 ? -26.535 20.199 3.714 1.00 86.56 881 GLN A C 1
ATOM 6810 O O . GLN A 1 881 ? -26.870 20.760 4.757 1.00 86.56 881 GLN A O 1
ATOM 6815 N N . ASN A 1 882 ? -27.429 19.541 2.968 1.00 88.56 882 ASN A N 1
ATOM 6816 C CA . ASN A 1 882 ? -28.874 19.526 3.233 1.00 88.56 882 ASN A CA 1
ATOM 6817 C C . ASN A 1 882 ? -29.364 18.093 3.465 1.00 88.56 882 ASN A C 1
ATOM 6819 O O . ASN A 1 882 ? -29.933 17.473 2.567 1.00 88.56 882 ASN A O 1
ATOM 6823 N N . GLY A 1 883 ? -29.114 17.567 4.663 1.00 90.31 883 GLY A N 1
ATOM 6824 C CA . GLY A 1 883 ? -29.436 16.188 5.020 1.00 90.31 883 GLY A CA 1
ATOM 6825 C C . GLY A 1 883 ? -30.906 15.926 5.373 1.00 90.31 883 GLY A C 1
ATOM 6826 O O . GLY A 1 883 ? -31.783 16.785 5.234 1.00 90.31 883 GLY A O 1
ATOM 6827 N N . THR A 1 884 ? -31.200 14.718 5.864 1.00 93.12 884 THR A N 1
ATOM 6828 C CA . THR A 1 884 ? -32.530 14.376 6.390 1.00 93.12 884 THR A CA 1
ATOM 6829 C C . THR A 1 884 ? -32.491 13.512 7.646 1.00 93.12 884 THR A C 1
ATOM 6831 O O . THR A 1 884 ? -31.746 12.540 7.713 1.00 93.12 884 THR A O 1
ATOM 6834 N N . THR A 1 885 ? -33.346 13.830 8.621 1.00 92.50 885 THR A N 1
ATOM 6835 C CA . THR A 1 885 ? -33.414 13.097 9.889 1.00 92.50 885 THR A CA 1
ATOM 6836 C C . THR A 1 885 ? -33.961 11.678 9.732 1.00 92.50 885 THR A C 1
ATOM 6838 O O . THR A 1 885 ? -34.994 11.466 9.077 1.00 92.50 885 THR A O 1
ATOM 6841 N N . ILE A 1 886 ? -33.315 10.752 10.438 1.00 90.25 886 ILE A N 1
ATOM 6842 C CA . ILE A 1 886 ? -33.774 9.409 10.810 1.00 90.25 886 ILE A CA 1
ATOM 6843 C C . ILE A 1 886 ? -33.668 9.229 12.338 1.00 90.25 886 ILE A C 1
ATOM 6845 O O . ILE A 1 886 ? -32.941 9.966 13.004 1.00 90.25 886 ILE A O 1
ATOM 6849 N N . SER A 1 887 ? -34.410 8.273 12.905 1.00 85.44 887 SER A N 1
ATOM 6850 C CA . SER A 1 887 ? -34.485 8.046 14.359 1.00 85.44 887 SER A CA 1
ATOM 6851 C C . SER A 1 887 ? -34.292 6.564 14.684 1.00 85.44 887 SER A C 1
ATOM 6853 O O . SER A 1 887 ? -35.153 5.751 14.343 1.00 85.44 887 SER A O 1
ATOM 6855 N N . MET A 1 888 ? -33.193 6.232 15.359 1.00 82.12 888 MET A N 1
ATOM 6856 C CA . MET A 1 888 ? -32.812 4.867 15.735 1.00 82.12 888 MET A CA 1
ATOM 6857 C C . MET A 1 888 ? -33.503 4.405 17.018 1.00 82.12 888 MET A C 1
ATOM 6859 O O . MET A 1 888 ? -33.870 5.220 17.871 1.00 82.12 888 MET A O 1
ATOM 6863 N N . LYS A 1 889 ? -33.696 3.087 17.137 1.00 73.06 889 LYS A N 1
ATOM 6864 C CA . LYS A 1 889 ? -34.392 2.411 18.245 1.00 73.06 889 LYS A CA 1
ATOM 6865 C C . LYS A 1 889 ? -33.791 1.010 18.462 1.00 73.06 889 LYS A C 1
ATOM 6867 O O . LYS A 1 889 ? -32.696 0.721 18.003 1.00 73.06 889 LYS A O 1
ATOM 6872 N N . ASP A 1 890 ? -34.556 0.118 19.085 1.00 65.12 890 ASP A N 1
ATOM 6873 C CA . ASP A 1 890 ? -34.331 -1.329 19.221 1.00 65.12 890 ASP A CA 1
ATOM 6874 C C . ASP A 1 890 ? -34.398 -2.121 17.895 1.00 65.12 890 ASP A C 1
ATOM 6876 O O . ASP A 1 890 ? -34.602 -3.333 17.933 1.00 65.12 890 ASP A O 1
ATOM 6880 N N . LYS A 1 891 ? -34.342 -1.455 16.730 1.00 69.12 891 LYS A N 1
ATOM 6881 C CA . LYS A 1 891 ? -34.641 -2.046 15.415 1.00 69.12 891 LYS A CA 1
ATOM 6882 C C . LYS A 1 891 ? -33.902 -1.372 14.276 1.00 69.12 891 LYS A C 1
ATOM 6884 O O . LYS A 1 891 ? -33.766 -0.149 14.261 1.00 69.12 891 LYS A O 1
ATOM 6889 N N . ASP A 1 892 ? -33.582 -2.208 13.304 1.00 79.00 892 ASP A N 1
ATOM 6890 C CA . ASP A 1 892 ? -32.905 -1.917 12.054 1.00 79.00 892 ASP A CA 1
ATOM 6891 C C . ASP A 1 892 ? -33.605 -0.788 11.273 1.00 79.00 892 ASP A C 1
ATOM 6893 O O . ASP A 1 892 ? -34.838 -0.762 11.145 1.00 79.00 892 ASP A O 1
ATOM 6897 N N . VAL A 1 893 ? -32.824 0.143 10.719 1.00 87.19 893 VAL A N 1
ATOM 6898 C CA . VAL A 1 893 ? -33.325 1.262 9.901 1.00 87.19 893 VAL A CA 1
ATOM 6899 C C . VAL A 1 893 ? -32.745 1.191 8.491 1.00 87.19 893 VAL A C 1
ATOM 6901 O O . VAL A 1 893 ? -31.549 1.370 8.290 1.00 87.19 893 VAL A O 1
ATOM 6904 N N . GLU A 1 894 ? -33.609 0.971 7.501 1.00 92.69 894 GLU A N 1
ATOM 6905 C CA . GLU A 1 894 ? -33.229 0.890 6.086 1.00 92.69 894 GLU A CA 1
ATOM 6906 C C . GLU A 1 894 ? -33.124 2.286 5.436 1.00 92.69 894 GLU A C 1
ATOM 6908 O O . GLU A 1 894 ? -34.024 3.129 5.553 1.00 92.69 894 GLU A O 1
ATOM 6913 N N . LEU A 1 895 ? -32.031 2.524 4.710 1.00 95.31 895 LEU A N 1
ATOM 6914 C CA . LEU A 1 895 ? -31.695 3.755 3.997 1.00 95.31 895 LEU A CA 1
ATOM 6915 C C . LEU A 1 895 ? -31.497 3.444 2.509 1.00 95.31 895 LEU A C 1
ATOM 6917 O O . LEU A 1 895 ? -30.409 3.082 2.071 1.00 95.31 895 LEU A O 1
ATOM 6921 N N . ASN A 1 896 ? -32.555 3.610 1.718 1.00 96.94 896 ASN A N 1
ATOM 6922 C CA . ASN A 1 896 ? -32.492 3.502 0.261 1.00 96.94 896 ASN A CA 1
ATOM 6923 C C . ASN A 1 896 ? -31.886 4.790 -0.309 1.00 96.94 896 ASN A C 1
ATOM 6925 O O . ASN A 1 896 ? -32.547 5.837 -0.311 1.00 96.94 896 ASN A O 1
ATOM 6929 N N . VAL A 1 897 ? -30.650 4.711 -0.797 1.00 97.75 897 VAL A N 1
ATOM 6930 C CA . VAL A 1 897 ? -29.940 5.791 -1.486 1.00 97.75 897 VAL A CA 1
ATOM 6931 C C . VAL A 1 897 ? -30.184 5.669 -2.991 1.00 97.75 897 VAL A C 1
ATOM 6933 O O . VAL A 1 897 ? -30.115 4.583 -3.564 1.00 97.75 897 VAL A O 1
ATOM 6936 N N . SER A 1 898 ? -30.456 6.788 -3.659 1.00 97.81 898 SER A N 1
ATOM 6937 C CA . SER A 1 898 ? -30.450 6.866 -5.124 1.00 97.81 898 SER A CA 1
ATOM 6938 C C . SER A 1 898 ? -29.698 8.103 -5.584 1.00 97.81 898 SER A C 1
ATOM 6940 O O . SER A 1 898 ? -30.047 9.211 -5.159 1.00 97.81 898 SER A O 1
ATOM 6942 N N . VAL A 1 899 ? -28.735 7.919 -6.480 1.00 97.88 899 VAL A N 1
ATOM 6943 C CA . VAL A 1 899 ? -27.993 8.992 -7.146 1.00 97.88 899 VAL A CA 1
ATOM 6944 C C . VAL A 1 899 ? -28.452 9.066 -8.604 1.00 97.88 899 VAL A C 1
ATOM 6946 O O . VAL A 1 899 ? -28.943 8.099 -9.181 1.00 97.88 899 VAL A O 1
ATOM 6949 N N . GLU A 1 900 ? -28.388 10.261 -9.169 1.00 97.75 900 GLU A N 1
ATOM 6950 C CA . GLU A 1 900 ? -28.825 10.577 -10.525 1.00 97.75 900 GLU A CA 1
ATOM 6951 C C . GLU A 1 900 ? -27.842 11.634 -11.031 1.00 97.75 900 GLU A C 1
ATOM 6953 O O . GLU A 1 900 ? -27.813 12.751 -10.499 1.00 97.75 900 GLU A O 1
ATOM 6958 N N . LEU A 1 901 ? -26.965 11.221 -11.946 1.00 97.25 901 LEU A N 1
ATOM 6959 C CA . LEU A 1 901 ? -25.843 12.010 -12.453 1.00 97.25 901 LEU A CA 1
ATOM 6960 C C . LEU A 1 901 ? -26.310 13.011 -13.521 1.00 97.25 901 LEU A C 1
ATOM 6962 O O . LEU A 1 901 ? -27.321 12.761 -14.187 1.00 97.25 901 LEU A O 1
ATOM 6966 N N . PRO A 1 902 ? -25.626 14.160 -13.660 1.00 95.81 902 PRO A N 1
ATOM 6967 C CA . PRO A 1 902 ? -25.984 15.169 -14.651 1.00 95.81 902 PRO A CA 1
ATOM 6968 C C . PRO A 1 902 ? -25.633 14.719 -16.083 1.00 95.81 902 PRO A C 1
ATOM 6970 O O . PRO A 1 902 ? -24.805 13.831 -16.271 1.00 95.81 902 PRO A O 1
ATOM 6973 N N . GLU A 1 903 ? -26.248 15.338 -17.099 1.00 91.00 903 GLU A N 1
ATOM 6974 C CA . GLU A 1 903 ? -25.997 15.002 -18.517 1.00 91.00 903 GLU A CA 1
ATOM 6975 C C . GLU A 1 903 ? -24.567 15.367 -18.960 1.00 91.00 903 GLU A C 1
ATOM 6977 O O . GLU A 1 903 ? -24.046 14.786 -19.906 1.00 91.00 903 GLU A O 1
ATOM 6982 N N . GLU A 1 904 ? -23.919 16.306 -18.266 1.00 88.75 904 GLU A N 1
ATOM 6983 C CA . GLU A 1 904 ? -22.522 16.704 -18.466 1.00 88.75 904 GLU A CA 1
ATOM 6984 C C . GLU A 1 904 ? -21.475 15.788 -17.789 1.00 88.75 904 GLU A C 1
ATOM 6986 O O . GLU A 1 904 ? -20.285 16.108 -17.806 1.00 88.75 904 GLU A O 1
ATOM 6991 N N . PHE A 1 905 ? -21.871 14.663 -17.180 1.00 92.75 905 PHE A N 1
ATOM 6992 C CA . PHE A 1 905 ? -20.925 13.742 -16.540 1.00 92.75 905 PHE A CA 1
ATOM 6993 C C . PHE A 1 905 ? -20.182 12.885 -17.583 1.00 92.75 905 PHE A C 1
ATOM 6995 O O . PHE A 1 905 ? -20.787 12.063 -18.263 1.00 92.75 905 PHE A O 1
ATOM 7002 N N . ARG A 1 906 ? -18.861 13.088 -17.700 1.00 90.56 906 ARG A N 1
ATOM 7003 C CA . ARG A 1 906 ? -17.959 12.357 -18.613 1.00 90.56 906 ARG A CA 1
ATOM 7004 C C . ARG A 1 906 ? -18.045 10.837 -18.392 1.00 90.56 906 ARG A C 1
ATOM 7006 O O . ARG A 1 906 ? -18.026 10.390 -17.246 1.00 90.56 906 ARG A O 1
ATOM 7013 N N . ASP A 1 907 ? -18.109 10.071 -19.481 1.00 91.44 907 ASP A N 1
ATOM 7014 C CA . ASP A 1 907 ? -18.026 8.605 -19.460 1.00 91.44 907 ASP A CA 1
ATOM 7015 C C . ASP A 1 907 ? -16.604 8.126 -19.095 1.00 91.44 907 ASP A C 1
ATOM 7017 O O . ASP A 1 907 ? -15.626 8.862 -19.235 1.00 91.44 907 ASP A O 1
ATOM 7021 N N . ASN A 1 908 ? -16.493 6.875 -18.649 1.00 93.69 908 ASN A N 1
ATOM 7022 C CA . ASN A 1 908 ? -15.262 6.212 -18.213 1.00 93.69 908 ASN A CA 1
ATOM 7023 C C . ASN A 1 908 ? -14.509 6.944 -17.078 1.00 93.69 908 ASN A C 1
ATOM 7025 O O . ASN A 1 908 ? -13.321 7.255 -17.189 1.00 93.69 908 ASN A O 1
ATOM 7029 N N . GLN A 1 909 ? -15.191 7.194 -15.955 1.00 94.69 909 GLN A N 1
ATOM 7030 C CA . GLN A 1 909 ? -14.575 7.731 -14.731 1.00 94.69 909 GLN A CA 1
ATOM 7031 C C . GLN A 1 909 ? -15.231 7.205 -13.447 1.00 94.69 909 GLN A C 1
ATOM 7033 O O . GLN A 1 909 ? -16.360 6.710 -13.461 1.00 94.69 909 GLN A O 1
ATOM 7038 N N . PHE A 1 910 ? -14.546 7.357 -12.311 1.00 97.12 910 PHE A N 1
ATOM 7039 C CA . PHE A 1 910 ? -15.114 7.008 -11.010 1.00 97.12 910 PHE A CA 1
ATOM 7040 C C . PHE A 1 910 ? -16.177 8.009 -10.545 1.00 97.12 910 PHE A C 1
ATOM 7042 O O . PHE A 1 910 ? -16.054 9.225 -10.717 1.00 97.12 910 PHE A O 1
ATOM 7049 N N . VAL A 1 911 ? -17.205 7.472 -9.890 1.00 97.50 911 VAL A N 1
ATOM 7050 C CA . VAL A 1 911 ? -18.192 8.215 -9.110 1.00 97.50 911 VAL A CA 1
ATOM 7051 C C . VAL A 1 911 ? -18.296 7.595 -7.721 1.00 97.50 911 VAL A C 1
ATOM 7053 O O . VAL A 1 911 ? -18.562 6.407 -7.553 1.00 97.50 911 VAL A O 1
ATOM 7056 N N . GLU A 1 912 ? -18.040 8.399 -6.700 1.00 97.75 912 GLU A N 1
ATOM 7057 C CA . GLU A 1 912 ? -17.748 7.897 -5.357 1.00 97.75 912 GLU A CA 1
ATOM 7058 C C . GLU A 1 912 ? -18.165 8.894 -4.274 1.00 97.75 912 GLU A C 1
ATOM 7060 O O . GLU A 1 912 ? -18.701 9.965 -4.560 1.00 97.75 912 GLU A O 1
ATOM 7065 N N . GLY A 1 913 ? -17.938 8.554 -3.010 1.00 97.50 913 GLY A N 1
ATOM 7066 C CA . GLY A 1 913 ? -18.126 9.473 -1.896 1.00 97.50 913 GLY A CA 1
ATOM 7067 C C . GLY A 1 913 ? -18.517 8.762 -0.614 1.00 97.50 913 GLY A C 1
ATOM 7068 O O . GLY A 1 913 ? -18.107 7.634 -0.356 1.00 97.50 913 GLY A O 1
ATOM 7069 N N . PHE A 1 914 ? -19.311 9.449 0.206 1.00 98.06 914 PHE A N 1
ATOM 7070 C CA . PHE A 1 914 ? -19.654 9.004 1.552 1.00 98.06 914 PHE A CA 1
ATOM 7071 C C . PHE A 1 914 ? -21.131 9.255 1.851 1.00 98.06 914 PHE A C 1
ATOM 7073 O O . PHE A 1 914 ? -21.641 10.353 1.617 1.00 98.06 914 PHE A O 1
ATOM 7080 N N . VAL A 1 915 ? -21.802 8.270 2.447 1.00 98.00 915 VAL A N 1
ATOM 7081 C CA . VAL A 1 915 ? -23.029 8.497 3.220 1.00 98.00 915 VAL A CA 1
ATOM 7082 C C . VAL A 1 915 ? -22.610 8.795 4.658 1.00 98.00 915 VAL A C 1
ATOM 7084 O O . VAL A 1 915 ? -21.892 8.006 5.270 1.00 98.00 915 VAL A O 1
ATOM 7087 N N . ARG A 1 916 ? -23.033 9.941 5.198 1.00 96.62 916 ARG A N 1
ATOM 7088 C CA . ARG A 1 916 ? -22.694 10.400 6.554 1.00 96.62 916 ARG A CA 1
ATOM 7089 C C . ARG A 1 916 ? -23.944 10.520 7.409 1.00 96.62 916 ARG A C 1
ATOM 7091 O O . ARG A 1 916 ? -24.862 11.258 7.058 1.00 96.62 916 ARG A O 1
ATOM 7098 N N . LEU A 1 917 ? -23.949 9.855 8.553 1.00 96.12 917 LEU A N 1
ATOM 7099 C CA . LEU A 1 917 ? -24.960 9.966 9.597 1.00 96.12 917 LEU A CA 1
ATOM 7100 C C . LEU A 1 917 ? -24.358 10.800 10.730 1.00 96.12 917 LEU A C 1
ATOM 7102 O O . LEU A 1 917 ? -23.548 10.299 11.508 1.00 96.12 917 LEU A O 1
ATOM 7106 N N . VAL A 1 918 ? -24.758 12.070 10.829 1.00 94.62 918 VAL A N 1
ATOM 7107 C CA . VAL A 1 918 ? -24.296 12.985 11.887 1.00 94.62 918 VAL A CA 1
ATOM 7108 C C . VAL A 1 918 ? -25.351 13.032 13.000 1.00 94.62 918 VAL A C 1
ATOM 7110 O O . VAL A 1 918 ? -26.508 13.348 12.707 1.00 94.62 918 VAL A O 1
ATOM 7113 N N . PRO A 1 919 ? -25.024 12.688 14.257 1.00 91.75 919 PRO A N 1
ATOM 7114 C CA . PRO A 1 919 ? -25.999 12.629 15.337 1.00 91.75 919 PRO A CA 1
ATOM 7115 C C . PRO A 1 919 ? -26.369 14.025 15.838 1.00 91.75 919 PRO A C 1
ATOM 7117 O O . PRO A 1 919 ? -25.585 14.970 15.787 1.00 91.75 919 PRO A O 1
ATOM 7120 N N . LYS A 1 920 ? -27.586 14.151 16.373 1.00 87.38 920 LYS A N 1
ATOM 7121 C CA . LYS A 1 920 ? -28.074 15.383 17.019 1.00 87.38 920 LYS A CA 1
ATOM 7122 C C . LYS A 1 920 ? -27.722 15.490 18.504 1.00 87.38 920 LYS A C 1
ATOM 7124 O O . LYS A 1 920 ? -28.101 16.469 19.145 1.00 87.38 920 LYS A O 1
ATOM 7129 N N . ASN A 1 921 ? -27.054 14.477 19.049 1.00 80.56 921 ASN A N 1
ATOM 7130 C CA . ASN A 1 921 ? -26.418 14.522 20.356 1.00 80.56 921 ASN A CA 1
ATOM 7131 C C . ASN A 1 921 ? -24.905 14.431 20.153 1.00 80.56 921 ASN A C 1
ATOM 7133 O O . ASN A 1 921 ? -24.457 13.603 19.366 1.00 80.56 921 ASN A O 1
ATOM 7137 N N . GLU A 1 922 ? -24.141 15.254 20.866 1.00 72.44 922 GLU A N 1
ATOM 7138 C CA . GLU A 1 922 ? -22.672 15.258 20.795 1.00 72.44 922 GLU A CA 1
ATOM 7139 C C . GLU A 1 922 ? -22.065 14.042 21.531 1.00 72.44 922 GLU A C 1
ATOM 7141 O O . GLU A 1 922 ? -20.935 13.663 21.262 1.00 72.44 922 GLU A O 1
ATOM 7146 N N . GLU A 1 923 ? -22.835 13.383 22.409 1.00 75.00 923 GLU A N 1
ATOM 7147 C CA . GLU A 1 923 ? -22.459 12.161 23.149 1.00 75.00 923 GLU A CA 1
ATOM 7148 C C . GLU A 1 923 ? -22.663 10.866 22.326 1.00 75.00 923 GLU A C 1
ATOM 7150 O O . GLU A 1 923 ? -22.996 9.811 22.869 1.00 75.00 923 GLU A O 1
ATOM 7155 N N . THR A 1 924 ? -22.615 10.926 20.995 1.00 84.44 924 THR A N 1
ATOM 7156 C CA . THR A 1 924 ? -22.761 9.737 20.140 1.00 84.44 924 THR A CA 1
ATOM 7157 C C . THR A 1 924 ? -21.855 9.864 18.914 1.00 84.44 924 THR A C 1
ATOM 7159 O O . THR A 1 924 ? -21.831 10.935 18.309 1.00 84.44 924 THR A O 1
ATOM 7162 N N . PRO A 1 925 ? -21.146 8.798 18.502 1.00 91.31 925 PRO A N 1
ATOM 7163 C CA . PRO A 1 925 ? -20.358 8.796 17.273 1.00 91.31 925 PRO A CA 1
ATOM 7164 C C . PRO A 1 925 ? -21.178 9.065 16.009 1.00 91.31 925 PRO A C 1
ATOM 7166 O O . PRO A 1 925 ? -22.331 8.630 15.876 1.00 91.31 925 PRO A O 1
ATOM 7169 N N . SER A 1 926 ? -20.544 9.742 15.049 1.00 94.00 926 SER A N 1
ATOM 7170 C CA . SER A 1 926 ? -21.020 9.776 13.662 1.00 94.00 926 SER A CA 1
ATOM 7171 C C . SER A 1 926 ? -20.736 8.444 12.976 1.00 94.00 926 SER A C 1
ATOM 7173 O O . SER A 1 926 ? -19.762 7.779 13.314 1.00 94.00 926 SER A O 1
ATOM 7175 N N . LEU A 1 927 ? -21.573 8.074 12.002 1.00 96.25 927 LEU A N 1
ATOM 7176 C CA . LEU A 1 927 ? -21.341 6.892 11.168 1.00 96.25 927 LEU A CA 1
ATOM 7177 C C . LEU A 1 927 ? -21.094 7.302 9.716 1.00 96.25 927 LEU A C 1
ATOM 7179 O O . LEU A 1 927 ? -21.787 8.169 9.172 1.00 96.25 927 LEU A O 1
ATOM 7183 N N . THR A 1 928 ? -20.129 6.652 9.084 1.00 96.62 928 THR A N 1
ATOM 7184 C CA . THR A 1 928 ? -19.738 6.829 7.691 1.00 96.62 928 THR A CA 1
ATOM 7185 C C . THR A 1 928 ? -19.877 5.506 6.940 1.00 96.62 928 THR A C 1
ATOM 7187 O O . THR A 1 928 ? -19.748 4.413 7.495 1.00 96.62 928 THR A O 1
ATOM 7190 N N . MET A 1 929 ? -20.204 5.616 5.658 1.00 98.00 929 MET A N 1
ATOM 7191 C CA . MET A 1 929 ? -20.228 4.509 4.711 1.00 98.00 929 MET A CA 1
ATOM 7192 C C . MET A 1 929 ? -19.639 5.030 3.400 1.00 98.00 929 MET A C 1
ATOM 7194 O O . MET A 1 929 ? -20.305 5.838 2.735 1.00 98.00 929 MET A O 1
ATOM 7198 N N . PRO A 1 930 ? -18.402 4.654 3.042 1.00 98.44 930 PRO A N 1
ATOM 7199 C CA . PRO A 1 930 ? -17.841 5.014 1.755 1.00 98.44 930 PRO A CA 1
ATOM 7200 C C . PRO A 1 930 ? -18.511 4.203 0.642 1.00 98.44 930 PRO A C 1
ATOM 7202 O O . PRO A 1 930 ? -18.927 3.059 0.840 1.00 98.44 930 PRO A O 1
ATOM 7205 N N . TYR A 1 931 ? -18.594 4.785 -0.549 1.00 98.31 931 TYR A N 1
ATOM 7206 C CA . TYR A 1 931 ? -19.019 4.077 -1.752 1.00 98.31 931 TYR A CA 1
ATOM 7207 C C . TYR A 1 931 ? -18.173 4.488 -2.955 1.00 98.31 931 TYR A C 1
ATOM 7209 O O . TYR A 1 931 ? -17.733 5.635 -3.046 1.00 98.31 931 TYR A O 1
ATOM 7217 N N . MET A 1 932 ? -17.995 3.565 -3.897 1.00 97.50 932 MET A N 1
ATOM 7218 C CA . MET A 1 932 ? -17.434 3.840 -5.223 1.00 97.50 932 MET A CA 1
ATOM 7219 C C . MET A 1 932 ? -18.164 3.032 -6.293 1.00 97.50 932 MET A C 1
ATOM 7221 O O . MET A 1 932 ? -18.610 1.913 -6.046 1.00 97.50 932 MET A O 1
ATOM 7225 N N . GLY A 1 933 ? -18.245 3.594 -7.491 1.00 97.44 933 GLY A N 1
ATOM 7226 C CA . GLY A 1 933 ? -18.635 2.914 -8.716 1.00 97.44 933 GLY A CA 1
ATOM 7227 C C . GLY A 1 933 ? -17.890 3.503 -9.908 1.00 97.44 933 GLY A C 1
ATOM 7228 O O . GLY A 1 933 ? -17.363 4.615 -9.840 1.00 97.44 933 GLY A O 1
ATOM 7229 N N . PHE A 1 934 ? -17.849 2.755 -11.001 1.00 97.44 934 PHE A N 1
ATOM 7230 C CA . PHE A 1 934 ? -17.270 3.189 -12.263 1.00 97.44 934 PHE A CA 1
ATOM 7231 C C . PHE A 1 934 ? -18.390 3.522 -13.253 1.00 97.44 934 PHE A C 1
ATOM 7233 O O . PHE A 1 934 ? -19.191 2.658 -13.598 1.00 97.44 934 PHE A O 1
ATOM 7240 N N . TYR A 1 935 ? -18.487 4.776 -13.687 1.00 97.00 935 TYR A N 1
ATOM 7241 C CA . TYR A 1 935 ? -19.469 5.196 -14.685 1.00 97.00 935 TYR A CA 1
ATOM 7242 C C . TYR A 1 935 ? -18.828 5.115 -16.076 1.00 97.00 935 TYR A C 1
ATOM 7244 O O . TYR A 1 935 ? -17.945 5.913 -16.398 1.00 97.00 935 TYR A O 1
ATOM 7252 N N . GLY A 1 936 ? -19.244 4.137 -16.882 1.00 93.81 936 GLY A N 1
ATOM 7253 C CA . GLY A 1 936 ? -18.646 3.829 -18.183 1.00 93.81 936 GLY A CA 1
ATOM 7254 C C . GLY A 1 936 ? -18.761 2.345 -18.539 1.00 93.81 936 GLY A C 1
ATOM 7255 O O . GLY A 1 936 ? -19.652 1.667 -18.036 1.00 93.81 936 GLY A O 1
ATOM 7256 N N . ASN A 1 937 ? -17.845 1.859 -19.383 1.00 93.06 937 ASN A N 1
ATOM 7257 C CA . ASN A 1 937 ? -17.575 0.429 -19.594 1.00 93.06 937 ASN A CA 1
ATOM 7258 C C . ASN A 1 937 ? -16.128 0.132 -19.158 1.00 93.06 937 ASN A C 1
ATOM 7260 O O . ASN A 1 937 ? -15.182 0.678 -19.735 1.00 93.06 937 ASN A O 1
ATOM 7264 N N . TRP A 1 938 ? -15.953 -0.713 -18.147 1.00 94.50 938 TRP A N 1
ATOM 7265 C CA . TRP A 1 938 ? -14.666 -1.039 -17.531 1.00 94.50 938 TRP A CA 1
ATOM 7266 C C . TRP A 1 938 ? -13.730 -1.819 -18.467 1.00 94.50 938 TRP A C 1
ATOM 7268 O O . TRP A 1 938 ? -12.515 -1.647 -18.378 1.00 94.50 938 TRP A O 1
ATOM 7278 N N . ASP A 1 939 ? -14.267 -2.574 -19.426 1.00 93.81 939 ASP A N 1
ATOM 7279 C CA . ASP A 1 939 ? -13.499 -3.277 -20.469 1.00 93.81 939 ASP A CA 1
ATOM 7280 C C . ASP A 1 939 ? -13.181 -2.397 -21.689 1.00 93.81 939 ASP A C 1
ATOM 7282 O O . ASP A 1 939 ? -12.500 -2.836 -22.613 1.00 93.81 939 ASP A O 1
ATOM 7286 N N . SER A 1 940 ? -13.621 -1.133 -21.698 1.00 92.25 940 SER A N 1
ATOM 7287 C CA . SER A 1 940 ? -13.314 -0.170 -22.771 1.00 92.25 940 SER A CA 1
ATOM 7288 C C . SER A 1 940 ? -12.094 0.728 -22.508 1.00 92.25 940 SER A C 1
ATOM 7290 O O . SER A 1 940 ? -11.805 1.603 -23.323 1.00 92.25 940 SER A O 1
ATOM 7292 N N . ILE A 1 941 ? -11.390 0.540 -21.384 1.00 93.25 941 ILE A N 1
ATOM 7293 C CA . ILE A 1 941 ? -10.136 1.247 -21.061 1.00 93.25 941 ILE A CA 1
ATOM 7294 C C . ILE A 1 941 ? -8.941 0.364 -21.428 1.00 93.25 941 ILE A C 1
ATOM 7296 O O . ILE A 1 941 ? -8.867 -0.772 -20.959 1.00 93.25 941 ILE A O 1
ATOM 7300 N N . ASP A 1 942 ? -7.990 0.920 -22.179 1.00 92.94 942 ASP A N 1
ATOM 7301 C CA . ASP A 1 942 ? -6.732 0.297 -22.608 1.00 92.94 942 ASP A CA 1
ATOM 7302 C C . ASP A 1 942 ? -6.069 -0.582 -21.516 1.00 92.94 942 ASP A C 1
ATOM 7304 O O . ASP A 1 942 ? -5.646 -0.095 -20.463 1.00 92.94 942 ASP A O 1
ATOM 7308 N N . ASN A 1 943 ? -5.959 -1.889 -21.775 1.00 94.56 943 ASN A N 1
ATOM 7309 C CA . ASN A 1 943 ? -5.291 -2.871 -20.907 1.00 94.56 943 ASN A CA 1
ATOM 7310 C C . ASN A 1 943 ? -3.769 -2.673 -20.875 1.00 94.56 943 ASN A C 1
ATOM 7312 O O . ASN A 1 943 ? -3.131 -2.776 -19.820 1.00 94.56 943 ASN A O 1
ATOM 7316 N N . ILE A 1 944 ? -3.203 -2.378 -22.044 1.00 94.19 944 ILE A N 1
ATOM 7317 C CA . ILE A 1 944 ? -1.781 -2.133 -22.280 1.00 94.19 944 ILE A CA 1
ATOM 7318 C C . ILE A 1 944 ? -1.589 -0.796 -23.005 1.00 94.19 944 ILE A C 1
ATOM 7320 O O . ILE A 1 944 ? -2.519 -0.288 -23.629 1.00 94.19 944 ILE A O 1
ATOM 7324 N N . ASP A 1 945 ? -0.388 -0.226 -22.926 1.00 91.75 945 ASP A N 1
ATOM 7325 C CA . ASP A 1 945 ? -0.021 0.970 -23.687 1.00 91.75 945 ASP A CA 1
ATOM 7326 C C . ASP A 1 945 ? -0.066 0.690 -25.193 1.00 91.75 945 ASP A C 1
ATOM 7328 O O . ASP A 1 945 ? 0.269 -0.410 -25.644 1.00 91.75 945 ASP A O 1
ATOM 7332 N N . GLU A 1 946 ? -0.461 1.695 -25.967 1.00 90.19 946 GLU A N 1
ATOM 7333 C CA . GLU A 1 946 ? -0.445 1.628 -27.428 1.00 90.19 946 GLU A CA 1
ATOM 7334 C C . GLU A 1 946 ? 1.010 1.585 -27.931 1.00 90.19 946 GLU A C 1
ATOM 7336 O O . GLU A 1 946 ? 1.966 1.903 -27.217 1.00 90.19 946 GLU A O 1
ATOM 7341 N N . SER A 1 947 ? 1.205 1.171 -29.177 1.00 91.56 947 SER A N 1
ATOM 7342 C CA . SER A 1 947 ? 2.505 1.241 -29.823 1.00 91.56 947 SER A CA 1
ATOM 7343 C C . SER A 1 947 ? 2.794 2.649 -30.360 1.00 91.56 947 SER A C 1
ATOM 7345 O O . SER A 1 947 ? 1.945 3.219 -31.051 1.00 91.56 947 SER A O 1
ATOM 7347 N N . PRO A 1 948 ? 4.016 3.195 -30.190 1.00 87.38 948 PRO A N 1
ATOM 7348 C CA . PRO A 1 948 ? 4.440 4.413 -30.894 1.00 87.38 948 PRO A CA 1
ATOM 7349 C C . PRO A 1 948 ? 4.480 4.239 -32.423 1.00 87.38 948 PRO A C 1
ATOM 7351 O O . PRO A 1 948 ? 4.590 5.216 -33.158 1.00 87.38 948 PRO A O 1
ATOM 7354 N N . VAL A 1 949 ? 4.377 2.999 -32.911 1.00 87.94 949 VAL A N 1
ATOM 7355 C CA . VAL A 1 949 ? 4.188 2.655 -34.327 1.00 87.94 949 VAL A CA 1
ATOM 7356 C C . VAL A 1 949 ? 2.785 3.045 -34.831 1.00 87.94 949 VAL A C 1
ATOM 7358 O O . VAL A 1 949 ? 2.626 3.344 -36.013 1.00 87.94 949 VAL A O 1
ATOM 7361 N N . ASN A 1 950 ? 1.782 3.056 -33.945 1.00 86.56 950 ASN A N 1
ATOM 7362 C CA . ASN A 1 950 ? 0.361 3.217 -34.275 1.00 86.56 950 ASN A CA 1
ATOM 7363 C C . ASN A 1 950 ? -0.188 4.627 -34.008 1.00 86.56 950 ASN A C 1
ATOM 7365 O O . ASN A 1 950 ? -1.133 5.056 -34.675 1.00 86.56 950 ASN A O 1
ATOM 7369 N N . GLY A 1 951 ? 0.362 5.344 -33.025 1.00 78.38 951 GLY A N 1
ATOM 7370 C CA . GLY A 1 951 ? -0.186 6.620 -32.564 1.00 78.38 951 GLY A CA 1
ATOM 7371 C C . GLY A 1 951 ? 0.631 7.262 -31.445 1.00 78.38 951 GLY A C 1
ATOM 7372 O O . GLY A 1 951 ? 1.857 7.211 -31.462 1.00 78.38 951 GLY A O 1
ATOM 7373 N N . ASP A 1 952 ? -0.061 7.882 -30.486 1.00 77.62 952 ASP A N 1
ATOM 7374 C CA . ASP A 1 952 ? 0.536 8.501 -29.296 1.00 77.62 952 ASP A CA 1
ATOM 7375 C C . ASP A 1 952 ? 0.363 7.584 -28.066 1.00 77.62 952 ASP A C 1
ATOM 7377 O O . ASP A 1 952 ? -0.746 7.487 -27.527 1.00 77.62 952 ASP A O 1
ATOM 7381 N N . PRO A 1 953 ? 1.418 6.865 -27.640 1.00 83.69 953 PRO A N 1
ATOM 7382 C CA . PRO A 1 953 ? 1.402 6.031 -26.443 1.00 83.69 953 PRO A CA 1
ATOM 7383 C C . PRO A 1 953 ? 1.745 6.864 -25.204 1.00 83.69 953 PRO A C 1
ATOM 7385 O O . PRO A 1 953 ? 2.223 7.986 -25.324 1.00 83.69 953 PRO A O 1
ATOM 7388 N N . TYR A 1 954 ? 1.600 6.323 -23.998 1.00 80.75 954 TYR A N 1
ATOM 7389 C CA . TYR A 1 954 ? 1.994 7.017 -22.765 1.00 80.75 954 TYR A CA 1
ATOM 7390 C C . TYR A 1 954 ? 3.508 6.917 -22.503 1.00 80.75 954 TYR A C 1
ATOM 7392 O O . TYR A 1 954 ? 4.189 7.940 -22.361 1.00 80.75 954 TYR A O 1
ATOM 7400 N N . LEU A 1 955 ? 4.052 5.694 -22.493 1.00 79.50 955 LEU A N 1
ATOM 7401 C CA . LEU A 1 955 ? 5.490 5.414 -22.383 1.00 79.50 955 LEU A CA 1
ATOM 7402 C C . LEU A 1 955 ? 6.111 4.991 -23.719 1.00 79.50 955 LEU A C 1
ATOM 7404 O O . LEU A 1 955 ? 7.251 5.356 -23.996 1.00 79.50 955 LEU A O 1
ATOM 7408 N N . GLY A 1 956 ? 5.379 4.219 -24.527 1.00 82.56 956 GLY A N 1
ATOM 7409 C CA . GLY A 1 956 ? 5.837 3.743 -25.832 1.00 82.56 956 GLY A CA 1
ATOM 7410 C C . GLY A 1 956 ? 6.743 2.506 -25.813 1.00 82.56 956 GLY A C 1
ATOM 7411 O O . GLY A 1 956 ? 7.513 2.316 -26.751 1.00 82.56 956 GLY A O 1
ATOM 7412 N N . TYR A 1 957 ? 6.654 1.651 -24.786 1.00 86.69 957 TYR A N 1
ATOM 7413 C CA . TYR A 1 957 ? 7.375 0.364 -24.734 1.00 86.69 957 TYR A CA 1
ATOM 7414 C C . TYR A 1 957 ? 6.575 -0.834 -25.289 1.00 86.69 957 TYR A C 1
ATOM 7416 O O . TYR A 1 957 ? 7.068 -1.964 -25.257 1.00 86.69 957 TYR A O 1
ATOM 7424 N N . THR A 1 958 ? 5.372 -0.627 -25.834 1.00 92.69 958 THR A N 1
ATOM 7425 C CA . THR A 1 958 ? 4.655 -1.655 -26.613 1.00 92.69 958 THR A CA 1
ATOM 7426 C C . THR A 1 958 ? 5.196 -1.682 -28.040 1.00 92.69 958 THR A C 1
ATOM 7428 O O . THR A 1 958 ? 4.704 -0.992 -28.933 1.00 92.69 958 THR A O 1
ATOM 7431 N N . VAL A 1 959 ? 6.289 -2.418 -28.243 1.00 93.56 959 VAL A N 1
ATOM 7432 C CA . VAL A 1 959 ? 7.097 -2.410 -29.473 1.00 93.56 959 VAL A CA 1
ATOM 7433 C C . VAL A 1 959 ? 7.662 -3.796 -29.790 1.00 93.56 959 VAL A C 1
ATOM 7435 O O . VAL A 1 959 ? 7.690 -4.688 -28.941 1.00 93.56 959 VAL A O 1
ATOM 7438 N N . LEU A 1 960 ? 8.141 -3.955 -31.025 1.00 93.38 960 LEU A N 1
ATOM 7439 C CA . LEU A 1 960 ? 8.913 -5.115 -31.467 1.00 93.38 960 LEU A CA 1
ATOM 7440 C C . LEU A 1 960 ? 10.411 -4.782 -31.501 1.00 93.38 960 LEU A C 1
ATOM 7442 O O . LEU A 1 960 ? 10.805 -3.656 -31.812 1.00 93.38 960 LEU A O 1
ATOM 7446 N N . TRP A 1 961 ? 11.234 -5.787 -31.231 1.00 91.06 961 TRP A N 1
ATOM 7447 C CA . TRP A 1 961 ? 12.697 -5.743 -31.203 1.00 91.06 961 TRP A CA 1
ATOM 7448 C C . TRP A 1 961 ? 13.275 -6.840 -32.106 1.00 91.06 961 TRP A C 1
ATOM 7450 O O . TRP A 1 961 ? 12.541 -7.701 -32.591 1.00 91.06 961 TRP A O 1
ATOM 7460 N N . ASN A 1 962 ? 14.598 -6.850 -32.290 1.00 85.12 962 ASN A N 1
ATOM 7461 C CA . ASN A 1 962 ? 15.328 -7.991 -32.846 1.00 85.12 962 ASN A CA 1
ATOM 7462 C C . ASN A 1 962 ? 16.616 -8.277 -32.049 1.00 85.12 962 ASN A C 1
ATOM 7464 O O . ASN A 1 962 ? 16.966 -7.547 -31.123 1.00 85.12 962 ASN A O 1
ATOM 7468 N N . ASP A 1 963 ? 17.307 -9.356 -32.403 1.00 74.44 963 ASP A N 1
ATOM 7469 C CA . ASP A 1 963 ? 18.514 -9.880 -31.750 1.00 74.44 963 ASP A CA 1
ATOM 7470 C C . ASP A 1 963 ? 19.789 -9.034 -31.932 1.00 74.44 963 ASP A C 1
ATOM 7472 O O . ASP A 1 963 ? 20.783 -9.287 -31.251 1.00 74.44 963 ASP A O 1
ATOM 7476 N N . MET A 1 964 ? 19.787 -8.027 -32.812 1.00 68.00 964 MET A N 1
ATOM 7477 C CA . MET A 1 964 ? 20.966 -7.189 -33.072 1.00 68.00 964 MET A CA 1
ATOM 7478 C C . MET A 1 964 ? 20.844 -5.738 -32.604 1.00 68.00 964 MET A C 1
ATOM 7480 O O . MET A 1 964 ? 21.852 -5.114 -32.264 1.00 68.00 964 MET A O 1
ATOM 7484 N N . LEU A 1 965 ? 19.650 -5.148 -32.674 1.00 64.69 965 LEU A N 1
ATOM 7485 C CA . LEU A 1 965 ? 19.469 -3.714 -32.473 1.00 64.69 965 LEU A CA 1
ATOM 7486 C C . LEU A 1 965 ? 19.357 -3.359 -30.989 1.00 64.69 965 LEU A C 1
ATOM 7488 O O . LEU A 1 965 ? 18.539 -3.894 -30.252 1.00 64.69 965 LEU A O 1
ATOM 7492 N N . GLN A 1 966 ? 20.104 -2.333 -30.577 1.00 70.38 966 GLN A N 1
ATOM 7493 C CA . GLN A 1 966 ? 19.959 -1.681 -29.264 1.00 70.38 966 GLN A CA 1
ATOM 7494 C C . GLN A 1 966 ? 18.697 -0.790 -29.169 1.00 70.38 966 GLN A C 1
ATOM 7496 O O . GLN A 1 966 ? 18.564 0.002 -28.236 1.00 70.38 966 GLN A O 1
ATOM 7501 N N . TYR A 1 967 ? 17.804 -0.875 -30.158 1.00 80.81 967 TYR A N 1
ATOM 7502 C CA . TYR A 1 967 ? 16.683 0.030 -30.396 1.00 80.81 967 TYR A CA 1
ATOM 7503 C C . TYR A 1 967 ? 15.485 -0.757 -30.951 1.00 80.81 967 TYR A C 1
ATOM 7505 O O . TYR A 1 967 ? 15.703 -1.708 -31.707 1.00 80.81 967 TYR A O 1
ATOM 7513 N N . PRO A 1 968 ? 14.239 -0.359 -30.635 1.00 88.69 968 PRO A N 1
ATOM 7514 C CA . PRO A 1 968 ? 13.046 -0.963 -31.221 1.00 88.69 968 PRO A CA 1
ATOM 7515 C C . PRO A 1 968 ? 13.002 -0.864 -32.750 1.00 88.69 968 PRO A C 1
ATOM 7517 O O . PRO A 1 968 ? 13.535 0.078 -33.348 1.00 88.69 968 PRO A O 1
ATOM 7520 N N . LEU A 1 969 ? 12.298 -1.801 -33.384 1.00 88.50 969 LEU A N 1
ATOM 7521 C CA . LEU A 1 969 ? 12.032 -1.767 -34.821 1.00 88.50 969 LEU A CA 1
ATOM 7522 C C . LEU A 1 969 ? 11.258 -0.495 -35.195 1.00 88.50 969 LEU A C 1
ATOM 7524 O O . LEU A 1 969 ? 10.342 -0.068 -34.494 1.00 88.50 969 LEU A O 1
ATOM 7528 N N . GLY A 1 970 ? 11.647 0.122 -36.311 1.00 85.19 970 GLY A N 1
ATOM 7529 C CA . GLY A 1 970 ? 11.087 1.388 -36.784 1.00 85.19 970 GLY A CA 1
ATOM 7530 C C . GLY A 1 970 ? 11.578 2.661 -36.077 1.00 85.19 970 GLY A C 1
ATOM 7531 O O . GLY A 1 970 ? 11.215 3.743 -36.532 1.00 85.19 970 GLY A O 1
ATOM 7532 N N . PHE A 1 971 ? 12.393 2.600 -35.015 1.00 84.44 971 PHE A N 1
ATOM 7533 C CA . PHE A 1 971 ? 12.855 3.808 -34.308 1.00 84.44 971 PHE A CA 1
ATOM 7534 C C . PHE A 1 971 ? 14.029 4.517 -35.014 1.00 84.44 971 PHE A C 1
ATOM 7536 O O . PHE A 1 971 ? 15.086 3.924 -35.237 1.00 84.44 971 PHE A O 1
ATOM 7543 N N . ASP A 1 972 ? 13.881 5.811 -35.318 1.00 75.12 972 ASP A N 1
ATOM 7544 C CA . ASP A 1 972 ? 14.923 6.651 -35.927 1.00 75.12 972 ASP A CA 1
ATOM 7545 C C . ASP A 1 972 ? 15.596 7.572 -34.890 1.00 75.12 972 ASP A C 1
ATOM 7547 O O . ASP A 1 972 ? 14.980 8.455 -34.290 1.00 75.12 972 ASP A O 1
ATOM 7551 N N . LEU A 1 973 ? 16.908 7.386 -34.712 1.00 66.12 973 LEU A N 1
ATOM 7552 C CA . LEU A 1 973 ? 17.744 8.103 -33.738 1.00 66.12 973 LEU A CA 1
ATOM 7553 C C . LEU A 1 973 ? 18.063 9.561 -34.090 1.00 66.12 973 LEU A C 1
ATOM 7555 O O . LEU A 1 973 ? 18.576 10.299 -33.246 1.00 66.12 973 LEU A O 1
ATOM 7559 N N . TYR A 1 974 ? 17.840 9.979 -35.333 1.00 64.88 974 TYR A N 1
ATOM 7560 C CA . TYR A 1 974 ? 18.124 11.337 -35.793 1.00 64.88 974 TYR A CA 1
ATOM 7561 C C . TYR A 1 974 ? 16.896 12.243 -35.704 1.00 64.88 974 TYR A C 1
ATOM 7563 O O . TYR A 1 974 ? 17.061 13.459 -35.561 1.00 64.88 974 TYR A O 1
ATOM 7571 N N . THR A 1 975 ? 15.692 11.670 -35.782 1.00 68.50 975 THR A N 1
ATOM 7572 C CA . THR A 1 975 ? 14.414 12.370 -35.577 1.00 68.50 975 THR A CA 1
ATOM 7573 C C . THR A 1 975 ? 13.808 12.137 -34.190 1.00 68.50 975 THR A C 1
ATOM 7575 O O . THR A 1 975 ? 12.996 12.954 -33.764 1.00 68.50 975 THR A O 1
ATOM 7578 N N . ASN A 1 976 ? 14.218 11.077 -33.480 1.00 67.50 976 ASN A N 1
ATOM 7579 C CA . ASN A 1 976 ? 13.604 10.579 -32.242 1.00 67.50 976 ASN A CA 1
ATOM 7580 C C . ASN A 1 976 ? 12.114 10.231 -32.436 1.00 67.50 976 ASN A C 1
ATOM 7582 O O . ASN A 1 976 ? 11.260 10.612 -31.635 1.00 67.50 976 ASN A O 1
ATOM 7586 N N . SER A 1 977 ? 11.799 9.533 -33.530 1.00 76.62 977 SER A N 1
ATOM 7587 C CA . SER A 1 977 ? 10.433 9.155 -33.911 1.00 76.62 977 SER A CA 1
ATOM 7588 C C . SER A 1 977 ? 10.373 7.727 -34.448 1.00 76.62 977 SER A C 1
ATOM 7590 O O . SER A 1 977 ? 11.376 7.199 -34.925 1.00 76.62 977 SER A O 1
ATOM 7592 N N . PHE A 1 978 ? 9.186 7.124 -34.430 1.00 83.81 978 PHE A N 1
ATOM 7593 C CA . PHE A 1 978 ? 8.934 5.840 -35.082 1.00 83.81 978 PHE A CA 1
ATOM 7594 C C . PHE A 1 978 ? 8.487 6.025 -36.538 1.00 83.81 978 PHE A C 1
ATOM 7596 O O . PHE A 1 978 ? 7.803 6.990 -36.880 1.00 83.81 978 PHE A O 1
ATOM 7603 N N . ASP A 1 979 ? 8.886 5.086 -37.388 1.00 84.38 979 ASP A N 1
ATOM 7604 C CA . ASP A 1 979 ? 8.524 4.985 -38.798 1.00 84.38 979 ASP A CA 1
ATOM 7605 C C . ASP A 1 979 ? 7.915 3.600 -39.055 1.00 84.38 979 ASP A C 1
ATOM 7607 O O . ASP A 1 979 ? 8.625 2.594 -39.134 1.00 84.38 979 ASP A O 1
ATOM 7611 N N . GLN A 1 980 ? 6.583 3.552 -39.166 1.00 86.81 980 GLN A N 1
ATOM 7612 C CA . GLN A 1 980 ? 5.808 2.321 -39.362 1.00 86.81 980 GLN A CA 1
ATOM 7613 C C . GLN A 1 980 ? 6.282 1.519 -40.585 1.00 86.81 980 GLN A C 1
ATOM 7615 O O . GLN A 1 980 ? 6.236 0.291 -40.583 1.00 86.81 980 GLN A O 1
ATOM 7620 N N . GLU A 1 981 ? 6.768 2.192 -41.632 1.00 83.94 981 GLU A N 1
ATOM 7621 C CA . GLU A 1 981 ? 7.200 1.531 -42.864 1.00 83.94 981 GLU A CA 1
ATOM 7622 C C . GLU A 1 981 ? 8.547 0.808 -42.721 1.00 83.94 981 GLU A C 1
ATOM 7624 O O . GLU A 1 981 ? 8.893 0.029 -43.610 1.00 83.94 981 GLU A O 1
ATOM 7629 N N . LYS A 1 982 ? 9.263 1.017 -41.605 1.00 83.81 982 LYS A N 1
ATOM 7630 C CA . LYS A 1 982 ? 10.518 0.346 -41.226 1.00 83.81 982 LYS A CA 1
ATOM 7631 C C . LYS A 1 982 ? 10.350 -0.696 -40.108 1.00 83.81 982 LYS A C 1
ATOM 7633 O O . LYS A 1 982 ? 11.343 -1.213 -39.599 1.00 83.81 982 LYS A O 1
ATOM 7638 N N . VAL A 1 983 ? 9.120 -1.016 -39.700 1.00 89.94 983 VAL A N 1
ATOM 7639 C CA . VAL A 1 983 ? 8.853 -2.127 -38.772 1.00 89.94 983 VAL A CA 1
ATOM 7640 C C . VAL A 1 983 ? 8.718 -3.410 -39.591 1.00 89.94 983 VAL A C 1
ATOM 7642 O O . VAL A 1 983 ? 7.804 -3.538 -40.406 1.00 89.94 983 VAL A O 1
ATOM 7645 N N . GLY A 1 984 ? 9.633 -4.363 -39.415 1.00 87.50 984 GLY A N 1
ATOM 7646 C CA . GLY A 1 984 ? 9.626 -5.590 -40.209 1.00 87.50 984 GLY A CA 1
ATOM 7647 C C . GLY A 1 984 ? 10.841 -6.489 -40.020 1.00 87.50 984 GLY A C 1
ATOM 7648 O O . GLY A 1 984 ? 11.735 -6.201 -39.224 1.00 87.50 984 GLY A O 1
ATOM 7649 N N . TYR A 1 985 ? 10.836 -7.592 -40.764 1.00 88.19 985 TYR A N 1
ATOM 7650 C CA . TYR A 1 985 ? 11.793 -8.690 -40.662 1.00 88.19 985 TYR A CA 1
ATOM 7651 C C . TYR A 1 985 ? 12.053 -9.338 -42.027 1.00 88.19 985 TYR A C 1
ATOM 7653 O O . TYR A 1 985 ? 11.164 -9.401 -42.877 1.00 88.19 985 TYR A O 1
ATOM 7661 N N . SER A 1 986 ? 13.253 -9.892 -42.203 1.00 86.31 986 SER A N 1
ATOM 7662 C CA . SER A 1 986 ? 13.595 -10.748 -43.335 1.00 86.31 986 SER A CA 1
ATOM 7663 C C . SER A 1 986 ? 14.251 -12.030 -42.851 1.00 86.31 986 SER A C 1
ATOM 7665 O O . SER A 1 986 ? 15.208 -12.002 -42.085 1.00 86.31 986 SER A O 1
ATOM 7667 N N . HIS A 1 987 ? 13.806 -13.165 -43.385 1.00 82.19 987 HIS A N 1
ATOM 7668 C CA . HIS A 1 987 ? 14.449 -14.456 -43.141 1.00 82.19 987 HIS A CA 1
ATOM 7669 C C . HIS A 1 987 ? 15.791 -14.622 -43.887 1.00 82.19 987 HIS A C 1
ATOM 7671 O O . HIS A 1 987 ? 16.474 -15.628 -43.685 1.00 82.19 987 HIS A O 1
ATOM 7677 N N . LYS A 1 988 ? 16.160 -13.676 -44.767 1.00 77.69 988 LYS A N 1
ATOM 7678 C CA . LYS A 1 988 ? 17.482 -13.615 -45.414 1.00 77.69 988 LYS A CA 1
ATOM 7679 C C . LYS A 1 988 ? 18.476 -12.719 -44.675 1.00 77.69 988 LYS A C 1
ATOM 7681 O O . LYS A 1 988 ? 19.678 -12.909 -44.840 1.00 77.69 988 LYS A O 1
ATOM 7686 N N . SER A 1 989 ? 17.996 -11.729 -43.923 1.00 76.94 989 SER A N 1
ATOM 7687 C CA . SER A 1 989 ? 18.859 -10.693 -43.363 1.00 76.94 989 SER A CA 1
ATOM 7688 C C . SER A 1 989 ? 19.650 -11.156 -42.134 1.00 76.94 989 SER A C 1
ATOM 7690 O O . SER A 1 989 ? 19.597 -12.312 -41.707 1.00 76.94 989 SER A O 1
ATOM 7692 N N . LEU A 1 990 ? 20.458 -10.229 -41.615 1.00 72.56 990 LEU A N 1
ATOM 7693 C CA . LEU A 1 990 ? 21.305 -10.394 -40.436 1.00 72.56 990 LEU A CA 1
ATOM 7694 C C . LEU A 1 990 ? 20.530 -10.833 -39.164 1.00 72.56 990 LEU A C 1
ATOM 7696 O O . LEU A 1 990 ? 20.962 -11.812 -38.552 1.00 72.56 990 LEU A O 1
ATOM 7700 N N . PRO A 1 991 ? 19.428 -10.165 -38.747 1.00 78.00 991 PRO A N 1
ATOM 7701 C CA . PRO A 1 991 ? 18.624 -10.593 -37.599 1.00 78.00 991 PRO A CA 1
ATOM 7702 C C . PRO A 1 991 ? 18.033 -11.999 -37.750 1.00 78.00 991 PRO A C 1
ATOM 7704 O O . PRO A 1 991 ? 17.478 -12.345 -38.792 1.00 78.00 991 PRO A O 1
ATOM 7707 N N . THR A 1 992 ? 18.074 -12.810 -36.694 1.00 78.12 992 THR A N 1
ATOM 7708 C CA . THR A 1 992 ? 17.503 -14.170 -36.720 1.00 78.12 992 THR A CA 1
ATOM 7709 C C . THR A 1 992 ? 15.994 -14.203 -36.471 1.00 78.12 992 THR A C 1
ATOM 7711 O O . THR A 1 992 ? 15.325 -15.123 -36.948 1.00 78.12 992 THR A O 1
ATOM 7714 N N . GLY A 1 993 ? 15.428 -13.190 -35.808 1.00 85.06 993 GLY A N 1
ATOM 7715 C CA . GLY A 1 993 ? 13.991 -13.094 -35.536 1.00 85.06 993 GLY A CA 1
ATOM 7716 C C . GLY A 1 993 ? 13.567 -11.761 -34.919 1.00 85.06 993 GLY A C 1
ATOM 7717 O O . GLY A 1 993 ? 14.374 -10.849 -34.751 1.00 85.06 993 GLY A O 1
ATOM 7718 N N . MET A 1 994 ? 12.289 -11.667 -34.554 1.00 90.12 994 MET A N 1
ATOM 7719 C CA . MET A 1 994 ? 11.728 -10.572 -33.756 1.00 90.12 994 MET A CA 1
ATOM 7720 C C . MET A 1 994 ? 11.245 -11.074 -32.395 1.00 90.12 994 MET A C 1
ATOM 7722 O O . MET A 1 994 ? 10.836 -12.231 -32.283 1.00 90.12 994 MET A O 1
ATOM 7726 N N . TYR A 1 995 ? 11.218 -10.195 -31.393 1.00 89.19 995 TYR A N 1
ATOM 7727 C CA . TYR A 1 995 ? 10.565 -10.449 -30.103 1.00 89.19 995 TYR A CA 1
ATOM 7728 C C . TYR A 1 995 ? 9.804 -9.208 -29.590 1.00 89.19 995 TYR A C 1
ATOM 7730 O O . TYR A 1 995 ? 10.118 -8.088 -30.005 1.00 89.19 995 TYR A O 1
ATOM 7738 N N . PRO A 1 996 ? 8.791 -9.371 -28.720 1.00 92.06 996 PRO A N 1
ATOM 7739 C CA . PRO A 1 996 ? 7.927 -8.279 -28.276 1.00 92.06 996 PRO A CA 1
ATOM 7740 C C . PRO A 1 996 ? 8.299 -7.703 -26.901 1.00 92.06 996 PRO A C 1
ATOM 7742 O O . PRO A 1 996 ? 8.891 -8.370 -26.045 1.00 92.06 996 PRO A O 1
ATOM 7745 N N . SER A 1 997 ? 7.816 -6.488 -26.647 1.00 92.69 997 SER A N 1
ATOM 7746 C CA . SER A 1 997 ? 7.539 -5.968 -25.302 1.00 92.69 997 SER A CA 1
ATOM 7747 C C . SER A 1 997 ? 6.165 -5.289 -25.227 1.00 92.69 997 SER A C 1
ATOM 7749 O O . SER A 1 997 ? 5.596 -4.937 -26.263 1.00 92.69 997 SER A O 1
ATOM 7751 N N . PHE A 1 998 ? 5.626 -5.109 -24.015 1.00 92.94 998 PHE A N 1
ATOM 7752 C CA . PHE A 1 998 ? 4.424 -4.305 -23.738 1.00 92.94 998 PHE A CA 1
ATOM 7753 C C . PHE A 1 998 ? 4.445 -3.662 -22.345 1.00 92.94 998 PHE A C 1
ATOM 7755 O O . PHE A 1 998 ? 4.986 -4.232 -21.399 1.00 92.94 998 PHE A O 1
ATOM 7762 N N . THR A 1 999 ? 3.801 -2.502 -22.200 1.00 91.62 999 THR A N 1
ATOM 7763 C CA . THR A 1 999 ? 3.480 -1.900 -20.892 1.00 91.62 999 THR A CA 1
ATOM 7764 C C . THR A 1 999 ? 2.043 -2.249 -20.518 1.00 91.62 999 THR A C 1
ATOM 7766 O O . THR A 1 999 ? 1.128 -1.837 -21.218 1.00 91.62 999 THR A O 1
ATOM 7769 N N . ALA A 1 1000 ? 1.809 -2.956 -19.416 1.00 92.94 1000 ALA A N 1
ATOM 7770 C CA . ALA A 1 1000 ? 0.481 -3.173 -18.850 1.00 92.94 1000 ALA A CA 1
ATOM 7771 C C . ALA A 1 1000 ? 0.065 -2.000 -17.948 1.00 92.94 1000 ALA A C 1
ATOM 7773 O O . ALA A 1 1000 ? 0.728 -1.701 -16.953 1.00 92.94 1000 ALA A O 1
ATOM 7774 N N . PHE A 1 1001 ? -1.067 -1.362 -18.256 1.00 92.38 1001 PHE A N 1
ATOM 7775 C CA . PHE A 1 1001 ? -1.699 -0.376 -17.369 1.00 92.38 1001 PHE A CA 1
ATOM 7776 C C . PHE A 1 1001 ? -2.583 -1.031 -16.302 1.00 92.38 1001 PHE A C 1
ATOM 7778 O O . PHE A 1 1001 ? -2.870 -0.417 -15.272 1.00 92.38 1001 PHE A O 1
ATOM 7785 N N . ARG A 1 1002 ? -3.037 -2.262 -16.557 1.00 93.38 1002 ARG A N 1
ATOM 7786 C CA . ARG A 1 1002 ? -4.090 -2.959 -15.807 1.00 93.38 1002 ARG A CA 1
ATOM 7787 C C . ARG A 1 1002 ? -3.655 -4.395 -15.503 1.00 93.38 1002 ARG A C 1
ATOM 7789 O O . ARG A 1 1002 ? -2.788 -4.922 -16.195 1.00 93.38 1002 ARG A O 1
ATOM 7796 N N . ASN A 1 1003 ? -4.214 -5.021 -14.465 1.00 91.38 1003 ASN A N 1
ATOM 7797 C CA . ASN A 1 1003 ? -3.853 -6.402 -14.127 1.00 91.38 1003 ASN A CA 1
ATOM 7798 C C . ASN A 1 1003 ? -4.501 -7.364 -15.131 1.00 91.38 1003 ASN A C 1
ATOM 7800 O O . ASN A 1 1003 ? -5.722 -7.362 -15.294 1.00 91.38 1003 ASN A O 1
ATOM 7804 N N . LEU A 1 1004 ? -3.688 -8.182 -15.795 1.00 90.25 1004 LEU A N 1
ATOM 7805 C CA . LEU A 1 1004 ? -4.093 -9.102 -16.852 1.00 90.25 1004 LEU A CA 1
ATOM 7806 C C . LEU A 1 1004 ? -4.062 -10.535 -16.322 1.00 90.25 1004 LEU A C 1
ATOM 7808 O O . LEU A 1 1004 ? -3.072 -10.972 -15.735 1.00 90.25 1004 LEU A O 1
ATOM 7812 N N . LYS A 1 1005 ? -5.139 -11.279 -16.557 1.00 85.19 1005 LYS A N 1
ATOM 7813 C CA . LYS A 1 1005 ? -5.193 -12.726 -16.324 1.00 85.19 1005 LYS A CA 1
ATOM 7814 C C . LYS A 1 1005 ? -4.674 -13.501 -17.522 1.00 85.19 1005 LYS A C 1
ATOM 7816 O O . LYS A 1 1005 ? -4.132 -14.586 -17.360 1.00 85.19 1005 LYS A O 1
ATOM 7821 N N . GLU A 1 1006 ? -4.864 -12.951 -18.716 1.00 86.81 1006 GLU A N 1
ATOM 7822 C CA . GLU A 1 1006 ? -4.526 -13.611 -19.968 1.00 86.81 1006 GLU A CA 1
ATOM 7823 C C . GLU A 1 1006 ? -3.772 -12.634 -20.869 1.00 86.81 1006 GLU A C 1
ATOM 7825 O O . GLU A 1 1006 ? -4.134 -11.460 -20.979 1.00 86.81 1006 GLU A O 1
ATOM 7830 N N . MET A 1 1007 ? -2.720 -13.139 -21.508 1.00 89.38 1007 MET A N 1
ATOM 7831 C CA . MET A 1 1007 ? -1.998 -12.478 -22.589 1.00 89.38 1007 MET A CA 1
ATOM 7832 C C . MET A 1 1007 ? -1.586 -13.562 -23.584 1.00 89.38 1007 MET A C 1
ATOM 7834 O O . MET A 1 1007 ? -0.874 -14.501 -23.219 1.00 89.38 1007 MET A O 1
ATOM 7838 N N . SER A 1 1008 ? -2.012 -13.427 -24.834 1.00 90.44 1008 SER A N 1
ATOM 7839 C CA . SER A 1 1008 ? -1.593 -14.282 -25.939 1.00 90.44 1008 SER A CA 1
ATOM 7840 C C . SER A 1 1008 ? -1.040 -13.440 -27.086 1.00 90.44 1008 SER A C 1
ATOM 7842 O O . SER A 1 1008 ? -1.401 -12.276 -27.280 1.00 90.44 1008 SER A O 1
ATOM 7844 N N . LEU A 1 1009 ? -0.092 -14.029 -27.811 1.00 92.25 1009 LEU A N 1
ATOM 7845 C CA . LEU A 1 1009 ? 0.686 -13.383 -28.855 1.00 92.25 1009 LEU A CA 1
ATOM 7846 C C . LEU A 1 1009 ? 0.602 -14.216 -30.132 1.00 92.25 1009 LEU A C 1
ATOM 7848 O O . LEU A 1 1009 ? 0.974 -15.392 -30.153 1.00 92.25 1009 LEU A O 1
ATOM 7852 N N . LYS A 1 1010 ? 0.135 -13.590 -31.209 1.00 94.94 1010 LYS A N 1
ATOM 7853 C CA . LYS A 1 1010 ? -0.075 -14.228 -32.515 1.00 94.94 1010 LYS A CA 1
ATOM 7854 C C . LYS A 1 1010 ? 0.227 -13.266 -33.655 1.00 94.94 1010 LYS A C 1
ATOM 7856 O O . LYS A 1 1010 ? 0.282 -12.053 -33.461 1.00 94.94 1010 LYS A O 1
ATOM 7861 N N . VAL A 1 1011 ? 0.399 -13.805 -34.854 1.00 96.69 1011 VAL A N 1
ATOM 7862 C CA . VAL A 1 1011 ? 0.558 -13.025 -36.083 1.00 96.69 1011 VAL A CA 1
ATOM 7863 C C . VAL A 1 1011 ? -0.658 -13.231 -36.971 1.00 96.69 1011 VAL A C 1
ATOM 7865 O O . VAL A 1 1011 ? -1.040 -14.364 -37.265 1.00 96.69 1011 VAL A O 1
ATOM 7868 N N . GLU A 1 1012 ? -1.244 -12.124 -37.421 1.00 97.44 1012 GLU A N 1
ATOM 7869 C CA . GLU A 1 1012 ? -2.342 -12.098 -38.387 1.00 97.44 1012 GLU A CA 1
ATOM 7870 C C . GLU A 1 1012 ? -1.886 -11.555 -39.750 1.00 97.44 1012 GLU A C 1
ATOM 7872 O O . GLU A 1 1012 ? -1.016 -10.681 -39.836 1.00 97.44 1012 GLU A O 1
ATOM 7877 N N . ASP A 1 1013 ? -2.508 -12.042 -40.825 1.00 95.69 1013 ASP A N 1
ATOM 7878 C CA . ASP A 1 1013 ? -2.401 -11.451 -42.164 1.00 95.69 1013 ASP A CA 1
ATOM 7879 C C . ASP A 1 1013 ? -3.248 -10.164 -42.314 1.00 95.69 1013 ASP A C 1
ATOM 7881 O O . ASP A 1 1013 ? -4.033 -9.787 -41.443 1.00 95.69 1013 ASP A O 1
ATOM 7885 N N . GLU A 1 1014 ? -3.139 -9.474 -43.456 1.00 94.56 1014 GLU A N 1
ATOM 7886 C CA . GLU A 1 1014 ? -3.951 -8.277 -43.750 1.00 94.56 1014 GLU A CA 1
ATOM 7887 C C . GLU A 1 1014 ? -5.473 -8.557 -43.859 1.00 94.56 1014 GLU A C 1
ATOM 7889 O O . GLU A 1 1014 ? -6.278 -7.634 -43.979 1.00 94.56 1014 GLU A O 1
ATOM 7894 N N . GLN A 1 1015 ? -5.909 -9.819 -43.828 1.00 94.44 1015 GLN A N 1
ATOM 7895 C CA . GLN A 1 1015 ? -7.320 -10.207 -43.790 1.00 94.44 1015 GLN A CA 1
ATOM 7896 C C . GLN A 1 1015 ? -7.811 -10.546 -42.368 1.00 94.44 1015 GLN A C 1
ATOM 7898 O O . GLN A 1 1015 ? -9.016 -10.748 -42.196 1.00 94.44 1015 GLN A O 1
ATOM 7903 N N . GLY A 1 1016 ? -6.927 -10.557 -41.364 1.00 93.38 1016 GLY A N 1
ATOM 7904 C CA . GLY A 1 1016 ? -7.237 -10.933 -39.984 1.00 93.38 1016 GLY A CA 1
ATOM 7905 C C . GLY A 1 1016 ? -7.313 -12.445 -39.757 1.00 93.38 1016 GLY A C 1
ATOM 7906 O O . GLY A 1 1016 ? -7.977 -12.884 -38.819 1.00 93.38 1016 GLY A O 1
ATOM 7907 N N . ASN A 1 1017 ? -6.691 -13.257 -40.621 1.00 94.62 1017 ASN A N 1
ATOM 7908 C CA . ASN A 1 1017 ? -6.486 -14.678 -40.345 1.00 94.62 1017 ASN A CA 1
ATOM 7909 C C . ASN A 1 1017 ? -5.202 -14.849 -39.529 1.00 94.62 1017 ASN A C 1
ATOM 7911 O O . ASN A 1 1017 ? -4.169 -14.288 -39.888 1.00 94.62 1017 ASN A O 1
ATOM 7915 N N . GLU A 1 1018 ? -5.252 -15.668 -38.483 1.00 95.81 1018 GLU A N 1
ATOM 7916 C CA . GLU A 1 1018 ? -4.067 -16.118 -37.752 1.00 95.81 1018 GLU A CA 1
ATOM 7917 C C . GLU A 1 1018 ? -3.185 -16.985 -38.670 1.00 95.81 1018 GLU A C 1
ATOM 7919 O O . GLU A 1 1018 ? -3.680 -17.916 -39.312 1.00 95.81 1018 GLU A O 1
ATOM 7924 N N . VAL A 1 1019 ? -1.897 -16.641 -38.774 1.00 95.38 1019 VAL A N 1
ATOM 7925 C CA . VAL A 1 1019 ? -0.906 -17.326 -39.632 1.00 95.38 1019 VAL A CA 1
ATOM 7926 C C . VAL A 1 1019 ? 0.294 -17.879 -38.861 1.00 95.38 1019 VAL A C 1
ATOM 7928 O O . VAL A 1 1019 ? 1.026 -18.700 -39.408 1.00 95.38 1019 VAL A O 1
ATOM 7931 N N . ALA A 1 1020 ? 0.493 -17.445 -37.614 1.00 93.44 1020 ALA A N 1
ATOM 7932 C CA . ALA A 1 1020 ? 1.417 -18.063 -36.669 1.00 93.44 1020 ALA A CA 1
ATOM 7933 C C . ALA A 1 1020 ? 0.969 -17.788 -35.227 1.00 93.44 1020 ALA A C 1
ATOM 7935 O O . ALA A 1 1020 ? 0.733 -16.631 -34.861 1.00 93.44 1020 ALA A O 1
ATOM 7936 N N . HIS A 1 1021 ? 0.913 -18.825 -34.397 1.00 91.69 1021 HIS A N 1
ATOM 7937 C CA . HIS A 1 1021 ? 0.750 -18.703 -32.952 1.00 91.69 1021 HIS A CA 1
ATOM 7938 C C . HIS A 1 1021 ? 2.134 -18.579 -32.297 1.00 91.69 1021 HIS A C 1
ATOM 7940 O O . HIS A 1 1021 ? 2.950 -19.497 -32.386 1.00 91.69 1021 HIS A O 1
ATOM 7946 N N . ILE A 1 1022 ? 2.416 -17.466 -31.609 1.00 90.06 1022 ILE A N 1
ATOM 7947 C CA . ILE A 1 1022 ? 3.732 -17.259 -30.982 1.00 90.06 1022 ILE A CA 1
ATOM 7948 C C . ILE A 1 1022 ? 3.771 -17.909 -29.601 1.00 90.06 1022 ILE A C 1
ATOM 7950 O O . ILE A 1 1022 ? 4.614 -18.763 -29.334 1.00 90.06 1022 ILE A O 1
ATOM 7954 N N . THR A 1 1023 ? 2.866 -17.499 -28.713 1.00 86.00 1023 THR A N 1
ATOM 7955 C CA . THR A 1 1023 ? 2.709 -18.081 -27.376 1.00 86.00 1023 THR A CA 1
ATOM 7956 C C . THR A 1 1023 ? 1.386 -17.650 -26.755 1.00 86.00 1023 THR A C 1
ATOM 7958 O O . THR A 1 1023 ? 0.850 -16.589 -27.077 1.00 86.00 1023 THR A O 1
ATOM 7961 N N . ASN A 1 1024 ? 0.903 -18.435 -25.800 1.00 82.94 1024 ASN A N 1
ATOM 7962 C CA . ASN A 1 1024 ? -0.152 -18.029 -24.893 1.00 82.94 1024 ASN A CA 1
ATOM 7963 C C . ASN A 1 1024 ? 0.352 -18.186 -23.455 1.00 82.94 1024 ASN A C 1
ATOM 7965 O O . ASN A 1 1024 ? 0.611 -19.301 -23.001 1.00 82.94 1024 ASN A O 1
ATOM 7969 N N . PHE A 1 1025 ? 0.496 -17.079 -22.726 1.00 74.00 1025 PHE A N 1
ATOM 7970 C CA . PHE A 1 1025 ? 1.044 -17.107 -21.368 1.00 74.00 1025 PHE A CA 1
ATOM 7971 C C . PHE A 1 1025 ? 0.085 -17.760 -20.351 1.00 74.00 1025 PHE A C 1
ATOM 7973 O O . PHE A 1 1025 ? 0.500 -18.088 -19.239 1.00 74.00 1025 PHE A O 1
ATOM 7980 N N . THR A 1 1026 ? -1.169 -18.052 -20.725 1.00 60.72 1026 THR A N 1
ATOM 7981 C CA . THR A 1 1026 ? -2.136 -18.737 -19.846 1.00 60.72 1026 THR A CA 1
ATOM 7982 C C . THR A 1 1026 ? -1.834 -20.216 -19.565 1.00 60.72 1026 THR A C 1
ATOM 7984 O O . THR A 1 1026 ? -2.605 -20.844 -18.848 1.00 60.72 1026 THR A O 1
ATOM 7987 N N . GLU A 1 1027 ? -0.769 -20.800 -20.124 1.00 51.56 1027 GLU A N 1
ATOM 7988 C CA . GLU A 1 1027 ? -0.456 -22.237 -19.983 1.00 51.56 1027 GLU A CA 1
ATOM 7989 C C . GLU A 1 1027 ? 0.834 -22.539 -19.183 1.00 51.56 1027 GLU A C 1
ATOM 7991 O O . GLU A 1 1027 ? 1.263 -23.690 -19.126 1.00 51.56 1027 GLU A O 1
ATOM 7996 N N . TYR A 1 1028 ? 1.479 -21.531 -18.576 1.00 55.16 1028 TYR A N 1
ATOM 7997 C CA . TYR A 1 1028 ? 2.893 -21.609 -18.154 1.00 55.16 1028 TYR A CA 1
ATOM 7998 C C . TYR A 1 1028 ? 3.189 -21.841 -16.656 1.00 55.16 1028 TYR A C 1
ATOM 8000 O O . TYR A 1 1028 ? 4.344 -21.733 -16.239 1.00 55.16 1028 TYR A O 1
ATOM 8008 N N . THR A 1 1029 ? 2.201 -22.203 -15.838 1.00 52.84 1029 THR A N 1
ATOM 8009 C CA . THR A 1 1029 ? 2.427 -22.697 -14.462 1.00 52.84 1029 THR A CA 1
ATOM 8010 C C . THR A 1 1029 ? 2.531 -24.229 -14.428 1.00 52.84 1029 THR A C 1
ATOM 8012 O O . THR A 1 1029 ? 2.065 -24.913 -15.339 1.00 52.84 1029 THR A O 1
ATOM 8015 N N . GLU A 1 1030 ? 3.111 -24.812 -13.369 1.00 45.62 1030 GLU A N 1
ATOM 8016 C CA . GLU A 1 1030 ? 3.217 -26.282 -13.252 1.00 45.62 1030 GLU A CA 1
ATOM 8017 C C . GLU A 1 1030 ? 1.862 -26.999 -13.061 1.00 45.62 1030 GLU A C 1
ATOM 8019 O O . GLU A 1 1030 ? 1.787 -28.213 -13.271 1.00 45.62 1030 GLU A O 1
ATOM 8024 N N . ASP A 1 1031 ? 0.793 -26.285 -12.682 1.00 46.50 1031 ASP A N 1
ATOM 8025 C CA . ASP A 1 1031 ? -0.551 -26.847 -12.476 1.00 46.50 1031 ASP A CA 1
ATOM 8026 C C . ASP A 1 1031 ? -1.558 -26.537 -13.603 1.00 46.50 1031 ASP A C 1
ATOM 8028 O O . ASP A 1 1031 ? -2.633 -27.145 -13.645 1.00 46.50 1031 ASP A O 1
ATOM 8032 N N . GLY A 1 1032 ? -1.196 -25.668 -14.555 1.00 46.78 1032 GLY A N 1
ATOM 8033 C CA . GLY A 1 1032 ? -2.043 -25.264 -15.682 1.00 46.78 1032 GLY A CA 1
ATOM 8034 C C . GLY A 1 1032 ? -2.974 -24.078 -15.395 1.00 46.78 1032 GLY A C 1
ATOM 8035 O O . GLY A 1 1032 ? -3.927 -23.863 -16.145 1.00 46.78 1032 GLY A O 1
ATOM 8036 N N . SER A 1 1033 ? -2.726 -23.320 -14.325 1.00 49.69 1033 SER A N 1
ATOM 8037 C CA . SER A 1 1033 ? -3.286 -21.979 -14.110 1.00 49.69 1033 SER A CA 1
ATOM 8038 C C . SER A 1 1033 ? -2.576 -20.911 -14.974 1.00 49.69 1033 SER A C 1
ATOM 8040 O O . SER A 1 1033 ? -1.422 -21.103 -15.373 1.00 49.69 1033 SER A O 1
ATOM 8042 N N . PRO A 1 1034 ? -3.233 -19.784 -15.308 1.00 48.84 1034 PRO A N 1
ATOM 8043 C CA . PRO A 1 1034 ? -2.650 -18.783 -16.196 1.00 48.84 1034 PRO A CA 1
ATOM 8044 C C . PRO A 1 1034 ? -1.580 -17.920 -15.519 1.00 48.84 1034 PRO A C 1
ATOM 8046 O O . PRO A 1 1034 ? -1.744 -17.505 -14.373 1.00 48.84 1034 PRO A O 1
ATOM 8049 N N . PHE A 1 1035 ? -0.510 -17.585 -16.251 1.00 62.00 1035 PHE A N 1
ATOM 8050 C CA . PHE A 1 1035 ? 0.490 -16.625 -15.782 1.00 62.00 1035 PHE A CA 1
ATOM 8051 C C . PHE A 1 1035 ? -0.102 -15.208 -15.800 1.00 62.00 1035 PHE A C 1
ATOM 8053 O O . PHE A 1 1035 ? -0.263 -14.602 -16.862 1.00 62.00 1035 PHE A O 1
ATOM 8060 N N . SER A 1 1036 ? -0.449 -14.687 -14.623 1.00 70.50 1036 SER A N 1
ATOM 8061 C CA . SER A 1 1036 ? -1.007 -13.346 -14.470 1.00 70.50 1036 SER A CA 1
ATOM 8062 C C . SER A 1 1036 ? 0.077 -12.267 -14.559 1.00 70.50 1036 SER A C 1
ATOM 8064 O O . SER A 1 1036 ? 1.179 -12.394 -14.024 1.00 70.50 1036 SER A O 1
ATOM 8066 N N . PHE A 1 1037 ? -0.252 -11.158 -15.219 1.00 84.00 1037 PHE A N 1
ATOM 8067 C CA . PHE A 1 1037 ? 0.590 -9.967 -15.279 1.00 84.00 1037 PHE A CA 1
ATOM 8068 C C . PHE A 1 1037 ? -0.039 -8.882 -14.410 1.00 84.00 1037 PHE A C 1
ATOM 8070 O O . PHE A 1 1037 ? -1.196 -8.508 -14.606 1.00 84.00 1037 PHE A O 1
ATOM 8077 N N . ARG A 1 1038 ? 0.715 -8.333 -13.457 1.00 86.62 1038 ARG A N 1
ATOM 8078 C CA . ARG A 1 1038 ? 0.312 -7.084 -12.797 1.00 86.62 1038 ARG A CA 1
ATOM 8079 C C . ARG A 1 1038 ? 0.512 -5.903 -13.753 1.00 86.62 1038 ARG A C 1
ATOM 8081 O O . ARG A 1 1038 ? 1.300 -5.981 -14.694 1.00 86.62 1038 ARG A O 1
ATOM 8088 N N . LYS A 1 1039 ? -0.149 -4.779 -13.489 1.00 90.88 1039 LYS A N 1
ATOM 8089 C CA . LYS A 1 1039 ? 0.206 -3.505 -14.127 1.00 90.88 1039 LYS A CA 1
ATOM 8090 C C . LYS A 1 1039 ? 1.635 -3.090 -13.750 1.00 90.88 1039 LYS A C 1
ATOM 8092 O O . LYS A 1 1039 ? 2.061 -3.302 -12.614 1.00 90.88 1039 LYS A O 1
ATOM 8097 N N . ASN A 1 1040 ? 2.368 -2.484 -14.683 1.00 88.94 1040 ASN A N 1
ATOM 8098 C CA . ASN A 1 1040 ? 3.743 -2.045 -14.440 1.00 88.94 1040 ASN A CA 1
ATOM 8099 C C . ASN A 1 1040 ? 3.769 -0.888 -13.422 1.00 88.94 1040 ASN A C 1
ATOM 8101 O O . ASN A 1 1040 ? 2.995 0.070 -13.521 1.00 88.94 1040 ASN A O 1
ATOM 8105 N N . ILE A 1 1041 ? 4.653 -0.985 -12.425 1.00 85.94 1041 ILE A N 1
ATOM 8106 C CA . ILE A 1 1041 ? 4.713 -0.054 -11.289 1.00 85.94 1041 ILE A CA 1
ATOM 8107 C C . ILE A 1 1041 ? 5.833 0.967 -11.504 1.00 85.94 1041 ILE A C 1
ATOM 8109 O O . ILE A 1 1041 ? 6.972 0.804 -11.060 1.00 85.94 1041 ILE A O 1
ATOM 8113 N N . MET A 1 1042 ? 5.497 2.063 -12.180 1.00 85.50 1042 MET A N 1
ATOM 8114 C CA . MET A 1 1042 ? 6.493 2.985 -12.733 1.00 85.50 1042 MET A CA 1
ATOM 8115 C C . MET A 1 1042 ? 7.364 3.678 -11.670 1.00 85.50 1042 MET A C 1
ATOM 8117 O O . MET A 1 1042 ? 8.501 4.057 -11.954 1.00 85.50 1042 MET A O 1
ATOM 8121 N N . SER A 1 1043 ? 6.881 3.783 -10.428 1.00 77.38 1043 SER A N 1
ATOM 8122 C CA . SER A 1 1043 ? 7.639 4.311 -9.283 1.00 77.38 1043 SER A CA 1
ATOM 8123 C C . SER A 1 1043 ? 8.807 3.416 -8.846 1.00 77.38 1043 SER A C 1
ATOM 8125 O O . SER A 1 1043 ? 9.729 3.899 -8.184 1.00 77.38 1043 SER A O 1
ATOM 8127 N N . TYR A 1 1044 ? 8.807 2.141 -9.248 1.00 76.94 1044 TYR A N 1
ATOM 8128 C CA . TYR A 1 1044 ? 9.875 1.167 -9.000 1.00 76.94 1044 TYR A CA 1
ATOM 8129 C C . TYR A 1 1044 ? 10.839 1.000 -10.189 1.00 76.94 1044 TYR A C 1
ATOM 8131 O O . TYR A 1 1044 ? 11.790 0.228 -10.099 1.00 76.94 1044 TYR A O 1
ATOM 8139 N N . GLY A 1 1045 ? 10.630 1.724 -11.296 1.00 78.06 1045 GLY A N 1
ATOM 8140 C CA . GLY A 1 1045 ? 11.363 1.502 -12.550 1.00 78.06 1045 GLY A CA 1
ATOM 8141 C C . GLY A 1 1045 ? 10.820 0.339 -13.392 1.00 78.06 1045 GLY A C 1
ATOM 8142 O O . GLY A 1 1045 ? 11.414 -0.018 -14.406 1.00 78.06 1045 GLY A O 1
ATOM 8143 N N . ASP A 1 1046 ? 9.694 -0.237 -12.973 1.00 83.31 1046 ASP A N 1
ATOM 8144 C CA . ASP A 1 1046 ? 8.938 -1.258 -13.689 1.00 83.31 1046 ASP A CA 1
ATOM 8145 C C . ASP A 1 1046 ? 8.071 -0.552 -14.751 1.00 83.31 1046 ASP A C 1
ATOM 8147 O O . ASP A 1 1046 ? 7.097 0.127 -14.420 1.00 83.31 1046 ASP A O 1
ATOM 8151 N N . TYR A 1 1047 ? 8.489 -0.630 -16.021 1.00 85.12 1047 TYR A N 1
ATOM 8152 C CA . TYR A 1 1047 ? 7.883 0.113 -17.138 1.00 85.12 1047 TYR A CA 1
ATOM 8153 C C . TYR A 1 1047 ? 7.279 -0.775 -18.232 1.00 85.12 1047 TYR A C 1
ATOM 8155 O O . TYR A 1 1047 ? 6.366 -0.325 -18.922 1.00 85.12 1047 TYR A O 1
ATOM 8163 N N . TYR A 1 1048 ? 7.792 -1.991 -18.436 1.00 88.19 1048 TYR A N 1
ATOM 8164 C CA . TYR A 1 1048 ? 7.328 -2.917 -19.471 1.00 88.19 1048 TYR A CA 1
ATOM 8165 C C . TYR A 1 1048 ? 7.742 -4.360 -19.171 1.00 88.19 1048 TYR A C 1
ATOM 8167 O O . TYR A 1 1048 ? 8.751 -4.606 -18.511 1.00 88.19 1048 TYR A O 1
ATOM 8175 N N . TYR A 1 1049 ? 6.994 -5.307 -19.729 1.00 87.06 1049 TYR A N 1
ATOM 8176 C CA . TYR A 1 1049 ? 7.392 -6.703 -19.875 1.00 87.06 1049 TYR A CA 1
ATOM 8177 C C . TYR A 1 1049 ? 8.086 -6.894 -21.225 1.00 87.06 1049 TYR A C 1
ATOM 8179 O O . TYR A 1 1049 ? 7.552 -6.477 -22.252 1.00 87.06 1049 TYR A O 1
ATOM 8187 N N . GLY A 1 1050 ? 9.276 -7.496 -21.231 1.00 84.19 1050 GLY A N 1
ATOM 8188 C CA . GLY A 1 1050 ? 10.042 -7.819 -22.437 1.00 84.19 1050 GLY A CA 1
ATOM 8189 C C . GLY A 1 1050 ? 10.372 -9.308 -22.484 1.00 84.19 1050 GLY A C 1
ATOM 8190 O O . GLY A 1 1050 ? 10.632 -9.909 -21.444 1.00 84.19 1050 GLY A O 1
ATOM 8191 N N . PHE A 1 1051 ? 10.343 -9.894 -23.681 1.00 79.50 1051 PHE A N 1
ATOM 8192 C CA . PHE A 1 1051 ? 10.463 -11.342 -23.877 1.00 79.50 1051 PHE A CA 1
ATOM 8193 C C . PHE A 1 1051 ? 11.593 -11.666 -24.859 1.00 79.50 1051 PHE A C 1
ATOM 8195 O O . PHE A 1 1051 ? 11.360 -12.233 -25.921 1.00 79.50 1051 PHE A O 1
ATOM 8202 N N . ASP A 1 1052 ? 12.824 -11.297 -24.509 1.00 66.56 1052 ASP A N 1
ATOM 8203 C CA . ASP A 1 1052 ? 14.027 -11.555 -25.314 1.00 66.56 1052 ASP A CA 1
ATOM 8204 C C . ASP A 1 1052 ? 14.268 -13.052 -25.589 1.00 66.56 1052 ASP A C 1
ATOM 8206 O O . ASP A 1 1052 ? 14.795 -13.411 -26.634 1.00 66.56 1052 ASP A O 1
ATOM 8210 N N . GLY A 1 1053 ? 13.802 -13.948 -24.716 1.00 65.38 1053 GLY A N 1
ATOM 8211 C CA . GLY A 1 1053 ? 13.777 -15.394 -24.971 1.00 65.38 1053 GLY A CA 1
ATOM 8212 C C . GLY A 1 1053 ? 12.751 -15.876 -26.017 1.00 65.38 1053 GLY A C 1
ATOM 8213 O O . GLY A 1 1053 ? 12.788 -17.049 -26.391 1.00 65.38 1053 GLY A O 1
ATOM 8214 N N . LEU A 1 1054 ? 11.833 -15.022 -26.490 1.00 76.69 1054 LEU A N 1
ATOM 8215 C CA . LEU A 1 1054 ? 10.697 -15.374 -27.358 1.00 76.69 1054 LEU A CA 1
ATOM 8216 C C . LEU A 1 1054 ? 10.921 -14.929 -28.818 1.00 76.69 1054 LEU A C 1
ATOM 8218 O O . LEU A 1 1054 ? 10.154 -14.144 -29.379 1.00 76.69 1054 LEU A O 1
ATOM 8222 N N . PHE A 1 1055 ? 11.983 -15.433 -29.448 1.00 83.44 1055 PHE A N 1
ATOM 8223 C CA . PHE A 1 1055 ? 12.290 -15.131 -30.849 1.00 83.44 1055 PHE A CA 1
ATOM 8224 C C . PHE A 1 1055 ? 11.354 -15.845 -31.834 1.00 83.44 1055 PHE A C 1
ATOM 8226 O O . PHE A 1 1055 ? 11.354 -17.073 -31.938 1.00 83.44 1055 PHE A O 1
ATOM 8233 N N . TRP A 1 1056 ? 10.641 -15.071 -32.653 1.00 89.88 1056 TRP A N 1
ATOM 8234 C CA . TRP A 1 1056 ? 9.900 -15.567 -33.813 1.00 89.88 1056 TRP A CA 1
ATOM 8235 C C . TRP A 1 1056 ? 10.623 -15.226 -35.124 1.00 89.88 1056 TRP A C 1
ATOM 8237 O O . TRP A 1 1056 ? 10.958 -14.072 -35.383 1.00 89.88 1056 TRP A O 1
ATOM 8247 N N . SER A 1 1057 ? 10.846 -16.234 -35.971 1.00 87.38 1057 SER A N 1
ATOM 8248 C CA . SER A 1 1057 ? 11.659 -16.147 -37.201 1.00 87.38 1057 SER A CA 1
ATOM 8249 C C . SER A 1 1057 ? 10.830 -16.041 -38.492 1.00 87.38 1057 SER A C 1
ATOM 8251 O O . SER A 1 1057 ? 11.210 -16.581 -39.529 1.00 87.38 1057 SER A O 1
ATOM 8253 N N . GLY A 1 1058 ? 9.672 -15.369 -38.438 1.00 89.75 1058 GLY A N 1
ATOM 8254 C CA . GLY A 1 1058 ? 8.838 -15.115 -39.623 1.00 89.75 1058 GLY A CA 1
ATOM 8255 C C . GLY A 1 1058 ? 8.189 -16.366 -40.229 1.00 89.75 1058 GLY A C 1
ATOM 8256 O O . GLY A 1 1058 ? 8.073 -16.458 -41.452 1.00 89.75 1058 GLY A O 1
ATOM 8257 N N . LYS A 1 1059 ? 7.820 -17.351 -39.399 1.00 91.12 1059 LYS A N 1
ATOM 8258 C CA . LYS A 1 1059 ? 7.338 -18.677 -39.829 1.00 91.12 1059 LYS A CA 1
ATOM 8259 C C . LYS A 1 1059 ? 5.920 -18.987 -39.369 1.00 91.12 1059 LYS A C 1
ATOM 8261 O O . LYS A 1 1059 ? 5.511 -18.511 -38.313 1.00 91.12 1059 LYS A O 1
ATOM 8266 N N . ASP A 1 1060 ? 5.226 -19.812 -40.147 1.00 92.50 1060 ASP A N 1
ATOM 8267 C CA . ASP A 1 1060 ? 3.950 -20.423 -39.768 1.00 92.50 1060 ASP A CA 1
ATOM 8268 C C . ASP A 1 1060 ? 4.124 -21.600 -38.784 1.00 92.50 1060 ASP A C 1
ATOM 8270 O O . ASP A 1 1060 ? 5.239 -22.064 -38.522 1.00 92.50 1060 ASP A O 1
ATOM 8274 N N . ASP A 1 1061 ? 3.004 -22.105 -38.261 1.00 88.19 1061 ASP A N 1
ATOM 8275 C CA . ASP A 1 1061 ? 2.963 -23.230 -37.311 1.00 88.19 1061 ASP A CA 1
ATOM 8276 C C . ASP A 1 1061 ? 3.418 -24.576 -37.922 1.00 88.19 1061 ASP A C 1
ATOM 8278 O O . ASP A 1 1061 ? 3.713 -25.528 -37.195 1.00 88.19 1061 ASP A O 1
ATOM 8282 N N . GLU A 1 1062 ? 3.485 -24.685 -39.256 1.00 90.69 1062 GLU A N 1
ATOM 8283 C CA . GLU A 1 1062 ? 4.059 -25.840 -39.962 1.00 90.69 1062 GLU A CA 1
ATOM 8284 C C . GLU A 1 1062 ? 5.592 -25.716 -40.129 1.00 90.69 1062 GLU A C 1
ATOM 8286 O O . GLU A 1 1062 ? 6.259 -26.692 -40.490 1.00 90.69 1062 GLU A O 1
ATOM 8291 N N . GLY A 1 1063 ? 6.168 -24.549 -39.816 1.00 87.75 1063 GLY A N 1
ATOM 8292 C CA . GLY A 1 1063 ? 7.596 -24.240 -39.892 1.00 87.75 1063 GLY A CA 1
ATOM 8293 C C . GLY A 1 1063 ? 8.062 -23.663 -41.234 1.00 87.75 1063 GLY A C 1
ATOM 8294 O O . GLY A 1 1063 ? 9.274 -23.536 -41.443 1.00 87.75 1063 GLY A O 1
ATOM 8295 N N . ASN A 1 1064 ? 7.145 -23.315 -42.142 1.00 91.56 1064 ASN A N 1
ATOM 8296 C CA . ASN A 1 1064 ? 7.463 -22.652 -43.407 1.00 91.56 1064 ASN A CA 1
ATOM 8297 C C . ASN A 1 1064 ? 7.689 -21.150 -43.183 1.00 91.56 1064 ASN A C 1
ATOM 8299 O O . ASN A 1 1064 ? 7.029 -20.537 -42.348 1.00 91.56 1064 ASN A O 1
ATOM 8303 N N . ASN A 1 1065 ? 8.569 -20.524 -43.970 1.00 89.81 1065 ASN A N 1
ATOM 8304 C CA . ASN A 1 1065 ? 8.683 -19.062 -43.988 1.00 89.81 1065 ASN A CA 1
ATOM 8305 C C . ASN A 1 1065 ? 7.392 -18.452 -44.560 1.00 89.81 1065 ASN A C 1
ATOM 8307 O O . ASN A 1 1065 ? 6.929 -18.878 -45.624 1.00 89.81 1065 ASN A O 1
ATOM 8311 N N . LEU A 1 1066 ? 6.848 -17.431 -43.896 1.00 92.25 1066 LEU A N 1
ATOM 8312 C CA . LEU A 1 1066 ? 5.748 -16.638 -44.441 1.0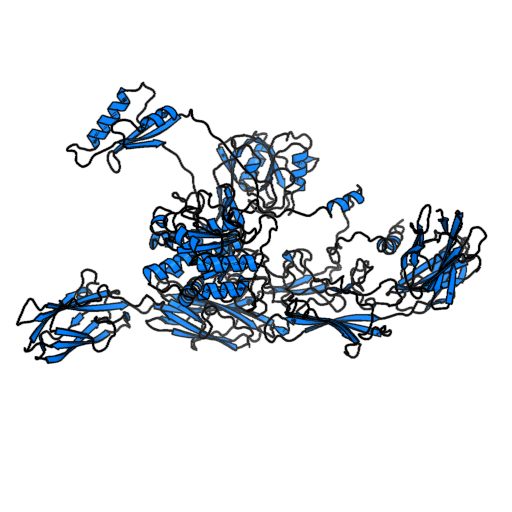0 92.25 1066 LEU A CA 1
ATOM 8313 C C . LEU A 1 1066 ? 6.215 -15.850 -45.687 1.00 92.25 1066 LEU A C 1
ATOM 8315 O O . LEU A 1 1066 ? 7.381 -15.447 -45.755 1.00 92.25 1066 LEU A O 1
ATOM 8319 N N . PRO A 1 1067 ? 5.338 -15.643 -46.688 1.00 92.56 1067 PRO A N 1
ATOM 8320 C CA . PRO A 1 1067 ? 5.669 -14.883 -47.892 1.00 92.56 1067 PRO A CA 1
ATOM 8321 C C . PRO A 1 1067 ? 5.796 -13.378 -47.616 1.00 92.56 1067 PRO A C 1
ATOM 8323 O O . PRO A 1 1067 ? 5.251 -12.866 -46.642 1.00 92.56 1067 PRO A O 1
ATOM 8326 N N . ASP A 1 1068 ? 6.468 -12.657 -48.516 1.00 91.75 1068 ASP A N 1
ATOM 8327 C CA . ASP A 1 1068 ? 6.610 -11.200 -48.418 1.00 91.75 1068 ASP A CA 1
ATOM 8328 C C . ASP A 1 1068 ? 5.237 -10.502 -48.422 1.00 91.75 1068 ASP A C 1
ATOM 8330 O O . ASP A 1 1068 ? 4.362 -10.812 -49.242 1.00 91.75 1068 ASP A O 1
ATOM 8334 N N . GLY A 1 1069 ? 5.034 -9.547 -47.513 1.00 92.25 1069 GLY A N 1
ATOM 8335 C CA . GLY A 1 1069 ? 3.735 -8.908 -47.312 1.00 92.25 1069 GLY A CA 1
ATOM 8336 C C . GLY A 1 1069 ? 3.608 -8.129 -46.003 1.00 92.25 1069 GLY A C 1
ATOM 8337 O O . GLY A 1 1069 ? 4.553 -8.022 -45.221 1.00 92.25 1069 GLY A O 1
ATOM 8338 N N . LYS A 1 1070 ? 2.413 -7.573 -45.768 1.00 94.31 1070 LYS A N 1
ATOM 8339 C CA . LYS A 1 1070 ? 2.062 -6.878 -44.523 1.00 94.31 1070 LYS A CA 1
ATOM 8340 C C . LYS A 1 1070 ? 1.340 -7.821 -43.562 1.00 94.31 1070 LYS A C 1
ATOM 8342 O O . LYS A 1 1070 ? 0.366 -8.471 -43.942 1.00 94.31 1070 LYS A O 1
ATOM 8347 N N . TYR A 1 1071 ? 1.782 -7.802 -42.312 1.00 96.50 1071 TYR A N 1
ATOM 8348 C CA . TYR A 1 1071 ? 1.268 -8.599 -41.206 1.00 96.50 1071 TYR A CA 1
ATOM 8349 C C . TYR A 1 1071 ? 1.018 -7.718 -39.976 1.00 96.50 1071 TYR A C 1
ATOM 8351 O O . TYR A 1 1071 ? 1.410 -6.547 -39.936 1.00 96.50 1071 TYR A O 1
ATOM 8359 N N . TYR A 1 1072 ? 0.357 -8.283 -38.970 1.00 96.94 1072 TYR A N 1
ATOM 8360 C CA . TYR A 1 1072 ? 0.114 -7.642 -37.682 1.00 96.94 1072 TYR A CA 1
ATOM 8361 C C . TYR A 1 1072 ? 0.555 -8.569 -36.555 1.00 96.94 1072 TYR A C 1
ATOM 8363 O O . TYR A 1 1072 ? 0.119 -9.715 -36.494 1.00 96.94 1072 TYR A O 1
ATOM 8371 N N . TYR A 1 1073 ? 1.402 -8.071 -35.657 1.00 96.00 1073 TYR A N 1
ATOM 8372 C CA . TYR A 1 1073 ? 1.740 -8.747 -34.409 1.00 96.00 1073 TYR A CA 1
ATOM 8373 C C . TYR A 1 1073 ? 0.687 -8.352 -33.375 1.00 96.00 1073 TYR A C 1
ATOM 8375 O O . TYR A 1 1073 ? 0.534 -7.168 -33.061 1.00 96.00 1073 TYR A O 1
ATOM 8383 N N . VAL A 1 1074 ? -0.094 -9.323 -32.916 1.00 96.94 1074 VAL A N 1
ATOM 8384 C CA . VAL A 1 1074 ? -1.308 -9.108 -32.127 1.00 96.94 1074 VAL A CA 1
ATOM 8385 C C . VAL A 1 1074 ? -1.065 -9.515 -30.685 1.00 96.94 1074 VAL A C 1
ATOM 8387 O O . VAL A 1 1074 ? -0.742 -10.668 -30.406 1.00 96.94 1074 VAL A O 1
ATOM 8390 N N . TYR A 1 1075 ? -1.267 -8.552 -29.792 1.00 95.31 1075 TYR A N 1
ATOM 8391 C CA . TYR A 1 1075 ? -1.296 -8.715 -28.349 1.00 95.31 1075 TYR A CA 1
ATOM 8392 C C . TYR A 1 1075 ? -2.766 -8.805 -27.945 1.00 95.31 1075 TYR A C 1
ATOM 8394 O O . TYR A 1 1075 ? -3.493 -7.816 -28.056 1.00 95.31 1075 TYR A O 1
ATOM 8402 N N . GLU A 1 1076 ? -3.220 -9.982 -27.532 1.00 95.19 1076 GLU A N 1
ATOM 8403 C CA . GLU A 1 1076 ? -4.598 -10.236 -27.110 1.00 95.19 1076 GLU A CA 1
ATOM 8404 C C . GLU A 1 1076 ? -4.620 -10.440 -25.592 1.00 95.19 1076 GLU A C 1
ATOM 8406 O O . GLU A 1 1076 ? -3.924 -11.306 -25.069 1.00 95.19 1076 GLU A O 1
ATOM 8411 N N . SER A 1 1077 ? -5.358 -9.590 -24.872 1.00 94.19 1077 SER A N 1
ATOM 8412 C CA . SER A 1 1077 ? -5.257 -9.462 -23.412 1.00 94.19 1077 SER A CA 1
ATOM 8413 C C . SER A 1 1077 ? -6.614 -9.435 -22.714 1.00 94.19 1077 SER A C 1
ATOM 8415 O O . SER A 1 1077 ? -7.522 -8.723 -23.147 1.00 94.19 1077 SER A O 1
ATOM 8417 N N . THR A 1 1078 ? -6.721 -10.147 -21.592 1.00 92.88 1078 THR A N 1
ATOM 8418 C CA . THR A 1 1078 ? -7.933 -10.226 -20.759 1.00 92.88 1078 THR A CA 1
ATOM 8419 C C . THR A 1 1078 ? -7.603 -9.797 -19.329 1.00 92.88 1078 THR A C 1
ATOM 8421 O O . THR A 1 1078 ? -6.611 -10.247 -18.747 1.00 92.88 1078 THR A O 1
ATOM 8424 N N . LEU A 1 1079 ? -8.429 -8.927 -18.744 1.00 92.50 1079 LEU A N 1
ATOM 8425 C CA . LEU A 1 1079 ? -8.247 -8.405 -17.383 1.00 92.50 1079 LEU A CA 1
ATOM 8426 C C . LEU A 1 1079 ? -8.442 -9.487 -16.315 1.00 92.50 1079 LEU A C 1
ATOM 8428 O O . LEU A 1 1079 ? -9.194 -10.441 -16.514 1.00 92.50 1079 LEU A O 1
ATOM 8432 N N . ASN A 1 1080 ? -7.811 -9.324 -15.148 1.00 86.38 1080 ASN A N 1
ATOM 8433 C CA . ASN A 1 1080 ? -8.020 -10.240 -14.026 1.00 86.38 1080 ASN A CA 1
ATOM 8434 C C . ASN A 1 1080 ? -9.260 -9.900 -13.190 1.00 86.38 1080 ASN A C 1
ATOM 8436 O O . ASN A 1 1080 ? -9.159 -9.374 -12.082 1.00 86.38 1080 ASN A O 1
ATOM 8440 N N . TYR A 1 1081 ? -10.429 -10.235 -13.738 1.00 87.62 1081 TYR A N 1
ATOM 8441 C CA . TYR A 1 1081 ? -11.671 -10.439 -12.992 1.00 87.62 1081 TYR A CA 1
ATOM 8442 C C . TYR A 1 1081 ? -12.596 -11.432 -13.732 1.00 87.62 1081 TYR A C 1
ATOM 8444 O O . TYR A 1 1081 ? -12.330 -11.816 -14.873 1.00 87.62 1081 TYR A O 1
ATOM 8452 N N . GLU A 1 1082 ? -13.663 -11.919 -13.088 1.00 84.62 1082 GLU A N 1
ATOM 8453 C CA . GLU A 1 1082 ? -14.586 -12.871 -13.727 1.00 84.62 1082 GLU A CA 1
ATOM 8454 C C . GLU A 1 1082 ? -15.477 -12.182 -14.775 1.00 84.62 1082 GLU A C 1
ATOM 8456 O O . GLU A 1 1082 ? -16.296 -11.329 -14.439 1.00 84.62 1082 GLU A O 1
ATOM 8461 N N . GLY A 1 1083 ? -15.362 -12.614 -16.036 1.00 87.81 1083 GLY A N 1
ATOM 8462 C CA . GLY A 1 1083 ? -16.256 -12.210 -17.128 1.00 87.81 1083 GLY A CA 1
ATOM 8463 C C . GLY A 1 1083 ? -15.738 -11.104 -18.053 1.00 87.81 1083 GLY A C 1
ATOM 8464 O O . GLY A 1 1083 ? -16.473 -10.741 -18.965 1.00 87.81 1083 GLY A O 1
ATOM 8465 N N . ALA A 1 1084 ? -14.510 -10.617 -17.847 1.00 91.88 1084 ALA A N 1
ATOM 8466 C CA . ALA A 1 1084 ? -13.886 -9.576 -18.666 1.00 91.88 1084 ALA A CA 1
ATOM 8467 C C . ALA A 1 1084 ? -13.814 -9.926 -20.168 1.00 91.88 1084 ALA A C 1
ATOM 8469 O O . ALA A 1 1084 ? -13.483 -11.056 -20.541 1.00 91.88 1084 ALA A O 1
ATOM 8470 N N . GLU A 1 1085 ? -14.069 -8.942 -21.031 1.00 94.81 1085 GLU A N 1
ATOM 8471 C CA . GLU A 1 1085 ? -13.861 -9.025 -22.479 1.00 94.81 1085 GLU A CA 1
ATOM 8472 C C . GLU A 1 1085 ? -12.372 -8.850 -22.855 1.00 94.81 1085 GLU A C 1
ATOM 8474 O O . GLU A 1 1085 ? -11.615 -8.110 -22.223 1.00 94.81 1085 GLU A O 1
ATOM 8479 N N . SER A 1 1086 ? -11.936 -9.540 -23.914 1.00 93.50 1086 SER A N 1
ATOM 8480 C CA . SER A 1 1086 ? -10.552 -9.495 -24.405 1.00 93.50 1086 SER A CA 1
ATOM 8481 C C . SER A 1 1086 ? -10.306 -8.304 -25.341 1.00 93.50 1086 SER A C 1
ATOM 8483 O O . SER A 1 1086 ? -11.042 -8.116 -26.314 1.00 93.50 1086 SER A O 1
ATOM 8485 N N . GLN A 1 1087 ? -9.222 -7.559 -25.123 1.00 95.62 1087 GLN A N 1
ATOM 8486 C CA . GLN A 1 1087 ? -8.763 -6.470 -25.996 1.00 95.62 1087 GLN A CA 1
ATOM 8487 C C . GLN A 1 1087 ? -7.619 -6.916 -26.915 1.00 95.62 1087 GLN A C 1
ATOM 8489 O O . GLN A 1 1087 ? -6.818 -7.768 -26.535 1.00 95.62 1087 GLN A O 1
ATOM 8494 N N . GLN A 1 1088 ? -7.496 -6.296 -28.095 1.00 95.00 1088 GLN A N 1
ATOM 8495 C CA . GLN A 1 1088 ? -6.400 -6.540 -29.041 1.00 95.00 1088 GLN A CA 1
ATOM 8496 C C . GLN A 1 1088 ? -5.654 -5.247 -29.402 1.00 95.00 1088 GLN A C 1
ATOM 8498 O O . GLN A 1 1088 ? -6.241 -4.356 -30.018 1.00 95.00 1088 GLN A O 1
ATOM 8503 N N . THR A 1 1089 ? -4.346 -5.200 -29.139 1.00 94.56 1089 THR A N 1
ATOM 8504 C CA . THR A 1 1089 ? -3.423 -4.189 -29.692 1.00 94.56 1089 THR A CA 1
ATOM 8505 C C . THR A 1 1089 ? -2.617 -4.828 -30.820 1.00 94.56 1089 THR A C 1
ATOM 8507 O O . THR A 1 1089 ? -2.157 -5.964 -30.689 1.00 94.56 1089 THR A O 1
ATOM 8510 N N . LYS A 1 1090 ? -2.456 -4.138 -31.957 1.00 95.12 1090 LYS A N 1
ATOM 8511 C CA . LYS A 1 1090 ? -1.852 -4.716 -33.172 1.00 95.12 1090 LYS A CA 1
ATOM 8512 C C . LYS A 1 1090 ? -0.718 -3.851 -33.698 1.00 95.12 1090 LYS A C 1
ATOM 8514 O O . LYS A 1 1090 ? -0.974 -2.744 -34.157 1.00 95.12 1090 LYS A O 1
ATOM 8519 N N . ILE A 1 1091 ? 0.511 -4.361 -33.685 1.00 96.06 1091 ILE A N 1
ATOM 8520 C CA . ILE A 1 1091 ? 1.664 -3.682 -34.290 1.00 96.06 1091 ILE A CA 1
ATOM 8521 C C . ILE A 1 1091 ? 1.783 -4.135 -35.754 1.00 96.06 1091 ILE A C 1
ATOM 8523 O O . ILE A 1 1091 ? 2.035 -5.319 -35.995 1.00 96.06 1091 ILE A O 1
ATOM 8527 N N . PRO A 1 1092 ? 1.587 -3.252 -36.749 1.00 95.81 1092 PRO A N 1
ATOM 8528 C CA . PRO A 1 1092 ? 1.807 -3.585 -38.150 1.00 95.81 1092 PRO A CA 1
ATOM 8529 C C . PRO A 1 1092 ? 3.300 -3.779 -38.428 1.00 95.81 1092 PRO A C 1
ATOM 8531 O O . PRO A 1 1092 ? 4.128 -2.991 -37.974 1.00 95.81 1092 PRO A O 1
ATOM 8534 N N . PHE A 1 1093 ? 3.638 -4.785 -39.231 1.00 94.31 1093 PHE A N 1
ATOM 8535 C CA . PHE A 1 1093 ? 5.003 -5.004 -39.706 1.00 94.31 1093 PHE A CA 1
ATOM 8536 C C . PHE A 1 1093 ? 5.026 -5.580 -41.130 1.00 94.31 1093 PHE A C 1
ATOM 8538 O O . PHE A 1 1093 ? 4.014 -6.080 -41.632 1.00 94.31 1093 PHE A O 1
ATOM 8545 N N . LYS A 1 1094 ? 6.182 -5.504 -41.795 1.00 92.38 1094 LYS A N 1
ATOM 8546 C CA . LYS A 1 1094 ? 6.438 -6.156 -43.089 1.00 92.38 1094 LYS A CA 1
ATOM 8547 C C . LYS A 1 1094 ? 7.278 -7.422 -42.920 1.00 92.38 1094 LYS A C 1
ATOM 8549 O O . LYS A 1 1094 ? 8.202 -7.451 -42.108 1.00 92.38 1094 LYS A O 1
ATOM 8554 N N . ILE A 1 1095 ? 7.006 -8.427 -43.744 1.00 91.62 1095 ILE A N 1
ATOM 8555 C CA . ILE A 1 1095 ? 8.012 -9.417 -44.138 1.00 91.62 1095 ILE A CA 1
ATOM 8556 C C . ILE A 1 1095 ? 8.476 -9.032 -45.538 1.00 91.62 1095 ILE A C 1
ATOM 8558 O O . ILE A 1 1095 ? 7.639 -8.835 -46.420 1.00 91.62 1095 ILE A O 1
ATOM 8562 N N . ASP A 1 1096 ? 9.785 -8.895 -45.718 1.00 88.00 1096 ASP A N 1
ATOM 8563 C CA . ASP A 1 1096 ? 10.394 -8.522 -46.996 1.00 88.00 1096 ASP A CA 1
ATOM 8564 C C . ASP A 1 1096 ? 11.742 -9.232 -47.164 1.00 88.00 1096 ASP A C 1
ATOM 8566 O O . ASP A 1 1096 ? 12.715 -8.901 -46.493 1.00 88.00 1096 ASP A O 1
ATOM 8570 N N . SER A 1 1097 ? 11.796 -10.242 -48.030 1.00 85.44 1097 SER A N 1
ATOM 8571 C CA . SER A 1 1097 ? 12.993 -11.040 -48.325 1.00 85.44 1097 SER A CA 1
ATOM 8572 C C . SER A 1 1097 ? 13.652 -10.700 -49.669 1.00 85.44 1097 SER A C 1
ATOM 8574 O O . SER A 1 1097 ? 14.483 -11.470 -50.181 1.00 85.44 1097 SER A O 1
ATOM 8576 N N . VAL A 1 1098 ? 13.306 -9.552 -50.261 1.00 83.94 1098 VAL A N 1
ATOM 8577 C CA . VAL A 1 1098 ? 13.878 -9.102 -51.533 1.00 83.94 1098 VAL A CA 1
ATOM 8578 C C . VAL A 1 1098 ? 15.201 -8.370 -51.284 1.00 83.94 1098 VAL A C 1
ATOM 8580 O O . VAL A 1 1098 ? 15.327 -7.530 -50.403 1.00 83.94 1098 VAL A O 1
ATOM 8583 N N . SER A 1 1099 ? 16.242 -8.720 -52.042 1.00 80.62 1099 SER A N 1
ATOM 8584 C CA . SER A 1 1099 ? 17.585 -8.153 -51.860 1.00 80.62 1099 SER A CA 1
ATOM 8585 C C . SER A 1 1099 ? 17.858 -7.031 -52.874 1.00 80.62 1099 SER A C 1
ATOM 8587 O O . SER A 1 1099 ? 17.720 -7.280 -54.077 1.00 80.62 1099 SER A O 1
ATOM 8589 N N . PRO A 1 1100 ? 18.300 -5.829 -52.443 1.00 83.44 1100 PRO A N 1
ATOM 8590 C CA . PRO A 1 1100 ? 18.399 -4.650 -53.307 1.00 83.44 1100 PRO A CA 1
ATOM 8591 C C . PRO A 1 1100 ? 19.388 -4.855 -54.466 1.00 83.44 1100 PRO A C 1
ATOM 8593 O O . PRO A 1 1100 ? 20.587 -5.062 -54.273 1.00 83.44 1100 PRO A O 1
ATOM 8596 N N . ASP A 1 1101 ? 18.891 -4.798 -55.702 1.00 84.62 1101 ASP A N 1
ATOM 8597 C CA . ASP A 1 1101 ? 19.661 -5.171 -56.894 1.00 84.62 1101 ASP A CA 1
ATOM 8598 C C . ASP A 1 1101 ? 20.463 -3.980 -57.448 1.00 84.62 1101 ASP A C 1
ATOM 8600 O O . ASP A 1 1101 ? 19.892 -3.006 -57.955 1.00 84.62 1101 ASP A O 1
ATOM 8604 N N . VAL A 1 1102 ? 21.796 -4.056 -57.344 1.00 86.62 1102 VAL A N 1
ATOM 8605 C CA . VAL A 1 1102 ? 22.714 -2.969 -57.718 1.00 86.62 1102 VAL A CA 1
ATOM 8606 C C . VAL A 1 1102 ? 23.169 -3.096 -59.170 1.00 86.62 1102 VAL A C 1
ATOM 8608 O O . VAL A 1 1102 ? 23.891 -4.017 -59.548 1.00 86.62 1102 VAL A O 1
ATOM 8611 N N . GLU A 1 1103 ? 22.809 -2.113 -59.989 1.00 88.06 1103 GLU A N 1
ATOM 8612 C CA . GLU A 1 1103 ? 23.117 -2.074 -61.416 1.00 88.06 1103 GLU A CA 1
ATOM 8613 C C . GLU A 1 1103 ? 23.918 -0.830 -61.819 1.00 88.06 1103 GLU A C 1
ATOM 8615 O O . GLU A 1 1103 ? 24.071 0.149 -61.086 1.00 88.06 1103 GLU A O 1
ATOM 8620 N N . ASN A 1 1104 ? 24.371 -0.835 -63.079 1.00 89.50 1104 ASN A N 1
ATOM 8621 C CA . ASN A 1 1104 ? 24.726 0.377 -63.815 1.00 89.50 1104 ASN A CA 1
ATOM 8622 C C . ASN A 1 1104 ? 25.817 1.249 -63.157 1.00 89.50 1104 ASN A C 1
ATOM 8624 O O . ASN A 1 1104 ? 25.855 2.463 -63.383 1.00 89.50 1104 ASN A O 1
ATOM 8628 N N . ILE A 1 1105 ? 26.720 0.630 -62.393 1.00 91.81 1105 ILE A N 1
ATOM 8629 C CA . ILE A 1 1105 ? 27.894 1.266 -61.789 1.00 91.81 1105 ILE A CA 1
ATOM 8630 C C . ILE A 1 1105 ? 28.747 1.902 -62.903 1.00 91.81 1105 ILE A C 1
ATOM 8632 O O . ILE A 1 1105 ? 29.256 1.222 -63.796 1.00 91.81 1105 ILE A O 1
ATOM 8636 N N . LYS A 1 1106 ? 28.886 3.232 -62.876 1.00 91.44 1106 LYS A N 1
ATOM 8637 C CA . LYS A 1 1106 ? 29.633 4.040 -63.856 1.00 91.44 1106 LYS A CA 1
ATOM 8638 C C . LYS A 1 1106 ? 30.696 4.871 -63.145 1.00 91.44 1106 LYS A C 1
ATOM 8640 O O . LYS A 1 1106 ? 30.443 5.416 -62.074 1.00 91.44 1106 LYS A O 1
ATOM 8645 N N . VAL A 1 1107 ? 31.847 5.046 -63.794 1.00 90.12 1107 VAL A N 1
ATOM 8646 C CA . VAL A 1 1107 ? 32.956 5.899 -63.338 1.00 90.12 1107 VAL A CA 1
ATOM 8647 C C . VAL A 1 1107 ? 33.171 7.023 -64.353 1.00 90.12 1107 VAL A C 1
ATOM 8649 O O . VAL A 1 1107 ? 33.233 6.766 -65.554 1.00 90.12 1107 VAL A O 1
ATOM 8652 N N . THR A 1 1108 ? 33.259 8.273 -63.890 1.00 91.44 1108 THR A N 1
ATOM 8653 C CA . THR A 1 1108 ? 33.375 9.473 -64.737 1.00 91.44 1108 THR A CA 1
ATOM 8654 C C . THR A 1 1108 ? 34.461 10.423 -64.228 1.00 91.44 1108 THR A C 1
ATOM 8656 O O . THR A 1 1108 ? 34.321 11.006 -63.149 1.00 91.44 1108 THR A O 1
ATOM 8659 N N . ASP A 1 1109 ? 35.502 10.638 -65.035 1.00 90.25 1109 ASP A N 1
ATOM 8660 C CA . ASP A 1 1109 ? 36.573 11.616 -64.789 1.00 90.25 1109 ASP A CA 1
ATOM 8661 C C . ASP A 1 1109 ? 36.012 13.031 -64.547 1.00 90.25 1109 ASP A C 1
ATOM 8663 O O . ASP A 1 1109 ? 35.187 13.523 -65.325 1.00 90.25 1109 ASP A O 1
ATOM 8667 N N . GLN A 1 1110 ? 36.482 13.717 -63.502 1.00 89.38 1110 GLN A N 1
ATOM 8668 C CA . GLN A 1 1110 ? 36.091 15.093 -63.183 1.00 89.38 1110 GLN A CA 1
ATOM 8669 C C . GLN A 1 1110 ? 37.162 16.122 -63.598 1.00 89.38 1110 GLN A C 1
ATOM 8671 O O . GLN A 1 1110 ? 38.360 15.824 -63.573 1.00 89.38 1110 GLN A O 1
ATOM 8676 N N . PRO A 1 1111 ? 36.780 17.372 -63.944 1.00 85.81 1111 PRO A N 1
ATOM 8677 C CA . PRO A 1 1111 ? 37.725 18.399 -64.405 1.00 85.81 1111 PRO A CA 1
ATOM 8678 C C . PRO A 1 1111 ? 38.786 18.853 -63.388 1.00 85.81 1111 PRO A C 1
ATOM 8680 O O . PRO A 1 1111 ? 39.707 19.577 -63.768 1.00 85.81 1111 PRO A O 1
ATOM 8683 N N . ASP A 1 1112 ? 38.650 18.484 -62.113 1.00 86.44 1112 ASP A N 1
ATOM 8684 C CA . ASP A 1 1112 ? 39.598 18.783 -61.033 1.00 86.44 1112 ASP A CA 1
ATOM 8685 C C . ASP A 1 1112 ? 40.614 17.654 -60.764 1.00 86.44 1112 ASP A C 1
ATOM 8687 O O . ASP A 1 1112 ? 41.555 17.855 -59.994 1.00 86.44 1112 ASP A O 1
ATOM 8691 N N . GLY A 1 1113 ? 40.469 16.503 -61.433 1.00 85.12 1113 GLY A N 1
ATOM 8692 C CA . GLY A 1 1113 ? 41.310 15.317 -61.250 1.00 85.12 1113 GLY A CA 1
ATOM 8693 C C . GLY A 1 1113 ? 40.750 14.270 -60.280 1.00 85.12 1113 GLY A C 1
ATOM 8694 O O . GLY A 1 1113 ? 41.462 13.315 -59.975 1.00 85.12 1113 GLY A O 1
ATOM 8695 N N . THR A 1 1114 ? 39.514 14.431 -59.800 1.00 90.81 1114 THR A N 1
ATOM 8696 C CA . THR A 1 1114 ? 38.765 13.378 -59.090 1.00 90.81 1114 THR A CA 1
ATOM 8697 C C . THR A 1 1114 ? 37.987 12.477 -60.061 1.00 90.81 1114 THR A C 1
ATOM 8699 O O . THR A 1 1114 ? 37.912 12.745 -61.263 1.00 90.81 1114 THR A O 1
ATOM 8702 N N . TYR A 1 1115 ? 37.396 11.399 -59.548 1.00 88.88 1115 TYR A N 1
ATOM 8703 C CA . TYR A 1 1115 ? 36.535 10.476 -60.286 1.00 88.88 1115 TYR A CA 1
ATOM 8704 C C . TYR A 1 1115 ? 35.192 10.374 -59.567 1.00 88.88 1115 TYR A C 1
ATOM 8706 O O . TYR A 1 1115 ? 35.152 10.145 -58.358 1.00 88.88 1115 TYR A O 1
ATOM 8714 N N . LYS A 1 1116 ? 34.094 10.526 -60.310 1.00 90.81 1116 LYS A N 1
ATOM 8715 C CA . LYS A 1 1116 ? 32.735 10.335 -59.798 1.00 90.81 1116 LYS A CA 1
ATOM 8716 C C . LYS A 1 1116 ? 32.236 8.935 -60.140 1.00 90.81 1116 LYS A C 1
ATOM 8718 O O . LYS A 1 1116 ? 32.210 8.566 -61.313 1.00 90.81 1116 LYS A O 1
ATOM 8723 N N . ILE A 1 1117 ? 31.828 8.196 -59.120 1.00 90.25 1117 ILE A N 1
ATOM 8724 C CA . ILE A 1 1117 ? 31.154 6.901 -59.191 1.00 90.25 1117 ILE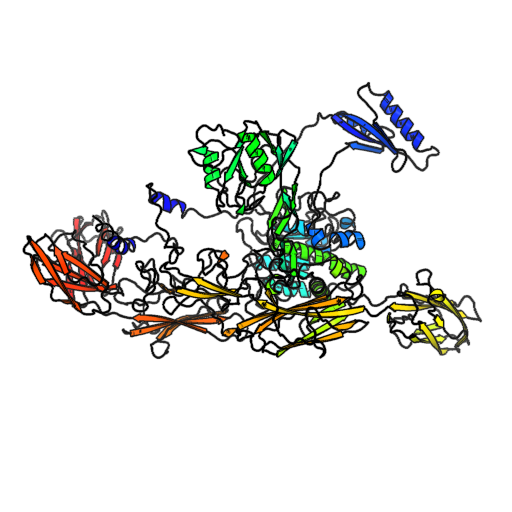 A CA 1
ATOM 8725 C C . ILE A 1 1117 ? 29.643 7.150 -59.056 1.00 90.25 1117 ILE A C 1
ATOM 8727 O O . ILE A 1 1117 ? 29.237 7.998 -58.263 1.00 90.25 1117 ILE A O 1
ATOM 8731 N N . THR A 1 1118 ? 28.815 6.438 -59.821 1.00 90.94 1118 THR A N 1
ATOM 8732 C CA . THR A 1 1118 ? 27.341 6.439 -59.693 1.00 90.94 1118 THR A CA 1
ATOM 8733 C C . THR A 1 1118 ? 26.785 5.048 -59.963 1.00 90.94 1118 THR A C 1
ATOM 8735 O O . THR A 1 1118 ? 27.238 4.427 -60.925 1.00 90.94 1118 THR A O 1
ATOM 8738 N N . TRP A 1 1119 ? 25.785 4.597 -59.212 1.00 91.06 1119 TRP A N 1
ATOM 8739 C CA . TRP A 1 1119 ? 25.100 3.310 -59.402 1.00 91.06 1119 TRP A CA 1
ATOM 8740 C C . TRP A 1 1119 ? 23.586 3.504 -59.365 1.00 91.06 1119 TRP A C 1
ATOM 8742 O O . TRP A 1 1119 ? 23.092 4.492 -58.827 1.00 91.06 1119 TRP A O 1
ATOM 8752 N N . ASP A 1 1120 ? 22.861 2.560 -59.953 1.00 87.69 1120 ASP A N 1
ATOM 8753 C CA . ASP A 1 1120 ? 21.412 2.473 -59.820 1.00 87.69 1120 ASP A CA 1
ATOM 8754 C C . ASP A 1 1120 ? 21.106 1.312 -58.847 1.00 87.69 1120 ASP A C 1
ATOM 8756 O O . ASP A 1 1120 ? 21.818 0.310 -58.830 1.00 87.69 1120 ASP A O 1
ATOM 8760 N N . VAL A 1 1121 ? 20.060 1.443 -58.030 1.00 82.62 1121 VAL A N 1
ATOM 8761 C CA . VAL A 1 1121 ? 19.561 0.380 -57.132 1.00 82.62 1121 VAL A CA 1
ATOM 8762 C C . VAL A 1 1121 ? 18.083 0.199 -57.449 1.00 82.62 1121 VAL A C 1
ATOM 8764 O O . VAL A 1 1121 ? 17.358 1.200 -57.441 1.00 82.62 1121 VAL A O 1
ATOM 8767 N N . LYS A 1 1122 ? 17.660 -1.026 -57.781 1.00 73.56 1122 LYS A N 1
ATOM 8768 C CA . LYS A 1 1122 ? 16.237 -1.419 -57.825 1.00 73.56 1122 LYS A CA 1
ATOM 8769 C C . LYS A 1 1122 ? 15.780 -1.766 -56.401 1.00 73.56 1122 LYS A C 1
ATOM 8771 O O . LYS A 1 1122 ? 16.629 -2.107 -55.590 1.00 73.56 1122 LYS A O 1
ATOM 8776 N N . GLU A 1 1123 ? 14.476 -1.670 -56.125 1.00 64.81 1123 GLU A N 1
ATOM 8777 C CA . GLU A 1 1123 ? 13.926 -1.367 -54.785 1.00 64.81 1123 GLU A CA 1
ATOM 8778 C C . GLU A 1 1123 ? 14.370 0.039 -54.317 1.00 64.81 1123 GLU A C 1
ATOM 8780 O O . GLU A 1 1123 ? 15.329 0.217 -53.573 1.00 64.81 1123 GLU A O 1
ATOM 8785 N N . GLU A 1 1124 ? 13.694 1.092 -54.800 1.00 57.59 1124 GLU A N 1
ATOM 8786 C CA . GLU A 1 1124 ? 13.990 2.475 -54.367 1.00 57.59 1124 GLU A CA 1
ATOM 8787 C C . GLU A 1 1124 ? 13.234 2.910 -53.102 1.00 57.59 1124 GLU A C 1
ATOM 8789 O O . GLU A 1 1124 ? 13.589 3.937 -52.527 1.00 57.59 1124 GLU A O 1
ATOM 8794 N N . SER A 1 1125 ? 12.190 2.186 -52.692 1.00 57.88 1125 SER A N 1
ATOM 8795 C CA . SER A 1 1125 ? 11.338 2.554 -51.553 1.00 57.88 1125 SER A CA 1
ATOM 8796 C C . SER A 1 1125 ? 12.017 2.330 -50.203 1.00 57.88 1125 SER A C 1
ATOM 8798 O O . SER A 1 1125 ? 11.839 3.143 -49.299 1.00 57.88 1125 SER A O 1
ATOM 8800 N N . ASP A 1 1126 ? 12.830 1.278 -50.094 1.00 65.62 1126 ASP A N 1
ATOM 8801 C CA . ASP A 1 1126 ? 13.329 0.776 -48.811 1.00 65.62 1126 ASP A CA 1
ATOM 8802 C C . ASP A 1 1126 ? 14.873 0.788 -48.715 1.00 65.62 1126 ASP A C 1
ATOM 8804 O O . ASP A 1 1126 ? 15.443 0.290 -47.752 1.00 65.62 1126 ASP A O 1
ATOM 8808 N N . TYR A 1 1127 ? 15.575 1.404 -49.678 1.00 75.06 1127 TYR A N 1
ATOM 8809 C CA . TYR A 1 1127 ? 17.045 1.522 -49.716 1.00 75.06 1127 TYR A CA 1
ATOM 8810 C C . TYR A 1 1127 ? 17.614 2.369 -48.557 1.00 75.06 1127 TYR A C 1
ATOM 8812 O O . TYR A 1 1127 ? 17.522 3.601 -48.551 1.00 75.06 1127 TYR A O 1
ATOM 8820 N N . LEU A 1 1128 ? 18.281 1.706 -47.608 1.00 74.06 1128 LEU A N 1
ATOM 8821 C CA . LEU A 1 1128 ? 18.907 2.318 -46.435 1.00 74.06 1128 LEU A CA 1
ATOM 8822 C C . LEU A 1 1128 ? 20.247 2.985 -46.781 1.00 74.06 1128 LEU A C 1
ATOM 8824 O O . LEU A 1 1128 ? 20.517 4.088 -46.307 1.00 74.06 1128 LEU A O 1
ATOM 8828 N N . GLY A 1 1129 ? 21.074 2.355 -47.624 1.00 78.81 1129 GLY A N 1
ATOM 8829 C CA . GLY A 1 1129 ? 22.361 2.908 -48.063 1.00 78.81 1129 GLY A CA 1
ATOM 8830 C C . GLY A 1 1129 ? 23.286 1.893 -48.742 1.00 78.81 1129 GLY A C 1
ATOM 8831 O O . GLY A 1 1129 ? 22.891 0.767 -49.038 1.00 78.81 1129 GLY A O 1
ATOM 8832 N N . SER A 1 1130 ? 24.542 2.290 -48.976 1.00 80.81 1130 SER A N 1
ATOM 8833 C CA . SER A 1 1130 ? 25.564 1.440 -49.603 1.00 80.81 1130 SER A CA 1
ATOM 8834 C C . SER A 1 1130 ? 26.943 1.522 -48.941 1.00 80.81 1130 SER A C 1
ATOM 8836 O O . SER A 1 1130 ? 27.363 2.577 -48.456 1.00 80.81 1130 SER A O 1
ATOM 8838 N N . ILE A 1 1131 ? 27.669 0.403 -49.013 1.00 80.69 1131 ILE A N 1
ATOM 8839 C CA . ILE A 1 1131 ? 29.104 0.271 -48.728 1.00 80.69 1131 ILE A CA 1
ATOM 8840 C C . ILE A 1 1131 ? 29.839 0.105 -50.067 1.00 80.69 1131 ILE A C 1
ATOM 8842 O O . ILE A 1 1131 ? 29.359 -0.603 -50.956 1.00 80.69 1131 ILE A O 1
ATOM 8846 N N . LEU A 1 1132 ? 30.979 0.781 -50.235 1.00 82.69 1132 LEU A N 1
ATOM 8847 C CA . LEU A 1 1132 ? 31.769 0.770 -51.468 1.00 82.69 1132 LEU A CA 1
ATOM 8848 C C . LEU A 1 1132 ? 33.202 0.286 -51.219 1.00 82.69 1132 LEU A C 1
ATOM 8850 O O . LEU A 1 1132 ? 33.865 0.742 -50.291 1.00 82.69 1132 LEU A O 1
ATOM 8854 N N . TRP A 1 1133 ? 33.715 -0.534 -52.137 1.00 83.19 1133 TRP A N 1
ATOM 8855 C CA . TRP A 1 1133 ? 35.132 -0.892 -52.238 1.00 83.19 1133 TRP A CA 1
ATOM 8856 C C . TRP A 1 1133 ? 35.664 -0.428 -53.596 1.00 83.19 1133 TRP A C 1
ATOM 8858 O O . TRP A 1 1133 ? 34.976 -0.524 -54.616 1.00 83.19 1133 TRP A O 1
ATOM 8868 N N . ILE A 1 1134 ? 36.889 0.101 -53.622 1.00 83.88 1134 ILE A N 1
ATOM 8869 C CA . ILE A 1 1134 ? 37.518 0.638 -54.836 1.00 83.88 1134 ILE A CA 1
ATOM 8870 C C . ILE A 1 1134 ? 38.885 -0.016 -55.003 1.00 83.88 1134 ILE A C 1
ATOM 8872 O O . ILE A 1 1134 ? 39.775 0.168 -54.173 1.00 83.88 1134 ILE A O 1
ATOM 8876 N N . ASN A 1 1135 ? 39.054 -0.726 -56.116 1.00 82.50 1135 ASN A N 1
ATOM 8877 C CA . ASN A 1 1135 ? 40.182 -1.609 -56.395 1.00 82.50 1135 ASN A CA 1
ATOM 8878 C C . ASN A 1 1135 ? 40.295 -2.713 -55.329 1.00 82.50 1135 ASN A C 1
ATOM 8880 O O . ASN A 1 1135 ? 39.437 -3.583 -55.269 1.00 82.50 1135 ASN A O 1
ATOM 8884 N N . ASP A 1 1136 ? 41.341 -2.655 -54.511 1.00 69.56 1136 ASP A N 1
ATOM 8885 C CA . ASP A 1 1136 ? 41.834 -3.723 -53.641 1.00 69.56 1136 ASP A CA 1
ATOM 8886 C C . ASP A 1 1136 ? 42.518 -3.070 -52.422 1.00 69.56 1136 ASP A C 1
ATOM 8888 O O . ASP A 1 1136 ? 43.743 -3.001 -52.346 1.00 69.56 1136 ASP A O 1
ATOM 8892 N N . HIS A 1 1137 ? 41.742 -2.394 -51.562 1.00 58.00 1137 HIS A N 1
ATOM 8893 C CA . HIS A 1 1137 ? 42.246 -1.638 -50.401 1.00 58.00 1137 HIS A CA 1
ATOM 8894 C C . HIS A 1 1137 ? 41.219 -1.585 -49.257 1.00 58.00 1137 HIS A C 1
ATOM 8896 O O . HIS A 1 1137 ? 40.128 -1.038 -49.423 1.00 58.00 1137 HIS A O 1
ATOM 8902 N N . ASP A 1 1138 ? 41.639 -2.003 -48.059 1.00 53.75 1138 ASP A N 1
ATOM 8903 C CA . ASP A 1 1138 ? 40.841 -2.135 -46.821 1.00 53.75 1138 ASP A CA 1
ATOM 8904 C C . ASP A 1 1138 ? 40.402 -0.798 -46.175 1.00 53.75 1138 ASP A C 1
ATOM 8906 O O . ASP A 1 1138 ? 40.334 -0.684 -44.950 1.00 53.75 1138 ASP A O 1
ATOM 8910 N N . SER A 1 1139 ? 40.269 0.292 -46.943 1.00 49.06 1139 SER A N 1
ATOM 8911 C CA . SER A 1 1139 ? 40.375 1.648 -46.372 1.00 49.06 1139 SER A CA 1
ATOM 8912 C C . SER A 1 1139 ? 39.661 2.795 -47.108 1.00 49.06 1139 SER A C 1
ATOM 8914 O O . SER A 1 1139 ? 40.044 3.955 -46.939 1.00 49.06 1139 SER A O 1
ATOM 8916 N N . ILE A 1 1140 ? 38.571 2.526 -47.842 1.00 48.44 1140 ILE A N 1
ATOM 8917 C CA . ILE A 1 1140 ? 37.600 3.570 -48.254 1.00 48.44 1140 ILE A CA 1
ATOM 8918 C C . ILE A 1 1140 ? 36.182 3.233 -47.751 1.00 48.44 1140 ILE A C 1
ATOM 8920 O O . ILE A 1 1140 ? 35.224 3.164 -48.511 1.00 48.44 1140 ILE A O 1
ATOM 8924 N N . TYR A 1 1141 ? 36.044 3.068 -46.432 1.00 51.78 1141 TYR A N 1
ATOM 8925 C CA . TYR A 1 1141 ? 34.745 2.991 -45.751 1.00 51.78 1141 TYR A CA 1
ATOM 8926 C C . TYR A 1 1141 ? 34.060 4.376 -45.671 1.00 51.78 1141 TYR A C 1
ATOM 8928 O O . TYR A 1 1141 ? 33.942 4.960 -44.592 1.00 51.78 1141 TYR A O 1
ATOM 8936 N N . ASP A 1 1142 ? 33.618 4.934 -46.800 1.00 50.94 1142 ASP A N 1
ATOM 8937 C CA . ASP A 1 1142 ? 32.583 5.979 -46.796 1.00 50.94 1142 ASP A CA 1
ATOM 8938 C C . ASP A 1 1142 ? 31.215 5.279 -46.886 1.00 50.94 1142 ASP A C 1
ATOM 8940 O O . ASP A 1 1142 ? 30.734 4.959 -47.972 1.00 50.94 1142 ASP A O 1
ATOM 8944 N N . LEU A 1 1143 ? 30.603 5.029 -45.722 1.00 53.06 1143 LEU A N 1
ATOM 8945 C CA . LEU A 1 1143 ? 29.183 4.684 -45.619 1.00 53.06 1143 LEU A CA 1
ATOM 8946 C C . LEU A 1 1143 ? 28.361 5.827 -46.223 1.00 53.06 1143 LEU A C 1
ATOM 8948 O O . LEU A 1 1143 ? 28.450 6.969 -45.761 1.00 53.06 1143 LEU A O 1
ATOM 8952 N N . MET A 1 1144 ? 27.586 5.505 -47.254 1.00 60.84 1144 MET A N 1
ATOM 8953 C CA . MET A 1 1144 ? 26.675 6.436 -47.915 1.00 60.84 1144 MET A CA 1
ATOM 8954 C C . MET A 1 1144 ? 25.553 6.870 -46.967 1.00 60.84 1144 MET A C 1
ATOM 8956 O O . MET A 1 1144 ? 24.976 6.034 -46.271 1.00 60.84 1144 MET A O 1
ATOM 8960 N N . GLU A 1 1145 ? 25.225 8.165 -46.942 1.00 56.72 1145 GLU A N 1
ATOM 8961 C CA . GLU A 1 1145 ? 23.994 8.638 -46.294 1.00 56.72 1145 GLU A CA 1
ATOM 8962 C C . GLU A 1 1145 ? 22.775 8.121 -47.094 1.00 56.72 1145 GLU A C 1
ATOM 8964 O O . GLU A 1 1145 ? 22.871 7.874 -48.299 1.00 56.72 1145 GLU A O 1
ATOM 8969 N N . SER A 1 1146 ? 21.628 7.908 -46.435 1.00 59.47 1146 SER A N 1
ATOM 8970 C CA . SER A 1 1146 ? 20.466 7.266 -47.074 1.00 59.47 1146 SER A CA 1
ATOM 8971 C C . SER A 1 1146 ? 20.029 8.005 -48.345 1.00 59.47 1146 SER A C 1
ATOM 8973 O O . SER A 1 1146 ? 19.916 9.233 -48.374 1.00 59.47 1146 SER A O 1
ATOM 8975 N N . GLY A 1 1147 ? 19.835 7.245 -49.426 1.00 62.91 1147 GLY A N 1
ATOM 8976 C CA . GLY A 1 1147 ? 19.548 7.782 -50.756 1.00 62.91 1147 GLY A CA 1
ATOM 8977 C C . GLY A 1 1147 ? 20.760 8.303 -51.549 1.00 62.91 1147 GLY A C 1
ATOM 8978 O O . GLY A 1 1147 ? 20.588 8.623 -52.727 1.00 62.91 1147 GLY A O 1
ATOM 8979 N N . GLU A 1 1148 ? 21.982 8.361 -50.996 1.00 72.06 1148 GLU A N 1
ATOM 8980 C CA . GLU A 1 1148 ? 23.175 8.640 -51.810 1.00 72.06 1148 GLU A CA 1
ATOM 8981 C C . GLU A 1 1148 ? 23.411 7.478 -52.803 1.00 72.06 1148 GLU A C 1
ATOM 8983 O O . GLU A 1 1148 ? 23.516 6.305 -52.434 1.00 72.06 1148 GLU A O 1
ATOM 8988 N N . LYS A 1 1149 ? 23.470 7.826 -54.095 1.00 78.94 1149 LYS A N 1
ATOM 8989 C CA . LYS A 1 1149 ? 23.763 6.932 -55.237 1.00 78.94 1149 LYS A CA 1
ATOM 8990 C C . LYS A 1 1149 ? 24.970 7.427 -56.055 1.00 78.94 1149 LYS A C 1
ATOM 8992 O O . LYS A 1 1149 ? 25.152 7.083 -57.226 1.00 78.94 1149 LYS A O 1
ATOM 8997 N N . GLU A 1 1150 ? 25.778 8.306 -55.456 1.00 86.44 1150 GLU A N 1
ATOM 8998 C CA . GLU A 1 1150 ? 26.981 8.871 -56.062 1.00 86.44 1150 GLU A CA 1
ATOM 8999 C C . GLU A 1 1150 ? 28.106 9.117 -55.051 1.00 86.44 1150 GLU A C 1
ATOM 9001 O O . GLU A 1 1150 ? 27.880 9.612 -53.953 1.00 86.44 1150 GLU A O 1
ATOM 9006 N N . TYR A 1 1151 ? 29.345 8.830 -55.456 1.00 86.44 1151 TYR A N 1
ATOM 9007 C CA . TYR A 1 1151 ? 30.544 9.035 -54.642 1.00 86.44 1151 TYR A CA 1
ATOM 9008 C C . TYR A 1 1151 ? 31.653 9.712 -55.456 1.00 86.44 1151 TYR A C 1
ATOM 9010 O O . TYR A 1 1151 ? 31.747 9.514 -56.667 1.00 86.44 1151 TYR A O 1
ATOM 9018 N N . ILE A 1 1152 ? 32.506 10.519 -54.817 1.00 86.12 1152 ILE A N 1
ATOM 9019 C CA . ILE A 1 1152 ? 33.623 11.213 -55.479 1.00 86.12 1152 ILE A CA 1
ATOM 9020 C C . ILE A 1 1152 ? 34.930 10.861 -54.772 1.00 86.12 1152 ILE A C 1
ATOM 9022 O O . ILE A 1 1152 ? 35.121 11.189 -53.604 1.00 86.12 1152 ILE A O 1
ATOM 9026 N N . THR A 1 1153 ? 35.849 10.244 -55.513 1.00 84.69 1153 THR A N 1
ATOM 9027 C CA . THR A 1 1153 ? 37.146 9.769 -55.018 1.00 84.69 1153 THR A CA 1
ATOM 9028 C C . THR A 1 1153 ? 38.319 10.442 -55.735 1.00 84.69 1153 THR A C 1
ATOM 9030 O O . THR A 1 1153 ? 38.221 10.853 -56.892 1.00 84.69 1153 THR A O 1
ATOM 9033 N N . SER A 1 1154 ? 39.459 10.553 -55.054 1.00 83.81 1154 SER A N 1
ATOM 9034 C CA . SER A 1 1154 ? 40.745 10.952 -55.647 1.00 83.81 1154 SER A CA 1
ATOM 9035 C C . SER A 1 1154 ? 41.582 9.758 -56.130 1.00 83.81 1154 SER A C 1
ATOM 9037 O O . SER A 1 1154 ? 42.562 9.948 -56.854 1.00 83.81 1154 SER A O 1
ATOM 9039 N N . VAL A 1 1155 ? 41.201 8.533 -55.756 1.00 84.56 1155 VAL A N 1
ATOM 9040 C CA . VAL A 1 1155 ? 41.799 7.283 -56.241 1.00 84.56 1155 VAL A CA 1
ATOM 9041 C C . VAL A 1 1155 ? 41.144 6.922 -57.569 1.00 84.56 1155 VAL A C 1
ATOM 9043 O O . VAL A 1 1155 ? 39.923 6.961 -57.675 1.00 84.56 1155 VAL A O 1
ATOM 9046 N N . LYS A 1 1156 ? 41.933 6.554 -58.584 1.00 85.44 1156 LYS A N 1
ATOM 9047 C CA . LYS A 1 1156 ? 41.392 6.066 -59.860 1.00 85.44 1156 LYS A CA 1
ATOM 9048 C C . LYS A 1 1156 ? 40.726 4.698 -59.649 1.00 85.44 1156 LYS A C 1
ATOM 9050 O O . LYS A 1 1156 ? 41.445 3.765 -59.282 1.00 85.44 1156 LYS A O 1
ATOM 9055 N N . PRO A 1 1157 ? 39.424 4.539 -59.941 1.00 87.06 1157 PRO A N 1
ATOM 9056 C CA . PRO A 1 1157 ? 38.802 3.227 -59.955 1.00 87.06 1157 PRO A CA 1
ATOM 9057 C C . PRO A 1 1157 ? 39.217 2.460 -61.215 1.00 87.06 1157 PRO A C 1
ATOM 9059 O O . PRO A 1 1157 ? 39.060 2.934 -62.343 1.00 87.06 1157 PRO A O 1
ATOM 9062 N N . GLU A 1 1158 ? 39.771 1.277 -61.004 1.00 87.88 1158 GLU A N 1
ATOM 9063 C CA . GLU A 1 1158 ? 39.967 0.212 -61.990 1.00 87.88 1158 GLU A CA 1
ATOM 9064 C C . GLU A 1 1158 ? 38.947 -0.914 -61.742 1.00 87.88 1158 GLU A C 1
ATOM 9066 O O . GLU A 1 1158 ? 38.463 -1.505 -62.707 1.00 87.88 1158 GLU A O 1
ATOM 9071 N N . THR A 1 1159 ? 38.529 -1.088 -60.479 1.00 89.00 1159 THR A N 1
ATOM 9072 C CA . THR A 1 1159 ? 37.338 -1.839 -60.048 1.00 89.00 1159 THR A CA 1
ATOM 9073 C C . THR A 1 1159 ? 36.554 -1.051 -59.002 1.00 89.00 1159 THR A C 1
ATOM 9075 O O . THR A 1 1159 ? 37.135 -0.331 -58.188 1.00 89.00 1159 THR A O 1
ATOM 9078 N N . VAL A 1 1160 ? 35.229 -1.169 -59.034 1.00 88.50 1160 VAL A N 1
ATOM 9079 C CA . VAL A 1 1160 ? 34.303 -0.701 -57.997 1.00 88.50 1160 VAL A CA 1
ATOM 9080 C C . VAL A 1 1160 ? 33.390 -1.861 -57.631 1.00 88.50 1160 VAL A C 1
ATOM 9082 O O . VAL A 1 1160 ? 32.797 -2.468 -58.522 1.00 88.50 1160 VAL A O 1
ATOM 9085 N N . MET A 1 1161 ? 33.249 -2.129 -56.338 1.00 86.81 1161 MET A N 1
ATOM 9086 C CA . MET A 1 1161 ? 32.230 -3.019 -55.785 1.00 86.81 1161 MET A CA 1
ATOM 9087 C C . MET A 1 1161 ? 31.299 -2.210 -54.883 1.00 86.81 1161 MET A C 1
ATOM 9089 O O . MET A 1 1161 ? 31.747 -1.286 -54.200 1.00 86.81 1161 MET A O 1
ATOM 9093 N N . VAL A 1 1162 ? 30.014 -2.548 -54.894 1.00 85.88 1162 VAL A N 1
ATOM 9094 C CA . VAL A 1 1162 ? 28.962 -1.865 -54.139 1.00 85.88 1162 VAL A CA 1
ATOM 9095 C C . VAL A 1 1162 ? 28.063 -2.919 -53.502 1.00 85.88 1162 VAL A C 1
ATOM 9097 O O . VAL A 1 1162 ? 27.490 -3.753 -54.202 1.00 85.88 1162 VAL A O 1
ATOM 9100 N N . LEU A 1 1163 ? 27.920 -2.855 -52.181 1.00 83.25 1163 LEU A N 1
ATOM 9101 C CA . LEU A 1 1163 ? 26.876 -3.558 -51.442 1.00 83.25 1163 LEU A CA 1
ATOM 9102 C C . LEU A 1 1163 ? 25.788 -2.530 -51.118 1.00 83.25 1163 LEU A C 1
ATOM 9104 O O . LEU A 1 1163 ? 26.081 -1.509 -50.496 1.00 83.25 1163 LEU A O 1
ATOM 9108 N N . ALA A 1 1164 ? 24.558 -2.752 -51.566 1.00 82.50 1164 ALA A N 1
ATOM 9109 C CA . ALA A 1 1164 ? 23.381 -2.032 -51.090 1.00 82.50 1164 ALA A CA 1
ATOM 9110 C C . ALA A 1 1164 ? 22.759 -2.769 -49.902 1.00 82.50 1164 ALA A C 1
ATOM 9112 O O . ALA A 1 1164 ? 22.861 -3.991 -49.798 1.00 82.50 1164 ALA A O 1
ATOM 9113 N N . VAL A 1 1165 ? 22.123 -2.002 -49.023 1.00 80.06 1165 VAL A N 1
ATOM 9114 C CA . VAL A 1 1165 ? 21.409 -2.461 -47.829 1.00 80.06 1165 VAL A CA 1
ATOM 9115 C C . VAL A 1 1165 ? 20.045 -1.771 -47.813 1.00 80.06 1165 VAL A C 1
ATOM 9117 O O . VAL A 1 1165 ? 19.962 -0.580 -48.134 1.00 80.06 1165 VAL A O 1
ATOM 9120 N N . ASP A 1 1166 ? 18.989 -2.496 -47.458 1.00 80.06 1166 ASP A N 1
ATOM 9121 C CA . ASP A 1 1166 ? 17.636 -1.956 -47.274 1.00 80.06 1166 ASP A CA 1
ATOM 9122 C C . ASP A 1 1166 ? 17.289 -1.706 -45.787 1.00 80.06 1166 ASP A C 1
ATOM 9124 O O . ASP A 1 1166 ? 18.114 -1.901 -44.890 1.00 80.06 1166 ASP A O 1
ATOM 9128 N N . ASN A 1 1167 ? 16.067 -1.243 -45.517 1.00 76.25 1167 ASN A N 1
ATOM 9129 C CA . ASN A 1 1167 ? 15.552 -0.979 -44.170 1.00 76.25 1167 ASN A CA 1
ATOM 9130 C C . ASN A 1 1167 ? 15.390 -2.247 -43.304 1.00 76.25 1167 ASN A C 1
ATOM 9132 O O . ASN A 1 1167 ? 15.306 -2.124 -42.083 1.00 76.25 1167 ASN A O 1
ATOM 9136 N N . PHE A 1 1168 ? 15.358 -3.443 -43.903 1.00 79.88 1168 PHE A N 1
ATOM 9137 C CA . PHE A 1 1168 ? 15.199 -4.740 -43.225 1.00 79.88 1168 PHE A CA 1
ATOM 9138 C C . PHE A 1 1168 ? 16.511 -5.537 -43.146 1.00 79.88 1168 PHE A C 1
ATOM 9140 O O . PHE A 1 1168 ? 16.529 -6.689 -42.699 1.00 79.88 1168 PHE A O 1
ATOM 9147 N N . TYR A 1 1169 ? 17.620 -4.892 -43.519 1.00 79.19 1169 TYR A N 1
ATOM 9148 C CA . TYR A 1 1169 ? 18.975 -5.434 -43.584 1.00 79.19 1169 TYR A CA 1
ATOM 9149 C C . TYR A 1 1169 ? 19.153 -6.579 -44.594 1.00 79.19 1169 TYR A C 1
ATOM 9151 O O . TYR A 1 1169 ? 20.122 -7.336 -44.489 1.00 79.19 1169 TYR A O 1
ATOM 9159 N N . ASN A 1 1170 ? 18.279 -6.698 -45.600 1.00 81.12 1170 ASN A N 1
ATOM 9160 C CA . ASN A 1 1170 ? 18.625 -7.435 -46.811 1.00 81.12 1170 ASN A CA 1
ATOM 9161 C C . ASN A 1 1170 ? 19.784 -6.705 -47.492 1.00 81.12 1170 ASN A C 1
ATOM 9163 O O . ASN A 1 1170 ? 19.762 -5.479 -47.650 1.00 81.12 1170 ASN A O 1
ATOM 9167 N N . THR A 1 1171 ? 20.794 -7.451 -47.933 1.00 81.06 1171 THR A N 1
ATOM 9168 C CA . THR A 1 1171 ? 21.929 -6.878 -48.661 1.00 81.06 1171 THR A CA 1
ATOM 9169 C C . THR A 1 1171 ? 22.024 -7.452 -50.067 1.00 81.06 1171 THR A C 1
ATOM 9171 O O . THR A 1 1171 ? 21.644 -8.593 -50.328 1.00 81.06 1171 THR A O 1
ATOM 9174 N N . GLY A 1 1172 ? 22.485 -6.637 -51.011 1.00 81.81 1172 GLY A N 1
ATOM 9175 C CA . GLY A 1 1172 ? 22.560 -7.007 -52.420 1.00 81.81 1172 GLY A CA 1
ATOM 9176 C C . GLY A 1 1172 ? 23.761 -6.370 -53.103 1.00 81.81 1172 GLY A C 1
ATOM 9177 O O . GLY A 1 1172 ? 24.141 -5.237 -52.813 1.00 81.81 1172 GLY A O 1
ATOM 9178 N N . PHE A 1 1173 ? 24.406 -7.135 -53.979 1.00 85.00 1173 PHE A N 1
ATOM 9179 C CA . PHE A 1 1173 ? 25.747 -6.841 -54.474 1.00 85.00 1173 PHE A CA 1
ATOM 9180 C C . PHE A 1 1173 ? 25.775 -6.501 -55.968 1.00 85.00 1173 PHE A C 1
ATOM 9182 O O . PHE A 1 1173 ? 25.020 -7.063 -56.763 1.00 85.00 1173 PHE A O 1
ATOM 9189 N N . GLY A 1 1174 ? 26.702 -5.622 -56.357 1.00 87.50 1174 GLY A N 1
ATOM 9190 C CA . GLY A 1 1174 ? 27.062 -5.369 -57.750 1.00 87.50 1174 GLY A CA 1
ATOM 9191 C C . GLY A 1 1174 ? 28.485 -4.823 -57.888 1.00 87.50 1174 GLY A C 1
ATOM 9192 O O . GLY A 1 1174 ? 29.009 -4.162 -56.992 1.00 87.50 1174 GLY A O 1
ATOM 9193 N N . TYR A 1 1175 ? 29.123 -5.067 -59.035 1.00 89.88 1175 TYR A N 1
ATOM 9194 C CA . TYR A 1 1175 ? 30.468 -4.565 -59.331 1.00 89.88 1175 TYR A CA 1
ATOM 9195 C C . TYR A 1 1175 ? 30.610 -4.073 -60.778 1.00 89.88 1175 TYR A C 1
ATOM 9197 O O . TYR A 1 1175 ? 29.813 -4.406 -61.656 1.00 89.88 1175 TYR A O 1
ATOM 9205 N N . ALA A 1 1176 ? 31.654 -3.284 -61.036 1.00 89.56 1176 ALA A N 1
ATOM 9206 C CA . ALA A 1 1176 ? 32.113 -2.956 -62.383 1.00 89.56 1176 ALA A CA 1
ATOM 9207 C C . ALA A 1 1176 ? 33.624 -2.674 -62.408 1.00 89.56 1176 ALA A C 1
ATOM 9209 O O . ALA A 1 1176 ? 34.135 -1.920 -61.578 1.00 89.56 1176 ALA A O 1
ATOM 9210 N N . GLY A 1 1177 ? 34.335 -3.222 -63.399 1.00 88.19 1177 GLY A N 1
ATOM 9211 C CA . GLY A 1 1177 ? 35.760 -2.960 -63.622 1.00 88.19 1177 GLY A CA 1
ATOM 9212 C C . GLY A 1 1177 ? 36.558 -4.215 -63.962 1.00 88.19 1177 GLY A C 1
ATOM 9213 O O . GLY A 1 1177 ? 36.113 -5.010 -64.786 1.00 88.19 1177 GLY A O 1
ATOM 9214 N N . ASN A 1 1178 ? 37.742 -4.367 -63.366 1.00 85.69 1178 ASN A N 1
ATOM 9215 C CA . ASN A 1 1178 ? 38.574 -5.559 -63.506 1.00 85.69 1178 ASN A CA 1
ATOM 9216 C C . ASN A 1 1178 ? 38.143 -6.665 -62.525 1.00 85.69 1178 ASN A C 1
ATOM 9218 O O . ASN A 1 1178 ? 38.205 -6.479 -61.309 1.00 85.69 1178 ASN A O 1
ATOM 9222 N N . GLU A 1 1179 ? 37.771 -7.826 -63.060 1.00 84.44 1179 GLU A N 1
ATOM 9223 C CA . GLU A 1 1179 ? 37.425 -9.022 -62.280 1.00 84.44 1179 GLU A CA 1
ATOM 9224 C C . GLU A 1 1179 ? 38.627 -9.559 -61.472 1.00 84.44 1179 GLU A C 1
ATOM 9226 O O . GLU A 1 1179 ? 38.438 -10.087 -60.383 1.00 84.44 1179 GLU A O 1
ATOM 9231 N N . GLU A 1 1180 ? 39.870 -9.332 -61.923 1.00 82.25 1180 GLU A N 1
ATOM 9232 C CA . GLU A 1 1180 ? 41.098 -9.742 -61.206 1.00 82.25 1180 GLU A CA 1
ATOM 9233 C C . GLU A 1 1180 ? 41.390 -8.928 -59.921 1.00 82.25 1180 GLU A C 1
ATOM 9235 O O . GLU A 1 1180 ? 42.423 -9.146 -59.294 1.00 82.25 1180 GLU A O 1
ATOM 9240 N N . LEU A 1 1181 ? 40.534 -7.965 -59.547 1.00 82.06 1181 LEU A N 1
ATOM 9241 C CA . LEU A 1 1181 ? 40.639 -7.174 -58.303 1.00 82.06 1181 LEU A CA 1
ATOM 9242 C C . LEU A 1 1181 ? 39.450 -7.401 -57.345 1.00 82.06 1181 LEU A C 1
ATOM 9244 O O . LEU A 1 1181 ? 39.298 -6.681 -56.357 1.00 82.06 1181 LEU A O 1
ATOM 9248 N N . LEU A 1 1182 ? 38.576 -8.363 -57.651 1.00 84.44 1182 LEU A N 1
ATOM 9249 C CA . LEU A 1 1182 ? 37.479 -8.751 -56.767 1.00 84.44 1182 LEU A CA 1
ATOM 9250 C C . LEU A 1 1182 ? 38.033 -9.580 -55.600 1.00 84.44 1182 LEU A C 1
ATOM 9252 O O . LEU A 1 1182 ? 38.820 -10.500 -55.803 1.00 84.44 1182 LEU A O 1
ATOM 9256 N N . HIS A 1 1183 ? 37.602 -9.256 -54.386 1.00 82.50 1183 HIS A N 1
ATOM 9257 C CA . HIS A 1 1183 ? 38.014 -9.899 -53.136 1.00 82.50 1183 HIS A CA 1
ATOM 9258 C C . HIS A 1 1183 ? 36.775 -10.146 -52.272 1.00 82.50 1183 HIS A C 1
ATOM 9260 O O . HIS A 1 1183 ? 35.827 -9.369 -52.346 1.00 82.50 1183 HIS A O 1
ATOM 9266 N N . ALA A 1 1184 ? 36.765 -11.187 -51.435 1.00 82.62 1184 ALA A N 1
ATOM 9267 C CA . ALA A 1 1184 ? 35.568 -11.610 -50.691 1.00 82.62 1184 ALA A CA 1
ATOM 9268 C C . ALA A 1 1184 ? 35.062 -10.645 -49.595 1.00 82.62 1184 ALA A C 1
ATOM 9270 O O . ALA A 1 1184 ? 34.044 -10.929 -48.973 1.00 82.62 1184 ALA A O 1
ATOM 9271 N N . GLY A 1 1185 ? 35.709 -9.497 -49.376 1.00 76.25 1185 GLY A N 1
ATOM 9272 C CA . GLY A 1 1185 ? 35.327 -8.500 -48.362 1.00 76.25 1185 GLY A CA 1
ATOM 9273 C C . GLY A 1 1185 ? 33.877 -7.966 -48.403 1.00 76.25 1185 GLY A C 1
ATOM 9274 O O . GLY A 1 1185 ? 33.365 -7.620 -47.344 1.00 76.25 1185 GLY A O 1
ATOM 9275 N N . PRO A 1 1186 ? 33.169 -7.900 -49.550 1.00 75.88 1186 PRO A N 1
ATOM 9276 C CA . PRO A 1 1186 ? 31.741 -7.559 -49.580 1.00 75.88 1186 PRO A CA 1
ATOM 9277 C C . PRO A 1 1186 ? 30.813 -8.669 -49.078 1.00 75.88 1186 PRO A C 1
ATOM 9279 O O . PRO A 1 1186 ? 29.642 -8.404 -48.822 1.00 75.88 1186 PRO A O 1
ATOM 9282 N N . PHE A 1 1187 ? 31.312 -9.904 -48.985 1.00 78.69 1187 PHE A N 1
ATOM 9283 C CA . PHE A 1 1187 ? 30.563 -11.091 -48.562 1.00 78.69 1187 PHE A CA 1
ATOM 9284 C C . PHE A 1 1187 ? 30.955 -11.503 -47.142 1.00 78.69 1187 PHE A C 1
ATOM 9286 O O . PHE A 1 1187 ? 30.087 -11.740 -46.309 1.00 78.69 1187 PHE A O 1
ATOM 9293 N N . ILE A 1 1188 ? 32.260 -11.521 -46.858 1.00 81.69 1188 ILE A N 1
ATOM 9294 C CA . ILE A 1 1188 ? 32.860 -11.810 -45.557 1.00 81.69 1188 ILE A CA 1
ATOM 9295 C C . ILE A 1 1188 ? 33.240 -10.485 -44.892 1.00 81.69 1188 ILE A C 1
ATOM 9297 O O . ILE A 1 1188 ? 34.224 -9.853 -45.274 1.00 81.69 1188 ILE A O 1
ATOM 9301 N N . GLN A 1 1189 ? 32.491 -10.093 -43.864 1.00 78.50 1189 GLN A N 1
ATOM 9302 C CA . GLN A 1 1189 ? 32.800 -8.935 -43.024 1.00 78.50 1189 GLN A CA 1
ATOM 9303 C C . GLN A 1 1189 ? 34.097 -9.143 -42.232 1.00 78.50 1189 GLN A C 1
ATOM 9305 O O . GLN A 1 1189 ? 34.938 -8.249 -42.138 1.00 78.50 1189 GLN A O 1
ATOM 9310 N N . TRP A 1 1190 ? 34.243 -10.328 -41.642 1.00 82.06 1190 TRP A N 1
ATOM 9311 C CA . TRP A 1 1190 ? 35.432 -10.763 -40.918 1.00 82.06 1190 TRP A CA 1
ATOM 9312 C C . TRP A 1 1190 ? 35.453 -12.282 -40.863 1.00 82.06 1190 TRP A C 1
ATOM 9314 O O . TRP A 1 1190 ? 34.408 -12.916 -40.736 1.00 82.06 1190 TRP A O 1
ATOM 9324 N N . TRP A 1 1191 ? 36.637 -12.878 -40.898 1.00 89.31 1191 TRP A N 1
ATOM 9325 C CA . TRP A 1 1191 ? 36.803 -14.289 -40.581 1.00 89.31 1191 TRP A CA 1
ATOM 9326 C C . TRP A 1 1191 ? 38.194 -14.537 -39.996 1.00 89.31 1191 TRP A C 1
ATOM 9328 O O . TRP A 1 1191 ? 39.083 -13.696 -40.145 1.00 89.31 1191 TRP A O 1
ATOM 9338 N N . HIS A 1 1192 ? 38.364 -15.667 -39.312 1.00 89.75 1192 HIS A N 1
ATOM 9339 C CA . HIS A 1 1192 ? 39.648 -16.098 -38.765 1.00 89.75 1192 HIS A CA 1
ATOM 9340 C C . HIS A 1 1192 ? 39.664 -17.609 -38.482 1.00 89.75 1192 HIS A C 1
ATOM 9342 O O . HIS A 1 1192 ? 38.677 -18.154 -37.977 1.00 89.75 1192 HIS A O 1
ATOM 9348 N N . VAL A 1 1193 ? 40.798 -18.281 -38.713 1.00 91.44 1193 VAL A N 1
ATOM 9349 C CA . VAL A 1 1193 ? 41.095 -19.611 -38.153 1.00 91.44 1193 VAL A CA 1
ATOM 9350 C C . VAL A 1 1193 ? 42.028 -19.504 -36.946 1.00 91.44 1193 VAL A C 1
ATOM 9352 O O . VAL A 1 1193 ? 43.197 -19.135 -37.039 1.00 91.44 1193 VAL A O 1
ATOM 9355 N N . SER A 1 1194 ? 41.516 -19.896 -35.780 1.00 90.25 1194 SER A N 1
ATOM 9356 C CA . SER A 1 1194 ? 42.258 -19.868 -34.519 1.00 90.25 1194 SER A CA 1
ATOM 9357 C C . SER A 1 1194 ? 42.711 -21.267 -34.086 1.00 90.25 1194 SER A C 1
ATOM 9359 O O . SER A 1 1194 ? 41.989 -22.252 -34.220 1.00 90.25 1194 SER A O 1
ATOM 9361 N N . GLY A 1 1195 ? 43.928 -21.383 -33.551 1.00 85.00 1195 GLY A N 1
ATOM 9362 C CA . GLY A 1 1195 ? 44.486 -22.653 -33.079 1.00 85.00 1195 GLY A CA 1
ATOM 9363 C C . GLY A 1 1195 ? 46.001 -22.581 -32.884 1.00 85.00 1195 GLY A C 1
ATOM 9364 O O . GLY A 1 1195 ? 46.634 -21.566 -33.171 1.00 85.00 1195 GLY A O 1
ATOM 9365 N N . THR A 1 1196 ? 46.623 -23.629 -32.327 1.00 86.25 1196 THR A N 1
ATOM 9366 C CA . THR A 1 1196 ? 48.098 -23.686 -32.190 1.00 86.25 1196 THR A CA 1
ATOM 9367 C C . THR A 1 1196 ? 48.581 -25.111 -31.918 1.00 86.25 1196 THR A C 1
ATOM 9369 O O . THR A 1 1196 ? 48.308 -25.625 -30.830 1.00 86.25 1196 THR A O 1
ATOM 9372 N N . ASN A 1 1197 ? 49.363 -25.713 -32.824 1.00 88.06 1197 ASN A N 1
ATOM 9373 C CA . ASN A 1 1197 ? 49.688 -27.153 -32.806 1.00 88.06 1197 ASN A CA 1
ATOM 9374 C C . ASN A 1 1197 ? 48.386 -27.976 -32.758 1.00 88.06 1197 ASN A C 1
ATOM 9376 O O . ASN A 1 1197 ? 48.027 -28.533 -31.720 1.00 88.06 1197 ASN A O 1
ATOM 9380 N N . VAL A 1 1198 ? 47.632 -27.904 -33.850 1.00 92.19 1198 VAL A N 1
ATOM 9381 C CA . VAL A 1 1198 ? 46.299 -28.498 -34.005 1.00 92.19 1198 VAL A CA 1
ATOM 9382 C C . VAL A 1 1198 ? 46.439 -30.001 -34.283 1.00 92.19 1198 VAL A C 1
ATOM 9384 O O . VAL A 1 1198 ? 47.335 -30.392 -35.024 1.00 92.19 1198 VAL A O 1
ATOM 9387 N N . ASN A 1 1199 ? 45.600 -30.848 -33.684 1.00 91.62 1199 ASN A N 1
ATOM 9388 C CA . ASN A 1 1199 ? 45.627 -32.310 -33.856 1.00 91.62 1199 ASN A CA 1
ATOM 9389 C C . ASN A 1 1199 ? 44.282 -32.951 -33.479 1.00 91.62 1199 ASN A C 1
ATOM 9391 O O . ASN A 1 1199 ? 43.331 -32.254 -33.129 1.00 91.62 1199 ASN A O 1
ATOM 9395 N N . GLU A 1 1200 ? 44.211 -34.283 -33.488 1.00 91.06 1200 GLU A N 1
ATOM 9396 C CA . GLU A 1 1200 ? 42.978 -35.054 -33.299 1.00 91.06 1200 GLU A CA 1
ATOM 9397 C C . GLU A 1 1200 ? 42.369 -34.972 -31.884 1.00 91.06 1200 GLU A C 1
ATOM 9399 O O . GLU A 1 1200 ? 41.307 -35.539 -31.641 1.00 91.06 1200 GLU A O 1
ATOM 9404 N N . ASN A 1 1201 ? 43.033 -34.281 -30.948 1.00 89.44 1201 ASN A N 1
ATOM 9405 C CA . ASN A 1 1201 ? 42.525 -33.987 -29.601 1.00 89.44 1201 ASN A CA 1
ATOM 9406 C C . ASN A 1 1201 ? 42.495 -32.474 -29.298 1.00 89.44 1201 ASN A C 1
ATOM 9408 O O . ASN A 1 1201 ? 42.264 -32.083 -28.150 1.00 89.44 1201 ASN A O 1
ATOM 9412 N N . LYS A 1 1202 ? 42.810 -31.622 -30.282 1.00 91.69 1202 LYS A N 1
ATOM 9413 C CA . LYS A 1 1202 ? 42.870 -30.168 -30.127 1.00 91.69 1202 LYS A CA 1
ATOM 9414 C C . LYS A 1 1202 ? 42.554 -29.478 -31.466 1.00 91.69 1202 LYS A C 1
ATOM 9416 O O . LYS A 1 1202 ? 43.485 -29.289 -32.256 1.00 91.69 1202 LYS A O 1
ATOM 9421 N N . PRO A 1 1203 ? 41.297 -29.068 -31.698 1.00 92.50 1203 PRO A N 1
ATOM 9422 C CA . PRO A 1 1203 ? 40.872 -28.502 -32.971 1.00 92.50 1203 PRO A CA 1
ATOM 9423 C C . PRO A 1 1203 ? 41.462 -27.125 -33.289 1.00 92.50 1203 PRO A C 1
ATOM 9425 O O . PRO A 1 1203 ? 41.965 -26.404 -32.419 1.00 92.50 1203 PRO A O 1
ATOM 9428 N N . ALA A 1 1204 ? 41.362 -26.765 -34.569 1.00 92.06 1204 ALA A N 1
ATOM 9429 C CA . ALA A 1 1204 ? 41.293 -25.382 -35.012 1.00 92.06 1204 ALA A CA 1
ATOM 9430 C C . ALA A 1 1204 ? 39.831 -24.932 -34.940 1.00 92.06 1204 ALA A C 1
ATOM 9432 O O . ALA A 1 1204 ? 38.942 -25.714 -35.262 1.00 92.06 1204 ALA A O 1
ATOM 9433 N N . SER A 1 1205 ? 39.580 -23.689 -34.546 1.00 93.19 1205 SER A N 1
ATOM 9434 C CA . SER A 1 1205 ? 38.240 -23.110 -34.476 1.00 93.19 1205 SER A CA 1
ATOM 9435 C C . SER A 1 1205 ? 38.141 -21.970 -35.487 1.00 93.19 1205 SER A C 1
ATOM 9437 O O . SER A 1 1205 ? 38.840 -20.957 -35.367 1.00 93.19 1205 SER A O 1
ATOM 9439 N N . ILE A 1 1206 ? 37.326 -22.187 -36.520 1.00 93.00 1206 ILE A N 1
ATOM 9440 C CA . ILE A 1 1206 ? 37.107 -21.287 -37.655 1.00 93.00 1206 ILE A CA 1
ATOM 9441 C C . ILE A 1 1206 ? 35.874 -20.435 -37.355 1.00 93.00 1206 ILE A C 1
ATOM 9443 O O . ILE A 1 1206 ? 34.830 -20.959 -36.974 1.00 93.00 1206 ILE A O 1
ATOM 9447 N N . THR A 1 1207 ? 35.982 -19.118 -37.509 1.00 90.00 1207 THR A N 1
ATOM 9448 C CA . THR A 1 1207 ? 34.856 -18.189 -37.337 1.00 90.00 1207 THR A CA 1
ATOM 9449 C C . THR A 1 1207 ? 34.703 -17.312 -38.572 1.00 90.00 1207 THR A C 1
ATOM 9451 O O . THR A 1 1207 ? 35.704 -16.821 -39.088 1.00 90.00 1207 THR A O 1
ATOM 9454 N N . VAL A 1 1208 ? 33.467 -17.111 -39.033 1.00 88.50 1208 VAL A N 1
ATOM 9455 C CA . VAL A 1 1208 ? 33.109 -16.310 -40.217 1.00 88.50 1208 VAL A CA 1
ATOM 9456 C C . VAL A 1 1208 ? 31.907 -15.428 -39.876 1.00 88.50 1208 VAL A C 1
ATOM 9458 O O . VAL A 1 1208 ? 30.929 -15.926 -39.327 1.00 88.50 1208 VAL A O 1
ATOM 9461 N N . PHE A 1 1209 ? 31.954 -14.147 -40.236 1.00 83.81 1209 PHE A N 1
ATOM 9462 C CA . PHE A 1 1209 ? 30.808 -13.237 -40.244 1.00 83.81 1209 PHE A CA 1
ATOM 9463 C C . PHE A 1 1209 ? 30.530 -12.795 -41.679 1.00 83.81 1209 PHE A C 1
ATOM 9465 O O . PHE A 1 1209 ? 31.414 -12.235 -42.336 1.00 83.81 1209 PHE A O 1
ATOM 9472 N N . GLY A 1 1210 ? 29.310 -13.028 -42.155 1.00 80.38 1210 GLY A N 1
ATOM 9473 C CA . GLY A 1 1210 ? 28.839 -12.504 -43.430 1.00 80.38 1210 GLY A CA 1
ATOM 9474 C C . GLY A 1 1210 ? 28.460 -11.018 -43.387 1.00 80.38 1210 GLY A C 1
ATOM 9475 O O . GLY A 1 1210 ? 28.523 -10.356 -42.349 1.00 80.38 1210 GLY A O 1
ATOM 9476 N N . TYR A 1 1211 ? 28.009 -10.515 -44.535 1.00 76.69 1211 TYR A N 1
ATOM 9477 C CA . TYR A 1 1211 ? 27.086 -9.374 -44.641 1.00 76.69 1211 TYR A CA 1
ATOM 9478 C C . TYR A 1 1211 ? 25.681 -9.799 -45.128 1.00 76.69 1211 TYR A C 1
ATOM 9480 O O . TYR A 1 1211 ? 24.818 -8.949 -45.353 1.00 76.69 1211 TYR A O 1
ATOM 9488 N N . ASN A 1 1212 ? 25.462 -11.097 -45.358 1.00 75.56 1212 ASN A N 1
ATOM 9489 C CA . ASN A 1 1212 ? 24.200 -11.700 -45.787 1.00 75.56 1212 ASN A CA 1
ATOM 9490 C C . ASN A 1 1212 ? 24.193 -13.194 -45.425 1.00 75.56 1212 ASN A C 1
ATOM 9492 O O . ASN A 1 1212 ? 25.253 -13.758 -45.140 1.00 75.56 1212 ASN A O 1
ATOM 9496 N N . ARG A 1 1213 ? 23.031 -13.854 -45.501 1.00 82.12 1213 ARG A N 1
ATOM 9497 C CA . ARG A 1 1213 ? 22.980 -15.320 -45.581 1.00 82.12 1213 ARG A CA 1
ATOM 9498 C C . ARG A 1 1213 ? 23.554 -15.788 -46.915 1.00 82.12 1213 ARG A C 1
ATOM 9500 O O . ARG A 1 1213 ? 23.217 -15.237 -47.961 1.00 82.12 1213 ARG A O 1
ATOM 9507 N N . MET A 1 1214 ? 24.444 -16.775 -46.864 1.00 85.00 1214 MET A N 1
ATOM 9508 C CA . MET A 1 1214 ? 25.190 -17.281 -48.017 1.00 85.00 1214 MET A CA 1
ATOM 9509 C C . MET A 1 1214 ? 25.427 -18.784 -47.927 1.00 85.00 1214 MET A C 1
ATOM 9511 O O . MET A 1 1214 ? 25.402 -19.369 -46.842 1.00 85.00 1214 MET A O 1
ATOM 9515 N N . ASP A 1 1215 ? 25.716 -19.384 -49.079 1.00 90.12 1215 ASP A N 1
ATOM 9516 C CA . ASP A 1 1215 ? 26.256 -20.737 -49.146 1.00 90.12 1215 ASP A CA 1
ATOM 9517 C C . ASP A 1 1215 ? 27.778 -20.657 -48.959 1.00 90.12 1215 ASP A C 1
ATOM 9519 O O . ASP A 1 1215 ? 28.511 -20.158 -49.824 1.00 90.12 1215 ASP A O 1
ATOM 9523 N N . TRP A 1 1216 ? 28.249 -21.111 -47.797 1.00 92.31 1216 TRP A N 1
ATOM 9524 C CA . TRP A 1 1216 ? 29.658 -21.102 -47.413 1.00 92.31 1216 TRP A CA 1
ATOM 9525 C C . TRP A 1 1216 ? 30.341 -22.403 -47.816 1.00 92.31 1216 TRP A C 1
ATOM 9527 O O . TRP A 1 1216 ? 29.984 -23.470 -47.323 1.00 92.31 1216 TRP A O 1
ATOM 9537 N N . HIS A 1 1217 ? 31.384 -22.305 -48.636 1.00 94.62 1217 HIS A N 1
ATOM 9538 C CA . HIS A 1 1217 ? 32.323 -23.393 -48.891 1.00 94.62 1217 HIS A CA 1
ATOM 9539 C C . HIS A 1 1217 ? 33.653 -23.077 -48.202 1.00 94.62 1217 HIS A C 1
ATOM 9541 O O . HIS A 1 1217 ? 34.356 -22.140 -48.592 1.00 94.62 1217 HIS A O 1
ATOM 9547 N N . ILE A 1 1218 ? 33.993 -23.841 -47.165 1.00 94.56 1218 ILE A N 1
ATOM 9548 C CA . ILE A 1 1218 ? 35.261 -23.717 -46.436 1.00 94.56 1218 ILE A CA 1
ATOM 9549 C C . ILE A 1 1218 ? 36.183 -24.841 -46.895 1.00 94.56 1218 ILE A C 1
ATOM 9551 O O . ILE A 1 1218 ? 35.873 -26.013 -46.689 1.00 94.56 1218 ILE A O 1
ATOM 9555 N N . GLU A 1 1219 ? 37.319 -24.481 -47.488 1.00 95.25 1219 GLU A N 1
ATOM 9556 C CA . GLU A 1 1219 ? 38.302 -25.417 -48.040 1.00 95.25 1219 GLU A CA 1
ATOM 9557 C C . GLU A 1 1219 ? 39.587 -25.391 -47.201 1.00 95.25 1219 GLU A C 1
ATOM 9559 O O . GLU A 1 1219 ? 40.105 -24.320 -46.877 1.00 95.25 1219 GLU A O 1
ATOM 9564 N N . ILE A 1 1220 ? 40.122 -26.567 -46.866 1.00 94.44 1220 ILE A N 1
ATOM 9565 C CA . ILE A 1 1220 ? 41.393 -26.733 -46.154 1.00 94.44 1220 ILE A CA 1
ATOM 9566 C C . ILE A 1 1220 ? 42.366 -27.493 -47.057 1.00 94.44 1220 ILE A C 1
ATOM 9568 O O . ILE A 1 1220 ? 42.065 -28.592 -47.533 1.00 94.44 1220 ILE A O 1
ATOM 9572 N N . SER A 1 1221 ? 43.549 -26.920 -47.279 1.00 94.31 1221 SER A N 1
ATOM 9573 C CA . SER A 1 1221 ? 44.559 -27.434 -48.211 1.00 94.31 1221 SER A CA 1
ATOM 9574 C C . SER A 1 1221 ? 45.950 -27.599 -47.585 1.00 94.31 1221 SER A C 1
ATOM 9576 O O . SER A 1 1221 ? 46.290 -26.954 -46.590 1.00 94.31 1221 SER A O 1
ATOM 9578 N N . ASP A 1 1222 ? 46.747 -28.508 -48.154 1.00 91.75 1222 ASP A N 1
ATOM 9579 C CA . ASP A 1 1222 ? 48.140 -28.756 -47.762 1.00 91.75 1222 ASP A CA 1
ATOM 9580 C C . ASP A 1 1222 ? 49.120 -27.695 -48.311 1.00 91.75 1222 ASP A C 1
ATOM 9582 O O . ASP A 1 1222 ? 48.768 -26.825 -49.110 1.00 91.75 1222 ASP A O 1
ATOM 9586 N N . ALA A 1 1223 ? 50.389 -27.771 -47.899 1.00 87.12 1223 ALA A N 1
ATOM 9587 C CA . ALA A 1 1223 ? 51.440 -26.847 -48.337 1.00 87.12 1223 ALA A CA 1
ATOM 9588 C C . ALA A 1 1223 ? 51.833 -26.972 -49.828 1.00 87.12 1223 ALA A C 1
ATOM 9590 O O . ALA A 1 1223 ? 52.593 -26.143 -50.340 1.00 87.12 1223 ALA A O 1
ATOM 9591 N N . GLU A 1 1224 ? 51.327 -27.984 -50.532 1.00 87.06 1224 GLU A N 1
ATOM 9592 C CA . GLU A 1 1224 ? 51.436 -28.151 -51.979 1.00 87.06 1224 GLU A CA 1
ATOM 9593 C C . GLU A 1 1224 ? 50.191 -27.630 -52.737 1.00 87.06 1224 GLU A C 1
ATOM 9595 O O . GLU A 1 1224 ? 50.230 -27.544 -53.969 1.00 87.06 1224 GLU A O 1
ATOM 9600 N N . GLY A 1 1225 ? 49.129 -27.231 -52.027 1.00 83.88 1225 GLY A N 1
ATOM 9601 C CA . GLY A 1 1225 ? 47.875 -26.714 -52.580 1.00 83.88 1225 GLY A CA 1
ATOM 9602 C C . GLY A 1 1225 ? 46.854 -27.792 -52.960 1.00 83.88 1225 GLY A C 1
ATOM 9603 O O . GLY A 1 1225 ? 46.015 -27.552 -53.828 1.00 83.88 1225 GLY A O 1
ATOM 9604 N N . HIS A 1 1226 ? 46.920 -28.990 -52.370 1.00 89.19 1226 HIS A N 1
ATOM 9605 C CA . HIS A 1 1226 ? 45.866 -29.998 -52.510 1.00 89.19 1226 HIS A CA 1
ATOM 9606 C C . HIS A 1 1226 ? 44.826 -29.844 -51.400 1.00 89.19 1226 HIS A C 1
ATOM 9608 O O . HIS A 1 1226 ? 45.179 -29.796 -50.224 1.00 89.19 1226 HIS A O 1
ATOM 9614 N N . VAL A 1 1227 ? 43.544 -29.862 -51.765 1.00 91.19 1227 VAL A N 1
ATOM 9615 C CA . VAL A 1 1227 ? 42.429 -29.954 -50.812 1.00 91.19 1227 VAL A CA 1
ATOM 9616 C C . VAL A 1 1227 ? 42.535 -31.253 -50.013 1.00 91.19 1227 VAL A C 1
ATOM 9618 O O . VAL A 1 1227 ? 42.554 -32.340 -50.599 1.00 91.19 1227 VAL A O 1
ATOM 9621 N N . VAL A 1 1228 ? 42.591 -31.139 -48.686 1.00 90.88 1228 VAL A N 1
ATOM 9622 C CA . VAL A 1 1228 ? 42.590 -32.280 -47.757 1.00 90.88 1228 VAL A CA 1
ATOM 9623 C C . VAL A 1 1228 ? 41.227 -32.484 -47.102 1.00 90.88 1228 VAL A C 1
ATOM 9625 O O . VAL A 1 1228 ? 40.831 -33.626 -46.882 1.00 90.88 1228 VAL A O 1
ATOM 9628 N N . GLU A 1 1229 ? 40.483 -31.403 -46.858 1.00 93.00 1229 GLU A N 1
ATOM 9629 C CA . GLU A 1 1229 ? 39.154 -31.422 -46.244 1.00 93.00 1229 GLU A CA 1
ATOM 9630 C C . GLU A 1 1229 ? 38.358 -30.182 -46.684 1.00 93.00 1229 GLU A C 1
ATOM 9632 O O . GLU A 1 1229 ? 38.951 -29.154 -47.009 1.00 93.00 1229 GLU A O 1
ATOM 9637 N N . TYR A 1 1230 ? 37.029 -30.268 -46.719 1.00 94.00 1230 TYR A N 1
ATOM 9638 C CA . TYR A 1 1230 ? 36.151 -29.121 -46.970 1.00 94.00 1230 TYR A CA 1
ATOM 9639 C C . TYR A 1 1230 ? 34.783 -29.331 -46.314 1.00 94.00 1230 TYR A C 1
ATOM 9641 O O . TYR A 1 1230 ? 34.419 -30.465 -45.986 1.00 94.00 1230 TYR A O 1
ATOM 9649 N N . VAL A 1 1231 ? 34.014 -28.254 -46.156 1.00 94.12 1231 VAL A N 1
ATOM 9650 C CA . VAL A 1 1231 ? 32.604 -28.309 -45.752 1.00 94.12 1231 VAL A CA 1
ATOM 9651 C C . VAL A 1 1231 ? 31.777 -27.254 -46.487 1.00 94.12 1231 VAL A C 1
ATOM 9653 O O . VAL A 1 1231 ? 32.211 -26.113 -46.636 1.00 94.12 1231 VAL A O 1
ATOM 9656 N N . ASP A 1 1232 ? 30.586 -27.662 -46.923 1.00 93.50 1232 ASP A N 1
ATOM 9657 C CA . ASP A 1 1232 ? 29.544 -26.799 -47.481 1.00 93.50 1232 ASP A CA 1
ATOM 9658 C C . ASP A 1 1232 ? 28.483 -26.526 -46.398 1.00 93.50 1232 ASP A C 1
ATOM 9660 O O . ASP A 1 1232 ? 28.029 -27.463 -45.731 1.00 93.50 1232 ASP A O 1
ATOM 9664 N N . ILE A 1 1233 ? 28.085 -25.265 -46.210 1.00 90.00 1233 ILE A N 1
ATOM 9665 C CA . ILE A 1 1233 ? 27.033 -24.847 -45.269 1.00 90.00 1233 ILE A CA 1
ATOM 9666 C C . ILE A 1 1233 ? 26.096 -23.868 -45.987 1.00 90.00 1233 ILE A C 1
ATOM 9668 O O . ILE A 1 1233 ? 26.469 -22.728 -46.251 1.00 90.00 1233 ILE A O 1
ATOM 9672 N N . GLU A 1 1234 ? 24.891 -24.335 -46.317 1.00 88.62 1234 GLU A N 1
ATOM 9673 C CA . GLU A 1 1234 ? 23.895 -23.600 -47.112 1.00 88.62 1234 GLU A CA 1
ATOM 9674 C C . GLU A 1 1234 ? 23.134 -22.543 -46.277 1.00 88.62 1234 GLU A C 1
ATOM 9676 O O . GLU A 1 1234 ? 22.743 -22.809 -45.138 1.00 88.62 1234 GLU A O 1
ATOM 9681 N N . ASN A 1 1235 ? 22.863 -21.372 -46.869 1.00 80.56 1235 ASN A N 1
ATOM 9682 C CA . ASN A 1 1235 ? 21.990 -20.301 -46.350 1.00 80.56 1235 ASN A CA 1
ATOM 9683 C C . ASN A 1 1235 ? 22.270 -19.806 -44.901 1.00 80.56 1235 ASN A C 1
ATOM 9685 O O . ASN A 1 1235 ? 21.350 -19.412 -44.171 1.00 80.56 1235 ASN A O 1
ATOM 9689 N N . GLU A 1 1236 ? 23.532 -19.778 -44.463 1.00 84.31 1236 GLU A N 1
ATOM 9690 C CA . GLU A 1 1236 ? 23.898 -19.293 -43.122 1.00 84.31 1236 GLU A CA 1
ATOM 9691 C C . GLU A 1 1236 ? 24.522 -17.891 -43.161 1.00 84.31 1236 GLU A C 1
ATOM 9693 O O . GLU A 1 1236 ? 25.173 -17.521 -44.133 1.00 84.31 1236 GLU A O 1
ATOM 9698 N N . HIS A 1 1237 ? 24.324 -17.080 -42.119 1.00 82.44 1237 HIS A N 1
ATOM 9699 C CA . HIS A 1 1237 ? 24.902 -15.735 -42.038 1.00 82.44 1237 HIS A CA 1
ATOM 9700 C C . HIS A 1 1237 ? 26.322 -15.744 -41.454 1.00 82.44 1237 HIS A C 1
ATOM 9702 O O . HIS A 1 1237 ? 27.247 -15.153 -42.011 1.00 82.44 1237 HIS A O 1
ATOM 9708 N N . SER A 1 1238 ? 26.492 -16.386 -40.297 1.00 83.62 1238 SER A N 1
ATOM 9709 C CA . SER A 1 1238 ? 27.749 -16.405 -39.545 1.00 83.62 1238 SER A CA 1
ATOM 9710 C C . SER A 1 1238 ? 28.022 -17.799 -39.003 1.00 83.62 1238 SER A C 1
ATOM 9712 O O . SER A 1 1238 ? 27.124 -18.474 -38.504 1.00 83.62 1238 SER A O 1
ATOM 9714 N N . LEU A 1 1239 ? 29.285 -18.207 -39.042 1.00 85.00 1239 LEU A N 1
ATOM 9715 C CA . LEU A 1 1239 ? 29.752 -19.498 -38.557 1.00 85.00 1239 LEU A CA 1
ATOM 9716 C C . LEU A 1 1239 ? 30.577 -19.264 -37.295 1.00 85.00 1239 LEU A C 1
ATOM 9718 O O . LEU A 1 1239 ? 31.654 -18.674 -37.357 1.00 85.00 1239 LEU A O 1
ATOM 9722 N N . TYR A 1 1240 ? 30.070 -19.709 -36.147 1.00 81.88 1240 TYR A N 1
ATOM 9723 C CA . TYR A 1 1240 ? 30.693 -19.470 -34.846 1.00 81.88 1240 TYR A CA 1
ATOM 9724 C C . TYR A 1 1240 ? 31.517 -20.676 -34.395 1.00 81.88 1240 TYR A C 1
ATOM 9726 O O . TYR A 1 1240 ? 30.973 -21.686 -33.954 1.00 81.88 1240 TYR A O 1
ATOM 9734 N N . GLY A 1 1241 ? 32.842 -20.552 -34.476 1.00 78.81 1241 GLY A N 1
ATOM 9735 C CA . GLY A 1 1241 ? 33.781 -21.485 -33.855 1.00 78.81 1241 GLY A CA 1
ATOM 9736 C C . GLY A 1 1241 ? 33.811 -22.911 -34.421 1.00 78.81 1241 GLY A C 1
ATOM 9737 O O . GLY A 1 1241 ? 34.211 -23.821 -33.695 1.00 78.81 1241 GLY A O 1
ATOM 9738 N N . LEU A 1 1242 ? 33.428 -23.103 -35.688 1.00 90.06 1242 LEU A N 1
ATOM 9739 C CA . LEU A 1 1242 ? 33.452 -24.375 -36.420 1.00 90.06 1242 LEU A CA 1
ATOM 9740 C C . LEU A 1 1242 ? 34.777 -25.130 -36.197 1.00 90.06 1242 LEU A C 1
ATOM 9742 O O . LEU A 1 1242 ? 35.848 -24.643 -36.565 1.00 90.06 1242 LEU A O 1
ATOM 9746 N N . GLU A 1 1243 ? 34.705 -26.316 -35.589 1.00 92.38 1243 GLU A N 1
ATOM 9747 C CA . GLU A 1 1243 ? 35.891 -27.080 -35.192 1.00 92.38 1243 GLU A CA 1
ATOM 9748 C C . GLU A 1 1243 ? 36.408 -28.014 -36.296 1.00 92.38 1243 GLU A C 1
ATOM 9750 O O . GLU A 1 1243 ? 35.730 -28.964 -36.690 1.00 92.38 1243 GLU A O 1
ATOM 9755 N N . TRP A 1 1244 ? 37.664 -27.827 -36.707 1.00 93.06 1244 TRP A N 1
ATOM 9756 C CA . TRP A 1 1244 ? 38.407 -28.794 -37.519 1.00 93.06 1244 TRP A CA 1
ATOM 9757 C C . TRP A 1 1244 ? 39.376 -29.605 -36.652 1.00 93.06 1244 TRP A C 1
ATOM 9759 O O . TRP A 1 1244 ? 40.281 -29.049 -36.025 1.00 93.06 1244 TRP A O 1
ATOM 9769 N N . ASN A 1 1245 ? 39.199 -30.930 -36.633 1.00 91.38 1245 ASN A N 1
ATOM 9770 C CA . ASN A 1 1245 ? 40.007 -31.886 -35.868 1.00 91.38 1245 ASN A CA 1
ATOM 9771 C C . ASN A 1 1245 ? 40.847 -32.761 -36.827 1.00 91.38 1245 ASN A C 1
ATOM 9773 O O . ASN A 1 1245 ? 40.405 -33.854 -37.192 1.00 91.38 1245 ASN A O 1
ATOM 9777 N N . PRO A 1 1246 ? 42.047 -32.318 -37.253 1.00 89.25 1246 PRO A N 1
ATOM 9778 C CA . PRO A 1 1246 ? 42.869 -33.050 -38.209 1.00 89.25 1246 PRO A CA 1
ATOM 9779 C C . PRO A 1 1246 ? 43.264 -34.436 -37.691 1.00 89.25 1246 PRO A C 1
ATOM 9781 O O . PRO A 1 1246 ? 43.849 -34.584 -36.617 1.00 89.25 1246 PRO A O 1
ATOM 9784 N N . SER A 1 1247 ? 42.961 -35.461 -38.490 1.00 83.94 1247 SER A N 1
ATOM 9785 C CA . SER A 1 1247 ? 43.305 -36.853 -38.192 1.00 83.94 1247 SER A CA 1
ATOM 9786 C C . SER A 1 1247 ? 44.817 -37.110 -38.243 1.00 83.94 1247 SER A C 1
ATOM 9788 O O . SER A 1 1247 ? 45.551 -36.425 -38.949 1.00 83.94 1247 SER A O 1
ATOM 9790 N N . THR A 1 1248 ? 45.274 -38.179 -37.584 1.00 84.25 1248 THR A N 1
ATOM 9791 C CA . THR A 1 1248 ? 46.686 -38.619 -37.586 1.00 84.25 1248 THR A CA 1
ATOM 9792 C C . THR A 1 1248 ? 47.210 -39.130 -38.940 1.00 84.25 1248 THR A C 1
ATOM 9794 O O . THR A 1 1248 ? 48.352 -39.589 -39.018 1.00 84.25 1248 THR A O 1
ATOM 9797 N N . GLU A 1 1249 ? 46.405 -39.075 -40.008 1.00 85.50 1249 GLU A N 1
ATOM 9798 C CA . GLU A 1 1249 ? 46.861 -39.317 -41.384 1.00 85.50 1249 GLU A CA 1
ATOM 9799 C C . GLU A 1 1249 ? 47.357 -38.033 -42.081 1.00 85.50 1249 GLU A C 1
ATOM 9801 O O . GLU A 1 1249 ? 48.095 -38.127 -43.065 1.00 85.50 1249 GLU A O 1
ATOM 9806 N N . TYR A 1 1250 ? 47.027 -36.846 -41.553 1.00 87.44 1250 TYR A N 1
ATOM 9807 C CA . TYR A 1 1250 ? 47.542 -35.561 -42.030 1.00 87.44 1250 TYR A CA 1
ATOM 9808 C C . TYR A 1 1250 ? 48.955 -35.296 -41.455 1.00 87.44 1250 TYR A C 1
ATOM 9810 O O . TYR A 1 1250 ? 49.151 -35.399 -40.245 1.00 87.44 1250 TYR A O 1
ATOM 9818 N N . PRO A 1 1251 ? 49.983 -34.988 -42.272 1.00 88.06 1251 PRO A N 1
ATOM 9819 C CA . PRO A 1 1251 ? 51.331 -34.712 -41.762 1.00 88.06 1251 PRO A CA 1
ATOM 9820 C C . PRO A 1 1251 ? 51.451 -33.431 -40.916 1.00 88.06 1251 PRO A C 1
ATOM 9822 O O . PRO A 1 1251 ? 50.827 -32.423 -41.242 1.00 88.06 1251 PRO A O 1
ATOM 9825 N N . ASP A 1 1252 ? 52.356 -33.435 -39.925 1.00 91.69 1252 ASP A N 1
ATOM 9826 C CA . ASP A 1 1252 ? 52.876 -32.225 -39.258 1.00 91.69 1252 ASP A CA 1
ATOM 9827 C C . ASP A 1 1252 ? 53.289 -31.164 -40.301 1.00 91.69 1252 ASP A C 1
ATOM 9829 O O . ASP A 1 1252 ? 54.201 -31.403 -41.103 1.00 91.69 1252 ASP A O 1
ATOM 9833 N N . GLY A 1 1253 ? 52.674 -29.979 -40.270 1.00 91.25 1253 GLY A N 1
ATOM 9834 C CA . GLY A 1 1253 ? 52.905 -28.944 -41.278 1.00 91.25 1253 GLY A CA 1
ATOM 9835 C C . GLY A 1 1253 ? 52.007 -27.715 -41.142 1.00 91.25 1253 GLY A C 1
ATOM 9836 O O . GLY A 1 1253 ? 51.176 -27.628 -40.240 1.00 91.25 1253 GLY A O 1
ATOM 9837 N N . GLU A 1 1254 ? 52.190 -26.764 -42.056 1.00 93.12 1254 GLU A N 1
ATOM 9838 C CA . GLU A 1 1254 ? 51.272 -25.637 -42.239 1.00 93.12 1254 GLU A CA 1
ATOM 9839 C C . GLU A 1 1254 ? 50.193 -26.026 -43.258 1.00 93.12 1254 GLU A C 1
ATOM 9841 O O . GLU A 1 1254 ? 50.510 -26.602 -44.301 1.00 93.12 1254 GLU A O 1
ATOM 9846 N N . TYR A 1 1255 ? 48.943 -25.693 -42.952 1.00 94.50 1255 TYR A N 1
ATOM 9847 C CA . TYR A 1 1255 ? 47.768 -25.891 -43.799 1.00 94.50 1255 TYR A CA 1
ATOM 9848 C C . TYR A 1 1255 ? 47.102 -24.542 -44.049 1.00 94.50 1255 TYR A C 1
ATOM 9850 O O . TYR A 1 1255 ? 47.240 -23.615 -43.246 1.00 94.50 1255 TYR A O 1
ATOM 9858 N N . TYR A 1 1256 ? 46.376 -24.437 -45.155 1.00 95.00 1256 TYR A N 1
ATOM 9859 C CA . TYR A 1 1256 ? 45.753 -23.200 -45.604 1.00 95.00 1256 TYR A CA 1
ATOM 9860 C C . TYR A 1 1256 ? 44.239 -23.357 -45.633 1.00 95.00 1256 TYR A C 1
ATOM 9862 O O . TYR A 1 1256 ? 43.719 -24.211 -46.350 1.00 95.00 1256 TYR A O 1
ATOM 9870 N N . VAL A 1 1257 ? 43.544 -22.538 -44.844 1.00 94.19 1257 VAL A N 1
ATOM 9871 C CA . VAL A 1 1257 ? 42.081 -22.439 -44.853 1.00 94.19 1257 VAL A CA 1
ATOM 9872 C C . VAL A 1 1257 ? 41.689 -21.306 -45.795 1.00 94.19 1257 VAL A C 1
ATOM 9874 O O . VAL A 1 1257 ? 42.281 -20.230 -45.731 1.00 94.19 1257 VAL A O 1
ATOM 9877 N N . THR A 1 1258 ? 40.683 -21.523 -46.636 1.00 94.31 1258 THR A N 1
ATOM 9878 C CA . THR A 1 1258 ? 39.986 -20.459 -47.372 1.00 94.31 1258 THR A CA 1
ATOM 9879 C C . THR A 1 1258 ? 38.488 -20.546 -47.119 1.00 94.31 1258 THR A C 1
ATOM 9881 O O . THR A 1 1258 ? 37.950 -21.620 -46.845 1.00 94.31 1258 THR A O 1
ATOM 9884 N N . VAL A 1 1259 ? 37.810 -19.405 -47.215 1.00 93.94 1259 VAL A N 1
ATOM 9885 C CA . VAL A 1 1259 ? 36.355 -19.300 -47.091 1.00 93.94 1259 VAL A CA 1
ATOM 9886 C C . VAL A 1 1259 ? 35.814 -18.703 -48.381 1.00 93.94 1259 VAL A C 1
ATOM 9888 O O . VAL A 1 1259 ? 36.215 -17.612 -48.781 1.00 93.94 1259 VAL A O 1
ATOM 9891 N N . THR A 1 1260 ? 34.902 -19.412 -49.038 1.00 93.00 1260 THR A N 1
ATOM 9892 C CA . THR A 1 1260 ? 34.165 -18.924 -50.206 1.00 93.00 1260 THR A CA 1
ATOM 9893 C C . THR A 1 1260 ? 32.716 -18.686 -49.815 1.00 93.00 1260 THR A C 1
ATOM 9895 O O . THR A 1 1260 ? 32.043 -19.619 -49.387 1.00 93.00 1260 THR A O 1
ATOM 9898 N N . GLY A 1 1261 ? 32.236 -17.452 -49.967 1.00 89.75 1261 GLY A N 1
ATOM 9899 C CA . GLY A 1 1261 ? 30.811 -17.128 -49.869 1.00 89.75 1261 GLY A CA 1
ATOM 9900 C C . GLY A 1 1261 ? 30.179 -17.104 -51.258 1.00 89.75 1261 GLY A C 1
ATOM 9901 O O . GLY A 1 1261 ? 30.794 -16.585 -52.195 1.00 89.75 1261 GLY A O 1
ATOM 9902 N N . THR A 1 1262 ? 28.975 -17.660 -51.393 1.00 88.88 1262 THR A N 1
ATOM 9903 C CA . THR A 1 1262 ? 28.175 -17.633 -52.629 1.00 88.88 1262 THR A CA 1
ATOM 9904 C C . THR A 1 1262 ? 26.798 -17.028 -52.363 1.00 88.88 1262 THR A C 1
ATOM 9906 O O . THR A 1 1262 ? 26.146 -17.389 -51.383 1.00 88.88 1262 THR A O 1
ATOM 9909 N N . ASP A 1 1263 ? 26.366 -16.109 -53.231 1.00 82.88 1263 ASP A N 1
ATOM 9910 C CA . ASP A 1 1263 ? 25.056 -15.451 -53.145 1.00 82.88 1263 ASP A CA 1
ATOM 9911 C C . ASP A 1 1263 ? 23.915 -16.256 -53.806 1.00 82.88 1263 ASP A C 1
ATOM 9913 O O . ASP A 1 1263 ? 24.142 -17.225 -54.536 1.00 82.88 1263 ASP A O 1
ATOM 9917 N N . ASP A 1 1264 ? 22.663 -15.824 -53.603 1.00 75.69 1264 ASP A N 1
ATOM 9918 C CA . ASP A 1 1264 ? 21.470 -16.477 -54.174 1.00 75.69 1264 ASP A CA 1
ATOM 9919 C C . ASP A 1 1264 ? 21.348 -16.352 -55.711 1.00 75.69 1264 ASP A C 1
ATOM 9921 O O . ASP A 1 1264 ? 20.484 -16.979 -56.336 1.00 75.69 1264 ASP A O 1
ATOM 9925 N N . LYS A 1 1265 ? 22.258 -15.598 -56.344 1.00 78.94 1265 LYS A N 1
ATOM 9926 C CA . LYS A 1 1265 ? 22.429 -15.481 -57.801 1.00 78.94 1265 LYS A CA 1
ATOM 9927 C C . LYS A 1 1265 ? 23.500 -16.451 -58.330 1.00 78.94 1265 LYS A C 1
ATOM 9929 O O . LYS A 1 1265 ? 23.645 -16.579 -59.550 1.00 78.94 1265 LYS A O 1
ATOM 9934 N N . GLY A 1 1266 ? 24.205 -17.168 -57.449 1.00 83.06 1266 GLY A N 1
ATOM 9935 C CA . GLY A 1 1266 ? 25.254 -18.133 -57.779 1.00 83.06 1266 GLY A CA 1
ATOM 9936 C C . GLY A 1 1266 ? 26.604 -17.495 -58.119 1.00 83.06 1266 GLY A C 1
ATOM 9937 O O . GLY A 1 1266 ? 27.383 -18.085 -58.871 1.00 83.06 1266 GLY A O 1
ATOM 9938 N N . PHE A 1 1267 ? 26.870 -16.284 -57.627 1.00 85.50 1267 PHE A N 1
ATOM 9939 C CA . PHE A 1 1267 ? 28.159 -15.610 -57.742 1.00 85.50 1267 PHE A CA 1
ATOM 9940 C C . PHE A 1 1267 ? 28.966 -15.812 -56.451 1.00 85.50 1267 PHE A C 1
ATOM 9942 O O . PHE A 1 1267 ? 28.475 -15.557 -55.353 1.00 85.50 1267 PHE A O 1
ATOM 9949 N N . SER A 1 1268 ? 30.208 -16.281 -56.592 1.00 88.38 1268 SER A N 1
ATOM 9950 C CA . SER A 1 1268 ? 31.068 -16.698 -55.478 1.00 88.38 1268 SER A CA 1
ATOM 9951 C C . SER A 1 1268 ? 32.329 -15.842 -55.379 1.00 88.38 1268 SER A C 1
ATOM 9953 O O . SER A 1 1268 ? 32.955 -15.546 -56.399 1.00 88.38 1268 SER A O 1
ATOM 9955 N N . LEU A 1 1269 ? 32.751 -15.516 -54.155 1.00 88.00 1269 LEU A N 1
ATOM 9956 C CA . LEU A 1 1269 ? 34.046 -14.887 -53.868 1.00 88.00 1269 LEU A CA 1
ATOM 9957 C C . LEU A 1 1269 ? 34.782 -15.651 -52.762 1.00 88.00 1269 LEU A C 1
ATOM 9959 O O . LEU A 1 1269 ? 34.217 -15.913 -51.700 1.00 88.00 1269 LEU A O 1
ATOM 9963 N N . THR A 1 1270 ? 36.053 -15.968 -53.009 1.00 89.81 1270 THR A N 1
ATOM 9964 C CA . THR A 1 1270 ? 36.944 -16.692 -52.087 1.00 89.81 1270 THR A CA 1
ATOM 9965 C C . THR A 1 1270 ? 37.867 -15.724 -51.345 1.00 89.81 1270 THR A C 1
ATOM 9967 O O . THR A 1 1270 ? 38.323 -14.728 -51.912 1.00 89.81 1270 THR A O 1
ATOM 9970 N N . SER A 1 1271 ? 38.133 -15.998 -50.069 1.00 90.31 1271 SER A N 1
ATOM 9971 C CA . SER A 1 1271 ? 39.101 -15.262 -49.257 1.00 90.31 1271 SER A CA 1
ATOM 9972 C C . SER A 1 1271 ? 40.545 -15.537 -49.694 1.00 90.31 1271 SER A C 1
ATOM 9974 O O . SER A 1 1271 ? 40.866 -16.611 -50.201 1.00 90.31 1271 SER A O 1
ATOM 9976 N N . GLU A 1 1272 ? 41.457 -14.616 -49.382 1.00 87.62 1272 GLU A N 1
ATOM 9977 C CA . GLU A 1 1272 ? 42.871 -14.987 -49.241 1.00 87.62 1272 GLU A CA 1
ATOM 9978 C C . GLU A 1 1272 ? 43.021 -16.074 -48.150 1.00 87.62 1272 GLU A C 1
ATOM 9980 O O . GLU A 1 1272 ? 42.204 -16.114 -47.220 1.00 87.62 1272 GLU A O 1
ATOM 9985 N N . PRO A 1 1273 ? 44.020 -16.972 -48.236 1.00 90.50 1273 PRO A N 1
ATOM 9986 C CA . PRO A 1 1273 ? 44.168 -18.078 -47.296 1.00 90.50 1273 PRO A CA 1
ATOM 9987 C C . PRO A 1 1273 ? 44.809 -17.662 -45.963 1.00 90.50 1273 PRO A C 1
ATOM 9989 O O . PRO A 1 1273 ? 45.917 -17.119 -45.937 1.00 90.50 1273 PRO A O 1
ATOM 9992 N N . GLU A 1 1274 ? 44.186 -18.025 -44.839 1.00 93.06 1274 GLU A N 1
ATOM 9993 C CA . GLU A 1 1274 ? 44.859 -18.006 -43.532 1.00 93.06 1274 GLU A CA 1
ATOM 9994 C C . GLU A 1 1274 ? 45.596 -19.327 -43.264 1.00 93.06 1274 GLU A C 1
ATOM 9996 O O . GLU A 1 1274 ? 45.218 -20.394 -43.746 1.00 93.06 1274 GLU A O 1
ATOM 10001 N N . THR A 1 1275 ? 46.687 -19.254 -42.496 1.00 93.06 1275 THR A N 1
ATOM 10002 C CA . THR A 1 1275 ? 47.591 -20.388 -42.235 1.00 93.06 1275 THR A CA 1
ATOM 10003 C C . THR A 1 1275 ? 47.385 -20.965 -40.836 1.00 93.06 1275 THR A C 1
ATOM 10005 O O . THR A 1 1275 ? 47.413 -20.221 -39.856 1.00 93.06 1275 THR A O 1
ATOM 10008 N N . ILE A 1 1276 ? 47.272 -22.291 -40.724 1.00 93.31 1276 ILE A N 1
ATOM 10009 C CA . ILE A 1 1276 ? 47.127 -23.011 -39.454 1.00 93.31 1276 ILE A CA 1
ATOM 10010 C C . ILE A 1 1276 ? 48.106 -24.193 -39.348 1.00 93.31 1276 ILE A C 1
ATOM 10012 O O . ILE A 1 1276 ? 48.233 -25.005 -40.262 1.00 93.31 1276 ILE A O 1
ATOM 10016 N N . THR A 1 1277 ? 48.806 -24.310 -38.214 1.00 93.62 1277 THR A N 1
ATOM 10017 C CA . THR A 1 1277 ? 49.830 -25.350 -38.003 1.00 93.62 1277 THR A CA 1
ATOM 10018 C C . THR A 1 1277 ? 49.251 -26.617 -37.364 1.00 93.62 1277 THR A C 1
ATOM 10020 O O . THR A 1 1277 ? 48.878 -26.608 -36.180 1.00 93.62 1277 THR A O 1
ATOM 10023 N N . VAL A 1 1278 ? 49.260 -27.726 -38.105 1.00 92.12 1278 VAL A N 1
ATOM 10024 C CA . VAL A 1 1278 ? 48.920 -29.077 -37.624 1.00 92.12 1278 VAL A CA 1
ATOM 10025 C C . VAL A 1 1278 ? 50.159 -29.747 -37.039 1.00 92.12 1278 VAL A C 1
ATOM 10027 O O . VAL A 1 1278 ? 51.255 -29.640 -37.599 1.00 92.12 1278 VAL A O 1
ATOM 10030 N N . LYS A 1 1279 ? 50.002 -30.407 -35.886 1.00 90.12 1279 LYS A N 1
ATOM 10031 C CA . LYS A 1 1279 ? 51.087 -31.099 -35.187 1.00 90.12 1279 LYS A CA 1
ATOM 10032 C C . LYS A 1 1279 ? 50.603 -32.058 -34.096 1.00 90.12 1279 LYS A C 1
ATOM 10034 O O . LYS A 1 1279 ? 49.962 -31.616 -33.133 1.00 90.12 1279 LYS A O 1
ATOM 10039 N N . HIS A 1 1280 ? 51.013 -33.321 -34.199 1.00 82.56 1280 HIS A N 1
ATOM 10040 C CA . HIS A 1 1280 ? 50.661 -34.406 -33.268 1.00 82.56 1280 HIS A CA 1
ATOM 10041 C C . HIS A 1 1280 ? 51.690 -34.609 -32.124 1.00 82.56 1280 HIS A C 1
ATOM 10043 O O . HIS A 1 1280 ? 52.785 -33.992 -32.150 1.00 82.56 1280 HIS A O 1
#

Solvent-accessible surface area (backbone atoms only — not comparable to full-atom values): 68560 Å² total; per-residue (Å²): 143,89,76,83,59,67,84,64,49,67,70,46,57,80,60,52,54,78,71,59,97,72,88,71,91,77,77,87,51,90,85,69,78,88,74,82,83,79,84,78,86,81,78,71,70,78,67,58,54,62,73,66,75,68,83,70,90,83,82,82,53,67,73,89,92,95,96,95,94,91,69,93,44,78,40,41,36,38,37,33,35,58,75,66,88,91,53,99,66,65,65,59,58,50,35,52,54,46,53,53,53,57,67,70,76,55,64,93,80,61,48,77,76,52,76,40,74,66,100,56,39,20,37,26,36,40,53,39,41,68,68,50,69,73,47,58,82,40,90,56,46,64,43,68,43,76,67,78,86,87,87,78,44,37,65,66,68,36,56,73,29,29,34,61,53,33,39,72,76,70,68,43,36,13,58,49,41,33,34,25,41,46,32,41,12,33,56,64,83,29,83,35,51,32,51,46,88,65,12,64,79,40,44,85,42,42,94,89,58,38,62,74,59,45,76,73,51,96,66,82,61,53,81,76,44,68,18,36,33,38,44,38,16,50,49,79,69,50,65,62,20,51,54,80,56,66,31,59,24,24,25,34,47,21,36,20,21,10,31,43,98,82,38,42,69,36,54,15,48,9,24,22,27,30,36,34,24,22,10,18,34,28,82,86,71,83,51,63,49,64,66,28,46,30,50,37,47,51,48,36,50,73,74,58,32,48,25,35,31,32,54,55,72,44,65,42,23,73,81,49,96,79,41,65,49,39,46,40,43,39,51,34,23,60,69,19,19,36,36,22,13,12,12,26,59,68,17,35,29,56,45,36,88,85,48,82,82,35,66,43,45,48,45,74,56,70,69,34,27,18,28,5,24,61,21,61,30,56,54,35,48,16,16,14,18,19,42,36,71,53,32,81,26,48,27,31,36,32,79,88,75,48,76,48,48,35,32,84,30,86,43,28,41,53,63,75,86,72,50,62,59,91,45,76,33,47,57,42,64,44,44,50,58,48,79,73,58,49,65,88,62,89,30,69,72,18,32,37,36,34,45,44,93,60,77,72,68,66,50,37,68,43,46,55,42,44,38,75,59,32,22,57,31,37,43,36,35,46,13,81,88,56,38,62,44,38,88,55,44,46,44,57,92,62,48,24,42,32,22,18,44,41,78,64,44,50,55,53,42,53,40,36,73,73,68,51,88,50,33,35,23,60,46,94,58,66,44,82,42,72,43,87,72,84,56,62,60,34,87,38,33,13,18,23,39,38,77,66,43,51,79,32,30,40,26,16,27,54,4,26,49,40,69,22,37,31,65,90,69,41,70,50,67,45,69,34,10,37,48,5,16,21,43,51,34,14,40,47,40,35,45,49,46,42,38,48,76,71,46,62,49,66,83,25,30,72,50,34,36,50,48,54,30,31,40,27,15,27,18,48,73,52,49,35,81,84,50,90,67,32,54,51,47,31,37,60,30,19,30,11,39,37,25,42,41,36,36,64,62,44,63,58,42,56,31,35,62,86,52,59,69,60,54,12,41,38,40,57,56,35,69,36,67,65,68,42,71,52,43,32,33,35,36,59,44,83,55,76,66,87,76,72,101,67,74,73,61,78,71,61,88,92,58,55,60,51,80,40,40,77,83,61,91,68,67,48,48,71,68,52,77,46,66,55,78,81,46,66,50,74,51,71,50,48,38,34,40,34,27,63,37,94,54,72,46,41,29,40,49,52,77,48,73,42,94,87,28,53,66,35,74,86,30,52,41,42,79,49,62,66,56,65,48,72,26,46,43,65,32,71,35,81,48,55,39,35,42,36,40,44,57,75,43,70,70,49,49,40,36,30,33,40,38,34,33,31,78,87,42,84,83,54,58,43,50,47,41,36,34,36,35,31,42,70,61,55,43,27,36,38,26,43,45,52,28,28,73,27,73,45,78,50,74,40,50,90,83,73,83,85,56,74,76,46,79,48,52,24,38,66,88,45,39,34,73,54,71,86,46,53,35,25,50,73,84,42,77,43,32,66,88,45,50,48,79,49,74,45,58,103,50,72,45,80,42,44,38,35,43,34,58,47,93,85,61,71,73,47,39,58,43,31,31,35,43,36,34,45,47,80,47,91,94,49,54,46,41,32,33,25,34,41,28,35,32,51,59,84,76,76,46,74,53,46,48,46,29,45,66,78,55,88,34,88,86,44,50,23,42,46,35,43,83,55,54,98,53,51,57,24,59,38,88,90,77,71,44,60,37,53,93,44,19,57,45,18,89,49,19,76,48,75,32,37,25,52,31,36,20,34,53,37,38,25,35,34,45,34,36,35,30,24,43,84,85,70,47,80,55,24,79,73,51,56,42,40,59,73,41,98,87,57,52,49,48,62,42,57,33,34,42,30,63,78,73,37,62,57,52,72,38,84,88,52,66,45,57,60,43,29,84,89,68,47,72,61,73,70,45,59,34,28,47,33,44,39,37,25,46,49,48,95,83,57,62,73,47,78,52,70,51,64,30,36,36,52,69,71,52,34,47,42,41,77,61,43,80,43,84,41,100,88,69,36,33,37,38,36,47,45,60,46,68,74,89,49,46,43,26,34,46,48,45,57,44,83,58,102,76,56,85,61,70,40,57,66,74,54,49,66,49,78,38,77,65,85,73,58,18,40,38,38,39,32,31,32,64,51,45,25,46,18,66,30,70,46,68,47,76,94,45,70,64,22,61,84,46,40,68,47,69,49,76,45,69,72,57,20,18,72,90,39,49,30,33,34,33,40,34,38,59,36,42,20,37,34,40,37,40,33,21,43,84,88,70,48,78,77,50,71,49,80,46,76,71,42,46,63,45,82,54,50,71,47,59,51,51,94,84,61,73,73,40,58,30,37,40,32,48,27,42,25,44,101,86,73,56,71,36,53,44,81,69,48,75,46,47,36,35,130

Foldseek 3Di:
DPPPPVLPVVVVAVVVLPPPVDDDQPPQPLQPDPDDDDDDDDDDPVVVVVVVPPDDDDDQFFADDDYDDDFWFKFKKWWFFDDDPVDPDQLQVLQVVVVVVVVVPDDDVKDWDAADRPPTGTTIIIGGRVVQVVVCPDPGTPDMDTDDDDDFADCFLCVLQVLVVLCPVVVAQLQQAAEEQAEQFAPCVFPQLAADPRLLVNQPDDPVPVVVLCVPDPANWDQDHSAAGIEDALQVRGGCRPADTGFLSHQLSQQQAGHDPVNGAGGHSRNSYHYYRLRADHSPPRDGDQVSSLVRLVVCVSVPHQEYFALDWFWLAFADPVRSNLVSLVVSLQQQYAYFYEQFFLAWFQCDDSDPLSVFFFQLQFQRFTGTPPQQRLRHQYEFAWATFKFKWFWKQKPVRDTFTWAFESAFDDPVVQFDFPDWFWEAEQAALDPVSCPPDQQARHEYEYEDQDDDQECQVSQVSSVVSHHQEYEYEGHVVQAAQRHHHYHHVGHGYTYGHNVVVVVVNVCNVVVHTMIIGGDPDIDMDTDPDPFRGDSRTGFDDRLQLAQPNAAYGHFQQDWGAGPPNDIHTHGGSSSRRSSVSSLLSSLVCCCCVPLVHDSGSLSSLLLSQLQLFQADFGAGPVAPRHGAFCRRGRSHYGHSVQSNFAQKGKFWPPDDSSRGSAARPAADALKDKTKIKIAGDHSPWDDDPDQDFPDPPPDQKDKAFPPDDRQAAEPTEDALPVFKDKDKTKIKIFGQAQAKWKKAKDWDWDPPADDCVVQVWDKDWDRMDIAGHGGIDMIMIMIIGGSRGDFAKTWTWIWIATPVDRVPIITGIHMYTYHHWWKWWKAWFKKWFDKDWDFDDSPPPPDTPDIGIGTPSGIDTQPPKFKDWPRHTAHNPGTHMDTDDNDMDMIMIMIRHDPPDDAFTKIWTWIWTHTPDPSHGITIYIYMYTGHDSLPRDQWWAALLVPDTSQRQFFKDFPRDSDGFQADPVVSGGDLALFAAELWFDTQFMWGKIAGSAKFQWKFKFKAAPVRDTFAGQDIQCQPDPVSGHDIDRGASVSVVRGMDTCPVRGDRCAGPVGDHDDWHKMWIWIWTFHSDPPTDIDIHTRIYTYDHDAWEKADWDWAQDPVQKIKTFIDIPPLPFWQWKAKDAQADPDDGSTDHGPDRMDIGNDDGQKMKMWTAGSNLRIYIDMDHDPVRDACCQFWVDKDWDFAQAAQVGWTWIKTATSIFFWKKKFKADPVGDTPDIDTDHRHGIDGRDTDHDYPVDDFDKMWIKIWTADPVGDIHIHDTDIDTHHD

Secondary structure (DSSP, 8-state):
--SSSGGGTHHHHHHHTT---S----TT-TT---S---------SHHHHHTTS------SSB-----------EEEEEEEE---TTSSS-HHHHHHHHHHHHHHHS-TT-EEEEEEEESEEEEEEEEEHHHHHTTTTSTTEEEEEE---------SHHHHTTHHHIIIII--SSTT-EEEEEES---TTSTTS---TTGGGT-S--TTTTHHHHTTSSS------SSS----BTTTTBS--S-SSB-HHHHHHHHHH---TTS-S---SSTT-EEEEEE-B-TTTSSB-HHHHHHHHHHHHHTT-SEEEE---BSS----TT-HHHHHHHHHHHTT-EEEEE--S---TT--SS-GGGSS-BTT------PPBSTTSTTSEEEEEEEPSEEEEEEEEETTS-EEEEE--TTS--HHHHS-TT--EEEEEEES-STTTTTT---TTSEEEEE-SS--SB-HHHHHHHHHTT-SEEEEEPPTTT-TT---B--TTSS-EEEE-HHHHHHHHHHHHTT---EEEEEEEEEEEE---S-SB-TTSPPP--TT------EEEEEETEEEEEGGGEEEEE-SHHHHHHHHHHHHHHHHHHHHHTS---SSHHHHHHHHHHHHHT-B--B-TTTTTPBP-HHHHTT-B--HHHHHH-SEEEEETTS-TTTTTSEEEEEE-SS-EEEEEEEEPTT-S---S-----PPTT-SEEEEESS-SSSSEEEEEEE--SS-EEEEEEEEEEE-SSS-EEEEEEEEE-TTS--HHHHT-EEE--SEEEE-TTEEEEEEEEEEE-TTPPSEEEEEEEEEEESS-TT-EEEEEEEEEEEPPEEEEEEEEEEEEEEEEEEE-SS-SSS-SEEEEEEEEEEEE-TT---EETTEE--SSS-EEEEE-SS-EEEEEE----TT--SSEEEEEEEEEEESSTTS--EEEEEEEEES-GGGS-SBPPPTTTS--SS---EEEESS-SS-TTEETTTTEE-GGG-EE-SSSS---EEEEE-BSS-EEEEEEEEEETTS-EEEEEEEGGG-STTS----BPPP-GGGT---EE-TT--B-SB-TTSPBPPSEEEEEEEEEEESSTTPPPEEEEEEEEE--PPP-EEEEEEEE-TTS-EEEEEEES--SSEEEEEEEESS-TT---PPPTT--EEEESSPPSEEEEEEEETT--EEEEEEE-GGG--STTTEEEEEEE-SSBBTTB-EEEEEEEEEEEEEEEEEE-TTS-EEEEEEEEEEEEEEEEEE---TTSPSEEEEEEEEEE-TTS-EEEPPPEEEEE--

Nearest PDB structures (foldseek):
  7yzx-assembly1_A  TM=7.151E-01  e=7.750E-54  Streptococcus pyogenes
  7edd-assembly1_A  TM=6.282E-01  e=2.486E-55  Streptococcus pyogenes
  6vjb-assembly1_A  TM=6.099E-01  e=8.171E-54  Streptococcus pyogenes
  5xya-assembly1_A  TM=6.337E-01  e=1.312E-49  Streptococcus pyogenes
  5xyr-assembly1_A  TM=6.193E-01  e=1.245E-49  Streptococcus pyogenes